Protein 3F2I (pdb70)

Radius of gyration: 34.99 Å; Cα contacts (8 Å, |Δi|>4): 2187; chains: 6; bounding box: 90×73×108 Å

Structure (mmCIF, N/CA/C/O backbone):
data_3F2I
#
_entry.id   3F2I
#
_cell.length_a   65.099
_cell.length_b   94.329
_cell.length_c   92.062
_cell.angle_alpha   90.00
_cell.angle_beta   93.64
_cell.angle_gamma   90.00
#
_symmetry.space_group_name_H-M   'P 1 21 1'
#
loop_
_entity.id
_entity.type
_entity.pdbx_description
1 polymer 'Alr0221 protein'
2 non-polymer 'PHOSPHATE ION'
3 non-polymer 'CHLORIDE ION'
4 water water
#
loop_
_atom_site.group_PDB
_atom_site.id
_atom_site.type_symbol
_atom_site.label_atom_id
_atom_site.label_alt_id
_atom_site.label_comp_id
_atom_site.label_asym_id
_atom_site.label_entity_id
_atom_site.label_seq_id
_atom_site.pdbx_PDB_ins_code
_atom_site.Cartn_x
_atom_site.Cartn_y
_atom_site.Cartn_z
_atom_site.occupancy
_atom_site.B_iso_or_equiv
_atom_site.auth_seq_id
_atom_site.auth_comp_id
_atom_site.auth_asym_id
_atom_site.auth_atom_id
_atom_site.pdbx_PDB_model_num
ATOM 9 N N . GLU A 1 2 ? 16.794 62.439 100.496 1.00 28.43 2 GLU A N 1
ATOM 10 C CA . GLU A 1 2 ? 15.576 63.216 100.307 1.00 29.78 2 GLU A CA 1
ATOM 11 C C . GLU A 1 2 ? 15.696 64.194 99.148 1.00 29.73 2 GLU A C 1
ATOM 12 O O . GLU A 1 2 ? 16.706 64.889 99.006 1.00 24.60 2 GLU A O 1
ATOM 18 N N . LEU A 1 3 ? 14.646 64.248 98.332 1.00 23.89 3 LEU A N 1
ATOM 19 C CA . LEU A 1 3 ? 14.596 65.136 97.177 1.00 24.51 3 LEU A CA 1
ATOM 20 C C . LEU A 1 3 ? 13.507 66.188 97.379 1.00 19.73 3 LEU A C 1
ATOM 21 O O . LEU A 1 3 ? 12.365 65.857 97.683 1.00 22.21 3 LEU A O 1
ATOM 26 N N . TYR A 1 4 ? 13.867 67.454 97.207 1.00 21.61 4 TYR A N 1
ATOM 27 C CA . TYR A 1 4 ? 12.922 68.552 97.365 1.00 25.14 4 TYR A CA 1
ATOM 28 C C . TYR A 1 4 ? 12.732 69.311 96.058 1.00 27.78 4 TYR A C 1
ATOM 29 O O . TYR A 1 4 ? 13.581 70.116 95.673 1.00 27.91 4 TYR A O 1
ATOM 38 N N . LEU A 1 5 ? 11.615 69.052 95.380 1.00 21.40 5 LEU A N 1
ATOM 39 C CA . LEU A 1 5 ? 11.320 69.704 94.110 1.00 17.71 5 LEU A CA 1
ATOM 40 C C . LEU A 1 5 ? 10.535 70.996 94.311 1.00 20.32 5 LEU A C 1
ATOM 41 O O . LEU A 1 5 ? 9.427 70.988 94.859 1.00 18.57 5 LEU A O 1
ATOM 46 N N . ILE A 1 6 ? 11.119 72.099 93.849 1.00 17.69 6 ILE A N 1
ATOM 47 C CA . ILE A 1 6 ? 10.530 73.427 93.981 1.00 15.74 6 ILE A CA 1
ATOM 48 C C . ILE A 1 6 ? 10.276 74.101 92.631 1.00 14.57 6 ILE A C 1
ATOM 49 O O . ILE A 1 6 ? 11.212 74.373 91.871 1.00 15.98 6 ILE A O 1
ATOM 54 N N . ARG A 1 7 ? 9.016 74.379 92.331 1.00 17.67 7 ARG A N 1
ATOM 55 C CA . ARG A 1 7 ? 8.691 75.048 91.078 1.00 17.25 7 ARG A CA 1
ATOM 56 C C . ARG A 1 7 ? 9.114 76.505 91.235 1.00 21.95 7 ARG A C 1
ATOM 57 O O . ARG A 1 7 ? 9.062 77.049 92.340 1.00 13.94 7 ARG A O 1
ATOM 65 N N . HIS A 1 8 ? 9.534 77.123 90.134 1.00 18.79 8 HIS A N 1
ATOM 66 C CA . HIS A 1 8 ? 9.975 78.519 90.136 1.00 25.56 8 HIS A CA 1
ATOM 67 C C . HIS A 1 8 ? 8.848 79.470 90.537 1.00 25.43 8 HIS A C 1
ATOM 68 O O . HIS A 1 8 ? 7.668 79.151 90.377 1.00 21.64 8 HIS A O 1
ATOM 75 N N . GLY A 1 9 ? 9.223 80.636 91.059 1.00 24.82 9 GLY A N 1
ATOM 76 C CA . GLY A 1 9 ? 8.244 81.625 91.480 1.00 20.72 9 GLY A CA 1
ATOM 77 C C . GLY A 1 9 ? 7.550 82.319 90.323 1.00 26.97 9 GLY A C 1
ATOM 78 O O . GLY A 1 9 ? 7.885 82.094 89.157 1.00 26.14 9 GLY A O 1
ATOM 79 N N . ILE A 1 10 ? 6.583 83.173 90.646 1.00 19.06 10 ILE A N 1
ATOM 80 C CA . ILE A 1 10 ? 5.823 83.899 89.638 1.00 25.72 10 ILE A CA 1
ATOM 81 C C . ILE A 1 10 ? 6.726 84.755 88.758 1.00 30.95 10 ILE A C 1
ATOM 82 O O . ILE A 1 10 ? 7.608 85.455 89.253 1.00 34.61 10 ILE A O 1
ATOM 87 N N . ALA A 1 11 ? 6.503 84.698 87.451 1.00 26.89 11 ALA A N 1
ATOM 88 C CA . ALA A 1 11 ? 7.310 85.469 86.522 1.00 24.94 11 ALA A CA 1
ATOM 89 C C . ALA A 1 11 ? 6.436 86.292 85.588 1.00 28.99 11 ALA A C 1
ATOM 90 O O . ALA A 1 11 ? 5.206 86.242 85.667 1.00 33.04 11 ALA A O 1
ATOM 92 N N . GLU A 1 12 ? 7.077 87.060 84.711 1.00 34.77 12 GLU A N 1
ATOM 93 C CA . GLU A 1 12 ? 6.358 87.907 83.760 1.00 34.38 12 GLU A CA 1
ATOM 94 C C . GLU A 1 12 ? 5.444 87.071 82.862 1.00 34.16 12 GLU A C 1
ATOM 95 O O . GLU A 1 12 ? 5.682 85.883 82.648 1.00 32.36 12 GLU A O 1
ATOM 101 N N . ALA A 1 13 ? 4.396 87.700 82.339 1.00 39.56 13 ALA A N 1
ATOM 102 C CA . ALA A 1 13 ? 3.449 87.015 81.460 1.00 42.46 13 ALA A CA 1
ATOM 103 C C . ALA A 1 13 ? 4.038 86.854 80.059 1.00 41.39 13 ALA A C 1
ATOM 104 O O . ALA A 1 13 ? 4.988 87.548 79.700 1.00 41.06 13 ALA A O 1
ATOM 106 N N . GLN A 1 14 ? 3.467 85.936 79.280 1.00 43.09 14 GLN A N 1
ATOM 107 C CA . GLN A 1 14 ? 3.910 85.665 77.909 1.00 43.69 14 GLN A CA 1
ATOM 108 C C . GLN A 1 14 ? 3.781 86.897 77.021 1.00 41.22 14 GLN A C 1
ATOM 109 O O . GLN A 1 14 ? 3.447 87.979 77.497 1.00 45.34 14 GLN A O 1
ATOM 115 N N . ILE A 1 18 ? 9.187 88.875 74.561 1.00 41.66 18 ILE A N 1
ATOM 116 C CA . ILE A 1 18 ? 10.343 88.208 73.961 1.00 45.71 18 ILE A CA 1
ATOM 117 C C . ILE A 1 18 ? 10.367 86.705 74.283 1.00 44.31 18 ILE A C 1
ATOM 118 O O . ILE A 1 18 ? 9.335 86.119 74.617 1.00 39.01 18 ILE A O 1
ATOM 123 N N . LYS A 1 19 ? 11.544 86.088 74.177 1.00 41.37 19 LYS A N 1
ATOM 124 C CA . LYS A 1 19 ? 11.686 84.659 74.447 1.00 37.87 19 LYS A CA 1
ATOM 125 C C . LYS A 1 19 ? 11.201 84.341 75.852 1.00 38.12 19 LYS A C 1
ATOM 126 O O . LYS A 1 19 ? 11.681 84.914 76.832 1.00 37.01 19 LYS A O 1
ATOM 132 N N . ASP A 1 20 ? 10.253 83.417 75.948 1.00 32.39 20 ASP A N 1
ATOM 133 C CA . ASP A 1 20 ? 9.703 83.042 77.238 1.00 43.71 20 ASP A CA 1
ATOM 134 C C . ASP A 1 20 ? 10.772 82.475 78.175 1.00 43.77 20 ASP A C 1
ATOM 135 O O . ASP A 1 20 ? 10.585 82.453 79.392 1.00 38.62 20 ASP A O 1
ATOM 140 N N . GLU A 1 21 ? 11.893 82.025 77.614 1.00 42.18 21 GLU A N 1
ATOM 141 C CA . GLU A 1 21 ? 12.971 81.476 78.435 1.00 42.68 21 GLU A CA 1
ATOM 142 C C . GLU A 1 21 ? 13.681 82.594 79.189 1.00 41.60 21 GLU A C 1
ATOM 143 O O . GLU A 1 21 ? 14.416 82.345 80.142 1.00 37.11 21 GLU A O 1
ATOM 149 N N . GLU A 1 22 ? 13.459 83.830 78.755 1.00 36.65 22 GLU A N 1
ATOM 150 C CA . GLU A 1 22 ? 14.089 84.976 79.392 1.00 37.48 22 GLU A CA 1
ATOM 151 C C . GLU A 1 22 ? 13.162 85.698 80.367 1.00 37.62 22 GLU A C 1
ATOM 152 O O . GLU A 1 22 ? 13.563 86.678 80.998 1.00 41.11 22 GLU A O 1
ATOM 158 N N . ARG A 1 23 ? 11.926 85.220 80.491 1.00 32.28 23 ARG A N 1
ATOM 159 C CA . ARG A 1 23 ? 10.972 85.840 81.403 1.00 28.25 23 ARG A CA 1
ATOM 160 C C . ARG A 1 23 ? 11.518 85.759 82.826 1.00 28.39 23 ARG A C 1
ATOM 161 O O . ARG A 1 23 ? 11.925 84.691 83.284 1.00 20.89 23 ARG A O 1
ATOM 169 N N . GLU A 1 24 ? 11.537 86.893 83.517 1.00 27.95 24 GLU A N 1
ATOM 170 C CA . GLU A 1 24 ? 12.053 86.935 84.880 1.00 36.02 24 GLU A CA 1
ATOM 171 C C . GLU A 1 24 ? 10.935 87.053 85.918 1.00 35.66 24 GLU A C 1
ATOM 172 O O . GLU A 1 24 ? 9.781 87.338 85.585 1.00 34.40 24 GLU A O 1
ATOM 178 N N . LEU A 1 25 ? 11.288 86.824 87.178 1.00 29.59 25 LEU A N 1
ATOM 179 C CA . LEU A 1 25 ? 10.325 86.910 88.268 1.00 31.35 25 LEU A CA 1
ATOM 180 C C . LEU A 1 25 ? 9.752 88.317 88.370 1.00 34.87 25 LEU A C 1
ATOM 181 O O . LEU A 1 25 ? 10.422 89.295 88.039 1.00 31.56 25 LEU A O 1
ATOM 186 N N . THR A 1 26 ? 8.507 88.410 88.822 1.00 33.38 26 THR A N 1
ATOM 187 C CA . THR A 1 26 ? 7.850 89.698 88.989 1.00 36.56 26 THR A CA 1
ATOM 188 C C . THR A 1 26 ? 8.170 90.209 90.390 1.00 39.02 26 THR A C 1
ATOM 189 O O . THR A 1 26 ? 8.737 89.477 91.205 1.00 33.96 26 THR A O 1
ATOM 193 N N . GLN A 1 27 ? 7.813 91.461 90.669 1.00 40.98 27 GLN A N 1
ATOM 194 C CA . GLN A 1 27 ? 8.072 92.039 91.984 1.00 44.38 27 GLN A CA 1
ATOM 195 C C . GLN A 1 27 ? 7.413 91.195 93.077 1.00 39.20 27 GLN A C 1
ATOM 196 O O . GLN A 1 27 ? 8.000 90.964 94.133 1.00 34.17 27 GLN A O 1
ATOM 202 N N . GLU A 1 28 ? 6.197 90.727 92.813 1.00 40.73 28 GLU A N 1
ATOM 203 C CA . GLU A 1 28 ? 5.480 89.905 93.777 1.00 41.11 28 GLU A CA 1
ATOM 204 C C . GLU A 1 28 ? 6.057 88.494 93.794 1.00 37.56 28 GLU A C 1
ATOM 205 O O . GLU A 1 28 ? 5.971 87.793 94.802 1.00 43.78 28 GLU A O 1
ATOM 211 N N . GLY A 1 29 ? 6.638 88.084 92.670 1.00 37.72 29 GLY A N 1
ATOM 212 C CA . GLY A 1 29 ? 7.220 86.759 92.569 1.00 25.30 29 GLY A CA 1
ATOM 213 C C . GLY A 1 29 ? 8.442 86.619 93.449 1.00 30.17 29 GLY A C 1
ATOM 214 O O . GLY A 1 29 ? 8.632 85.596 94.113 1.00 28.06 29 GLY A O 1
ATOM 215 N N . LYS A 1 30 ? 9.278 87.652 93.455 1.00 28.27 30 LYS A N 1
ATOM 216 C CA . LYS A 1 30 ? 10.486 87.646 94.272 1.00 31.56 30 LYS A CA 1
ATOM 217 C C . LYS A 1 30 ? 10.092 87.656 95.744 1.00 26.25 30 LYS A C 1
ATOM 218 O O . LYS A 1 30 ? 10.669 86.930 96.553 1.00 29.40 30 LYS A O 1
ATOM 224 N N . GLN A 1 31 ? 9.104 88.486 96.077 1.00 30.93 31 GLN A N 1
ATOM 225 C CA . GLN A 1 31 ? 8.618 88.608 97.448 1.00 32.22 31 GLN A CA 1
ATOM 226 C C . GLN A 1 31 ? 8.101 87.270 97.960 1.00 31.88 31 GLN A C 1
ATOM 227 O O . GLN A 1 31 ? 8.574 86.756 98.976 1.00 28.64 31 GLN A O 1
ATOM 233 N N . LYS A 1 32 ? 7.125 86.714 97.249 1.00 30.39 32 LYS A N 1
ATOM 234 C CA . LYS A 1 32 ? 6.539 85.437 97.625 1.00 27.72 32 LYS A CA 1
ATOM 235 C C . LYS A 1 32 ? 7.602 84.371 97.840 1.00 22.64 32 LYS A C 1
ATOM 236 O O . LYS A 1 32 ? 7.570 83.639 98.825 1.00 23.01 32 LYS A O 1
ATOM 242 N N . THR A 1 33 ? 8.554 84.290 96.921 1.00 21.99 33 THR A N 1
ATOM 243 C CA . THR A 1 33 ? 9.608 83.297 97.028 1.00 22.48 33 THR A CA 1
ATOM 244 C C . THR A 1 33 ? 10.444 83.505 98.288 1.00 28.79 33 THR A C 1
ATOM 245 O O . THR A 1 33 ? 10.868 82.539 98.931 1.00 25.27 33 THR A O 1
ATOM 249 N N . GLU A 1 34 ? 10.687 84.766 98.634 1.00 28.93 34 GLU A N 1
ATOM 250 C CA . GLU A 1 34 ? 11.459 85.081 99.831 1.00 32.39 34 GLU A CA 1
ATOM 251 C C . GLU A 1 34 ? 10.708 84.581 101.063 1.00 26.59 34 GLU A C 1
ATOM 252 O O . GLU A 1 34 ? 11.303 83.963 101.946 1.00 27.40 34 GLU A O 1
ATOM 258 N N . LYS A 1 35 ? 9.402 84.841 101.112 1.00 29.19 35 LYS A N 1
ATOM 259 C CA . LYS A 1 35 ? 8.573 84.394 102.231 1.00 28.66 35 LYS A CA 1
ATOM 260 C C . LYS A 1 35 ? 8.714 82.887 102.406 1.00 28.66 35 LYS A C 1
ATOM 261 O O . LYS A 1 35 ? 8.898 82.393 103.520 1.00 30.81 35 LYS A O 1
ATOM 267 N N . VAL A 1 36 ? 8.625 82.164 101.292 1.00 30.74 36 VAL A N 1
ATOM 268 C CA . VAL A 1 36 ? 8.747 80.711 101.297 1.00 24.77 36 VAL A CA 1
ATOM 269 C C . VAL A 1 36 ? 10.118 80.283 101.819 1.00 26.69 36 VAL A C 1
ATOM 270 O O . VAL A 1 36 ? 10.222 79.391 102.664 1.00 27.10 36 VAL A O 1
ATOM 274 N N . ALA A 1 37 ? 11.168 80.923 101.311 1.00 30.06 37 ALA A N 1
ATOM 275 C CA . ALA A 1 37 ? 12.534 80.609 101.724 1.00 30.52 37 ALA A CA 1
ATOM 276 C C . ALA A 1 37 ? 12.700 80.807 103.227 1.00 31.51 37 ALA A C 1
ATOM 277 O O . ALA A 1 37 ? 13.198 79.927 103.930 1.00 28.80 37 ALA A O 1
ATOM 279 N N . TYR A 1 38 ? 12.282 81.971 103.711 1.00 32.55 38 TYR A N 1
ATOM 280 C CA . TYR A 1 38 ? 12.373 82.283 105.131 1.00 38.55 38 TYR A CA 1
ATOM 281 C C . TYR A 1 38 ? 11.574 81.265 105.942 1.00 33.92 38 TYR A C 1
ATOM 282 O O . TYR A 1 38 ? 11.994 80.852 107.022 1.00 32.56 38 TYR A O 1
ATOM 291 N N . ARG A 1 39 ? 10.426 80.860 105.409 1.00 31.55 39 ARG A N 1
ATOM 292 C CA . ARG A 1 39 ? 9.567 79.886 106.070 1.00 27.07 39 ARG A CA 1
ATOM 293 C C . ARG A 1 39 ? 10.302 78.548 106.138 1.00 26.97 39 ARG A C 1
ATOM 294 O O . ARG A 1 39 ? 10.292 77.871 107.167 1.00 24.69 39 ARG A O 1
ATOM 302 N N . LEU A 1 40 ? 10.945 78.172 105.035 1.00 26.35 40 LEU A N 1
ATOM 303 C CA . LEU A 1 40 ? 11.677 76.912 104.978 1.00 27.52 40 LEU A CA 1
ATOM 304 C C . LEU A 1 40 ? 12.806 76.907 105.998 1.00 29.71 40 LEU A C 1
ATOM 305 O O . LEU A 1 40 ? 13.174 75.858 106.530 1.00 32.45 40 LEU A O 1
ATOM 310 N N . VAL A 1 41 ? 13.356 78.087 106.262 1.00 29.91 41 VAL A N 1
ATOM 311 C CA . VAL A 1 41 ? 14.431 78.229 107.232 1.00 29.72 41 VAL A CA 1
ATOM 312 C C . VAL A 1 41 ? 13.878 77.887 108.618 1.00 33.48 41 VAL A C 1
ATOM 313 O O . VAL A 1 41 ? 14.405 77.017 109.309 1.00 26.87 41 VAL A O 1
ATOM 317 N N . LYS A 1 42 ? 12.804 78.569 109.008 1.00 34.63 42 LYS A N 1
ATOM 318 C CA . LYS A 1 42 ? 12.170 78.335 110.302 1.00 35.94 42 LYS A CA 1
ATOM 319 C C . LYS A 1 42 ? 11.803 76.865 110.499 1.00 30.98 42 LYS A C 1
ATOM 320 O O . LYS A 1 42 ? 11.824 76.358 111.619 1.00 32.05 42 LYS A O 1
ATOM 326 N N . LEU A 1 43 ? 11.466 76.186 109.407 1.00 32.49 43 LEU A N 1
ATOM 327 C CA . LEU A 1 43 ? 11.096 74.778 109.462 1.00 35.80 43 LEU A CA 1
ATOM 328 C C . LEU A 1 43 ? 12.333 73.885 109.508 1.00 36.43 43 LEU A C 1
ATOM 329 O O . LEU A 1 43 ? 12.255 72.675 109.273 1.00 34.09 43 LEU A O 1
ATOM 334 N N . GLY A 1 44 ? 13.473 74.497 109.809 1.00 33.82 44 GLY A N 1
ATOM 335 C CA . GLY A 1 44 ? 14.719 73.763 109.904 1.00 32.87 44 GLY A CA 1
ATOM 336 C C . GLY A 1 44 ? 15.088 72.974 108.665 1.00 38.00 44 GLY A C 1
ATOM 337 O O . GLY A 1 44 ? 15.586 71.849 108.758 1.00 40.38 44 GLY A O 1
ATOM 338 N N . ARG A 1 45 ? 14.844 73.557 107.498 1.00 36.91 45 ARG A N 1
ATOM 339 C CA . ARG A 1 45 ? 15.173 72.884 106.250 1.00 39.73 45 ARG A CA 1
ATOM 340 C C . ARG A 1 45 ? 16.551 73.312 105.757 1.00 38.09 45 ARG A C 1
ATOM 341 O O . ARG A 1 45 ? 16.843 74.502 105.646 1.00 33.18 45 ARG A O 1
ATOM 349 N N . GLN A 1 46 ? 17.398 72.330 105.476 1.00 40.64 46 GLN A N 1
ATOM 350 C CA . GLN A 1 46 ? 18.742 72.593 104.985 1.00 45.03 46 GLN A CA 1
ATOM 351 C C . GLN A 1 46 ? 18.993 71.757 103.737 1.00 40.58 46 GLN A C 1
ATOM 352 O O . GLN A 1 46 ? 18.569 70.602 103.660 1.00 42.88 46 GLN A O 1
ATOM 358 N N . PHE A 1 47 ? 19.676 72.349 102.763 1.00 35.51 47 PHE A N 1
ATOM 359 C CA . PHE A 1 47 ? 19.984 71.664 101.517 1.00 29.87 47 PHE A CA 1
ATOM 360 C C . PHE A 1 47 ? 21.483 71.625 101.272 1.00 29.34 47 PHE A C 1
ATOM 361 O O . PHE A 1 47 ? 22.153 72.658 101.293 1.00 27.55 47 PHE A O 1
ATOM 369 N N . ASP A 1 48 ? 22.004 70.427 101.037 1.00 29.69 48 ASP A N 1
ATOM 370 C CA . ASP A 1 48 ? 23.421 70.256 100.761 1.00 30.92 48 ASP A CA 1
ATOM 371 C C . ASP A 1 48 ? 23.750 70.946 99.436 1.00 31.80 48 ASP A C 1
ATOM 372 O O . ASP A 1 48 ? 24.876 71.405 99.217 1.00 23.89 48 ASP A O 1
ATOM 377 N N . LEU A 1 49 ? 22.750 71.021 98.560 1.00 24.65 49 LEU A N 1
ATOM 378 C CA . LEU A 1 49 ? 22.912 71.641 97.250 1.00 24.73 49 LEU A CA 1
ATOM 379 C C . LEU A 1 49 ? 21.580 72.005 96.600 1.00 23.18 49 LEU A C 1
ATOM 380 O O . LEU A 1 49 ? 20.591 71.291 96.742 1.00 22.88 49 LEU A O 1
ATOM 385 N N . ILE A 1 50 ? 21.571 73.123 95.885 1.00 22.21 50 ILE A N 1
ATOM 386 C CA . ILE A 1 50 ? 20.385 73.584 95.177 1.00 27.19 50 ILE A CA 1
ATOM 387 C C . ILE A 1 50 ? 20.691 73.524 93.684 1.00 33.55 50 ILE A C 1
ATOM 388 O O . ILE A 1 50 ? 21.530 74.283 93.188 1.00 32.29 50 ILE A O 1
ATOM 393 N N . VAL A 1 51 ? 20.017 72.618 92.978 1.00 24.96 51 VAL A N 1
ATOM 394 C CA . VAL A 1 51 ? 20.205 72.443 91.535 1.00 23.45 51 VAL A CA 1
ATOM 395 C C . VAL A 1 51 ? 19.015 73.068 90.820 1.00 25.72 51 VAL A C 1
ATOM 396 O O . VAL A 1 51 ? 17.880 72.657 91.045 1.00 21.11 51 VAL A O 1
ATOM 400 N N . THR A 1 52 ? 19.276 74.043 89.954 1.00 19.44 52 THR A N 1
ATOM 401 C CA . THR A 1 52 ? 18.205 74.732 89.246 1.00 22.72 52 THR A CA 1
ATOM 402 C C . THR A 1 52 ? 18.290 74.667 87.720 1.00 31.58 52 THR A C 1
ATOM 403 O O . THR A 1 52 ? 19.341 74.378 87.141 1.00 27.24 52 THR A O 1
ATOM 407 N N . SER A 1 53 ? 17.157 74.933 87.081 1.00 28.65 53 SER A N 1
ATOM 408 C CA . SER A 1 53 ? 17.068 74.963 85.631 1.00 27.06 53 SER A CA 1
ATOM 409 C C . SER A 1 53 ? 17.793 76.230 85.189 1.00 26.69 53 SER A C 1
ATOM 410 O O . SER A 1 53 ? 17.811 77.222 85.919 1.00 26.61 53 SER A O 1
ATOM 413 N N . PRO A 1 54 ? 18.403 76.213 83.991 1.00 32.62 54 PRO A N 1
ATOM 414 C CA . PRO A 1 54 ? 19.134 77.365 83.452 1.00 29.77 54 PRO A CA 1
ATOM 415 C C . PRO A 1 54 ? 18.252 78.570 83.144 1.00 31.25 54 PRO A C 1
ATOM 416 O O . PRO A 1 54 ? 18.730 79.701 83.129 1.00 33.00 54 PRO A O 1
ATOM 420 N N . LEU A 1 55 ? 16.968 78.325 82.892 1.00 29.80 55 LEU A N 1
ATOM 421 C CA . LEU A 1 55 ? 16.043 79.410 82.592 1.00 28.66 55 LEU A CA 1
ATOM 422 C C . LEU A 1 55 ? 16.041 80.437 83.722 1.00 31.55 55 LEU A C 1
ATOM 423 O O . LEU A 1 55 ? 16.140 80.079 84.895 1.00 33.85 55 LEU A O 1
ATOM 428 N N . ILE A 1 56 ? 15.925 81.710 83.356 1.00 34.04 56 ILE A N 1
ATOM 429 C CA . ILE A 1 56 ? 15.935 82.812 84.315 1.00 39.82 56 ILE A CA 1
ATOM 430 C C . ILE A 1 56 ? 14.951 82.628 85.466 1.00 38.50 56 ILE A C 1
ATOM 431 O O . ILE A 1 56 ? 15.291 82.881 86.622 1.00 33.69 56 ILE A O 1
ATOM 436 N N . ARG A 1 57 ? 13.732 82.204 85.148 1.00 40.67 57 ARG A N 1
ATOM 437 C CA . ARG A 1 57 ? 12.711 81.989 86.172 1.00 32.60 57 ARG A CA 1
ATOM 438 C C . ARG A 1 57 ? 13.243 81.115 87.301 1.00 28.72 57 ARG A C 1
ATOM 439 O O . ARG A 1 57 ? 13.147 81.474 88.472 1.00 30.62 57 ARG A O 1
ATOM 447 N N . ALA A 1 58 ? 13.804 79.966 86.940 1.00 26.01 58 ALA A N 1
ATOM 448 C CA . ALA A 1 58 ? 14.323 79.024 87.925 1.00 26.32 58 ALA A CA 1
ATOM 449 C C . ALA A 1 58 ? 15.534 79.548 88.688 1.00 31.26 58 ALA A C 1
ATOM 450 O O . ALA A 1 58 ? 15.551 79.542 89.926 1.00 23.59 58 ALA A O 1
ATOM 452 N N . ARG A 1 59 ? 16.541 79.999 87.946 1.00 23.35 59 ARG A N 1
ATOM 453 C CA . ARG A 1 59 ? 17.765 80.519 88.542 1.00 29.49 59 ARG A CA 1
ATOM 454 C C . ARG A 1 59 ? 17.493 81.639 89.556 1.00 23.23 59 ARG A C 1
ATOM 455 O O . ARG A 1 59 ? 18.052 81.621 90.648 1.00 30.23 59 ARG A O 1
ATOM 463 N N . GLN A 1 60 ? 16.637 82.599 89.209 1.00 24.26 60 GLN A N 1
ATOM 464 C CA . GLN A 1 60 ? 16.329 83.698 90.131 1.00 26.79 60 GLN A CA 1
ATOM 465 C C . GLN A 1 60 ? 15.666 83.175 91.404 1.00 30.87 60 GLN A C 1
ATOM 466 O O . GLN A 1 60 ? 15.859 83.729 92.490 1.00 26.12 60 GLN A O 1
ATOM 472 N N . THR A 1 61 ? 14.874 82.114 91.258 1.00 28.96 61 THR A N 1
ATOM 473 C CA . THR A 1 61 ? 14.186 81.505 92.386 1.00 21.13 61 THR A CA 1
ATOM 474 C C . THR A 1 61 ? 15.190 80.738 93.231 1.00 23.79 61 THR A C 1
ATOM 475 O O . THR A 1 61 ? 15.106 80.729 94.459 1.00 28.73 61 THR A O 1
ATOM 479 N N . ALA A 1 62 ? 16.150 80.106 92.565 1.00 21.72 62 ALA A N 1
ATOM 480 C CA . ALA A 1 62 ? 17.177 79.333 93.250 1.00 24.80 62 ALA A CA 1
ATOM 481 C C . ALA A 1 62 ? 18.175 80.242 93.974 1.00 31.97 62 ALA A C 1
ATOM 482 O O . ALA A 1 62 ? 18.741 79.854 94.995 1.00 28.68 62 ALA A O 1
ATOM 484 N N . GLU A 1 63 ? 18.391 81.443 93.438 1.00 27.72 63 GLU A N 1
ATOM 485 C CA . GLU A 1 63 ? 19.315 82.399 94.047 1.00 32.07 63 GLU A CA 1
ATOM 486 C C . GLU A 1 63 ? 18.709 82.947 95.342 1.00 32.49 63 GLU A C 1
ATOM 487 O O . GLU A 1 63 ? 19.421 83.182 96.323 1.00 26.06 63 GLU A O 1
ATOM 493 N N . ILE A 1 64 ? 17.390 83.137 95.341 1.00 28.27 64 ILE A N 1
ATOM 494 C CA . ILE A 1 64 ? 16.675 83.633 96.515 1.00 26.36 64 ILE A CA 1
ATOM 495 C C . ILE A 1 64 ? 16.754 82.587 97.620 1.00 28.26 64 ILE A C 1
ATOM 496 O O . ILE A 1 64 ? 16.875 82.918 98.802 1.00 25.46 64 ILE A O 1
ATOM 501 N N . LEU A 1 65 ? 16.683 81.320 97.225 1.00 25.32 65 LEU A N 1
ATOM 502 C CA . LEU A 1 65 ? 16.763 80.226 98.181 1.00 24.71 65 LEU A CA 1
ATOM 503 C C . LEU A 1 65 ? 18.176 80.138 98.738 1.00 26.53 65 LEU A C 1
ATOM 504 O O . LEU A 1 65 ? 18.373 79.868 99.922 1.00 34.02 65 LEU A O 1
ATOM 509 N N . LEU A 1 66 ? 19.162 80.365 97.878 1.00 29.64 66 LEU A N 1
ATOM 510 C CA . LEU A 1 66 ? 20.554 80.308 98.302 1.00 29.32 66 LEU A CA 1
ATOM 511 C C . LEU A 1 66 ? 20.855 81.460 99.263 1.00 23.79 66 LEU A C 1
ATOM 512 O O . LEU A 1 66 ? 21.503 81.269 100.288 1.00 27.09 66 LEU A O 1
ATOM 517 N N . ALA A 1 67 ? 20.374 82.650 98.922 1.00 24.99 67 ALA A N 1
ATOM 518 C CA . ALA A 1 67 ? 20.593 83.833 99.740 1.00 28.12 67 ALA A CA 1
ATOM 519 C C . ALA A 1 67 ? 19.948 83.710 101.121 1.00 36.49 67 ALA A C 1
ATOM 520 O O . ALA A 1 67 ? 20.520 84.155 102.117 1.00 33.87 67 ALA A O 1
ATOM 522 N N . SER A 1 68 ? 18.762 83.107 101.179 1.00 32.35 68 SER A N 1
ATOM 523 C CA . SER A 1 68 ? 18.048 82.937 102.444 1.00 32.72 68 SER A CA 1
ATOM 524 C C . SER A 1 68 ? 18.865 82.112 103.433 1.00 31.54 68 SER A C 1
ATOM 525 O O . SER A 1 68 ? 18.514 82.015 104.606 1.00 31.49 68 SER A O 1
ATOM 528 N N . GLY A 1 69 ? 19.951 81.518 102.952 1.00 38.10 69 GLY A N 1
ATOM 529 C CA . GLY A 1 69 ? 20.792 80.707 103.811 1.00 35.93 69 GLY A CA 1
ATOM 530 C C . GLY A 1 69 ? 20.350 79.259 103.818 1.00 36.49 69 GLY A C 1
ATOM 531 O O . GLY A 1 69 ? 20.863 78.440 104.584 1.00 32.11 69 GLY A O 1
ATOM 532 N N . LEU A 1 70 ? 19.396 78.939 102.950 1.00 32.09 70 LEU A N 1
ATOM 533 C CA . LEU A 1 70 ? 18.873 77.580 102.854 1.00 32.62 70 LEU A CA 1
ATOM 534 C C . LEU A 1 70 ? 19.980 76.605 102.453 1.00 28.29 70 LEU A C 1
ATOM 535 O O . LEU A 1 70 ? 19.934 75.424 102.791 1.00 27.64 70 LEU A O 1
ATOM 540 N N . SER A 1 71 ? 20.979 77.114 101.738 1.00 22.90 71 SER A N 1
ATOM 541 C CA . SER A 1 71 ? 22.098 76.295 101.295 1.00 27.75 71 SER A CA 1
ATOM 542 C C . SER A 1 71 ? 23.306 77.178 100.999 1.00 33.61 71 SER A C 1
ATOM 543 O O . SER A 1 71 ? 23.202 78.410 100.987 1.00 35.17 71 SER A O 1
ATOM 546 N N . CYS A 1 72 ? 24.448 76.542 100.761 1.00 27.37 72 CYS A N 1
ATOM 547 C CA . CYS A 1 72 ? 25.684 77.254 100.458 1.00 38.71 72 CYS A CA 1
ATOM 548 C C . CYS A 1 72 ? 26.121 77.007 99.011 1.00 40.87 72 CYS A C 1
ATOM 549 O O . CYS A 1 72 ? 26.907 77.773 98.454 1.00 42.57 72 CYS A O 1
ATOM 552 N N . GLN A 1 73 ? 25.603 75.939 98.408 1.00 40.99 73 GLN A N 1
ATOM 553 C CA . GLN A 1 73 ? 25.946 75.593 97.031 1.00 34.51 73 GLN A CA 1
ATOM 554 C C . GLN A 1 73 ? 24.766 75.726 96.068 1.00 36.85 73 GLN A C 1
ATOM 555 O O . GLN A 1 73 ? 23.632 75.367 96.394 1.00 30.99 73 GLN A O 1
ATOM 561 N N . LEU A 1 74 ? 25.050 76.239 94.877 1.00 32.16 74 LEU A N 1
ATOM 562 C CA . LEU A 1 74 ? 24.035 76.423 93.851 1.00 34.13 74 LEU A CA 1
ATOM 563 C C . LEU A 1 74 ? 24.565 75.971 92.497 1.00 41.64 74 LEU A C 1
ATOM 564 O O . LEU A 1 74 ? 25.410 76.636 91.894 1.00 39.74 74 LEU A O 1
ATOM 569 N N . GLU A 1 75 ? 24.063 74.832 92.030 1.00 41.78 75 GLU A N 1
ATOM 570 C CA . GLU A 1 75 ? 24.465 74.267 90.748 1.00 38.44 75 GLU A CA 1
ATOM 571 C C . GLU A 1 75 ? 23.269 74.246 89.797 1.00 45.81 75 GLU A C 1
ATOM 572 O O . GLU A 1 75 ? 22.119 74.280 90.233 1.00 40.68 75 GLU A O 1
ATOM 578 N N . GLU A 1 76 ? 23.537 74.191 88.498 1.00 42.67 76 GLU A N 1
ATOM 579 C CA . GLU A 1 76 ? 22.457 74.161 87.521 1.00 44.33 76 GLU A CA 1
ATOM 580 C C . GLU A 1 76 ? 22.714 73.119 86.444 1.00 38.40 76 GLU A C 1
ATOM 581 O O . GLU A 1 76 ? 23.852 72.934 86.015 1.00 37.11 76 GLU A O 1
ATOM 587 N N . SER A 1 77 ? 21.652 72.432 86.026 1.00 35.38 77 SER A N 1
ATOM 588 C CA . SER A 1 77 ? 21.753 71.414 84.984 1.00 34.83 77 SER A CA 1
ATOM 589 C C . SER A 1 77 ? 20.668 71.610 83.927 1.00 37.65 77 SER A C 1
ATOM 590 O O . SER A 1 77 ? 19.529 71.979 84.237 1.00 32.04 77 SER A O 1
ATOM 593 N N . ASN A 1 78 ? 21.033 71.369 82.673 1.00 29.10 78 ASN A N 1
ATOM 594 C CA . ASN A 1 78 ? 20.101 71.505 81.563 1.00 28.22 78 ASN A CA 1
ATOM 595 C C . ASN A 1 78 ? 18.997 70.445 81.650 1.00 16.54 78 ASN A C 1
ATOM 596 O O . ASN A 1 78 ? 17.941 70.603 81.057 1.00 22.32 78 ASN A O 1
ATOM 601 N N . HIS A 1 79 ? 19.249 69.374 82.397 1.00 23.15 79 HIS A N 1
ATOM 602 C CA . HIS A 1 79 ? 18.273 68.302 82.570 1.00 24.08 79 HIS A CA 1
ATOM 603 C C . HIS A 1 79 ? 16.988 68.819 83.213 1.00 28.66 79 HIS A C 1
ATOM 604 O O . HIS A 1 79 ? 15.913 68.244 83.026 1.00 22.05 79 HIS A O 1
ATOM 611 N N . LEU A 1 80 ? 17.111 69.904 83.972 1.00 29.28 80 LEU A N 1
ATOM 612 C CA . LEU A 1 80 ? 15.978 70.529 84.659 1.00 28.58 80 LEU A CA 1
ATOM 613 C C . LEU A 1 80 ? 15.252 71.501 83.744 1.00 26.04 80 LEU A C 1
ATOM 614 O O . LEU A 1 80 ? 14.231 72.077 84.116 1.00 21.70 80 LEU A O 1
ATOM 619 N N . ALA A 1 81 ? 15.799 71.699 82.550 1.00 27.96 81 ALA A N 1
ATOM 620 C CA . ALA A 1 81 ? 15.178 72.593 81.580 1.00 28.01 81 ALA A CA 1
ATOM 621 C C . ALA A 1 81 ? 13.881 71.924 81.124 1.00 26.56 81 ALA A C 1
ATOM 622 O O . ALA A 1 81 ? 13.732 70.708 81.244 1.00 21.90 81 ALA A O 1
ATOM 624 N N . PRO A 1 82 ? 12.928 72.709 80.598 1.00 25.80 82 PRO A N 1
ATOM 625 C CA . PRO A 1 82 ? 11.638 72.194 80.126 1.00 31.23 82 PRO A CA 1
ATOM 626 C C . PRO A 1 82 ? 11.726 71.005 79.167 1.00 35.25 82 PRO A C 1
ATOM 627 O O . PRO A 1 82 ? 10.765 70.246 79.019 1.00 38.75 82 PRO A O 1
ATOM 631 N N . ASN A 1 83 ? 12.873 70.834 78.521 1.00 34.27 83 ASN A N 1
ATOM 632 C CA . ASN A 1 83 ? 13.038 69.735 77.578 1.00 34.46 83 ASN A CA 1
ATOM 633 C C . ASN A 1 83 ? 13.995 68.627 78.021 1.00 34.48 83 ASN A C 1
ATOM 634 O O . ASN A 1 83 ? 14.500 67.873 77.191 1.00 31.41 83 ASN A O 1
ATOM 639 N N . GLY A 1 84 ? 14.235 68.512 79.324 1.00 29.71 84 GLY A N 1
ATOM 640 C CA . GLY A 1 84 ? 15.129 67.469 79.804 1.00 25.08 84 GLY A CA 1
ATOM 641 C C . GLY A 1 84 ? 14.345 66.204 80.111 1.00 28.31 84 GLY A C 1
ATOM 642 O O . GLY A 1 84 ? 13.118 66.221 80.085 1.00 23.13 84 GLY A O 1
ATOM 643 N N . ASN A 1 85 ? 15.025 65.097 80.381 1.00 21.29 85 ASN A N 1
ATOM 644 C CA . ASN A 1 85 ? 14.299 63.886 80.706 1.00 26.13 85 ASN A CA 1
ATOM 645 C C . ASN A 1 85 ? 14.860 63.284 81.982 1.00 22.76 85 ASN A C 1
ATOM 646 O O . ASN A 1 85 ? 16.076 63.246 82.189 1.00 22.63 85 ASN A O 1
ATOM 651 N N . ILE A 1 86 ? 13.956 62.811 82.831 1.00 20.65 86 ILE A N 1
ATOM 652 C CA . ILE A 1 86 ? 14.309 62.233 84.120 1.00 24.80 86 ILE A CA 1
ATOM 653 C C . ILE A 1 86 ? 15.398 61.163 84.075 1.00 20.06 86 ILE A C 1
ATOM 654 O O . ILE A 1 86 ? 16.288 61.150 84.923 1.00 19.82 86 ILE A O 1
ATOM 659 N N . PHE A 1 87 ? 15.332 60.284 83.081 1.00 23.80 87 PHE A N 1
ATOM 660 C CA . PHE A 1 87 ? 16.294 59.193 82.956 1.00 23.43 87 PHE A CA 1
ATOM 661 C C . PHE A 1 87 ? 17.740 59.635 82.735 1.00 25.63 87 PHE A C 1
ATOM 662 O O . PHE A 1 87 ? 18.670 59.022 83.269 1.00 22.76 87 PHE A O 1
ATOM 670 N N . ASN A 1 88 ? 17.940 60.686 81.946 1.00 21.33 88 ASN A N 1
ATOM 671 C CA . ASN A 1 88 ? 19.292 61.185 81.708 1.00 27.64 88 ASN A CA 1
ATOM 672 C C . ASN A 1 88 ? 19.788 61.934 82.945 1.00 31.00 88 ASN A C 1
ATOM 673 O O . ASN A 1 88 ? 20.976 61.892 83.279 1.00 25.91 88 ASN A O 1
ATOM 678 N N . TRP A 1 89 ? 18.871 62.609 83.632 1.00 23.67 89 TRP A N 1
ATOM 679 C CA . TRP A 1 89 ? 19.226 63.337 84.846 1.00 22.67 89 TRP A CA 1
ATOM 680 C C . TRP A 1 89 ? 19.672 62.345 85.916 1.00 21.98 89 TRP A C 1
ATOM 681 O O . TRP A 1 89 ? 20.647 62.584 86.636 1.00 18.86 89 TRP A O 1
ATOM 692 N N . LEU A 1 90 ? 18.952 61.230 86.012 1.00 17.94 90 LEU A N 1
ATOM 693 C CA . LEU A 1 90 ? 19.256 60.198 87.001 1.00 20.50 90 LEU A CA 1
ATOM 694 C C . LEU A 1 90 ? 20.588 59.487 86.754 1.00 21.19 90 LEU A C 1
ATOM 695 O O . LEU A 1 90 ? 21.292 59.140 87.699 1.00 25.48 90 LEU A O 1
ATOM 700 N N . ASP A 1 91 ? 20.932 59.275 85.487 1.00 21.71 91 ASP A N 1
ATOM 701 C CA . ASP A 1 91 ? 22.171 58.579 85.147 1.00 18.02 91 ASP A CA 1
ATOM 702 C C . ASP A 1 91 ? 23.393 59.473 85.015 1.00 17.91 91 ASP A C 1
ATOM 703 O O . ASP A 1 91 ? 24.499 59.075 85.376 1.00 26.38 91 ASP A O 1
ATOM 708 N N . TYR A 1 92 ? 23.202 60.678 84.496 1.00 20.38 92 TYR A N 1
ATOM 709 C CA . TYR A 1 92 ? 24.324 61.583 84.282 1.00 24.13 92 TYR A CA 1
ATOM 710 C C . TYR A 1 92 ? 24.463 62.706 85.289 1.00 21.50 92 TYR A C 1
ATOM 711 O O . TYR A 1 92 ? 25.311 63.578 85.120 1.00 27.95 92 TYR A O 1
ATOM 720 N N . TRP A 1 93 ? 23.640 62.694 86.332 1.00 23.79 93 TRP A N 1
ATOM 721 C CA . TRP A 1 93 ? 23.719 63.739 87.345 1.00 25.32 93 TRP A CA 1
ATOM 722 C C . TRP A 1 93 ? 23.578 63.202 88.760 1.00 29.19 93 TRP A C 1
ATOM 723 O O . TRP A 1 93 ? 24.486 63.348 89.580 1.00 31.16 93 TRP A O 1
ATOM 734 N N . LEU A 1 94 ? 22.434 62.589 89.049 1.00 28.43 94 LEU A N 1
ATOM 735 C CA . LEU A 1 94 ? 22.178 62.046 90.376 1.00 27.18 94 LEU A CA 1
ATOM 736 C C . LEU A 1 94 ? 23.134 60.909 90.731 1.00 31.00 94 LEU A C 1
ATOM 737 O O . LEU A 1 94 ? 23.820 60.967 91.753 1.00 25.74 94 LEU A O 1
ATOM 742 N N . LYS A 1 95 ? 23.176 59.877 89.893 1.00 31.09 95 LYS A N 1
ATOM 743 C CA . LYS A 1 95 ? 24.057 58.736 90.134 1.00 36.08 95 LYS A CA 1
ATOM 744 C C . LYS A 1 95 ? 25.504 59.181 90.352 1.00 33.45 95 LYS A C 1
ATOM 745 O O . LYS A 1 95 ? 26.147 58.766 91.313 1.00 40.53 95 LYS A O 1
ATOM 751 N N . PRO A 1 96 ? 26.035 60.032 89.458 1.00 35.97 96 PRO A N 1
ATOM 752 C CA . PRO A 1 96 ? 27.413 60.513 89.589 1.00 40.87 96 PRO A CA 1
ATOM 753 C C . PRO A 1 96 ? 27.681 61.151 90.950 1.00 41.12 96 PRO A C 1
ATOM 754 O O . PRO A 1 96 ? 28.659 60.817 91.619 1.00 40.62 96 PRO A O 1
ATOM 758 N N . LYS A 1 97 ? 26.807 62.068 91.355 1.00 35.87 97 LYS A N 1
ATOM 759 C CA . LYS A 1 97 ? 26.954 62.750 92.638 1.00 35.22 97 LYS A CA 1
ATOM 760 C C . LYS A 1 97 ? 27.186 61.766 93.775 1.00 33.29 97 LYS A C 1
ATOM 761 O O . LYS A 1 97 ? 27.960 62.035 94.694 1.00 34.88 97 LYS A O 1
ATOM 767 N N . ASN A 1 98 ? 26.506 60.628 93.710 1.00 35.06 98 ASN A N 1
ATOM 768 C CA . ASN A 1 98 ? 26.636 59.601 94.731 1.00 36.06 98 ASN A CA 1
ATOM 769 C C . ASN A 1 98 ? 26.433 60.184 96.133 1.00 41.62 98 ASN A C 1
ATOM 770 O O . ASN A 1 98 ? 27.273 60.013 97.019 1.00 43.77 98 ASN A O 1
ATOM 775 N N . PHE A 1 99 ? 25.312 60.877 96.323 1.00 44.88 99 PHE A N 1
ATOM 776 C CA . PHE A 1 99 ? 24.975 61.495 97.604 1.00 36.95 99 PHE A CA 1
ATOM 777 C C . PHE A 1 99 ? 24.743 60.445 98.692 1.00 40.09 99 PHE A C 1
ATOM 778 O O . PHE A 1 99 ? 24.379 59.305 98.401 1.00 34.58 99 PHE A O 1
ATOM 786 N N . PRO A 1 100 ? 24.959 60.819 99.965 1.00 41.56 100 PRO A N 1
ATOM 787 C CA . PRO A 1 100 ? 24.758 59.893 101.086 1.00 42.67 100 PRO A CA 1
ATOM 788 C C . PRO A 1 100 ? 23.264 59.649 101.294 1.00 37.52 100 PRO A C 1
ATOM 789 O O . PRO A 1 100 ? 22.442 60.492 100.942 1.00 39.84 100 PRO A O 1
ATOM 793 N N . GLU A 1 101 ? 22.912 58.501 101.861 1.00 36.41 101 GLU A N 1
ATOM 794 C CA . GLU A 1 101 ? 21.510 58.177 102.072 1.00 42.72 101 GLU A CA 1
ATOM 795 C C . GLU A 1 101 ? 20.817 59.167 103.004 1.00 40.44 101 GLU A C 1
ATOM 796 O O . GLU A 1 101 ? 19.602 59.111 103.190 1.00 44.10 101 GLU A O 1
ATOM 802 N N . ASN A 1 102 ? 21.594 60.086 103.566 1.00 39.29 102 ASN A N 1
ATOM 803 C CA . ASN A 1 102 ? 21.074 61.099 104.476 1.00 32.97 102 ASN A CA 1
ATOM 804 C C . ASN A 1 102 ? 21.118 62.479 103.823 1.00 32.45 102 ASN A C 1
ATOM 805 O O . ASN A 1 102 ? 20.916 63.501 104.480 1.00 27.82 102 ASN A O 1
ATOM 810 N N . ALA A 1 103 ? 21.385 62.501 102.522 1.00 32.77 103 ALA A N 1
ATOM 811 C CA . ALA A 1 103 ? 21.466 63.753 101.776 1.00 26.06 103 ALA A CA 1
ATOM 812 C C . ALA A 1 103 ? 20.092 64.384 101.566 1.00 24.71 103 ALA A C 1
ATOM 813 O O . ALA A 1 103 ? 19.076 63.695 101.549 1.00 27.21 103 ALA A O 1
ATOM 815 N N . GLN A 1 104 ? 20.081 65.702 101.408 1.00 21.73 104 GLN A N 1
ATOM 816 C CA . GLN A 1 104 ? 18.864 66.458 101.174 1.00 27.39 104 GLN A CA 1
ATOM 817 C C . GLN A 1 104 ? 19.159 67.483 100.088 1.00 25.56 104 GLN A C 1
ATOM 818 O O . GLN A 1 104 ? 19.774 68.519 100.343 1.00 29.39 104 GLN A O 1
ATOM 824 N N . ILE A 1 105 ? 18.720 67.176 98.871 1.00 22.76 105 ILE A N 1
ATOM 825 C CA . ILE A 1 105 ? 18.967 68.036 97.720 1.00 26.09 105 ILE A CA 1
ATOM 826 C C . ILE A 1 105 ? 17.714 68.750 97.240 1.00 21.42 105 ILE A C 1
ATOM 827 O O . ILE A 1 105 ? 16.634 68.165 97.202 1.00 26.22 105 ILE A O 1
ATOM 832 N N . ALA A 1 106 ? 17.866 70.013 96.867 1.00 17.84 106 ALA A N 1
ATOM 833 C CA . ALA A 1 106 ? 16.746 70.797 96.374 1.00 19.12 106 ALA A CA 1
ATOM 834 C C . ALA A 1 106 ? 16.863 70.998 94.865 1.00 26.69 106 ALA A C 1
ATOM 835 O O . ALA A 1 106 ? 17.946 71.282 94.353 1.00 21.94 106 ALA A O 1
ATOM 837 N N . ILE A 1 107 ? 15.746 70.833 94.159 1.00 24.91 107 ILE A N 1
ATOM 838 C CA . ILE A 1 107 ? 15.706 71.021 92.710 1.00 22.88 107 ILE A CA 1
ATOM 839 C C . ILE A 1 107 ? 14.702 72.123 92.377 1.00 22.49 107 ILE A C 1
ATOM 840 O O . ILE A 1 107 ? 13.552 72.073 92.810 1.00 25.19 107 ILE A O 1
ATOM 845 N N . VAL A 1 108 ? 15.143 73.118 91.617 1.00 14.61 108 VAL A N 1
ATOM 846 C CA . VAL A 1 108 ? 14.278 74.221 91.217 1.00 15.96 108 VAL A CA 1
ATOM 847 C C . VAL A 1 108 ? 13.993 74.104 89.723 1.00 20.10 108 VAL A C 1
ATOM 848 O O . VAL A 1 108 ? 14.873 74.343 88.894 1.00 22.10 108 VAL A O 1
ATOM 852 N N . GLY A 1 109 ? 12.761 73.741 89.382 1.00 21.67 109 GLY A N 1
ATOM 853 C CA . GLY A 1 109 ? 12.419 73.564 87.984 1.00 21.98 109 GLY A CA 1
ATOM 854 C C . GLY A 1 109 ? 11.085 74.091 87.502 1.00 20.78 109 GLY A C 1
ATOM 855 O O . GLY A 1 109 ? 10.546 75.072 88.020 1.00 16.92 109 GLY A O 1
ATOM 856 N N . HIS A 1 110 ? 10.545 73.403 86.501 1.00 20.10 110 HIS A N 1
ATOM 857 C CA . HIS A 1 110 ? 9.291 73.785 85.861 1.00 15.93 110 HIS A CA 1
ATOM 858 C C . HIS A 1 110 ? 8.257 72.657 85.836 1.00 14.61 110 HIS A C 1
ATOM 859 O O . HIS A 1 110 ? 8.570 71.500 86.109 1.00 13.28 110 HIS A O 1
ATOM 866 N N . GLU A 1 111 ? 7.021 73.018 85.504 1.00 19.45 111 GLU A N 1
ATOM 867 C CA . GLU A 1 111 ? 5.928 72.061 85.367 1.00 19.94 111 GLU A CA 1
ATOM 868 C C . GLU A 1 111 ? 5.730 71.863 83.865 1.00 23.03 111 GLU A C 1
ATOM 869 O O . GLU A 1 111 ? 6.013 72.770 83.082 1.00 17.36 111 GLU A O 1
ATOM 875 N N . PRO A 1 112 ? 5.241 70.682 83.444 1.00 23.77 112 PRO A N 1
ATOM 876 C CA . PRO A 1 112 ? 4.863 69.554 84.300 1.00 19.10 112 PRO A CA 1
ATOM 877 C C . PRO A 1 112 ? 6.027 68.638 84.655 1.00 13.79 112 PRO A C 1
ATOM 878 O O . PRO A 1 112 ? 5.824 67.575 85.237 1.00 15.41 112 PRO A O 1
ATOM 882 N N . CYS A 1 113 ? 7.242 69.048 84.305 1.00 11.59 113 CYS A N 1
ATOM 883 C CA . CYS A 1 113 ? 8.424 68.237 84.583 1.00 16.69 113 CYS A CA 1
ATOM 884 C C . CYS A 1 113 ? 8.489 67.731 86.022 1.00 12.29 113 CYS A C 1
ATOM 885 O O . CYS A 1 113 ? 8.559 66.526 86.258 1.00 15.26 113 CYS A O 1
ATOM 888 N N . LEU A 1 114 ? 8.464 68.652 86.981 1.00 12.25 114 LEU A N 1
ATOM 889 C CA . LEU A 1 114 ? 8.557 68.283 88.392 1.00 15.34 114 LEU A CA 1
ATOM 890 C C . LEU A 1 114 ? 7.464 67.321 88.849 1.00 14.14 114 LEU A C 1
ATOM 891 O O . LEU A 1 114 ? 7.745 66.312 89.507 1.00 11.25 114 LEU A O 1
ATOM 896 N N . SER A 1 115 ? 6.220 67.628 88.497 1.00 11.61 115 SER A N 1
ATOM 897 C CA . SER A 1 115 ? 5.089 66.779 88.876 1.00 17.77 115 SER A CA 1
ATOM 898 C C . SER A 1 115 ? 5.155 65.408 88.217 1.00 12.33 115 SER A C 1
ATOM 899 O O . SER A 1 115 ? 4.933 64.390 88.870 1.00 16.61 115 SER A O 1
ATOM 902 N N . ASN A 1 116 ? 5.451 65.384 86.921 1.00 11.00 116 ASN A N 1
ATOM 903 C CA . ASN A 1 116 ? 5.527 64.116 86.200 1.00 12.17 116 ASN A CA 1
ATOM 904 C C . ASN A 1 116 ? 6.739 63.306 86.671 1.00 11.24 116 ASN A C 1
ATOM 905 O O . ASN A 1 116 ? 6.653 62.086 86.823 1.00 14.37 116 ASN A O 1
ATOM 910 N N . TRP A 1 117 ? 7.870 63.969 86.900 1.00 10.76 117 TRP A N 1
ATOM 911 C CA . TRP A 1 117 ? 9.051 63.255 87.377 1.00 17.42 117 TRP A CA 1
ATOM 912 C C . TRP A 1 117 ? 8.697 62.587 88.709 1.00 17.64 117 TRP A C 1
ATOM 913 O O . TRP A 1 117 ? 9.053 61.428 88.946 1.00 15.64 117 TRP A O 1
ATOM 924 N N . THR A 1 118 ? 7.980 63.312 89.566 1.00 12.88 118 THR A N 1
ATOM 925 C CA . THR A 1 118 ? 7.571 62.762 90.853 1.00 12.80 118 THR A CA 1
ATOM 926 C C . THR A 1 118 ? 6.708 61.517 90.644 1.00 10.68 118 THR A C 1
ATOM 927 O O . THR A 1 118 ? 6.908 60.488 91.293 1.00 10.68 118 THR A O 1
ATOM 931 N N . GLU A 1 119 ? 5.747 61.607 89.731 1.00 8.93 119 GLU A N 1
ATOM 932 C CA . GLU A 1 119 ? 4.868 60.472 89.459 1.00 10.94 119 GLU A CA 1
ATOM 933 C C . GLU A 1 119 ? 5.654 59.283 88.931 1.00 11.93 119 GLU A C 1
ATOM 934 O O . GLU A 1 119 ? 5.349 58.128 89.253 1.00 10.85 119 GLU A O 1
ATOM 940 N N . ILE A 1 120 ? 6.668 59.560 88.120 1.00 12.56 120 ILE A N 1
ATOM 941 C CA . ILE A 1 120 ? 7.502 58.485 87.587 1.00 16.09 120 ILE A CA 1
ATOM 942 C C . ILE A 1 120 ? 8.242 57.826 88.755 1.00 13.24 120 ILE A C 1
ATOM 943 O O . ILE A 1 120 ? 8.278 56.598 88.860 1.00 9.49 120 ILE A O 1
ATOM 948 N N . LEU A 1 121 ? 8.801 58.638 89.652 1.00 11.05 121 LEU A N 1
ATOM 949 C CA . LEU A 1 121 ? 9.531 58.097 90.803 1.00 12.32 121 LEU A CA 1
ATOM 950 C C . LEU A 1 121 ? 8.634 57.334 91.777 1.00 19.88 121 LEU A C 1
ATOM 951 O O . LEU A 1 121 ? 9.078 56.385 92.426 1.00 15.67 121 LEU A O 1
ATOM 956 N N . LEU A 1 122 ? 7.372 57.746 91.876 1.00 18.02 122 LEU A N 1
ATOM 957 C CA . LEU A 1 122 ? 6.428 57.093 92.777 1.00 16.33 122 LEU A CA 1
ATOM 958 C C . LEU A 1 122 ? 5.712 55.906 92.154 1.00 20.39 122 LEU A C 1
ATOM 959 O O . LEU A 1 122 ? 5.646 54.836 92.754 1.00 19.50 122 LEU A O 1
ATOM 964 N N . TRP A 1 123 ? 5.182 56.090 90.949 1.00 15.21 123 TRP A N 1
ATOM 965 C CA . TRP A 1 123 ? 4.421 55.027 90.301 1.00 20.50 123 TRP A CA 1
ATOM 966 C C . TRP A 1 123 ? 5.029 54.405 89.047 1.00 24.05 123 TRP A C 1
ATOM 967 O O . TRP A 1 123 ? 4.509 53.411 88.541 1.00 21.64 123 TRP A O 1
ATOM 978 N N . GLY A 1 124 ? 6.115 54.986 88.542 1.00 23.99 124 GLY A N 1
ATOM 979 C CA . GLY A 1 124 ? 6.753 54.439 87.357 1.00 18.70 124 GLY A CA 1
ATOM 980 C C . GLY A 1 124 ? 6.346 55.081 86.043 1.00 19.16 124 GLY A C 1
ATOM 981 O O . GLY A 1 124 ? 6.924 54.776 85.005 1.00 18.56 124 GLY A O 1
ATOM 982 N N . GLU A 1 125 ? 5.354 55.966 86.078 1.00 16.96 125 GLU A N 1
ATOM 983 C CA . GLU A 1 125 ? 4.888 56.642 84.868 1.00 17.57 125 GLU A CA 1
ATOM 984 C C . GLU A 1 125 ? 4.159 57.935 85.237 1.00 16.29 125 GLU A C 1
ATOM 985 O O . GLU A 1 125 ? 3.612 58.054 86.330 1.00 13.42 125 GLU A O 1
ATOM 991 N N . ALA A 1 126 ? 4.162 58.902 84.326 1.00 17.02 126 ALA A N 1
ATOM 992 C CA . ALA A 1 126 ? 3.495 60.181 84.560 1.00 16.66 126 ALA A CA 1
ATOM 993 C C . ALA A 1 126 ? 1.980 59.988 84.511 1.00 18.37 126 ALA A C 1
ATOM 994 O O . ALA A 1 126 ? 1.489 59.116 83.799 1.00 11.88 126 ALA A O 1
ATOM 996 N N . LYS A 1 127 ? 1.239 60.802 85.257 1.00 15.04 127 LYS A N 1
ATOM 997 C CA . LYS A 1 127 ? -0.216 60.664 85.287 1.00 18.54 127 LYS A CA 1
ATOM 998 C C . LYS A 1 127 ? -0.929 62.021 85.285 1.00 13.75 127 LYS A C 1
ATOM 999 O O . LYS A 1 127 ? -2.105 62.102 84.946 1.00 15.21 127 LYS A O 1
ATOM 1005 N N . ASP A 1 128 ? -0.210 63.080 85.649 1.00 9.65 128 ASP A N 1
ATOM 1006 C CA . ASP A 1 128 ? -0.778 64.424 85.697 1.00 11.53 128 ASP A CA 1
ATOM 1007 C C . ASP A 1 128 ? -1.840 64.519 86.809 1.00 13.30 128 ASP A C 1
ATOM 1008 O O . ASP A 1 128 ? -2.906 65.094 86.604 1.00 12.24 128 ASP A O 1
ATOM 1013 N N . SER A 1 129 ? -1.551 63.966 87.982 1.00 6.32 129 SER A N 1
ATOM 1014 C CA . SER A 1 129 ? -2.507 63.996 89.084 1.00 8.85 129 SER A CA 1
ATOM 1015 C C . SER A 1 129 ? -2.111 64.949 90.203 1.00 10.49 129 SER A C 1
ATOM 1016 O O . SER A 1 129 ? -2.842 65.101 91.186 1.00 13.32 129 SER A O 1
ATOM 1019 N N . LEU A 1 130 ? -0.951 65.580 90.076 1.00 10.57 130 LEU A N 1
ATOM 1020 C CA . LEU A 1 130 ? -0.502 66.480 91.130 1.00 11.60 130 LEU A CA 1
ATOM 1021 C C . LEU A 1 130 ? -0.523 67.934 90.721 1.00 11.74 130 LEU A C 1
ATOM 1022 O O . LEU A 1 130 ? -0.202 68.283 89.586 1.00 14.34 130 LEU A O 1
ATOM 1027 N N . VAL A 1 131 ? -0.916 68.779 91.666 1.00 13.29 131 VAL A N 1
ATOM 1028 C CA . VAL A 1 131 ? -0.971 70.211 91.446 1.00 10.16 131 VAL A CA 1
ATOM 1029 C C . VAL A 1 131 ? 0.214 70.859 92.162 1.00 14.71 131 VAL A C 1
ATOM 1030 O O . VAL A 1 131 ? 0.287 70.872 93.397 1.00 17.88 131 VAL A O 1
ATOM 1034 N N . LEU A 1 132 ? 1.156 71.376 91.380 1.00 10.42 132 LEU A N 1
ATOM 1035 C CA . LEU A 1 132 ? 2.329 72.036 91.939 1.00 15.94 132 LEU A CA 1
ATOM 1036 C C . LEU A 1 132 ? 2.313 73.499 91.532 1.00 15.10 132 LEU A C 1
ATOM 1037 O O . LEU A 1 132 ? 2.517 73.835 90.366 1.00 15.00 132 LEU A O 1
ATOM 1042 N N . LYS A 1 133 ? 2.059 74.364 92.504 1.00 8.51 133 LYS A N 1
ATOM 1043 C CA . LYS A 1 133 ? 2.004 75.801 92.261 1.00 18.79 133 LYS A CA 1
ATOM 1044 C C . LYS A 1 133 ? 3.407 76.401 92.187 1.00 13.80 133 LYS A C 1
ATOM 1045 O O . LYS A 1 133 ? 4.395 75.757 92.547 1.00 17.68 133 LYS A O 1
ATOM 1051 N N . LYS A 1 134 ? 3.489 77.634 91.712 1.00 18.05 134 LYS A N 1
ATOM 1052 C CA . LYS A 1 134 ? 4.768 78.320 91.602 1.00 17.09 134 LYS A CA 1
ATOM 1053 C C . LYS A 1 134 ? 5.271 78.600 93.020 1.00 18.16 134 LYS A C 1
ATOM 1054 O O . LYS A 1 134 ? 4.512 79.050 93.875 1.00 19.11 134 LYS A O 1
ATOM 1060 N N . ALA A 1 135 ? 6.545 78.308 93.265 1.00 14.75 135 ALA A N 1
ATOM 1061 C CA . ALA A 1 135 ? 7.144 78.489 94.586 1.00 17.13 135 ALA A CA 1
ATOM 1062 C C . ALA A 1 135 ? 6.605 77.396 95.498 1.00 19.93 135 ALA A C 1
ATOM 1063 O O . ALA A 1 135 ? 6.837 77.401 96.710 1.00 23.32 135 ALA A O 1
ATOM 1065 N N . GLY A 1 136 ? 5.870 76.463 94.899 1.00 18.11 136 GLY A N 1
ATOM 1066 C CA . GLY A 1 136 ? 5.320 75.350 95.648 1.00 19.11 136 GLY A CA 1
ATOM 1067 C C . GLY A 1 136 ? 6.406 74.305 95.767 1.00 17.27 136 GLY A C 1
ATOM 1068 O O . GLY A 1 136 ? 7.403 74.361 95.040 1.00 12.70 136 GLY A O 1
ATOM 1077 N N . ILE A 1 138 ? 7.539 69.947 96.694 1.00 12.55 138 ILE A N 1
ATOM 1078 C CA . ILE A 1 138 ? 7.257 68.532 96.843 1.00 12.09 138 ILE A CA 1
ATOM 1079 C C . ILE A 1 138 ? 8.448 67.860 97.533 1.00 16.56 138 ILE A C 1
ATOM 1080 O O . ILE A 1 138 ? 9.599 68.092 97.154 1.00 13.06 138 ILE A O 1
ATOM 1085 N N . GLY A 1 139 ? 8.167 67.025 98.533 1.00 14.07 139 GLY A N 1
ATOM 1086 C CA . GLY A 1 139 ? 9.223 66.331 99.254 1.00 14.97 139 GLY A CA 1
ATOM 1087 C C . GLY A 1 139 ? 9.210 64.835 99.014 1.00 14.77 139 GLY A C 1
ATOM 1088 O O . GLY A 1 139 ? 8.225 64.165 99.314 1.00 13.63 139 GLY A O 1
ATOM 1089 N N . LEU A 1 140 ? 10.304 64.302 98.477 1.00 15.73 140 LEU A N 1
ATOM 1090 C CA . LEU A 1 140 ? 10.386 62.873 98.194 1.00 18.30 140 LEU A CA 1
ATOM 1091 C C . LEU A 1 140 ? 11.505 62.157 98.938 1.00 19.35 140 LEU A C 1
ATOM 1092 O O . LEU A 1 140 ? 12.522 62.751 99.291 1.00 23.44 140 LEU A O 1
ATOM 1097 N N . LYS A 1 141 ? 11.309 60.865 99.158 1.00 19.47 141 LYS A N 1
ATOM 1098 C CA . LYS A 1 141 ? 12.301 60.046 99.825 1.00 22.96 141 LYS A CA 1
ATOM 1099 C C . LYS A 1 141 ? 12.699 58.947 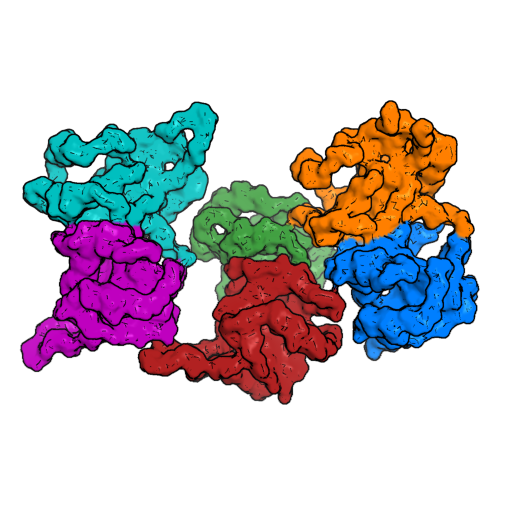98.842 1.00 21.52 141 LYS A C 1
ATOM 1100 O O . LYS A 1 141 ? 11.856 58.172 98.398 1.00 24.43 141 LYS A O 1
ATOM 1106 N N . LEU A 1 142 ? 13.977 58.897 98.487 1.00 21.65 142 LEU A N 1
ATOM 1107 C CA . LEU A 1 142 ? 14.471 57.890 97.555 1.00 24.24 142 LEU A CA 1
ATOM 1108 C C . LEU A 1 142 ? 15.216 56.787 98.300 1.00 27.47 142 LEU A C 1
ATOM 1109 O O . LEU A 1 142 ? 15.978 57.061 99.222 1.00 31.60 142 LEU A O 1
ATOM 1114 N N . PRO A 1 143 ? 14.999 55.520 97.914 1.00 33.07 143 PRO A N 1
ATOM 1115 C CA . PRO A 1 143 ? 15.667 54.381 98.557 1.00 35.81 143 PRO A CA 1
ATOM 1116 C C . PRO A 1 143 ? 17.172 54.432 98.286 1.00 35.44 143 PRO A C 1
ATOM 1117 O O . PRO A 1 143 ? 17.587 54.762 97.176 1.00 26.59 143 PRO A O 1
ATOM 1121 N N . GLU A 1 144 ? 17.992 54.104 99.281 1.00 37.77 144 GLU A N 1
ATOM 1122 C CA . GLU A 1 144 ? 19.438 54.140 99.065 1.00 41.73 144 GLU A CA 1
ATOM 1123 C C . GLU A 1 144 ? 19.916 52.953 98.238 1.00 31.16 144 GLU A C 1
ATOM 1124 O O . GLU A 1 144 ? 21.091 52.864 97.890 1.00 41.39 144 GLU A O 1
ATOM 1130 N N . ILE A 1 145 ? 18.999 52.052 97.910 1.00 34.62 145 ILE A N 1
ATOM 1131 C CA . ILE A 1 145 ? 19.347 50.870 97.133 1.00 38.66 145 ILE A CA 1
ATOM 1132 C C . ILE A 1 145 ? 18.452 50.688 95.907 1.00 37.24 145 ILE A C 1
ATOM 1133 O O . ILE A 1 145 ? 17.227 50.754 96.006 1.00 40.65 145 ILE A O 1
ATOM 1138 N N . GLY A 1 146 ? 19.073 50.458 94.752 1.00 30.09 146 GLY A N 1
ATOM 1139 C CA . GLY A 1 146 ? 18.318 50.261 93.525 1.00 35.45 146 GLY A CA 1
ATOM 1140 C C . GLY A 1 146 ? 17.867 51.546 92.852 1.00 31.06 146 GLY A C 1
ATOM 1141 O O . GLY A 1 146 ? 18.214 52.643 93.288 1.00 35.56 146 GLY A O 1
ATOM 1142 N N . SER A 1 147 ? 17.093 51.413 91.780 1.00 28.88 147 SER A N 1
ATOM 1143 C CA . SER A 1 147 ? 16.594 52.578 91.060 1.00 23.59 147 SER A CA 1
ATOM 1144 C C . SER A 1 147 ? 15.389 53.178 91.778 1.00 22.24 147 SER A C 1
ATOM 1145 O O . SER A 1 147 ? 14.529 52.454 92.281 1.00 24.40 147 SER A O 1
ATOM 1148 N N . PRO A 1 148 ? 15.318 54.515 91.839 1.00 17.82 148 PRO A N 1
ATOM 1149 C CA . PRO A 1 148 ? 14.213 55.215 92.497 1.00 15.53 148 PRO A CA 1
ATOM 1150 C C . PRO A 1 148 ? 12.954 55.266 91.632 1.00 22.04 148 PRO A C 1
ATOM 1151 O O . PRO A 1 148 ? 11.891 55.692 92.093 1.00 21.98 148 PRO A O 1
ATOM 1155 N N . VAL A 1 149 ? 13.075 54.829 90.379 1.00 17.13 149 VAL A N 1
ATOM 1156 C CA . VAL A 1 149 ? 11.931 54.823 89.473 1.00 17.98 149 VAL A CA 1
ATOM 1157 C C . VAL A 1 149 ? 10.872 53.868 90.003 1.00 21.02 149 VAL A C 1
ATOM 1158 O O . VAL A 1 149 ? 11.151 52.689 90.231 1.00 18.91 149 VAL A O 1
ATOM 1162 N N . GLY A 1 150 ? 9.665 54.390 90.203 1.00 19.19 150 GLY A N 1
ATOM 1163 C CA . GLY A 1 150 ? 8.565 53.587 90.705 1.00 17.19 150 GLY A CA 1
ATOM 1164 C C . GLY A 1 150 ? 8.820 52.958 92.062 1.00 19.58 150 GLY A C 1
ATOM 1165 O O . GLY A 1 150 ? 8.129 52.018 92.458 1.00 20.44 150 GLY A O 1
ATOM 1166 N N . ARG A 1 151 ? 9.795 53.484 92.792 1.00 15.74 151 ARG A N 1
ATOM 1167 C CA . ARG A 1 151 ? 10.147 52.934 94.099 1.00 21.13 151 ARG A CA 1
ATOM 1168 C C . ARG A 1 151 ? 10.356 53.978 95.192 1.00 18.18 151 ARG A C 1
ATOM 1169 O O . ARG A 1 151 ? 10.802 53.651 96.290 1.00 24.95 151 ARG A O 1
ATOM 1177 N N . SER A 1 152 ? 10.035 55.230 94.895 1.00 17.22 152 SER A N 1
ATOM 1178 C CA . SER A 1 152 ? 10.218 56.303 95.859 1.00 17.65 152 SER A CA 1
ATOM 1179 C C . SER A 1 152 ? 8.957 56.558 96.679 1.00 22.19 152 SER A C 1
ATOM 1180 O O . SER A 1 152 ? 7.921 55.926 96.459 1.00 17.15 152 SER A O 1
ATOM 1183 N N . GLN A 1 153 ? 9.058 57.478 97.634 1.00 20.00 153 GLN A N 1
ATOM 1184 C CA . GLN A 1 153 ? 7.927 57.836 98.481 1.00 21.30 153 GLN A CA 1
ATOM 1185 C C . GLN A 1 153 ? 7.822 59.339 98.631 1.00 16.51 153 GLN A C 1
ATOM 1186 O O . GLN A 1 153 ? 8.832 60.032 98.746 1.00 23.00 153 GLN A O 1
ATOM 1200 N N . PHE A 1 155 ? 6.390 62.498 100.870 1.00 12.97 155 PHE A N 1
ATOM 1201 C CA . PHE A 1 155 ? 5.974 62.768 102.237 1.00 16.50 155 PHE A CA 1
ATOM 1202 C C . PHE A 1 155 ? 5.538 64.216 102.425 1.00 19.25 155 PHE A C 1
ATOM 1203 O O . PHE A 1 155 ? 5.152 64.608 103.524 1.00 20.57 155 PHE A O 1
ATOM 1211 N N . TRP A 1 156 ? 5.589 65.005 101.352 1.00 17.31 156 TRP A N 1
ATOM 1212 C CA . TRP A 1 156 ? 5.206 66.411 101.430 1.00 14.96 156 TRP A CA 1
ATOM 1213 C C . TRP A 1 156 ? 4.877 67.027 100.067 1.00 17.83 156 TRP A C 1
ATOM 1214 O O . TRP A 1 156 ? 5.562 66.775 99.076 1.00 14.05 156 TRP A O 1
ATOM 1225 N N . LEU A 1 157 ? 3.822 67.835 100.030 1.00 11.51 157 LEU A N 1
ATOM 1226 C CA . LEU A 1 157 ? 3.411 68.522 98.815 1.00 12.00 157 LEU A CA 1
ATOM 1227 C C . LEU A 1 157 ? 2.589 69.706 99.288 1.00 13.36 157 LEU A C 1
ATOM 1228 O O . LEU A 1 157 ? 1.523 69.538 99.881 1.00 13.03 157 LEU A O 1
ATOM 1233 N N . THR A 1 158 ? 3.086 70.909 99.047 1.00 10.54 158 THR A N 1
ATOM 1234 C CA . THR A 1 158 ? 2.357 72.083 99.495 1.00 11.86 158 THR A CA 1
ATOM 1235 C C . THR A 1 158 ? 2.568 73.304 98.625 1.00 13.38 158 THR A C 1
ATOM 1236 O O . THR A 1 158 ? 3.606 73.453 97.984 1.00 18.88 158 THR A O 1
ATOM 1240 N N . PRO A 1 159 ? 1.551 74.166 98.545 1.00 13.95 159 PRO A N 1
ATOM 1241 C CA . PRO A 1 159 ? 1.649 75.392 97.756 1.00 11.47 159 PRO A CA 1
ATOM 1242 C C . PRO A 1 159 ? 2.120 76.458 98.751 1.00 15.22 159 PRO A C 1
ATOM 1243 O O . PRO A 1 159 ? 2.103 76.231 99.964 1.00 18.95 159 PRO A O 1
ATOM 1247 N N . PRO A 1 160 ? 2.543 77.628 98.259 1.00 15.60 160 PRO A N 1
ATOM 1248 C CA . PRO A 1 160 ? 3.010 78.690 99.153 1.00 16.95 160 PRO A CA 1
ATOM 1249 C C . PRO A 1 160 ? 2.004 79.097 100.227 1.00 15.25 160 PRO A C 1
ATOM 1250 O O . PRO A 1 160 ? 2.367 79.270 101.390 1.00 19.15 160 PRO A O 1
ATOM 1254 N N . ARG A 1 161 ? 0.742 79.245 99.835 1.00 19.41 161 ARG A N 1
ATOM 1255 C CA . ARG A 1 161 ? -0.299 79.679 100.764 1.00 25.64 161 ARG A CA 1
ATOM 1256 C C . ARG A 1 161 ? -0.425 78.870 102.052 1.00 32.18 161 ARG A C 1
ATOM 1257 O O . ARG A 1 161 ? -0.745 79.435 103.100 1.00 34.64 161 ARG A O 1
ATOM 1265 N N . TYR A 1 162 ? -0.173 77.564 101.993 1.00 26.04 162 TYR A N 1
ATOM 1266 C CA . TYR A 1 162 ? -0.286 76.744 103.196 1.00 27.21 162 TYR A CA 1
ATOM 1267 C C . TYR A 1 162 ? 1.005 76.713 104.008 1.00 28.75 162 TYR A C 1
ATOM 1268 O O . TYR A 1 162 ? 1.085 76.047 105.045 1.00 29.05 162 TYR A O 1
ATOM 1277 N N . LEU A 1 163 ? 2.014 77.440 103.540 1.00 33.54 163 LEU A N 1
ATOM 1278 C CA . LEU A 1 163 ? 3.288 77.506 104.246 1.00 32.01 163 LEU A CA 1
ATOM 1279 C C . LEU A 1 163 ? 3.301 78.678 105.214 1.00 33.05 163 LEU A C 1
ATOM 1280 O O . LEU A 1 163 ? 4.120 78.723 106.127 1.00 39.53 163 LEU A O 1
ATOM 1285 N N . LEU A 1 164 ? 2.388 79.622 105.010 1.00 35.61 164 LEU A N 1
ATOM 1286 C CA . LEU A 1 164 ? 2.293 80.799 105.869 1.00 39.07 164 LEU A CA 1
ATOM 1287 C C . LEU A 1 164 ? 1.741 80.456 107.242 1.00 39.89 164 LEU A C 1
ATOM 1288 O O . LEU A 1 164 ? 1.213 79.366 107.457 1.00 45.26 164 LEU A O 1
ATOM 1293 N N . LEU A 1 165 ? 1.858 81.394 108.174 1.00 41.73 165 LEU A N 1
ATOM 1294 C CA . LEU A 1 165 ? 1.366 81.170 109.528 1.00 43.46 165 LEU A CA 1
ATOM 1295 C C . LEU A 1 165 ? -0.109 81.538 109.642 1.00 41.84 165 LEU A C 1
ATOM 1296 O O . LEU A 1 165 ? -0.917 80.740 110.117 1.00 40.67 165 LEU A O 1
ATOM 1309 N N . GLU B 1 2 ? -13.646 69.226 97.251 1.00 11.01 2 GLU B N 1
ATOM 1310 C CA . GLU B 1 2 ? -12.401 68.975 97.945 1.00 10.49 2 GLU B CA 1
ATOM 1311 C C . GLU B 1 2 ? -12.555 67.904 99.010 1.00 14.82 2 GLU B C 1
ATOM 1312 O O . GLU B 1 2 ? -13.476 67.947 99.827 1.00 12.48 2 GLU B O 1
ATOM 1318 N N . LEU B 1 3 ? -11.654 66.929 98.984 1.00 14.99 3 LEU B N 1
ATOM 1319 C CA . LEU B 1 3 ? -11.676 65.850 99.960 1.00 8.43 3 LEU B CA 1
ATOM 1320 C C . LEU B 1 3 ? -10.397 65.933 100.769 1.00 10.47 3 LEU B C 1
ATOM 1321 O O . LEU B 1 3 ? -9.296 65.989 100.216 1.00 7.70 3 LEU B O 1
ATOM 1326 N N . TYR B 1 4 ? -10.550 65.960 102.082 1.00 7.64 4 TYR B N 1
ATOM 1327 C CA . TYR B 1 4 ? -9.412 66.023 102.974 1.00 13.33 4 TYR B CA 1
ATOM 1328 C C . TYR B 1 4 ? -9.312 64.709 103.744 1.00 10.74 4 TYR B C 1
ATOM 1329 O O . TYR B 1 4 ? -10.274 64.285 104.376 1.00 14.84 4 TYR B O 1
ATOM 1338 N N . LEU B 1 5 ? -8.160 64.054 103.662 1.00 10.63 5 LEU B N 1
ATOM 1339 C CA . LEU B 1 5 ? -7.965 62.795 104.370 1.00 11.57 5 LEU B CA 1
ATOM 1340 C C . LEU B 1 5 ? -6.990 63.016 105.523 1.00 13.05 5 LEU B C 1
ATOM 1341 O O . LEU B 1 5 ? -5.819 63.364 105.317 1.00 13.02 5 LEU B O 1
ATOM 1346 N N . ILE B 1 6 ? -7.498 62.808 106.737 1.00 9.29 6 ILE B N 1
ATOM 1347 C CA . ILE B 1 6 ? -6.741 63.004 107.972 1.00 10.67 6 ILE B CA 1
ATOM 1348 C C . ILE B 1 6 ? -6.564 61.709 108.758 1.00 10.21 6 ILE B C 1
ATOM 1349 O O . ILE B 1 6 ? -7.542 61.053 109.127 1.00 8.65 6 ILE B O 1
ATOM 1354 N N . ARG B 1 7 ? -5.316 61.339 109.021 1.00 10.97 7 ARG B N 1
ATOM 1355 C CA . ARG B 1 7 ? -5.044 60.131 109.795 1.00 13.05 7 ARG B CA 1
ATOM 1356 C C . ARG B 1 7 ? -5.223 60.487 111.271 1.00 10.20 7 ARG B C 1
ATOM 1357 O O . ARG B 1 7 ? -4.872 61.585 111.689 1.00 9.80 7 ARG B O 1
ATOM 1365 N N . HIS B 1 8 ? -5.781 59.565 112.047 1.00 11.82 8 HIS B N 1
ATOM 1366 C CA . HIS B 1 8 ? -6.000 59.778 113.474 1.00 9.68 8 HIS B CA 1
ATOM 1367 C C . HIS B 1 8 ? -4.680 60.100 114.180 1.00 10.57 8 HIS B C 1
ATOM 1368 O O . HIS B 1 8 ? -3.607 59.720 113.706 1.00 11.58 8 HIS B O 1
ATOM 1375 N N . GLY B 1 9 ? -4.759 60.802 115.311 1.00 14.84 9 GLY B N 1
ATOM 1376 C CA . GLY B 1 9 ? -3.557 61.159 116.060 1.00 12.68 9 GLY B CA 1
ATOM 1377 C C . GLY B 1 9 ? -2.941 59.989 116.817 1.00 12.41 9 GLY B C 1
ATOM 1378 O O . GLY B 1 9 ? -3.528 58.910 116.888 1.00 12.43 9 GLY B O 1
ATOM 1379 N N . ILE B 1 10 ? -1.760 60.203 117.391 1.00 15.29 10 ILE B N 1
ATOM 1380 C CA . ILE B 1 10 ? -1.051 59.164 118.136 1.00 13.18 10 ILE B CA 1
ATOM 1381 C C . ILE B 1 10 ? -1.865 58.572 119.282 1.00 14.13 10 ILE B C 1
ATOM 1382 O O . ILE B 1 10 ? -2.291 59.286 120.189 1.00 13.53 10 ILE B O 1
ATOM 1387 N N . ALA B 1 11 ? -2.073 57.257 119.237 1.00 16.95 11 ALA B N 1
ATOM 1388 C CA . ALA B 1 11 ? -2.841 56.565 120.267 1.00 14.70 11 ALA B CA 1
ATOM 1389 C C . ALA B 1 11 ? -1.945 55.660 121.109 1.00 19.82 11 ALA B C 1
ATOM 1390 O O . ALA B 1 11 ? -0.801 55.398 120.748 1.00 15.39 11 ALA B O 1
ATOM 1392 N N . GLU B 1 12 ? -2.472 55.187 122.233 1.00 22.95 12 GLU B N 1
ATOM 1393 C CA . GLU B 1 12 ? -1.718 54.308 123.125 1.00 30.96 12 GLU B CA 1
ATOM 1394 C C . GLU B 1 12 ? -1.343 53.010 122.414 1.00 34.57 12 GLU B C 1
ATOM 1395 O O . GLU B 1 12 ? -1.960 52.640 121.415 1.00 27.28 12 GLU B O 1
ATOM 1401 N N . ALA B 1 13 ? -0.335 52.319 122.941 1.00 39.57 13 ALA B N 1
ATOM 1402 C CA . ALA B 1 13 ? 0.116 51.055 122.364 1.00 39.91 13 ALA B CA 1
ATOM 1403 C C . ALA B 1 13 ? -0.745 49.902 122.879 1.00 39.38 13 ALA B C 1
ATOM 1404 O O . ALA B 1 13 ? -1.806 50.124 123.463 1.00 38.75 13 ALA B O 1
ATOM 1406 N N . GLN B 1 14 ? -0.291 48.673 122.661 1.00 47.85 14 GLN B N 1
ATOM 1407 C CA . GLN B 1 14 ? -1.029 47.497 123.112 1.00 48.99 14 GLN B CA 1
ATOM 1408 C C . GLN B 1 14 ? -0.552 47.020 124.479 1.00 47.48 14 GLN B C 1
ATOM 1409 O O . GLN B 1 14 ? 0.638 47.096 124.794 1.00 55.98 14 GLN B O 1
ATOM 1415 N N . LYS B 1 19 ? -9.009 45.032 122.571 1.00 57.85 19 LYS B N 1
ATOM 1416 C CA . LYS B 1 19 ? -8.744 45.147 121.142 1.00 57.35 19 LYS B CA 1
ATOM 1417 C C . LYS B 1 19 ? -8.187 46.524 120.800 1.00 53.27 19 LYS B C 1
ATOM 1418 O O . LYS B 1 19 ? -8.400 47.489 121.534 1.00 49.49 19 LYS B O 1
ATOM 1424 N N . ASP B 1 20 ? -7.473 46.612 119.682 1.00 49.13 20 ASP B N 1
ATOM 1425 C CA . ASP B 1 20 ? -6.885 47.876 119.258 1.00 45.58 20 ASP B CA 1
ATOM 1426 C C . ASP B 1 20 ? -7.959 48.902 118.909 1.00 41.75 20 ASP B C 1
ATOM 1427 O O . ASP B 1 20 ? -7.696 50.100 118.912 1.00 41.93 20 ASP B O 1
ATOM 1432 N N . GLU B 1 21 ? -9.168 48.437 118.612 1.00 36.65 21 GLU B N 1
ATOM 1433 C CA . GLU B 1 21 ? -10.246 49.352 118.265 1.00 41.47 21 GLU B CA 1
ATOM 1434 C C . GLU B 1 21 ? -10.556 50.314 119.406 1.00 38.24 21 GLU B C 1
ATOM 1435 O O . GLU B 1 21 ? -11.191 51.348 119.198 1.00 38.52 21 GLU B O 1
ATOM 1441 N N . GLU B 1 22 ? -10.104 49.986 120.611 1.00 32.21 22 GLU B N 1
ATOM 1442 C CA . GLU B 1 22 ? -10.386 50.847 121.750 1.00 31.18 22 GLU B CA 1
ATOM 1443 C C . GLU B 1 22 ? -9.205 51.694 122.226 1.00 25.54 22 GLU B C 1
ATOM 1444 O O . GLU B 1 22 ? -9.326 52.433 123.203 1.00 26.99 22 GLU B O 1
ATOM 1450 N N . ARG B 1 23 ? -8.075 51.606 121.531 1.00 19.28 23 ARG B N 1
ATOM 1451 C CA . ARG B 1 23 ? -6.907 52.394 121.909 1.00 22.88 23 ARG B CA 1
ATOM 1452 C C . ARG B 1 23 ? -7.223 53.882 121.762 1.00 24.52 23 ARG B C 1
ATOM 1453 O O . ARG B 1 23 ? -7.600 54.341 120.685 1.00 21.17 23 ARG B O 1
ATOM 1461 N N . GLU B 1 24 ? -7.065 54.636 122.849 1.00 25.62 24 GLU B N 1
ATOM 1462 C CA . GLU B 1 24 ? -7.363 56.064 122.831 1.00 23.85 24 GLU B CA 1
ATOM 1463 C C . GLU B 1 24 ? -6.138 56.935 122.591 1.00 24.39 24 GLU B C 1
ATOM 1464 O O . GLU B 1 24 ? -5.002 56.485 122.738 1.00 24.69 24 GLU B O 1
ATOM 1470 N N . LEU B 1 25 ? -6.375 58.188 122.216 1.00 19.80 25 LEU B N 1
ATOM 1471 C CA . LEU B 1 25 ? -5.280 59.111 121.963 1.00 15.37 25 LEU B CA 1
ATOM 1472 C C . LEU B 1 25 ? -4.508 59.363 123.256 1.00 19.19 25 LEU B C 1
ATOM 1473 O O . LEU B 1 25 ? -5.092 59.436 124.332 1.00 20.55 25 LEU B O 1
ATOM 1478 N N . THR B 1 26 ? -3.190 59.475 123.143 1.00 17.11 26 THR B N 1
ATOM 1479 C CA . THR B 1 26 ? -2.352 59.740 124.299 1.00 19.92 26 THR B CA 1
ATOM 1480 C C . THR B 1 26 ? -2.250 61.251 124.423 1.00 21.16 26 THR B C 1
ATOM 1481 O O . THR B 1 26 ? -2.738 61.989 123.562 1.00 15.21 26 THR B O 1
ATOM 1485 N N . GLN B 1 27 ? -1.599 61.701 125.490 1.00 24.08 27 GLN B N 1
ATOM 1486 C CA . GLN B 1 27 ? -1.398 63.122 125.748 1.00 25.34 27 GLN B CA 1
ATOM 1487 C C . GLN B 1 27 ? -0.746 63.843 124.571 1.00 20.20 27 GLN B C 1
ATOM 1488 O O . GLN B 1 27 ? -1.244 64.874 124.115 1.00 21.28 27 GLN B O 1
ATOM 1494 N N . GLU B 1 28 ? 0.373 63.312 124.086 1.00 23.23 28 GLU B N 1
ATOM 1495 C CA . GLU B 1 28 ? 1.056 63.952 122.966 1.00 29.45 28 GLU B CA 1
ATOM 1496 C C . GLU B 1 28 ? 0.207 63.859 121.707 1.00 25.71 28 GLU B C 1
ATOM 1497 O O . GLU B 1 28 ? 0.264 64.734 120.843 1.00 22.53 28 GLU B O 1
ATOM 1503 N N . GLY B 1 29 ? -0.585 62.796 121.612 1.00 21.19 29 GLY B N 1
ATOM 1504 C CA . GLY B 1 29 ? -1.444 62.621 120.455 1.00 26.94 29 GLY B CA 1
ATOM 1505 C C . GLY B 1 29 ? -2.502 63.708 120.403 1.00 16.61 29 GLY B C 1
ATOM 1506 O O . GLY B 1 29 ? -2.793 64.252 119.341 1.00 15.53 29 GLY B O 1
ATOM 1507 N N . LYS B 1 30 ? -3.079 64.026 121.557 1.00 18.30 30 LYS B N 1
ATOM 1508 C CA . LYS B 1 30 ? -4.098 65.061 121.623 1.00 20.30 30 LYS B CA 1
ATOM 1509 C C . LYS B 1 30 ? -3.447 66.420 121.378 1.00 16.65 30 LYS B C 1
ATOM 1510 O O . LYS B 1 30 ? -3.966 67.244 120.622 1.00 18.28 30 LYS B O 1
ATOM 1516 N N . GLN B 1 31 ? -2.301 66.648 122.010 1.00 19.00 31 GLN B N 1
ATOM 1517 C CA . GLN B 1 31 ? -1.593 67.913 121.844 1.00 20.24 31 GLN B CA 1
ATOM 1518 C C . GLN B 1 31 ? -1.227 68.171 120.385 1.00 16.54 31 GLN B C 1
ATOM 1519 O O . GLN B 1 31 ? -1.525 69.234 119.844 1.00 17.61 31 GLN B O 1
ATOM 1525 N N . LYS B 1 32 ? -0.578 67.202 119.747 1.00 14.36 32 LYS B N 1
ATOM 1526 C CA . LYS B 1 32 ? -0.184 67.372 118.359 1.00 15.98 32 LYS B CA 1
ATOM 1527 C C . LYS B 1 32 ? -1.394 67.622 117.470 1.00 16.08 32 LYS B C 1
ATOM 1528 O O . LYS B 1 32 ? -1.372 68.510 116.623 1.00 16.47 32 LYS B O 1
ATOM 1534 N N . THR B 1 33 ? -2.449 66.837 117.659 1.00 13.10 33 THR B N 1
ATOM 1535 C CA . THR B 1 33 ? -3.660 67.010 116.862 1.00 12.00 33 THR B CA 1
ATOM 1536 C C . THR B 1 33 ? -4.239 68.416 117.080 1.00 17.45 33 THR B C 1
ATOM 1537 O O . THR B 1 33 ? -4.656 69.077 116.127 1.00 17.00 33 THR B O 1
ATOM 1541 N N . GLU B 1 34 ? -4.255 68.879 118.330 1.00 13.12 34 GLU B N 1
ATOM 1542 C CA . GLU B 1 34 ? -4.772 70.214 118.638 1.00 14.13 34 GLU B CA 1
ATOM 1543 C C . GLU B 1 34 ? -3.985 71.292 117.896 1.00 19.42 34 GLU B C 1
ATOM 1544 O O . GLU B 1 34 ? -4.557 72.272 117.416 1.00 16.48 34 GLU B O 1
ATOM 1550 N N . LYS B 1 35 ? -2.672 71.106 117.809 1.00 16.07 35 LYS B N 1
ATOM 1551 C CA . LYS B 1 35 ? -1.808 72.053 117.114 1.00 22.46 35 LYS B CA 1
ATOM 1552 C C . LYS B 1 35 ? -2.146 72.088 115.633 1.00 24.10 35 LYS B C 1
ATOM 1553 O O . LYS B 1 35 ? -2.139 73.149 115.011 1.00 22.30 35 LYS B O 1
ATOM 1559 N N . VAL B 1 36 ? -2.427 70.919 115.067 1.00 18.48 36 VAL B N 1
ATOM 1560 C CA . VAL B 1 36 ? -2.777 70.826 113.655 1.00 19.04 36 VAL B CA 1
ATOM 1561 C C . VAL B 1 36 ? -4.079 71.576 113.401 1.00 20.59 36 VAL B C 1
ATOM 1562 O O . VAL B 1 36 ? -4.167 72.410 112.495 1.00 17.26 36 VAL B O 1
ATOM 1566 N N . ALA B 1 37 ? -5.092 71.273 114.208 1.00 18.32 37 ALA B N 1
ATOM 1567 C CA . ALA B 1 37 ? -6.398 71.913 114.073 1.00 16.53 37 ALA B CA 1
ATOM 1568 C C . ALA B 1 37 ? -6.280 73.426 114.198 1.00 12.98 37 ALA B C 1
ATOM 1569 O O . ALA B 1 37 ? -6.901 74.175 113.438 1.00 19.84 37 ALA B O 1
ATOM 1571 N N . TYR B 1 38 ? -5.479 73.870 115.159 1.00 15.91 38 TYR B N 1
ATOM 1572 C CA . TYR B 1 38 ? -5.272 75.294 115.389 1.00 14.50 38 TYR B CA 1
ATOM 1573 C C . TYR B 1 38 ? -4.654 75.964 114.168 1.00 19.28 38 TYR B C 1
ATOM 1574 O O . TYR B 1 38 ? -5.076 77.051 113.771 1.00 19.24 38 TYR B O 1
ATOM 1583 N N . ARG B 1 39 ? -3.655 75.317 113.574 1.00 16.30 39 ARG B N 1
ATOM 1584 C CA . ARG B 1 39 ? -3.001 75.873 112.392 1.00 25.01 39 ARG B CA 1
ATOM 1585 C C . ARG B 1 39 ? -3.961 75.919 111.212 1.00 21.20 39 ARG B C 1
ATOM 1586 O O . ARG B 1 39 ? -3.948 76.869 110.425 1.00 16.75 39 ARG B O 1
ATOM 1594 N N . LEU B 1 40 ? -4.790 74.888 111.084 1.00 14.10 40 LEU B N 1
ATOM 1595 C CA . LEU B 1 40 ? -5.751 74.842 109.992 1.00 10.99 40 LEU B CA 1
ATOM 1596 C C . LEU B 1 40 ? -6.750 75.985 110.121 1.00 16.08 40 LEU B C 1
ATOM 1597 O O . LEU B 1 40 ? -7.044 76.678 109.147 1.00 17.17 40 LEU B O 1
ATOM 1602 N N . VAL B 1 41 ? -7.270 76.181 111.327 1.00 20.34 41 VAL B N 1
ATOM 1603 C CA . VAL B 1 41 ? -8.220 77.257 111.569 1.00 19.64 41 VAL B CA 1
ATOM 1604 C C . VAL B 1 41 ? -7.531 78.593 111.296 1.00 24.77 41 VAL B C 1
ATOM 1605 O O . VAL B 1 41 ? -8.122 79.499 110.709 1.00 22.38 41 VAL B O 1
ATOM 1609 N N . LYS B 1 42 ? -6.274 78.696 111.716 1.00 19.84 42 LYS B N 1
ATOM 1610 C CA . LYS B 1 42 ? -5.489 79.907 111.528 1.00 27.36 42 LYS B CA 1
ATOM 1611 C C . LYS B 1 42 ? -5.351 80.209 110.035 1.00 29.28 42 LYS B C 1
ATOM 1612 O O . LYS B 1 42 ? -5.317 81.369 109.626 1.00 26.25 42 LYS B O 1
ATOM 1618 N N . LEU B 1 43 ? -5.270 79.156 109.225 1.00 25.80 43 LEU B N 1
ATOM 1619 C CA . LEU B 1 43 ? -5.148 79.314 107.782 1.00 24.83 43 LEU B CA 1
ATOM 1620 C C . LEU B 1 43 ? -6.500 79.658 107.158 1.00 29.55 43 LEU B C 1
ATOM 1621 O O . LEU B 1 43 ? -6.577 80.030 105.986 1.00 29.58 43 LEU B O 1
ATOM 1626 N N . GLY B 1 44 ? -7.563 79.533 107.945 1.00 22.32 44 GLY B N 1
ATOM 1627 C CA . GLY B 1 44 ? -8.890 79.837 107.440 1.00 24.07 44 GLY B CA 1
ATOM 1628 C C . GLY B 1 44 ? -9.594 78.651 106.805 1.00 18.72 44 GLY B C 1
ATOM 1629 O O . GLY B 1 44 ? -10.551 78.828 106.056 1.00 24.35 44 GLY B O 1
ATOM 1630 N N . ARG B 1 45 ? -9.124 77.443 107.100 1.00 17.79 45 ARG B N 1
ATOM 1631 C CA . ARG B 1 45 ? -9.722 76.222 106.555 1.00 19.91 45 ARG B CA 1
ATOM 1632 C C . ARG B 1 45 ? -11.009 75.872 107.311 1.00 15.89 45 ARG B C 1
ATOM 1633 O O . ARG B 1 45 ? -11.166 76.222 108.478 1.00 17.74 45 ARG B O 1
ATOM 1641 N N . GLN B 1 46 ? -11.928 75.182 106.644 1.00 17.10 46 GLN B N 1
ATOM 1642 C CA . GLN B 1 46 ? -13.168 74.757 107.278 1.00 10.86 46 GLN B CA 1
ATOM 1643 C C . GLN B 1 46 ? -13.741 73.610 106.474 1.00 15.38 46 GLN B C 1
ATOM 1644 O O . GLN B 1 46 ? -13.513 73.514 105.273 1.00 15.04 46 GLN B O 1
ATOM 1650 N N . PHE B 1 47 ? -14.489 72.739 107.139 1.00 11.02 47 PHE B N 1
ATOM 1651 C CA . PHE B 1 47 ? -15.084 71.603 106.462 1.00 13.36 47 PHE B CA 1
ATOM 1652 C C . PHE B 1 47 ? -16.585 71.644 106.665 1.00 15.56 47 PHE B C 1
ATOM 1653 O O . PHE B 1 47 ? -17.067 71.944 107.766 1.00 10.63 47 PHE B O 1
ATOM 1661 N N . ASP B 1 48 ? -17.330 71.336 105.610 1.00 10.28 48 ASP B N 1
ATOM 1662 C CA . ASP B 1 48 ? -18.785 71.323 105.720 1.00 15.99 48 ASP B CA 1
ATOM 1663 C C . ASP B 1 48 ? -19.175 70.179 106.641 1.00 13.69 48 ASP B C 1
ATOM 1664 O O . ASP B 1 48 ? -20.131 70.274 107.412 1.00 11.22 48 ASP B O 1
ATOM 1669 N N . LEU B 1 49 ? -18.403 69.103 106.561 1.00 7.75 49 LEU B N 1
ATOM 1670 C CA . LEU B 1 49 ? -18.673 67.912 107.333 1.00 8.42 49 LEU B CA 1
ATOM 1671 C C . LEU B 1 49 ? -17.404 67.124 107.616 1.00 10.96 49 LEU B C 1
ATOM 1672 O O . LEU B 1 49 ? -16.487 67.083 106.793 1.00 10.24 49 LEU B O 1
ATOM 1677 N N . ILE B 1 50 ? -17.349 66.513 108.792 1.00 10.19 50 ILE B N 1
ATOM 1678 C CA . ILE B 1 50 ? -16.219 65.673 109.143 1.00 8.80 50 ILE B CA 1
ATOM 1679 C C . ILE B 1 50 ? -16.805 64.275 109.327 1.00 12.62 50 ILE B C 1
ATOM 1680 O O . ILE B 1 50 ? -17.775 64.086 110.069 1.00 15.10 50 ILE B O 1
ATOM 1685 N N . VAL B 1 51 ? -16.246 63.307 108.606 1.00 11.61 51 VAL B N 1
ATOM 1686 C CA . VAL B 1 51 ? -16.693 61.913 108.685 1.00 12.97 51 VAL B CA 1
ATOM 1687 C C . VAL B 1 51 ? -15.545 61.128 109.316 1.00 13.23 51 VAL B C 1
ATOM 1688 O O . VAL B 1 51 ? -14.392 61.296 108.923 1.00 10.87 51 VAL B O 1
ATOM 1692 N N . THR B 1 52 ? -15.855 60.260 110.273 1.00 10.38 52 THR B N 1
ATOM 1693 C CA . THR B 1 52 ? -14.812 59.500 110.942 1.00 12.53 52 THR B CA 1
ATOM 1694 C C . THR B 1 52 ? -15.051 58.009 111.089 1.00 13.45 52 THR B C 1
ATOM 1695 O O . THR B 1 52 ? -16.192 57.538 111.115 1.00 13.85 52 THR B O 1
ATOM 1699 N N . SER B 1 53 ? -13.943 57.280 111.177 1.00 12.86 53 SER B N 1
ATOM 1700 C CA . SER B 1 53 ? -13.962 55.847 111.395 1.00 13.65 53 SER B CA 1
ATOM 1701 C C . SER B 1 53 ? -14.578 55.743 112.784 1.00 10.67 53 SER B C 1
ATOM 1702 O O . SER B 1 53 ? -14.445 56.661 113.585 1.00 12.20 53 SER B O 1
ATOM 1705 N N . PRO B 1 54 ? -15.270 54.637 113.078 1.00 17.89 54 PRO B N 1
ATOM 1706 C CA . PRO B 1 54 ? -15.905 54.424 114.385 1.00 18.03 54 PRO B CA 1
ATOM 1707 C C . PRO B 1 54 ? -14.900 54.123 115.500 1.00 18.60 54 PRO B C 1
ATOM 1708 O O . PRO B 1 54 ? -15.227 54.234 116.681 1.00 18.10 54 PRO B O 1
ATOM 1712 N N . LEU B 1 55 ? -13.678 53.744 115.134 1.00 18.92 55 LEU B N 1
ATOM 1713 C CA . LEU B 1 55 ? -12.671 53.445 116.148 1.00 20.03 55 LEU B CA 1
ATOM 1714 C C . LEU B 1 55 ? -12.374 54.683 117.000 1.00 23.57 55 LEU B C 1
ATOM 1715 O O . LEU B 1 55 ? -12.256 55.797 116.484 1.00 13.18 55 LEU B O 1
ATOM 1720 N N . ILE B 1 56 ? -12.258 54.472 118.309 1.00 21.75 56 ILE B N 1
ATOM 1721 C CA . ILE B 1 56 ? -12.003 55.552 119.261 1.00 21.63 56 ILE B CA 1
ATOM 1722 C C . ILE B 1 56 ? -10.909 56.521 118.816 1.00 21.05 56 ILE B C 1
ATOM 1723 O O . ILE B 1 56 ? -11.086 57.741 118.889 1.00 12.79 56 ILE B O 1
ATOM 1728 N N . ARG B 1 57 ? -9.780 55.966 118.376 1.00 21.61 57 ARG B N 1
ATOM 1729 C CA . ARG B 1 57 ? -8.637 56.751 117.899 1.00 23.64 57 ARG B CA 1
ATOM 1730 C C . ARG B 1 57 ? -9.079 57.865 116.959 1.00 14.66 57 ARG B C 1
ATOM 1731 O O . ARG B 1 57 ? -8.720 59.026 117.138 1.00 13.71 57 ARG B O 1
ATOM 1739 N N . ALA B 1 58 ? -9.845 57.486 115.943 1.00 11.92 58 ALA B N 1
ATOM 1740 C CA . ALA B 1 58 ? -10.321 58.428 114.938 1.00 12.14 58 ALA B CA 1
ATOM 1741 C C . ALA B 1 58 ? -11.352 59.390 115.489 1.00 10.88 58 ALA B C 1
ATOM 1742 O O . ALA B 1 58 ? -11.249 60.602 115.284 1.00 14.13 58 ALA B O 1
ATOM 1744 N N . ARG B 1 59 ? -12.344 58.851 116.190 1.00 13.85 59 ARG B N 1
ATOM 1745 C CA . ARG B 1 59 ? -13.385 59.683 116.764 1.00 15.67 59 ARG B CA 1
ATOM 1746 C C . ARG B 1 59 ? -12.782 60.798 117.616 1.00 16.79 59 ARG B C 1
ATOM 1747 O O . ARG B 1 59 ? -13.169 61.954 117.481 1.00 15.83 59 ARG B O 1
ATOM 1755 N N . GLN B 1 60 ? -11.834 60.459 118.486 1.00 12.31 60 GLN B N 1
ATOM 1756 C CA . GLN B 1 60 ? -11.211 61.473 119.332 1.00 10.67 60 GLN B CA 1
ATOM 1757 C C . GLN B 1 60 ? -10.471 62.515 118.497 1.00 10.52 60 GLN B C 1
ATOM 1758 O O . GLN B 1 60 ? -10.376 63.676 118.900 1.00 9.40 60 GLN B O 1
ATOM 1764 N N . THR B 1 61 ? -9.931 62.109 117.350 1.00 8.01 61 THR B N 1
ATOM 1765 C CA . THR B 1 61 ? -9.223 63.055 116.493 1.00 8.64 61 THR B CA 1
ATOM 1766 C C . THR B 1 61 ? -10.261 64.012 115.918 1.00 13.31 61 THR B C 1
ATOM 1767 O O . THR B 1 61 ? -10.064 65.230 115.929 1.00 12.21 61 THR B O 1
ATOM 1771 N N . ALA B 1 62 ? -11.367 63.445 115.438 1.00 3.89 62 ALA B N 1
ATOM 1772 C CA . ALA B 1 62 ? -12.467 64.212 114.865 1.00 8.28 62 ALA B CA 1
ATOM 1773 C C . ALA B 1 62 ? -13.050 65.224 115.856 1.00 11.99 62 ALA B C 1
ATOM 1774 O O . ALA B 1 62 ? -13.417 66.340 115.476 1.00 12.82 62 ALA B O 1
ATOM 1776 N N . GLU B 1 63 ? -13.146 64.826 117.121 1.00 13.51 63 GLU B N 1
ATOM 1777 C CA . GLU B 1 63 ? -13.675 65.703 118.162 1.00 10.63 63 GLU B CA 1
ATOM 1778 C C . GLU B 1 63 ? -12.781 66.932 118.340 1.00 13.18 63 GLU B C 1
ATOM 1779 O O . GLU B 1 63 ? -13.273 68.053 118.488 1.00 13.38 63 GLU B O 1
ATOM 1785 N N . ILE B 1 64 ? -11.469 66.715 118.317 1.00 13.75 64 ILE B N 1
ATOM 1786 C CA . ILE B 1 64 ? -10.504 67.804 118.456 1.00 14.22 64 ILE B CA 1
ATOM 1787 C C . ILE B 1 64 ? -10.667 68.787 117.289 1.00 12.20 64 ILE B C 1
ATOM 1788 O O . ILE B 1 64 ? -10.637 70.007 117.487 1.00 10.38 64 ILE B O 1
ATOM 1793 N N . LEU B 1 65 ? -10.855 68.257 116.080 1.00 8.48 65 LEU B N 1
ATOM 1794 C CA . LEU B 1 65 ? -11.032 69.102 114.901 1.00 5.86 65 LEU B CA 1
ATOM 1795 C C . LEU B 1 65 ? -12.301 69.951 115.065 1.00 14.40 65 LEU B C 1
ATOM 1796 O O . LEU B 1 65 ? -12.301 71.148 114.765 1.00 10.88 65 LEU B O 1
ATOM 1801 N N . LEU B 1 66 ? -13.376 69.333 115.551 1.00 11.73 66 LEU B N 1
ATOM 1802 C CA . LEU B 1 66 ? -14.641 70.041 115.763 1.00 14.29 66 LEU B CA 1
ATOM 1803 C C . LEU B 1 66 ? -14.483 71.131 116.834 1.00 15.59 66 LEU B C 1
ATOM 1804 O O . LEU B 1 66 ? -14.927 72.266 116.648 1.00 15.81 66 LEU B O 1
ATOM 1809 N N . ALA B 1 67 ? -13.844 70.777 117.948 1.00 15.64 67 ALA B N 1
ATOM 1810 C CA . ALA B 1 67 ? -13.629 71.714 119.051 1.00 13.90 67 ALA B CA 1
ATOM 1811 C C . ALA B 1 67 ? -12.842 72.959 118.630 1.00 15.08 67 ALA B C 1
ATOM 1812 O O . ALA B 1 67 ? -12.942 74.009 119.267 1.00 19.15 67 ALA B O 1
ATOM 1814 N N . SER B 1 68 ? -12.055 72.843 117.568 1.00 9.73 68 SER B N 1
ATOM 1815 C CA . SER B 1 68 ? -11.269 73.974 117.079 1.00 17.76 68 SER B CA 1
ATOM 1816 C C . SER B 1 68 ? -12.119 74.884 116.200 1.00 12.40 68 SER B C 1
ATOM 1817 O O . SER B 1 68 ? -11.701 75.981 115.850 1.00 17.57 68 SER B O 1
ATOM 1820 N N . GLY B 1 69 ? -13.301 74.408 115.819 1.00 20.02 69 GLY B N 1
ATOM 1821 C CA . GLY B 1 69 ? -14.181 75.207 114.983 1.00 24.40 69 GLY B CA 1
ATOM 1822 C C . GLY B 1 69 ? -14.056 74.923 113.495 1.00 22.78 69 GLY B C 1
ATOM 1823 O O . GLY B 1 69 ? -14.663 75.617 112.675 1.00 12.99 69 GLY B O 1
ATOM 1824 N N . LEU B 1 70 ? -13.283 73.899 113.139 1.00 10.90 70 LEU B N 1
ATOM 1825 C CA . LEU B 1 70 ? -13.091 73.548 111.732 1.00 14.63 70 LEU B CA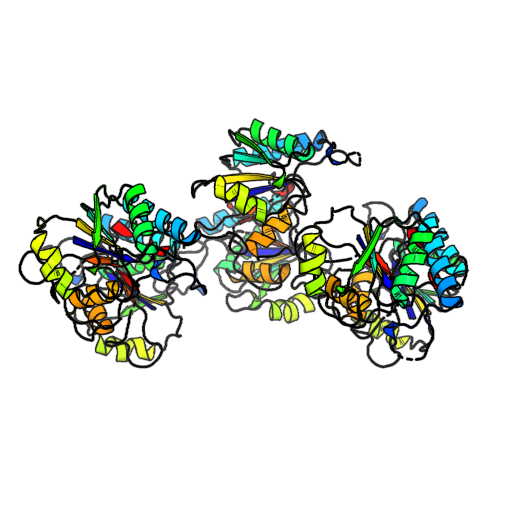 1
ATOM 1826 C C . LEU B 1 70 ? -14.393 73.126 111.047 1.00 8.00 70 LEU B C 1
ATOM 1827 O O . LEU B 1 70 ? -14.532 73.293 109.846 1.00 11.74 70 LEU B O 1
ATOM 1832 N N . SER B 1 71 ? -15.335 72.591 111.819 1.00 6.28 71 SER B N 1
ATOM 1833 C CA . SER B 1 71 ? -16.624 72.158 111.295 1.00 8.78 71 SER B CA 1
ATOM 1834 C C . SER B 1 71 ? -17.652 72.094 112.428 1.00 9.32 71 SER B C 1
ATOM 1835 O O . SER B 1 71 ? -17.290 72.151 113.602 1.00 11.77 71 SER B O 1
ATOM 1838 N N . CYS B 1 72 ? -18.927 71.965 112.069 1.00 11.47 72 CYS B N 1
ATOM 1839 C CA . CYS B 1 72 ? -20.003 71.884 113.051 1.00 12.12 72 CYS B CA 1
ATOM 1840 C C . CYS B 1 72 ? -20.857 70.637 112.857 1.00 18.07 72 CYS B C 1
ATOM 1841 O O . CYS B 1 72 ? -21.860 70.440 113.550 1.00 18.95 72 CYS B O 1
ATOM 1844 N N . GLN B 1 73 ? -20.470 69.806 111.897 1.00 13.26 73 GLN B N 1
ATOM 1845 C CA . GLN B 1 73 ? -21.208 68.575 111.626 1.00 16.21 73 GLN B CA 1
ATOM 1846 C C . GLN B 1 73 ? -20.240 67.394 111.684 1.00 16.66 73 GLN B C 1
ATOM 1847 O O . GLN B 1 73 ? -19.080 67.504 111.278 1.00 7.51 73 GLN B O 1
ATOM 1853 N N . LEU B 1 74 ? -20.734 66.270 112.196 1.00 10.91 74 LEU B N 1
ATOM 1854 C CA . LEU B 1 74 ? -19.937 65.064 112.352 1.00 12.63 74 LEU B CA 1
ATOM 1855 C C . LEU B 1 74 ? -20.726 63.811 111.999 1.00 19.45 74 LEU B C 1
ATOM 1856 O O . LEU B 1 74 ? -21.900 63.680 112.342 1.00 22.73 74 LEU B O 1
ATOM 1861 N N . GLU B 1 75 ? -20.075 62.874 111.328 1.00 15.64 75 GLU B N 1
ATOM 1862 C CA . GLU B 1 75 ? -20.742 61.637 110.971 1.00 20.01 75 GLU B CA 1
ATOM 1863 C C . GLU B 1 75 ? -19.731 60.510 111.057 1.00 16.42 75 GLU B C 1
ATOM 1864 O O . GLU B 1 75 ? -18.560 60.698 110.732 1.00 17.24 75 GLU B O 1
ATOM 1870 N N . GLU B 1 76 ? -20.162 59.351 111.537 1.00 15.83 76 GLU B N 1
ATOM 1871 C CA . GLU B 1 76 ? -19.253 58.223 111.595 1.00 17.82 76 GLU B CA 1
ATOM 1872 C C . GLU B 1 76 ? -19.687 57.234 110.526 1.00 16.62 76 GLU B C 1
ATOM 1873 O O . GLU B 1 76 ? -20.882 57.021 110.306 1.00 22.11 76 GLU B O 1
ATOM 1879 N N . SER B 1 77 ? -18.704 56.665 109.841 1.00 18.48 77 SER B N 1
ATOM 1880 C CA . SER B 1 77 ? -18.952 55.717 108.764 1.00 18.54 77 SER B CA 1
ATOM 1881 C C . SER B 1 77 ? -18.019 54.517 108.858 1.00 17.38 77 SER B C 1
ATOM 1882 O O . SER B 1 77 ? -16.800 54.668 108.968 1.00 16.03 77 SER B O 1
ATOM 1885 N N . ASN B 1 78 ? -18.604 53.326 108.802 1.00 18.63 78 ASN B N 1
ATOM 1886 C CA . ASN B 1 78 ? -17.846 52.083 108.872 1.00 16.51 78 ASN B CA 1
ATOM 1887 C C . ASN B 1 78 ? -16.925 51.948 107.665 1.00 15.72 78 ASN B C 1
ATOM 1888 O O . ASN B 1 78 ? -15.967 51.179 107.689 1.00 17.09 78 ASN B O 1
ATOM 1893 N N . HIS B 1 79 ? -17.222 52.697 106.607 1.00 16.61 79 HIS B N 1
ATOM 1894 C CA . HIS B 1 79 ? -16.404 52.662 105.399 1.00 15.51 79 HIS B CA 1
ATOM 1895 C C . HIS B 1 79 ? -14.971 53.106 105.704 1.00 14.97 79 HIS B C 1
ATOM 1896 O O . HIS B 1 79 ? -14.022 52.652 105.063 1.00 15.33 79 HIS B O 1
ATOM 1903 N N . LEU B 1 80 ? -14.821 53.987 106.690 1.00 11.20 80 LEU B N 1
ATOM 1904 C CA . LEU B 1 80 ? -13.507 54.513 107.071 1.00 9.21 80 LEU B CA 1
ATOM 1905 C C . LEU B 1 80 ? -12.745 53.596 108.034 1.00 15.67 80 LEU B C 1
ATOM 1906 O O . LEU B 1 80 ? -11.595 53.878 108.385 1.00 14.59 80 LEU B O 1
ATOM 1911 N N . ALA B 1 81 ? -13.383 52.512 108.468 1.00 11.63 81 ALA B N 1
ATOM 1912 C CA . ALA B 1 81 ? -12.727 51.582 109.370 1.00 15.86 81 ALA B CA 1
ATOM 1913 C C . ALA B 1 81 ? -11.603 50.883 108.611 1.00 21.37 81 ALA B C 1
ATOM 1914 O O . ALA B 1 81 ? -11.555 50.908 107.390 1.00 17.04 81 ALA B O 1
ATOM 1916 N N . PRO B 1 82 ? -10.666 50.264 109.335 1.00 24.34 82 PRO B N 1
ATOM 1917 C CA . PRO B 1 82 ? -9.551 49.569 108.684 1.00 26.09 82 PRO B CA 1
ATOM 1918 C C . PRO B 1 82 ? -9.991 48.463 107.723 1.00 21.20 82 PRO B C 1
ATOM 1919 O O . PRO B 1 82 ? -9.235 48.072 106.839 1.00 22.27 82 PRO B O 1
ATOM 1923 N N . ASN B 1 83 ? -11.211 47.967 107.886 1.00 18.16 83 ASN B N 1
ATOM 1924 C CA . ASN B 1 83 ? -11.697 46.904 107.006 1.00 30.00 83 ASN B CA 1
ATOM 1925 C C . ASN B 1 83 ? -12.710 47.379 105.959 1.00 25.68 83 ASN B C 1
ATOM 1926 O O . ASN B 1 83 ? -13.446 46.572 105.398 1.00 26.58 83 ASN B O 1
ATOM 1931 N N . GLY B 1 84 ? -12.749 48.684 105.695 1.00 24.24 84 GLY B N 1
ATOM 1932 C CA . GLY B 1 84 ? -13.681 49.203 104.705 1.00 23.39 84 GLY B CA 1
ATOM 1933 C C . GLY B 1 84 ? -13.073 49.176 103.314 1.00 21.06 84 GLY B C 1
ATOM 1934 O O . GLY B 1 84 ? -11.917 48.790 103.156 1.00 21.50 84 GLY B O 1
ATOM 1935 N N . ASN B 1 85 ? -13.839 49.574 102.301 1.00 17.56 85 ASN B N 1
ATOM 1936 C CA . ASN B 1 85 ? -13.320 49.593 100.933 1.00 21.03 85 ASN B CA 1
ATOM 1937 C C . ASN B 1 85 ? -13.843 50.810 100.176 1.00 19.96 85 ASN B C 1
ATOM 1938 O O . ASN B 1 85 ? -15.033 51.125 100.217 1.00 19.56 85 ASN B O 1
ATOM 1943 N N . ILE B 1 86 ? -12.939 51.490 99.482 1.00 20.55 86 ILE B N 1
ATOM 1944 C CA . ILE B 1 86 ? -13.277 52.706 98.750 1.00 19.59 86 ILE B CA 1
ATOM 1945 C C . ILE B 1 86 ? -14.429 52.598 97.739 1.00 19.94 86 ILE B C 1
ATOM 1946 O O . ILE B 1 86 ? -15.236 53.513 97.618 1.00 18.80 86 ILE B O 1
ATOM 1951 N N . PHE B 1 87 ? -14.515 51.475 97.037 1.00 20.07 87 PHE B N 1
ATOM 1952 C CA . PHE B 1 87 ? -15.555 51.282 96.036 1.00 19.85 87 PHE B CA 1
ATOM 1953 C C . PHE B 1 87 ? -16.975 51.343 96.597 1.00 16.14 87 PHE B C 1
ATOM 1954 O O . PHE B 1 87 ? -17.870 51.903 95.963 1.00 14.55 87 PHE B O 1
ATOM 1962 N N . ASN B 1 88 ? -17.179 50.787 97.786 1.00 16.62 88 ASN B N 1
ATOM 1963 C CA . ASN B 1 88 ? -18.487 50.833 98.423 1.00 14.32 88 ASN B CA 1
ATOM 1964 C C . ASN B 1 88 ? -18.715 52.253 98.944 1.00 14.02 88 ASN B C 1
ATOM 1965 O O . ASN B 1 88 ? -19.829 52.779 98.872 1.00 14.31 88 ASN B O 1
ATOM 1970 N N . TRP B 1 89 ? -17.658 52.875 99.467 1.00 14.57 89 TRP B N 1
ATOM 1971 C CA . TRP B 1 89 ? -17.763 54.245 99.975 1.00 16.49 89 TRP B CA 1
ATOM 1972 C C . TRP B 1 89 ? -18.152 55.186 98.837 1.00 9.00 89 TRP B C 1
ATOM 1973 O O . TRP B 1 89 ? -18.992 56.056 99.004 1.00 16.16 89 TRP B O 1
ATOM 1984 N N . LEU B 1 90 ? -17.524 55.007 97.682 1.00 19.39 90 LEU B N 1
ATOM 1985 C CA . LEU B 1 90 ? -17.814 55.843 96.530 1.00 21.33 90 LEU B CA 1
ATOM 1986 C C . LEU B 1 90 ? -19.243 55.656 96.012 1.00 25.93 90 LEU B C 1
ATOM 1987 O O . LEU B 1 90 ? -19.960 56.630 95.768 1.00 18.17 90 LEU B O 1
ATOM 1992 N N . ASP B 1 91 ? -19.667 54.406 95.862 1.00 22.59 91 ASP B N 1
ATOM 1993 C CA . ASP B 1 91 ? -21.001 54.121 95.337 1.00 21.32 91 ASP B CA 1
ATOM 1994 C C . ASP B 1 91 ? -22.158 54.213 96.321 1.00 21.59 91 ASP B C 1
ATOM 1995 O O . ASP B 1 91 ? -23.261 54.603 95.941 1.00 26.61 91 ASP B O 1
ATOM 2000 N N . TYR B 1 92 ? -21.920 53.858 97.580 1.00 20.88 92 TYR B N 1
ATOM 2001 C CA . TYR B 1 92 ? -22.992 53.875 98.567 1.00 24.97 92 TYR B CA 1
ATOM 2002 C C . TYR B 1 92 ? -22.955 55.010 99.577 1.00 26.00 92 TYR B C 1
ATOM 2003 O O . TYR B 1 92 ? -23.827 55.100 100.445 1.00 21.23 92 TYR B O 1
ATOM 2012 N N . TRP B 1 93 ? -21.955 55.879 99.476 1.00 23.79 93 TRP B N 1
ATOM 2013 C CA . TRP B 1 93 ? -21.865 56.999 100.407 1.00 26.05 93 TRP B CA 1
ATOM 2014 C C . TRP B 1 93 ? -21.643 58.323 99.680 1.00 19.90 93 TRP B C 1
ATOM 2015 O O . TRP B 1 93 ? -22.503 59.197 99.707 1.00 14.35 93 TRP B O 1
ATOM 2026 N N . LEU B 1 94 ? -20.492 58.456 99.025 1.00 14.62 94 LEU B N 1
ATOM 2027 C CA . LEU B 1 94 ? -20.153 59.685 98.315 1.00 18.87 94 LEU B CA 1
ATOM 2028 C C . LEU B 1 94 ? -21.113 60.048 97.187 1.00 18.95 94 LEU B C 1
ATOM 2029 O O . LEU B 1 94 ? -21.615 61.171 97.129 1.00 19.22 94 LEU B O 1
ATOM 2034 N N . LYS B 1 95 ? -21.368 59.110 96.284 1.00 20.11 95 LYS B N 1
ATOM 2035 C CA . LYS B 1 95 ? -22.260 59.393 95.167 1.00 20.96 95 LYS B CA 1
ATOM 2036 C C . LYS B 1 95 ? -23.649 59.812 95.637 1.00 20.58 95 LYS B C 1
ATOM 2037 O O . LYS B 1 95 ? -24.160 60.850 95.215 1.00 27.97 95 LYS B O 1
ATOM 2043 N N . PRO B 1 96 ? -24.275 59.026 96.528 1.00 20.17 96 PRO B N 1
ATOM 2044 C CA . PRO B 1 96 ? -25.610 59.386 97.010 1.00 23.99 96 PRO B CA 1
ATOM 2045 C C . PRO B 1 96 ? -25.654 60.774 97.654 1.00 27.20 96 PRO B C 1
ATOM 2046 O O . PRO B 1 96 ? -26.646 61.491 97.525 1.00 26.05 96 PRO B O 1
ATOM 2050 N N . LYS B 1 97 ? -24.579 61.145 98.348 1.00 23.41 97 LYS B N 1
ATOM 2051 C CA . LYS B 1 97 ? -24.496 62.451 99.008 1.00 24.49 97 LYS B CA 1
ATOM 2052 C C . LYS B 1 97 ? -24.709 63.597 98.021 1.00 22.52 97 LYS B C 1
ATOM 2053 O O . LYS B 1 97 ? -25.243 64.645 98.382 1.00 18.07 97 LYS B O 1
ATOM 2059 N N . ASN B 1 98 ? -24.274 63.392 96.781 1.00 21.28 98 ASN B N 1
ATOM 2060 C CA . ASN B 1 98 ? -24.420 64.392 95.733 1.00 24.97 98 ASN B CA 1
ATOM 2061 C C . ASN B 1 98 ? -23.937 65.767 96.201 1.00 28.99 98 ASN B C 1
ATOM 2062 O O . ASN B 1 98 ? -24.670 66.755 96.141 1.00 23.99 98 ASN B O 1
ATOM 2067 N N . PHE B 1 99 ? -22.697 65.817 96.675 1.00 23.41 99 PHE B N 1
ATOM 2068 C CA . PHE B 1 99 ? -22.105 67.060 97.155 1.00 23.14 99 PHE B CA 1
ATOM 2069 C C . PHE B 1 99 ? -21.876 68.069 96.031 1.00 23.56 99 PHE B C 1
ATOM 2070 O O . PHE B 1 99 ? -21.577 67.696 94.903 1.00 14.03 99 PHE B O 1
ATOM 2078 N N . PRO B 1 100 ? -22.007 69.371 96.333 1.00 30.10 100 PRO B N 1
ATOM 2079 C CA . PRO B 1 100 ? -21.796 70.404 95.315 1.00 27.72 100 PRO B CA 1
ATOM 2080 C C . PRO B 1 100 ? -20.304 70.557 95.004 1.00 26.75 100 PRO B C 1
ATOM 2081 O O . PRO B 1 100 ? -19.452 70.078 95.756 1.00 25.07 100 PRO B O 1
ATOM 2085 N N . GLU B 1 101 ? -19.996 71.229 93.901 1.00 17.51 101 GLU B N 1
ATOM 2086 C CA . GLU B 1 101 ? -18.616 71.433 93.486 1.00 14.32 101 GLU B CA 1
ATOM 2087 C C . GLU B 1 101 ? -17.785 72.182 94.525 1.00 18.88 101 GLU B C 1
ATOM 2088 O O . GLU B 1 101 ? -16.587 71.946 94.646 1.00 14.57 101 GLU B O 1
ATOM 2094 N N . ASN B 1 102 ? -18.419 73.071 95.284 1.00 15.85 102 ASN B N 1
ATOM 2095 C CA . ASN B 1 102 ? -17.699 73.838 96.290 1.00 23.40 102 ASN B CA 1
ATOM 2096 C C . ASN B 1 102 ? -17.651 73.135 97.641 1.00 15.47 102 ASN B C 1
ATOM 2097 O O . ASN B 1 102 ? -17.269 73.730 98.642 1.00 14.37 102 ASN B O 1
ATOM 2102 N N . ALA B 1 103 ? -18.031 71.866 97.679 1.00 13.53 103 ALA B N 1
ATOM 2103 C CA . ALA B 1 103 ? -18.015 71.139 98.942 1.00 17.55 103 ALA B CA 1
ATOM 2104 C C . ALA B 1 103 ? -16.594 70.887 99.451 1.00 9.66 103 ALA B C 1
ATOM 2105 O O . ALA B 1 103 ? -15.654 70.699 98.673 1.00 12.00 103 ALA B O 1
ATOM 2107 N N . GLN B 1 104 ? -16.456 70.896 100.769 1.00 9.95 104 GLN B N 1
ATOM 2108 C CA . GLN B 1 104 ? -15.192 70.635 101.435 1.00 14.80 104 GLN B CA 1
ATOM 2109 C C . GLN B 1 104 ? -15.508 69.611 102.522 1.00 9.99 104 GLN B C 1
ATOM 2110 O O . GLN B 1 104 ? -16.133 69.931 103.524 1.00 12.81 104 GLN B O 1
ATOM 2116 N N . ILE B 1 105 ? -15.084 68.369 102.299 1.00 10.54 105 ILE B N 1
ATOM 2117 C CA . ILE B 1 105 ? -15.362 67.274 103.225 1.00 5.67 105 ILE B CA 1
ATOM 2118 C C . ILE B 1 105 ? -14.088 66.624 103.766 1.00 11.45 105 ILE B C 1
ATOM 2119 O O . ILE B 1 105 ? -13.161 66.328 103.010 1.00 9.28 105 ILE B O 1
ATOM 2124 N N . ALA B 1 106 ? -14.043 66.390 105.071 1.00 9.37 106 ALA B N 1
ATOM 2125 C CA . ALA B 1 106 ? -12.878 65.749 105.661 1.00 12.11 106 ALA B CA 1
ATOM 2126 C C . ALA B 1 106 ? -13.248 64.379 106.205 1.00 12.44 106 ALA B C 1
ATOM 2127 O O . ALA B 1 106 ? -14.326 64.188 106.773 1.00 8.35 106 ALA B O 1
ATOM 2129 N N . ILE B 1 107 ? -12.351 63.421 106.006 1.00 9.37 107 ILE B N 1
ATOM 2130 C CA . ILE B 1 107 ? -12.560 62.077 106.512 1.00 11.90 107 ILE B CA 1
ATOM 2131 C C . ILE B 1 107 ? -11.363 61.749 107.413 1.00 12.15 107 ILE B C 1
ATOM 2132 O O . ILE B 1 107 ? -10.212 62.029 107.064 1.00 10.90 107 ILE B O 1
ATOM 2137 N N . VAL B 1 108 ? -11.653 61.186 108.585 1.00 10.90 108 VAL B N 1
ATOM 2138 C CA . VAL B 1 108 ? -10.632 60.829 109.568 1.00 11.07 108 VAL B CA 1
ATOM 2139 C C . VAL B 1 108 ? -10.508 59.306 109.615 1.00 14.70 108 VAL B C 1
ATOM 2140 O O . VAL B 1 108 ? -11.452 58.609 109.994 1.00 11.69 108 VAL B O 1
ATOM 2144 N N . GLY B 1 109 ? -9.343 58.785 109.240 1.00 12.34 109 GLY B N 1
ATOM 2145 C CA . GLY B 1 109 ? -9.186 57.343 109.226 1.00 16.91 109 GLY B CA 1
ATOM 2146 C C . GLY B 1 109 ? -7.844 56.750 109.601 1.00 15.18 109 GLY B C 1
ATOM 2147 O O . GLY B 1 109 ? -7.112 57.279 110.440 1.00 12.99 109 GLY B O 1
ATOM 2148 N N . HIS B 1 110 ? -7.516 55.650 108.933 1.00 11.24 110 HIS B N 1
ATOM 2149 C CA . HIS B 1 110 ? -6.303 54.902 109.226 1.00 13.77 110 HIS B CA 1
ATOM 2150 C C . HIS B 1 110 ? -5.438 54.598 108.013 1.00 15.57 110 HIS B C 1
ATOM 2151 O O . HIS B 1 110 ? -5.856 54.764 106.870 1.00 13.56 110 HIS B O 1
ATOM 2158 N N . GLU B 1 111 ? -4.220 54.150 108.288 1.00 17.82 111 GLU B N 1
ATOM 2159 C CA . GLU B 1 111 ? -3.294 53.753 107.245 1.00 15.58 111 GLU B CA 1
ATOM 2160 C C . GLU B 1 111 ? -3.348 52.234 107.219 1.00 19.37 111 GLU B C 1
ATOM 2161 O O . GLU B 1 111 ? -3.651 51.608 108.232 1.00 15.91 111 GLU B O 1
ATOM 2167 N N . PRO B 1 112 ? -3.064 51.623 106.060 1.00 19.09 112 PRO B N 1
ATOM 2168 C CA . PRO B 1 112 ? -2.723 52.327 104.819 1.00 13.47 112 PRO B CA 1
ATOM 2169 C C . PRO B 1 112 ? -3.961 52.720 104.018 1.00 13.49 112 PRO B C 1
ATOM 2170 O O . PRO B 1 112 ? -3.852 53.156 102.876 1.00 15.14 112 PRO B O 1
ATOM 2174 N N . CYS B 1 113 ? -5.132 52.562 104.630 1.00 13.33 113 CYS B N 1
ATOM 2175 C CA . CYS B 1 113 ? -6.403 52.881 103.983 1.00 12.91 113 CYS B CA 1
ATOM 2176 C C . CYS B 1 113 ? -6.427 54.240 103.279 1.00 13.16 113 CYS B C 1
ATOM 2177 O O . CYS B 1 113 ? -6.684 54.318 102.085 1.00 10.91 113 CYS B O 1
ATOM 2180 N N . LEU B 1 114 ? -6.161 55.304 104.023 1.00 12.25 114 LEU B N 1
ATOM 2181 C CA . LEU B 1 114 ? -6.187 56.644 103.459 1.00 10.31 114 LEU B CA 1
ATOM 2182 C C . LEU B 1 114 ? -5.230 56.855 102.287 1.00 11.29 114 LEU B C 1
ATOM 2183 O O . LEU B 1 114 ? -5.634 57.378 101.250 1.00 10.66 114 LEU B O 1
ATOM 2188 N N . SER B 1 115 ? -3.973 56.449 102.436 1.00 8.12 115 SER B N 1
ATOM 2189 C CA . SER B 1 115 ? -2.982 56.611 101.362 1.00 12.10 115 SER B CA 1
ATOM 2190 C C . SER B 1 115 ? -3.348 55.817 100.116 1.00 13.03 115 SER B C 1
ATOM 2191 O O . SER B 1 115 ? -3.150 56.284 98.992 1.00 15.56 115 SER B O 1
ATOM 2194 N N . ASN B 1 116 ? -3.860 54.606 100.324 1.00 13.73 116 ASN B N 1
ATOM 2195 C CA . ASN B 1 116 ? -4.264 53.746 99.223 1.00 10.58 116 ASN B CA 1
ATOM 2196 C C . ASN B 1 116 ? -5.485 54.328 98.515 1.00 13.03 116 ASN B C 1
ATOM 2197 O O . ASN B 1 116 ? -5.546 54.324 97.289 1.00 11.56 116 ASN B O 1
ATOM 2202 N N . TRP B 1 117 ? -6.461 54.816 99.279 1.00 8.62 117 TRP B N 1
ATOM 2203 C CA . TRP B 1 117 ? -7.649 55.404 98.671 1.00 10.16 117 TRP B CA 1
ATOM 2204 C C . TRP B 1 117 ? -7.197 56.583 97.821 1.00 7.83 117 TRP B C 1
ATOM 2205 O O . TRP B 1 117 ? -7.740 56.826 96.745 1.00 7.19 117 TRP B O 1
ATOM 2216 N N . THR B 1 118 ? -6.194 57.308 98.310 1.00 9.66 118 THR B N 1
ATOM 2217 C CA . THR B 1 118 ? -5.670 58.464 97.592 1.00 9.05 118 THR B CA 1
ATOM 2218 C C . THR B 1 118 ? -5.008 58.017 96.288 1.00 6.95 118 THR B C 1
ATOM 2219 O O . THR B 1 118 ? -5.250 58.599 95.240 1.00 7.61 118 THR B O 1
ATOM 2223 N N . GLU B 1 119 ? -4.183 56.978 96.355 1.00 5.80 119 GLU B N 1
ATOM 2224 C CA . GLU B 1 119 ? -3.501 56.488 95.159 1.00 10.43 119 GLU B CA 1
ATOM 2225 C C . GLU B 1 119 ? -4.504 55.981 94.123 1.00 11.19 119 GLU B C 1
ATOM 2226 O O . GLU B 1 119 ? -4.308 56.147 92.909 1.00 10.73 119 GLU B O 1
ATOM 2232 N N . ILE B 1 120 ? -5.587 55.377 94.603 1.00 9.09 120 ILE B N 1
ATOM 2233 C CA . ILE B 1 120 ? -6.633 54.882 93.718 1.00 13.66 120 ILE B CA 1
ATOM 2234 C C . ILE B 1 120 ? -7.319 56.060 93.018 1.00 12.99 120 ILE B C 1
ATOM 2235 O O . ILE B 1 120 ? -7.625 55.995 91.828 1.00 10.84 120 ILE B O 1
ATOM 2240 N N . LEU B 1 121 ? -7.533 57.147 93.757 1.00 7.58 121 LEU B N 1
ATOM 2241 C CA . LEU B 1 121 ? -8.182 58.329 93.200 1.00 9.64 121 LEU B CA 1
ATOM 2242 C C . LEU B 1 121 ? -7.277 59.091 92.239 1.00 11.85 121 LEU B C 1
ATOM 2243 O O . LEU B 1 121 ? -7.757 59.703 91.285 1.00 11.40 121 LEU B O 1
ATOM 2248 N N . LEU B 1 122 ? -5.970 59.045 92.490 1.00 11.30 122 LEU B N 1
ATOM 2249 C CA . LEU B 1 122 ? -4.997 59.735 91.647 1.00 10.32 122 LEU B CA 1
ATOM 2250 C C . LEU B 1 122 ? -4.449 58.880 90.504 1.00 16.68 122 LEU B C 1
ATOM 2251 O O . LEU B 1 122 ? -4.470 59.290 89.338 1.00 12.25 122 LEU B O 1
ATOM 2256 N N . TRP B 1 123 ? -3.948 57.699 90.857 1.00 19.47 123 TRP B N 1
ATOM 2257 C CA . TRP B 1 123 ? -3.336 56.772 89.908 1.00 18.43 123 TRP B CA 1
ATOM 2258 C C . TRP B 1 123 ? -4.273 55.685 89.379 1.00 20.42 123 TRP B C 1
ATOM 2259 O O . TRP B 1 123 ? -4.164 55.281 88.224 1.00 20.23 123 TRP B O 1
ATOM 2270 N N . GLY B 1 124 ? -5.184 55.204 90.218 1.00 16.91 124 GLY B N 1
ATOM 2271 C CA . GLY B 1 124 ? -6.099 54.172 89.772 1.00 11.77 124 GLY B CA 1
ATOM 2272 C C . GLY B 1 124 ? -5.983 52.878 90.558 1.00 15.79 124 GLY B C 1
ATOM 2273 O O . GLY B 1 124 ? -6.828 51.996 90.426 1.00 17.39 124 GLY B O 1
ATOM 2274 N N . GLU B 1 125 ? -4.939 52.755 91.368 1.00 15.70 125 GLU B N 1
ATOM 2275 C CA . GLU B 1 125 ? -4.739 51.559 92.182 1.00 20.66 125 GLU B CA 1
ATOM 2276 C C . GLU B 1 125 ? -3.730 51.850 93.285 1.00 17.43 125 GLU B C 1
ATOM 2277 O O . GLU B 1 125 ? -2.871 52.718 93.130 1.00 20.13 125 GLU B O 1
ATOM 2283 N N . ALA B 1 126 ? -3.837 51.126 94.398 1.00 21.11 126 ALA B N 1
ATOM 2284 C CA . ALA B 1 126 ? -2.926 51.312 95.531 1.00 23.67 126 ALA B CA 1
ATOM 2285 C C . ALA B 1 126 ? -1.469 51.118 95.109 1.00 25.59 126 ALA B C 1
ATOM 2286 O O . ALA B 1 126 ? -1.174 50.308 94.234 1.00 25.66 126 ALA B O 1
ATOM 2288 N N . LYS B 1 127 ? -0.560 51.859 95.736 1.00 27.16 127 LYS B N 1
ATOM 2289 C CA . LYS B 1 127 ? 0.860 51.763 95.399 1.00 27.42 127 LYS B CA 1
ATOM 2290 C C . LYS B 1 127 ? 1.782 51.867 96.617 1.00 31.96 127 LYS B C 1
ATOM 2291 O O . LYS B 1 127 ? 2.967 51.544 96.529 1.00 30.54 127 LYS B O 1
ATOM 2297 N N . ASP B 1 128 ? 1.239 52.325 97.744 1.00 30.08 128 ASP B N 1
ATOM 2298 C CA . ASP B 1 128 ? 2.012 52.481 98.978 1.00 27.25 128 ASP B CA 1
ATOM 2299 C C . ASP B 1 128 ? 3.255 53.336 98.753 1.00 22.25 128 ASP B C 1
ATOM 2300 O O . ASP B 1 128 ? 4.363 52.968 99.150 1.00 23.23 128 ASP B O 1
ATOM 2305 N N . SER B 1 129 ? 3.056 54.489 98.126 1.00 17.21 129 SER B N 1
ATOM 2306 C CA . SER B 1 129 ? 4.146 55.411 97.811 1.00 18.29 129 SER B CA 1
ATOM 2307 C C . SER B 1 129 ? 4.031 56.742 98.555 1.00 18.12 129 SER B C 1
ATOM 2308 O O . SER B 1 129 ? 4.837 57.648 98.339 1.00 18.82 129 SER B O 1
ATOM 2311 N N . LEU B 1 130 ? 3.026 56.858 99.417 1.00 11.57 130 LEU B N 1
ATOM 2312 C CA . LEU B 1 130 ? 2.809 58.082 100.172 1.00 16.54 130 LEU B CA 1
ATOM 2313 C C . LEU B 1 130 ? 3.058 57.879 101.661 1.00 12.81 130 LEU B C 1
ATOM 2314 O O . LEU B 1 130 ? 2.742 56.830 102.217 1.00 20.19 130 LEU B O 1
ATOM 2319 N N . VAL B 1 131 ? 3.617 58.888 102.308 1.00 9.68 131 VAL B N 1
ATOM 2320 C CA . VAL B 1 131 ? 3.866 58.803 103.738 1.00 14.30 131 VAL B CA 1
ATOM 2321 C C . VAL B 1 131 ? 2.869 59.715 104.448 1.00 12.47 131 VAL B C 1
ATOM 2322 O O . VAL B 1 131 ? 2.973 60.940 104.368 1.00 16.83 131 VAL B O 1
ATOM 2326 N N . LEU B 1 132 ? 1.897 59.115 105.127 1.00 8.87 132 LEU B N 1
ATOM 2327 C CA . LEU B 1 132 ? 0.884 59.880 105.850 1.00 10.08 132 LEU B CA 1
ATOM 2328 C C . LEU B 1 132 ? 1.046 59.652 107.343 1.00 14.48 132 LEU B C 1
ATOM 2329 O O . LEU B 1 132 ? 0.693 58.590 107.862 1.00 13.66 132 LEU B O 1
ATOM 2334 N N . LYS B 1 133 ? 1.590 60.653 108.028 1.00 11.77 133 LYS B N 1
ATOM 2335 C CA . LYS B 1 133 ? 1.807 60.566 109.467 1.00 14.15 133 LYS B CA 1
ATOM 2336 C C . LYS B 1 133 ? 0.509 60.754 110.257 1.00 15.71 133 LYS B C 1
ATOM 2337 O O . LYS B 1 133 ? -0.496 61.236 109.730 1.00 9.22 133 LYS B O 1
ATOM 2343 N N . LYS B 1 134 ? 0.535 60.349 111.521 1.00 10.97 134 LYS B N 1
ATOM 2344 C CA . LYS B 1 134 ? -0.619 60.497 112.387 1.00 10.80 134 LYS B CA 1
ATOM 2345 C C . LYS B 1 134 ? -0.879 61.992 112.557 1.00 9.42 134 LYS B C 1
ATOM 2346 O O . LYS B 1 134 ? 0.049 62.770 112.788 1.00 11.40 134 LYS B O 1
ATOM 2352 N N . ALA B 1 135 ? -2.145 62.380 112.420 1.00 10.41 135 ALA B N 1
ATOM 2353 C CA . ALA B 1 135 ? -2.583 63.778 112.496 1.00 16.42 135 ALA B CA 1
ATOM 2354 C C . ALA B 1 135 ? -2.143 64.509 111.225 1.00 13.57 135 ALA B C 1
ATOM 2355 O O . ALA B 1 135 ? -2.240 65.732 111.130 1.00 12.97 135 ALA B O 1
ATOM 2357 N N . GLY B 1 136 ? -1.656 63.737 110.256 1.00 11.67 136 GLY B N 1
ATOM 2358 C CA . GLY B 1 136 ? -1.225 64.290 108.986 1.00 11.99 136 GLY B CA 1
ATOM 2359 C C . GLY B 1 136 ? -2.430 64.389 108.072 1.00 17.52 136 GLY B C 1
ATOM 2360 O O . GLY B 1 136 ? -3.440 63.715 108.304 1.00 9.28 136 GLY B O 1
ATOM 2369 N N . ILE B 1 138 ? -4.090 65.085 103.827 1.00 11.21 138 ILE B N 1
ATOM 2370 C CA . ILE B 1 138 ? -3.972 65.097 102.378 1.00 10.70 138 ILE B CA 1
ATOM 2371 C C . ILE B 1 138 ? -5.180 65.845 101.844 1.00 10.56 138 ILE B C 1
ATOM 2372 O O . ILE B 1 138 ? -6.295 65.661 102.328 1.00 7.18 138 ILE B O 1
ATOM 2377 N N . GLY B 1 139 ? -4.947 66.692 100.849 1.00 6.17 139 GLY B N 1
ATOM 2378 C CA . GLY B 1 139 ? -6.030 67.449 100.260 1.00 8.33 139 GLY B CA 1
ATOM 2379 C C . GLY B 1 139 ? -6.158 67.073 98.798 1.00 14.22 139 GLY B C 1
ATOM 2380 O O . GLY B 1 139 ? -5.192 67.192 98.045 1.00 11.06 139 GLY B O 1
ATOM 2381 N N . LEU B 1 140 ? -7.346 66.617 98.409 1.00 9.07 140 LEU B N 1
ATOM 2382 C CA . LEU B 1 140 ? -7.623 66.210 97.041 1.00 7.52 140 LEU B CA 1
ATOM 2383 C C . LEU B 1 140 ? -8.804 66.954 96.439 1.00 13.26 140 LEU B C 1
ATOM 2384 O O . LEU B 1 140 ? -9.723 67.390 97.144 1.00 10.38 140 LEU B O 1
ATOM 2389 N N . LYS B 1 141 ? -8.763 67.088 95.120 1.00 10.67 141 LYS B N 1
ATOM 2390 C CA . LYS B 1 141 ? -9.830 67.726 94.370 1.00 13.94 141 LYS B CA 1
ATOM 2391 C C . LYS B 1 141 ? -10.423 66.609 93.517 1.00 14.01 141 LYS B C 1
ATOM 2392 O O . LYS B 1 141 ? -9.723 66.000 92.699 1.00 10.05 141 LYS B O 1
ATOM 2398 N N . LEU B 1 142 ? -11.704 66.326 93.733 1.00 7.28 142 LEU B N 1
ATOM 2399 C CA . LEU B 1 142 ? -12.400 65.281 92.992 1.00 10.61 142 LEU B CA 1
ATOM 2400 C C . LEU B 1 142 ? -13.325 65.879 91.947 1.00 14.56 142 LEU B C 1
ATOM 2401 O O . LEU B 1 142 ? -13.960 66.900 92.190 1.00 17.52 142 LEU B O 1
ATOM 2406 N N . PRO B 1 143 ? -13.422 65.235 90.773 1.00 17.22 143 PRO B N 1
ATOM 2407 C CA . PRO B 1 143 ? -14.271 65.674 89.656 1.00 15.09 143 PRO B CA 1
ATOM 2408 C C . PRO B 1 143 ? -15.744 65.686 90.051 1.00 15.46 143 PRO B C 1
ATOM 2409 O O . PRO B 1 143 ? -16.176 64.881 90.869 1.00 18.59 143 PRO B O 1
ATOM 2413 N N . GLU B 1 144 ? -16.509 66.591 89.452 1.00 25.40 144 GLU B N 1
ATOM 2414 C CA . GLU B 1 144 ? -17.934 66.689 89.731 1.00 29.32 144 GLU B CA 1
ATOM 2415 C C . GLU B 1 144 ? -18.688 65.576 89.017 1.00 25.84 144 GLU B C 1
ATOM 2416 O O . GLU B 1 144 ? -19.545 64.909 89.601 1.00 29.86 144 GLU B O 1
ATOM 2422 N N . ILE B 1 145 ? -18.342 65.369 87.752 1.00 20.20 145 ILE B N 1
ATOM 2423 C CA . ILE B 1 145 ? -18.995 64.364 86.928 1.00 17.39 145 ILE B CA 1
ATOM 2424 C C . ILE B 1 145 ? -18.172 63.098 86.757 1.00 18.46 145 ILE B C 1
ATOM 2425 O O . ILE B 1 145 ? -16.958 63.156 86.559 1.00 17.94 145 ILE B O 1
ATOM 2430 N N . GLY B 1 146 ? -18.851 61.958 86.829 1.00 14.59 146 GLY B N 1
ATOM 2431 C CA . GLY B 1 146 ? -18.188 60.683 86.655 1.00 18.19 146 GLY B CA 1
ATOM 2432 C C . GLY B 1 146 ? -17.417 60.213 87.867 1.00 16.87 146 GLY B C 1
ATOM 2433 O O . GLY B 1 146 ? -17.327 60.912 88.874 1.00 16.85 146 GLY B O 1
ATOM 2434 N N . SER B 1 147 ? -16.854 59.015 87.763 1.00 15.63 147 SER B N 1
ATOM 2435 C CA . SER B 1 147 ? -16.084 58.448 88.853 1.00 17.29 147 SER B CA 1
ATOM 2436 C C . SER B 1 147 ? -14.775 59.211 89.020 1.00 11.47 147 SER B C 1
ATOM 2437 O O . SER B 1 147 ? -14.146 59.616 88.046 1.00 14.34 147 SER B O 1
ATOM 2440 N N . PRO B 1 148 ? -14.363 59.436 90.272 1.00 13.74 148 PRO B N 1
ATOM 2441 C CA . PRO B 1 148 ? -13.119 60.157 90.551 1.00 10.48 148 PRO B CA 1
ATOM 2442 C C . PRO B 1 148 ? -11.906 59.223 90.477 1.00 9.40 148 PRO B C 1
ATOM 2443 O O . PRO B 1 148 ? -10.767 59.668 90.585 1.00 7.73 148 PRO B O 1
ATOM 2447 N N . VAL B 1 149 ? -12.159 57.930 90.277 1.00 9.41 149 VAL B N 1
ATOM 2448 C CA . VAL B 1 149 ? -11.074 56.961 90.200 1.00 13.68 149 VAL B CA 1
ATOM 2449 C C . VAL B 1 149 ? -10.104 57.268 89.062 1.00 12.64 149 VAL B C 1
ATOM 2450 O O . VAL B 1 149 ? -10.492 57.318 87.891 1.00 10.40 149 VAL B O 1
ATOM 2454 N N . GLY B 1 150 ? -8.841 57.476 89.427 1.00 14.54 150 GLY B N 1
ATOM 2455 C CA . GLY B 1 150 ? -7.804 57.779 88.453 1.00 15.43 150 GLY B CA 1
ATOM 2456 C C . GLY B 1 150 ? -7.945 59.135 87.782 1.00 13.98 150 GLY B C 1
ATOM 2457 O O . GLY B 1 150 ? -7.216 59.449 86.838 1.00 10.35 150 GLY B O 1
ATOM 2458 N N . ARG B 1 151 ? -8.868 59.951 88.283 1.00 15.36 151 ARG B N 1
ATOM 2459 C CA . ARG B 1 151 ? -9.132 61.270 87.706 1.00 14.53 151 ARG B CA 1
ATOM 2460 C C . ARG B 1 151 ? -9.043 62.399 88.716 1.00 12.54 151 ARG B C 1
ATOM 2461 O O . ARG B 1 151 ? -9.361 63.536 88.390 1.00 18.85 151 ARG B O 1
ATOM 2469 N N . SER B 1 152 ? -8.627 62.099 89.939 1.00 14.46 152 SER B N 1
ATOM 2470 C CA . SER B 1 152 ? -8.531 63.134 90.958 1.00 8.86 152 SER B CA 1
ATOM 2471 C C . SER B 1 152 ? -7.154 63.790 90.956 1.00 9.62 152 SER B C 1
ATOM 2472 O O . SER B 1 152 ? -6.236 63.330 90.281 1.00 10.10 152 SER B O 1
ATOM 2475 N N . GLN B 1 153 ? -7.020 64.876 91.707 1.00 11.59 153 GLN B N 1
ATOM 2476 C CA . GLN B 1 153 ? -5.751 65.578 91.810 1.00 11.56 153 GLN B CA 1
ATOM 2477 C C . GLN B 1 153 ? -5.431 65.915 93.255 1.00 13.61 153 GLN B C 1
ATOM 2478 O O . GLN B 1 153 ? -6.325 66.185 94.062 1.00 15.79 153 GLN B O 1
ATOM 2492 N N . PHE B 1 155 ? -3.512 68.449 95.866 1.00 10.77 155 PHE B N 1
ATOM 2493 C CA . PHE B 1 155 ? -2.921 69.773 95.994 1.00 9.40 155 PHE B CA 1
ATOM 2494 C C . PHE B 1 155 ? -2.248 69.939 97.356 1.00 10.05 155 PHE B C 1
ATOM 2495 O O . PHE B 1 155 ? -1.528 70.907 97.574 1.00 9.32 155 PHE B O 1
ATOM 2503 N N . TRP B 1 156 ? -2.451 68.982 98.262 1.00 10.30 156 TRP B N 1
ATOM 2504 C CA . TRP B 1 156 ? -1.851 69.081 99.595 1.00 11.59 156 TRP B CA 1
ATOM 2505 C C . TRP B 1 156 ? -1.519 67.738 100.241 1.00 16.09 156 TRP B C 1
ATOM 2506 O O . TRP B 1 156 ? -2.287 66.778 100.167 1.00 9.10 156 TRP B O 1
ATOM 2517 N N . LEU B 1 157 ? -0.351 67.684 100.864 1.00 12.99 157 LEU B N 1
ATOM 2518 C CA . LEU B 1 157 ? 0.098 66.501 101.583 1.00 11.49 157 LEU B CA 1
ATOM 2519 C C . LEU B 1 157 ? 1.085 67.031 102.602 1.00 11.41 157 LEU B C 1
ATOM 2520 O O . LEU B 1 157 ? 2.110 67.597 102.230 1.00 9.91 157 LEU B O 1
ATOM 2525 N N . THR B 1 158 ? 0.767 66.885 103.883 1.00 10.27 158 THR B N 1
ATOM 2526 C CA . THR B 1 158 ? 1.672 67.373 104.904 1.00 15.55 158 THR B CA 1
ATOM 2527 C C . THR B 1 158 ? 1.605 66.651 106.233 1.00 13.75 158 THR B C 1
ATOM 2528 O O . THR B 1 158 ? 0.558 66.141 106.636 1.00 11.95 158 THR B O 1
ATOM 2532 N N . PRO B 1 159 ? 2.756 66.552 106.913 1.00 15.89 159 PRO B N 1
ATOM 2533 C CA . PRO B 1 159 ? 2.823 65.903 108.220 1.00 11.37 159 PRO B CA 1
ATOM 2534 C C . PRO B 1 159 ? 2.628 67.031 109.237 1.00 13.30 159 PRO B C 1
ATOM 2535 O O . PRO B 1 159 ? 2.757 68.208 108.900 1.00 11.08 159 PRO B O 1
ATOM 2539 N N . PRO B 1 160 ? 2.309 66.689 110.490 1.00 15.45 160 PRO B N 1
ATOM 2540 C CA . PRO B 1 160 ? 2.111 67.715 111.517 1.00 20.39 160 PRO B CA 1
ATOM 2541 C C . PRO B 1 160 ? 3.308 68.659 111.689 1.00 19.30 160 PRO B C 1
ATOM 2542 O O . PRO B 1 160 ? 3.141 69.874 111.779 1.00 15.34 160 PRO B O 1
ATOM 2546 N N . ARG B 1 161 ? 4.515 68.102 111.719 1.00 23.83 161 ARG B N 1
ATOM 2547 C CA . ARG B 1 161 ? 5.708 68.916 111.927 1.00 27.61 161 ARG B CA 1
ATOM 2548 C C . ARG B 1 161 ? 5.856 70.141 111.029 1.00 26.90 161 ARG B C 1
ATOM 2549 O O . ARG B 1 161 ? 6.367 71.170 111.476 1.00 28.15 161 ARG B O 1
ATOM 2557 N N . TYR B 1 162 ? 5.414 70.048 109.777 1.00 20.84 162 TYR B N 1
ATOM 2558 C CA . TYR B 1 162 ? 5.535 71.184 108.868 1.00 18.71 162 TYR B CA 1
ATOM 2559 C C . TYR B 1 162 ? 4.388 72.183 108.988 1.00 18.30 162 TYR B C 1
ATOM 2560 O O . TYR B 1 162 ? 4.254 73.086 108.162 1.00 22.08 162 TYR B O 1
ATOM 2569 N N . LEU B 1 163 ? 3.565 72.019 110.019 1.00 22.05 163 LEU B N 1
ATOM 2570 C CA . LEU B 1 163 ? 2.457 72.936 110.264 1.00 22.09 163 LEU B CA 1
ATOM 2571 C C . LEU B 1 163 ? 2.749 73.793 111.494 1.00 26.58 163 LEU B C 1
ATOM 2572 O O . LEU B 1 163 ? 2.008 74.728 111.806 1.00 31.23 163 LEU B O 1
ATOM 2577 N N . LEU B 1 164 ? 3.833 73.466 112.189 1.00 31.51 164 LEU B N 1
ATOM 2578 C CA . LEU B 1 164 ? 4.238 74.199 113.387 1.00 29.28 164 LEU B CA 1
ATOM 2579 C C . LEU B 1 164 ? 4.958 75.492 113.025 1.00 29.94 164 LEU B C 1
ATOM 2580 O O . LEU B 1 164 ? 5.403 75.668 111.892 1.00 30.89 164 LEU B O 1
ATOM 2585 N N . LEU B 1 165 ? 5.085 76.392 113.996 1.00 40.09 165 LEU B N 1
ATOM 2586 C CA . LEU B 1 165 ? 5.757 77.666 113.759 1.00 41.38 165 LEU B CA 1
ATOM 2587 C C . LEU B 1 165 ? 7.258 77.486 113.514 1.00 36.52 165 LEU B C 1
ATOM 2588 O O . LEU B 1 165 ? 7.872 78.275 112.798 1.00 34.63 165 LEU B O 1
ATOM 2593 N N . GLU B 1 166 ? 7.845 76.446 114.098 1.00 36.49 166 GLU B N 1
ATOM 2594 C CA . GLU B 1 166 ? 9.268 76.173 113.905 1.00 41.42 166 GLU B CA 1
ATOM 2595 C C . GLU B 1 166 ? 9.578 74.697 114.140 1.00 38.76 166 GLU B C 1
ATOM 2596 O O . GLU B 1 166 ? 8.945 74.047 114.971 1.00 40.85 166 GLU B O 1
ATOM 2602 N N . HIS B 1 167 ? 10.553 74.175 113.401 1.00 42.43 167 HIS B N 1
ATOM 2603 C CA . HIS B 1 167 ? 10.952 72.774 113.517 1.00 42.74 167 HIS B CA 1
ATOM 2604 C C . HIS B 1 167 ? 12.365 72.562 112.982 1.00 44.75 167 HIS B C 1
ATOM 2605 O O . HIS B 1 167 ? 13.269 72.173 113.727 1.00 48.87 167 HIS B O 1
ATOM 2620 N N . GLU C 1 2 ? -28.814 64.302 65.840 1.00 13.63 2 GLU C N 1
ATOM 2621 C CA . GLU C 1 2 ? -27.545 64.943 66.118 1.00 14.94 2 GLU C CA 1
ATOM 2622 C C . GLU C 1 2 ? -27.635 65.881 67.299 1.00 16.55 2 GLU C C 1
ATOM 2623 O O . GLU C 1 2 ? -28.631 66.586 67.486 1.00 15.74 2 GLU C O 1
ATOM 2629 N N . LEU C 1 3 ? -26.574 65.881 68.095 1.00 12.81 3 LEU C N 1
ATOM 2630 C CA . LEU C 1 3 ? -26.491 66.724 69.271 1.00 16.12 3 LEU C CA 1
ATOM 2631 C C . LEU C 1 3 ? -25.301 67.656 69.080 1.00 13.47 3 LEU C C 1
ATOM 2632 O O . LEU C 1 3 ? -24.202 67.207 68.775 1.00 11.61 3 LEU C O 1
ATOM 2637 N N . TYR C 1 4 ? -25.531 68.950 69.247 1.00 9.42 4 TYR C N 1
ATOM 2638 C CA . TYR C 1 4 ? -24.475 69.944 69.119 1.00 10.71 4 TYR C CA 1
ATOM 2639 C C . TYR C 1 4 ? -24.287 70.612 70.479 1.00 20.13 4 TYR C C 1
ATOM 2640 O O . TYR C 1 4 ? -25.188 71.302 70.969 1.00 21.28 4 TYR C O 1
ATOM 2649 N N . LEU C 1 5 ? -23.127 70.386 71.095 1.00 11.99 5 LEU C N 1
ATOM 2650 C CA . LEU C 1 5 ? -22.830 70.960 72.405 1.00 12.61 5 LEU C CA 1
ATOM 2651 C C . LEU C 1 5 ? -21.989 72.226 72.228 1.00 13.61 5 LEU C C 1
ATOM 2652 O O . LEU C 1 5 ? -20.887 72.182 71.686 1.00 9.86 5 LEU C O 1
ATOM 2657 N N . ILE C 1 6 ? -22.520 73.355 72.684 1.00 12.59 6 ILE C N 1
ATOM 2658 C CA . ILE C 1 6 ? -21.840 74.635 72.539 1.00 7.19 6 ILE C CA 1
ATOM 2659 C C . ILE C 1 6 ? -21.561 75.287 73.889 1.00 11.36 6 ILE C C 1
ATOM 2660 O O . ILE C 1 6 ? -22.469 75.494 74.704 1.00 8.31 6 ILE C O 1
ATOM 2665 N N . ARG C 1 7 ? -20.300 75.602 74.137 1.00 9.54 7 ARG C N 1
ATOM 2666 C CA . ARG C 1 7 ? -19.957 76.232 75.395 1.00 11.96 7 ARG C CA 1
ATOM 2667 C C . ARG C 1 7 ? -20.267 77.720 75.286 1.00 13.09 7 ARG C C 1
ATOM 2668 O O . ARG C 1 7 ? -20.036 78.331 74.243 1.00 16.85 7 ARG C O 1
ATOM 2676 N N . HIS C 1 8 ? -20.798 78.293 76.360 1.00 15.01 8 HIS C N 1
ATOM 2677 C CA . HIS C 1 8 ? -21.147 79.715 76.387 1.00 19.02 8 HIS C CA 1
ATOM 2678 C C . HIS C 1 8 ? -19.949 80.578 76.011 1.00 17.73 8 HIS C C 1
ATOM 2679 O O . HIS C 1 8 ? -18.799 80.165 76.170 1.00 11.81 8 HIS C O 1
ATOM 2686 N N . GLY C 1 9 ? -20.226 81.774 75.504 1.00 14.43 9 GLY C N 1
ATOM 2687 C CA . GLY C 1 9 ? -19.153 82.675 75.125 1.00 13.89 9 GLY C CA 1
ATOM 2688 C C . GLY C 1 9 ? -18.444 83.288 76.318 1.00 12.17 9 GLY C C 1
ATOM 2689 O O . GLY C 1 9 ? -18.847 83.091 77.461 1.00 15.28 9 GLY C O 1
ATOM 2690 N N . ILE C 1 10 ? -17.379 84.038 76.045 1.00 23.17 10 ILE C N 1
ATOM 2691 C CA . ILE C 1 10 ? -16.582 84.685 77.090 1.00 22.20 10 ILE C CA 1
ATOM 2692 C C . ILE C 1 10 ? -17.417 85.640 77.942 1.00 20.55 10 ILE C C 1
ATOM 2693 O O . ILE C 1 10 ? -18.056 86.555 77.422 1.00 16.96 10 ILE C O 1
ATOM 2698 N N . ALA C 1 11 ? -17.389 85.429 79.253 1.00 23.12 11 ALA C N 1
ATOM 2699 C CA . ALA C 1 11 ? -18.128 86.264 80.181 1.00 22.00 11 ALA C CA 1
ATOM 2700 C C . ALA C 1 11 ? -17.203 87.039 81.121 1.00 27.03 11 ALA C C 1
ATOM 2701 O O . ALA C 1 11 ? -15.989 86.812 81.152 1.00 21.66 11 ALA C O 1
ATOM 2703 N N . GLU C 1 12 ? -17.800 87.951 81.887 1.00 27.53 12 GLU C N 1
ATOM 2704 C CA . GLU C 1 12 ? -17.075 88.777 82.850 1.00 37.20 12 GLU C CA 1
ATOM 2705 C C . GLU C 1 12 ? -16.271 87.912 83.823 1.00 30.91 12 GLU C C 1
ATOM 2706 O O . GLU C 1 12 ? -16.634 86.770 84.097 1.00 35.09 12 GLU C O 1
ATOM 2712 N N . ALA C 1 13 ? -15.181 88.466 84.342 1.00 34.43 13 ALA C N 1
ATOM 2713 C CA . ALA C 1 13 ? -14.338 87.758 85.300 1.00 36.14 13 ALA C CA 1
ATOM 2714 C C . ALA C 1 13 ? -15.007 87.761 86.671 1.00 37.80 13 ALA C C 1
ATOM 2715 O O . ALA C 1 13 ? -15.990 88.471 86.890 1.00 34.71 13 ALA C O 1
ATOM 2717 N N . GLN C 1 14 ? -14.470 86.967 87.593 1.00 37.68 14 GLN C N 1
ATOM 2718 C CA . GLN C 1 14 ? -15.017 86.886 88.945 1.00 40.99 14 GLN C CA 1
ATOM 2719 C C . GLN C 1 14 ? -14.690 88.174 89.700 1.00 41.40 14 GLN C C 1
ATOM 2720 O O . GLN C 1 14 ? -15.578 88.821 90.254 1.00 43.51 14 GLN C O 1
ATOM 2726 N N . LYS C 1 19 ? -22.336 86.749 92.758 1.00 49.46 19 LYS C N 1
ATOM 2727 C CA . LYS C 1 19 ? -22.487 85.346 92.393 1.00 54.11 19 LYS C CA 1
ATOM 2728 C C . LYS C 1 19 ? -22.031 85.117 90.957 1.00 54.01 19 LYS C C 1
ATOM 2729 O O . LYS C 1 19 ? -22.471 85.808 90.038 1.00 54.90 19 LYS C O 1
ATOM 2735 N N . ASP C 1 20 ? -21.146 84.143 90.770 1.00 48.91 20 ASP C N 1
ATOM 2736 C CA . ASP C 1 20 ? -20.615 83.846 89.446 1.00 48.91 20 ASP C CA 1
ATOM 2737 C C . ASP C 1 20 ? -21.692 83.409 88.461 1.00 42.34 20 ASP C C 1
ATOM 2738 O O . ASP C 1 20 ? -21.472 83.422 87.250 1.00 38.10 20 ASP C O 1
ATOM 2743 N N . GLU C 1 21 ? -22.854 83.022 88.976 1.00 36.17 21 GLU C N 1
ATOM 2744 C CA . GLU C 1 21 ? -23.944 82.591 88.112 1.00 39.05 21 GLU C CA 1
ATOM 2745 C C . GLU C 1 21 ? -24.561 83.801 87.430 1.00 36.69 21 GLU C C 1
ATOM 2746 O O . GLU C 1 21 ? -25.352 83.665 86.500 1.00 43.80 21 GLU C O 1
ATOM 2752 N N . GLU C 1 22 ? -24.184 84.987 87.892 1.00 37.47 22 GLU C N 1
ATOM 2753 C CA . GLU C 1 22 ? -24.724 86.219 87.341 1.00 32.11 22 GLU C CA 1
ATOM 2754 C C . GLU C 1 22 ? -23.796 86.869 86.320 1.00 29.22 22 GLU C C 1
ATOM 2755 O O . GLU C 1 22 ? -24.152 87.871 85.699 1.00 26.12 22 GLU C O 1
ATOM 2761 N N . ARG C 1 23 ? -22.611 86.298 86.142 1.00 25.41 23 ARG C N 1
ATOM 2762 C CA . ARG C 1 23 ? -21.658 86.843 85.188 1.00 22.53 23 ARG C CA 1
ATOM 2763 C C . ARG C 1 23 ? -22.270 86.873 83.791 1.00 30.66 23 ARG C C 1
ATOM 2764 O O . ARG C 1 23 ? -22.862 85.890 83.333 1.00 26.41 23 ARG C O 1
ATOM 2772 N N . GLU C 1 24 ? -22.130 88.010 83.118 1.00 26.49 24 GLU C N 1
ATOM 2773 C CA . GLU C 1 24 ? -22.669 88.165 81.777 1.00 24.25 24 GLU C CA 1
ATOM 2774 C C . GLU C 1 24 ? -21.561 88.181 80.734 1.00 22.80 24 GLU C C 1
ATOM 2775 O O . GLU C 1 24 ? -20.392 88.368 81.064 1.00 21.12 24 GLU C O 1
ATOM 2781 N N . LEU C 1 25 ? -21.937 87.977 79.477 1.00 16.94 25 LEU C N 1
ATOM 2782 C CA . LEU C 1 25 ? -20.974 87.972 78.384 1.00 24.69 25 LEU C CA 1
ATOM 2783 C C . LEU C 1 25 ? -20.381 89.361 78.170 1.00 26.30 25 LEU C C 1
ATOM 2784 O O . LEU C 1 25 ? -21.078 90.365 78.299 1.00 25.05 25 LEU C O 1
ATOM 2789 N N . THR C 1 26 ? -19.093 89.414 77.847 1.00 24.34 26 THR C N 1
ATOM 2790 C CA . THR C 1 26 ? -18.423 90.684 77.594 1.00 23.94 26 THR C CA 1
ATOM 2791 C C . THR C 1 26 ? -18.727 91.087 76.158 1.00 29.28 26 THR C C 1
ATOM 2792 O O . THR C 1 26 ? -19.206 90.268 75.370 1.00 29.42 26 THR C O 1
ATOM 2796 N N . GLN C 1 27 ? -18.448 92.337 75.805 1.00 29.41 27 GLN C N 1
ATOM 2797 C CA . GLN C 1 27 ? -18.708 92.778 74.441 1.00 32.38 27 GLN C CA 1
ATOM 2798 C C . GLN C 1 27 ? -17.985 91.897 73.426 1.00 27.65 27 GLN C C 1
ATOM 2799 O O . GLN C 1 27 ? -18.559 91.530 72.404 1.00 29.68 27 GLN C O 1
ATOM 2805 N N . GLU C 1 28 ? -16.733 91.555 73.710 1.00 24.26 28 GLU C N 1
ATOM 2806 C CA . GLU C 1 28 ? -15.975 90.694 72.813 1.00 28.20 28 GLU C CA 1
ATOM 2807 C C . GLU C 1 28 ? -16.638 89.320 72.816 1.00 31.83 28 GLU C C 1
ATOM 2808 O O . GLU C 1 28 ? -16.718 88.652 71.785 1.00 33.71 28 GLU C O 1
ATOM 2814 N N . GLY C 1 29 ? -17.116 88.904 73.983 1.00 28.36 29 GLY C N 1
ATOM 2815 C CA . GLY C 1 29 ? -17.777 87.619 74.089 1.00 31.55 29 GLY C CA 1
ATOM 2816 C C . GLY C 1 29 ? -19.036 87.566 73.245 1.00 34.80 29 GLY C C 1
ATOM 2817 O O . GLY C 1 29 ? -19.343 86.535 72.645 1.00 35.37 29 GLY C O 1
ATOM 2818 N N . LYS C 1 30 ? -19.769 88.677 73.197 1.00 28.54 30 LYS C N 1
ATOM 2819 C CA . LYS C 1 30 ? -21.002 88.747 72.415 1.00 28.81 30 LYS C CA 1
ATOM 2820 C C . LYS C 1 30 ? -20.681 88.786 70.924 1.00 26.08 30 LYS C C 1
ATOM 2821 O O . LYS C 1 30 ? -21.275 88.062 70.128 1.00 24.53 30 LYS C O 1
ATOM 2827 N N . GLN C 1 31 ? -19.740 89.649 70.559 1.00 25.60 31 GLN C N 1
ATOM 2828 C CA . GLN C 1 31 ? -19.335 89.793 69.171 1.00 28.53 31 GLN C CA 1
ATOM 2829 C C . GLN C 1 31 ? -18.819 88.467 68.610 1.00 28.00 31 GLN C C 1
ATOM 2830 O O . GLN C 1 31 ? -19.228 88.045 67.531 1.00 22.11 31 GLN C O 1
ATOM 2836 N N . LYS C 1 32 ? -17.926 87.811 69.346 1.00 27.18 32 LYS C N 1
ATOM 2837 C CA . LYS C 1 32 ? -17.366 86.537 68.901 1.00 31.49 32 LYS C CA 1
ATOM 2838 C C . LYS C 1 32 ? -18.443 85.471 68.720 1.00 26.41 32 LYS C C 1
ATOM 2839 O O . LYS C 1 32 ? -18.401 84.692 67.766 1.00 30.17 32 LYS C O 1
ATOM 2845 N N . THR C 1 33 ? -19.409 85.444 69.633 1.00 23.29 33 THR C N 1
ATOM 2846 C CA . THR C 1 33 ? -20.496 84.478 69.560 1.00 18.47 33 THR C CA 1
ATOM 2847 C C . THR C 1 33 ? -21.339 84.742 68.322 1.00 23.59 33 THR C C 1
ATOM 2848 O O . THR C 1 33 ? -21.782 83.811 67.642 1.00 23.46 33 THR C O 1
ATOM 2852 N N . GLU C 1 34 ? -21.555 86.018 68.020 1.00 19.97 34 GLU C N 1
ATOM 2853 C CA . GLU C 1 34 ? -22.339 86.392 66.850 1.00 21.88 34 GLU C CA 1
ATOM 2854 C C . GLU C 1 34 ? -21.646 85.899 65.582 1.00 22.24 34 GLU C C 1
ATOM 2855 O O . GLU C 1 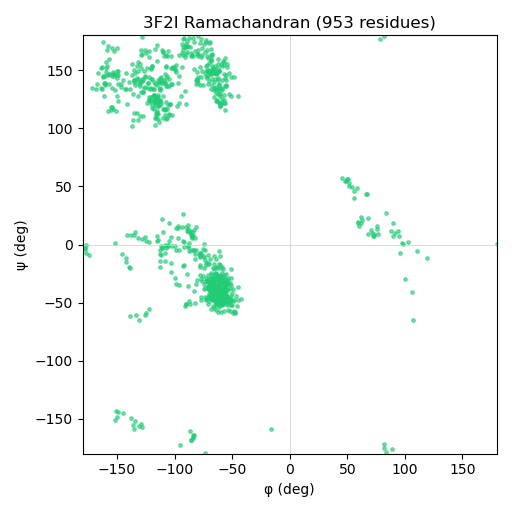34 ? -22.308 85.422 64.657 1.00 21.41 34 GLU C O 1
ATOM 2861 N N . LYS C 1 35 ? -20.317 86.004 65.544 1.00 19.07 35 LYS C N 1
ATOM 2862 C CA . LYS C 1 35 ? -19.556 85.532 64.384 1.00 24.20 35 LYS C CA 1
ATOM 2863 C C . LYS C 1 35 ? -19.749 84.025 64.234 1.00 20.15 35 LYS C C 1
ATOM 2864 O O . LYS C 1 35 ? -19.988 83.527 63.130 1.00 23.43 35 LYS C O 1
ATOM 2870 N N . VAL C 1 36 ? -19.646 83.302 65.348 1.00 20.02 36 VAL C N 1
ATOM 2871 C CA . VAL C 1 36 ? -19.820 81.850 65.340 1.00 19.22 36 VAL C CA 1
ATOM 2872 C C . VAL C 1 36 ? -21.208 81.507 64.797 1.00 19.23 36 VAL C C 1
ATOM 2873 O O . VAL C 1 36 ? -21.356 80.605 63.973 1.00 17.58 36 VAL C O 1
ATOM 2877 N N . ALA C 1 37 ? -22.218 82.243 65.257 1.00 19.63 37 ALA C N 1
ATOM 2878 C CA . ALA C 1 37 ? -23.598 82.027 64.823 1.00 25.09 37 ALA C CA 1
ATOM 2879 C C . ALA C 1 37 ? -23.738 82.245 63.320 1.00 25.92 37 ALA C C 1
ATOM 2880 O O . ALA C 1 37 ? -24.361 81.443 62.617 1.00 18.40 37 ALA C O 1
ATOM 2882 N N . TYR C 1 38 ? -23.162 83.343 62.837 1.00 23.98 38 TYR C N 1
ATOM 2883 C CA . TYR C 1 38 ? -23.215 83.680 61.420 1.00 28.86 38 TYR C CA 1
ATOM 2884 C C . TYR C 1 38 ? -22.500 82.610 60.601 1.00 25.76 38 TYR C C 1
ATOM 2885 O O . TYR C 1 38 ? -22.978 82.203 59.542 1.00 32.40 38 TYR C O 1
ATOM 2894 N N . ARG C 1 39 ? -21.356 82.150 61.097 1.00 24.30 39 ARG C N 1
ATOM 2895 C CA . ARG C 1 39 ? -20.600 81.119 60.396 1.00 26.03 39 ARG C CA 1
ATOM 2896 C C . ARG C 1 39 ? -21.461 79.858 60.271 1.00 22.78 39 ARG C C 1
ATOM 2897 O O . ARG C 1 39 ? -21.515 79.234 59.211 1.00 28.61 39 ARG C O 1
ATOM 2905 N N . LEU C 1 40 ? -22.139 79.494 61.357 1.00 21.87 40 LEU C N 1
ATOM 2906 C CA . LEU C 1 40 ? -22.995 78.313 61.367 1.00 22.84 40 LEU C CA 1
ATOM 2907 C C . LEU C 1 40 ? -24.122 78.455 60.351 1.00 26.60 40 LEU C C 1
ATOM 2908 O O . LEU C 1 40 ? -24.509 77.483 59.698 1.00 19.75 40 LEU C O 1
ATOM 2913 N N . VAL C 1 41 ? -24.650 79.668 60.219 1.00 28.62 41 VAL C N 1
ATOM 2914 C CA . VAL C 1 41 ? -25.721 79.921 59.262 1.00 28.11 41 VAL C CA 1
ATOM 2915 C C . VAL C 1 41 ? -25.175 79.718 57.851 1.00 23.80 41 VAL C C 1
ATOM 2916 O O . VAL C 1 41 ? -25.823 79.102 57.007 1.00 29.66 41 VAL C O 1
ATOM 2920 N N . LYS C 1 42 ? -23.971 80.230 57.610 1.00 29.65 42 LYS C N 1
ATOM 2921 C CA . LYS C 1 42 ? -23.325 80.111 56.303 1.00 30.40 42 LYS C CA 1
ATOM 2922 C C . LYS C 1 42 ? -23.040 78.641 55.975 1.00 32.59 42 LYS C C 1
ATOM 2923 O O . LYS C 1 42 ? -22.926 78.262 54.807 1.00 34.56 42 LYS C O 1
ATOM 2929 N N . LEU C 1 43 ? -22.924 77.817 57.011 1.00 30.53 43 LEU C N 1
ATOM 2930 C CA . LEU C 1 43 ? -22.661 76.394 56.829 1.00 31.52 43 LEU C CA 1
ATOM 2931 C C . LEU C 1 43 ? -23.952 75.594 56.712 1.00 33.64 43 LEU C C 1
ATOM 2932 O O . LEU C 1 43 ? -23.948 74.371 56.844 1.00 39.19 43 LEU C O 1
ATOM 2937 N N . GLY C 1 44 ? -25.057 76.290 56.473 1.00 32.91 44 GLY C N 1
ATOM 2938 C CA . GLY C 1 44 ? -26.336 75.619 56.343 1.00 29.21 44 GLY C CA 1
ATOM 2939 C C . GLY C 1 44 ? -26.798 74.896 57.596 1.00 31.05 44 GLY C C 1
ATOM 2940 O O . GLY C 1 44 ? -27.635 73.996 57.520 1.00 24.10 44 GLY C O 1
ATOM 2941 N N . ARG C 1 45 ? -26.261 75.284 58.751 1.00 32.94 45 ARG C N 1
ATOM 2942 C CA . ARG C 1 45 ? -26.640 74.657 60.018 1.00 28.73 45 ARG C CA 1
ATOM 2943 C C . ARG C 1 45 ? -27.987 75.165 60.527 1.00 26.47 45 ARG C C 1
ATOM 2944 O O . ARG C 1 45 ? -28.265 76.363 60.491 1.00 22.89 45 ARG C O 1
ATOM 2952 N N . GLN C 1 46 ? -28.810 74.241 61.009 1.00 23.84 46 GLN C N 1
ATOM 2953 C CA . GLN C 1 46 ? -30.124 74.561 61.554 1.00 28.04 46 GLN C CA 1
ATOM 2954 C C . GLN C 1 46 ? -30.403 73.666 62.759 1.00 23.32 46 GLN C C 1
ATOM 2955 O O . GLN C 1 46 ? -29.940 72.531 62.802 1.00 27.36 46 GLN C O 1
ATOM 2961 N N . PHE C 1 47 ? -31.144 74.180 63.739 1.00 18.75 47 PHE C N 1
ATOM 2962 C CA . PHE C 1 47 ? -31.485 73.397 64.922 1.00 21.15 47 PHE C CA 1
ATOM 2963 C C . PHE C 1 47 ? -32.989 73.398 65.159 1.00 22.43 47 PHE C C 1
ATOM 2964 O O . PHE C 1 47 ? -33.640 74.443 65.086 1.00 22.58 47 PHE C O 1
ATOM 2972 N N . ASP C 1 48 ? -33.532 72.222 65.449 1.00 13.24 48 ASP C N 1
ATOM 2973 C CA . ASP C 1 48 ? -34.951 72.083 65.719 1.00 20.22 48 ASP C CA 1
ATOM 2974 C C . ASP C 1 48 ? -35.269 72.765 67.042 1.00 19.69 48 ASP C C 1
ATOM 2975 O O . ASP C 1 48 ? -36.399 73.183 67.288 1.00 15.14 48 ASP C O 1
ATOM 2980 N N . LEU C 1 49 ? -34.254 72.875 67.889 1.00 18.61 49 LEU C N 1
ATOM 2981 C CA . LEU C 1 49 ? -34.414 73.500 69.190 1.00 18.96 49 LEU C CA 1
ATOM 2982 C C . LEU C 1 49 ? -33.056 73.782 69.812 1.00 20.58 49 LEU C C 1
ATOM 2983 O O . LEU C 1 49 ? -32.093 73.051 69.580 1.00 18.39 49 LEU C O 1
ATOM 2988 N N . ILE C 1 50 ? -32.993 74.858 70.588 1.00 18.39 50 ILE C N 1
ATOM 2989 C CA . ILE C 1 50 ? -31.784 75.238 71.293 1.00 16.27 50 ILE C CA 1
ATOM 2990 C C . ILE C 1 50 ? -32.136 75.176 72.774 1.00 20.26 50 ILE C C 1
ATOM 2991 O O . ILE C 1 50 ? -33.012 75.908 73.237 1.00 21.88 50 ILE C O 1
ATOM 2996 N N . VAL C 1 51 ? -31.472 74.283 73.505 1.00 19.41 51 VAL C N 1
ATOM 2997 C CA . VAL C 1 51 ? -31.706 74.117 74.942 1.00 19.54 51 VAL C CA 1
ATOM 2998 C C . VAL C 1 51 ? -30.512 74.756 75.640 1.00 15.81 51 VAL C C 1
ATOM 2999 O O . VAL C 1 51 ? -29.373 74.555 75.218 1.00 12.67 51 VAL C O 1
ATOM 3003 N N . THR C 1 52 ? -30.753 75.523 76.698 1.00 7.09 52 THR C N 1
ATOM 3004 C CA . THR C 1 52 ? -29.644 76.191 77.379 1.00 11.49 52 THR C CA 1
ATOM 3005 C C . THR C 1 52 ? -29.684 76.160 78.905 1.00 12.72 52 THR C C 1
ATOM 3006 O O . THR C 1 52 ? -30.749 76.022 79.518 1.00 14.41 52 THR C O 1
ATOM 3010 N N . SER C 1 53 ? -28.506 76.280 79.511 1.00 14.42 53 SER C N 1
ATOM 3011 C CA . SER C 1 53 ? -28.390 76.329 80.962 1.00 15.08 53 SER C CA 1
ATOM 3012 C C . SER C 1 53 ? -29.035 77.659 81.339 1.00 16.04 53 SER C C 1
ATOM 3013 O O . SER C 1 53 ? -28.990 78.614 80.559 1.00 11.38 53 SER C O 1
ATOM 3016 N N . PRO C 1 54 ? -29.651 77.734 82.529 1.00 15.85 54 PRO C N 1
ATOM 3017 C CA . PRO C 1 54 ? -30.310 78.947 83.014 1.00 19.22 54 PRO C CA 1
ATOM 3018 C C . PRO C 1 54 ? -29.329 80.059 83.381 1.00 21.50 54 PRO C C 1
ATOM 3019 O O . PRO C 1 54 ? -29.721 81.217 83.513 1.00 29.20 54 PRO C O 1
ATOM 3023 N N . LEU C 1 55 ? -28.055 79.713 83.551 1.00 22.10 55 LEU C N 1
ATOM 3024 C CA . LEU C 1 55 ? -27.051 80.717 83.901 1.00 21.38 55 LEU C CA 1
ATOM 3025 C C . LEU C 1 55 ? -26.918 81.768 82.805 1.00 24.59 55 LEU C C 1
ATOM 3026 O O . LEU C 1 55 ? -26.826 81.439 81.623 1.00 21.78 55 LEU C O 1
ATOM 3031 N N . ILE C 1 56 ? -26.898 83.032 83.217 1.00 20.95 56 ILE C N 1
ATOM 3032 C CA . ILE C 1 56 ? -26.808 84.165 82.303 1.00 25.07 56 ILE C CA 1
ATOM 3033 C C . ILE C 1 56 ? -25.825 84.012 81.146 1.00 24.00 56 ILE C C 1
ATOM 3034 O O . ILE C 1 56 ? -26.151 84.333 79.997 1.00 21.29 56 ILE C O 1
ATOM 3039 N N . ARG C 1 57 ? -24.616 83.555 81.458 1.00 22.08 57 ARG C N 1
ATOM 3040 C CA . ARG C 1 57 ? -23.571 83.345 80.449 1.00 16.95 57 ARG C CA 1
ATOM 3041 C C . ARG C 1 57 ? -24.106 82.494 79.310 1.00 18.67 57 ARG C C 1
ATOM 3042 O O . ARG C 1 57 ? -23.892 82.788 78.136 1.00 12.88 57 ARG C O 1
ATOM 3050 N N . ALA C 1 58 ? -24.767 81.406 79.684 1.00 14.91 58 ALA C N 1
ATOM 3051 C CA . ALA C 1 58 ? -25.301 80.462 78.718 1.00 13.56 58 ALA C CA 1
ATOM 3052 C C . ALA C 1 58 ? -26.497 81.006 77.955 1.00 13.52 58 ALA C C 1
ATOM 3053 O O . ALA C 1 58 ? -26.531 80.961 76.718 1.00 10.40 58 ALA C O 1
ATOM 3055 N N . ARG C 1 59 ? -27.476 81.511 78.700 1.00 13.19 59 ARG C N 1
ATOM 3056 C CA . ARG C 1 59 ? -28.697 82.060 78.111 1.00 16.15 59 ARG C CA 1
ATOM 3057 C C . ARG C 1 59 ? -28.392 83.140 77.068 1.00 12.16 59 ARG C C 1
ATOM 3058 O O . ARG C 1 59 ? -28.982 83.149 75.987 1.00 17.62 59 ARG C O 1
ATOM 3066 N N . GLN C 1 60 ? -27.468 84.043 77.379 1.00 11.56 60 GLN C N 1
ATOM 3067 C CA . GLN C 1 60 ? -27.124 85.100 76.433 1.00 13.61 60 GLN C CA 1
ATOM 3068 C C . GLN C 1 60 ? -26.500 84.521 75.173 1.00 19.46 60 GLN C C 1
ATOM 3069 O O . GLN C 1 60 ? -26.701 85.037 74.070 1.00 16.79 60 GLN C O 1
ATOM 3075 N N . THR C 1 61 ? -25.725 83.453 75.332 1.00 19.39 61 THR C N 1
ATOM 3076 C CA . THR C 1 61 ? -25.100 82.811 74.183 1.00 13.61 61 THR C CA 1
ATOM 3077 C C . THR C 1 61 ? -26.195 82.198 73.316 1.00 12.94 61 THR C C 1
ATOM 3078 O O . THR C 1 61 ? -26.209 82.387 72.103 1.00 16.21 61 THR C O 1
ATOM 3082 N N . ALA C 1 62 ? -27.115 81.473 73.949 1.00 16.80 62 ALA C N 1
ATOM 3083 C CA . ALA C 1 62 ? -28.211 80.841 73.228 1.00 17.59 62 ALA C CA 1
ATOM 3084 C C . ALA C 1 62 ? -29.095 81.872 72.514 1.00 16.95 62 ALA C C 1
ATOM 3085 O O . ALA C 1 62 ? -29.515 81.654 71.378 1.00 18.59 62 ALA C O 1
ATOM 3087 N N . GLU C 1 63 ? -29.374 82.993 73.172 1.00 19.08 63 GLU C N 1
ATOM 3088 C CA . GLU C 1 63 ? -30.210 84.031 72.569 1.00 21.15 63 GLU C CA 1
ATOM 3089 C C . GLU C 1 63 ? -29.573 84.587 71.293 1.00 17.41 63 GLU C C 1
ATOM 3090 O O . GLU C 1 63 ? -30.269 84.912 70.336 1.00 18.20 63 GLU C O 1
ATOM 3096 N N . ILE C 1 64 ? -28.250 84.697 71.281 1.00 18.28 64 ILE C N 1
ATOM 3097 C CA . ILE C 1 64 ? -27.548 85.194 70.104 1.00 19.47 64 ILE C CA 1
ATOM 3098 C C . ILE C 1 64 ? -27.718 84.167 68.983 1.00 20.67 64 ILE C C 1
ATOM 3099 O O . ILE C 1 64 ? -27.952 84.525 67.828 1.00 23.70 64 ILE C O 1
ATOM 3104 N N . LEU C 1 65 ? -27.614 82.889 69.332 1.00 20.19 65 LEU C N 1
ATOM 3105 C CA . LEU C 1 65 ? -27.776 81.814 68.354 1.00 24.12 65 LEU C CA 1
ATOM 3106 C C . LEU C 1 65 ? -29.194 81.865 67.786 1.00 20.15 65 LEU C C 1
ATOM 3107 O O . LEU C 1 65 ? -29.396 81.755 66.577 1.00 21.52 65 LEU C O 1
ATOM 3112 N N . LEU C 1 66 ? -30.170 82.033 68.673 1.00 24.86 66 LEU C N 1
ATOM 3113 C CA . LEU C 1 66 ? -31.570 82.114 68.274 1.00 23.74 66 LEU C CA 1
ATOM 3114 C C . LEU C 1 66 ? -31.783 83.302 67.338 1.00 21.05 66 LEU C C 1
ATOM 3115 O O . LEU C 1 66 ? -32.384 83.170 66.275 1.00 19.45 66 LEU C O 1
ATOM 3120 N N . ALA C 1 67 ? -31.277 84.461 67.742 1.00 24.26 67 ALA C N 1
ATOM 3121 C CA . ALA C 1 67 ? -31.425 85.677 66.954 1.00 27.86 67 ALA C CA 1
ATOM 3122 C C . ALA C 1 67 ? -30.842 85.557 65.545 1.00 32.52 67 ALA C C 1
ATOM 3123 O O . ALA C 1 67 ? -31.345 86.183 64.612 1.00 33.58 67 ALA C O 1
ATOM 3125 N N . SER C 1 68 ? -29.787 84.759 65.387 1.00 24.60 68 SER C N 1
ATOM 3126 C CA . SER C 1 68 ? -29.161 84.584 64.079 1.00 25.92 68 SER C CA 1
ATOM 3127 C C . SER C 1 68 ? -30.061 83.772 63.155 1.00 24.23 68 SER C C 1
ATOM 3128 O O . SER C 1 68 ? -29.785 83.648 61.962 1.00 22.49 68 SER C O 1
ATOM 3131 N N . GLY C 1 69 ? -31.130 83.211 63.712 1.00 23.58 69 GLY C N 1
ATOM 3132 C CA . GLY C 1 69 ? -32.054 82.427 62.910 1.00 26.79 69 GLY C CA 1
ATOM 3133 C C . GLY C 1 69 ? -31.676 80.964 62.803 1.00 24.22 69 GLY C C 1
ATOM 3134 O O . GLY C 1 69 ? -32.236 80.220 61.995 1.00 21.92 69 GLY C O 1
ATOM 3135 N N . LEU C 1 70 ? -30.721 80.557 63.632 1.00 27.57 70 LEU C N 1
ATOM 3136 C CA . LEU C 1 70 ? -30.235 79.184 63.662 1.00 24.20 70 LEU C CA 1
ATOM 3137 C C . LEU C 1 70 ? -31.337 78.211 64.093 1.00 29.05 70 LEU C C 1
ATOM 3138 O O . LEU C 1 70 ? -31.306 77.026 63.740 1.00 26.97 70 LEU C O 1
ATOM 3143 N N . SER C 1 71 ? -32.314 78.713 64.848 1.00 19.90 71 SER C N 1
ATOM 3144 C CA . SER C 1 71 ? -33.435 77.888 65.314 1.00 22.41 71 SER C CA 1
ATOM 3145 C C . SER C 1 71 ? -34.692 78.731 65.550 1.00 21.39 71 SER C C 1
ATOM 3146 O O . SER C 1 71 ? -34.619 79.955 65.592 1.00 27.17 71 SER C O 1
ATOM 3149 N N . CYS C 1 72 ? -35.839 78.071 65.702 1.00 20.23 72 CYS C N 1
ATOM 3150 C CA . CYS C 1 72 ? -37.104 78.766 65.947 1.00 22.65 72 CYS C CA 1
ATOM 3151 C C . CYS C 1 72 ? -37.517 78.670 67.404 1.00 26.83 72 CYS C C 1
ATOM 3152 O O . CYS C 1 72 ? -38.383 79.417 67.862 1.00 24.87 72 CYS C O 1
ATOM 3155 N N . GLN C 1 73 ? -36.902 77.742 68.130 1.00 24.61 73 GLN C N 1
ATOM 3156 C CA . GLN C 1 73 ? -37.248 77.537 69.526 1.00 22.40 73 GLN C CA 1
ATOM 3157 C C . GLN C 1 73 ? -36.061 77.564 70.484 1.00 22.76 73 GLN C C 1
ATOM 3158 O O . GLN C 1 73 ? -34.975 77.069 70.172 1.00 21.12 73 GLN C O 1
ATOM 3164 N N . LEU C 1 74 ? -36.289 78.155 71.653 1.00 19.29 74 LEU C N 1
ATOM 3165 C CA . LEU C 1 74 ? -35.275 78.266 72.693 1.00 16.21 74 LEU C CA 1
ATOM 3166 C C . LEU C 1 74 ? -35.878 77.832 74.023 1.00 25.61 74 LEU C C 1
ATOM 3167 O O . LEU C 1 74 ? -36.934 78.315 74.420 1.00 21.07 74 LEU C O 1
ATOM 3172 N N . GLU C 1 75 ? -35.205 76.916 74.707 1.00 15.39 75 GLU C N 1
ATOM 3173 C CA . GLU C 1 75 ? -35.690 76.426 75.985 1.00 21.31 75 GLU C CA 1
ATOM 3174 C C . GLU C 1 75 ? -34.542 76.323 76.981 1.00 23.61 75 GLU C C 1
ATOM 3175 O O . GLU C 1 75 ? -33.408 76.045 76.599 1.00 26.39 75 GLU C O 1
ATOM 3181 N N . GLU C 1 76 ? -34.821 76.570 78.256 1.00 20.94 76 GLU C N 1
ATOM 3182 C CA . GLU C 1 76 ? -33.772 76.436 79.249 1.00 20.96 76 GLU C CA 1
ATOM 3183 C C . GLU C 1 76 ? -34.055 75.191 80.071 1.00 20.44 76 GLU C C 1
ATOM 3184 O O . GLU C 1 76 ? -35.202 74.751 80.173 1.00 16.00 76 GLU C O 1
ATOM 3190 N N . SER C 1 77 ? -32.997 74.612 80.630 1.00 18.20 77 SER C N 1
ATOM 3191 C CA . SER C 1 77 ? -33.113 73.406 81.437 1.00 20.99 77 SER C CA 1
ATOM 3192 C C . SER C 1 77 ? -32.047 73.363 82.522 1.00 20.88 77 SER C C 1
ATOM 3193 O O . SER C 1 77 ? -30.852 73.432 82.227 1.00 18.20 77 SER C O 1
ATOM 3196 N N . ASN C 1 78 ? -32.483 73.246 83.776 1.00 15.94 78 ASN C N 1
ATOM 3197 C CA . ASN C 1 78 ? -31.565 73.182 84.913 1.00 18.28 78 ASN C CA 1
ATOM 3198 C C . ASN C 1 78 ? -30.616 71.995 84.756 1.00 15.44 78 ASN C C 1
ATOM 3199 O O . ASN C 1 78 ? -29.560 71.946 85.388 1.00 12.66 78 ASN C O 1
ATOM 3204 N N . HIS C 1 79 ? -31.003 71.034 83.920 1.00 12.82 79 HIS C N 1
ATOM 3205 C CA . HIS C 1 79 ? -30.170 69.858 83.664 1.00 16.47 79 HIS C CA 1
ATOM 3206 C C . HIS C 1 79 ? -28.829 70.297 83.085 1.00 15.49 79 HIS C C 1
ATOM 3207 O O . HIS C 1 79 ? -27.818 69.611 83.246 1.00 16.24 79 HIS C O 1
ATOM 3214 N N . LEU C 1 80 ? -28.837 71.445 82.412 1.00 9.11 80 LEU C N 1
ATOM 3215 C CA . LEU C 1 80 ? -27.639 71.994 81.784 1.00 10.14 80 LEU C CA 1
ATOM 3216 C C . LEU C 1 80 ? -26.835 72.885 82.718 1.00 11.64 80 LEU C C 1
ATOM 3217 O O . LEU C 1 80 ? -25.792 73.412 82.339 1.00 14.73 80 LEU C O 1
ATOM 3222 N N . ALA C 1 81 ? -27.327 73.066 83.938 1.00 16.20 81 ALA C N 1
ATOM 3223 C CA . ALA C 1 81 ? -26.612 73.879 84.910 1.00 21.23 81 ALA C CA 1
ATOM 3224 C C . ALA C 1 81 ? -25.400 73.057 85.331 1.00 18.19 81 ALA C C 1
ATOM 3225 O O . ALA C 1 81 ? -25.364 71.842 85.126 1.00 19.19 81 ALA C O 1
ATOM 3227 N N . PRO C 1 82 ? -24.395 73.708 85.929 1.00 21.06 82 PRO C N 1
ATOM 3228 C CA . PRO C 1 82 ? -23.173 73.040 86.384 1.00 20.55 82 PRO C CA 1
ATOM 3229 C C . PRO C 1 82 ? -23.441 71.877 87.344 1.00 30.32 82 PRO C C 1
ATOM 3230 O O . PRO C 1 82 ? -22.637 70.946 87.446 1.00 26.96 82 PRO C O 1
ATOM 3234 N N . ASN C 1 83 ? -24.574 71.918 88.039 1.00 26.58 83 ASN C N 1
ATOM 3235 C CA . ASN C 1 83 ? -24.897 70.858 88.988 1.00 27.90 83 ASN C CA 1
ATOM 3236 C C . ASN C 1 83 ? -25.816 69.776 88.434 1.00 30.29 83 ASN C C 1
ATOM 3237 O O . ASN C 1 83 ? -26.244 68.891 89.174 1.00 35.94 83 ASN C O 1
ATOM 3242 N N . GLY C 1 84 ? -26.125 69.840 87.142 1.00 27.06 84 GLY C N 1
ATOM 3243 C CA . GLY C 1 84 ? -26.997 68.836 86.554 1.00 23.21 84 GLY C CA 1
ATOM 3244 C C . GLY C 1 84 ? -26.274 67.526 86.285 1.00 29.81 84 GLY C C 1
ATOM 3245 O O . GLY C 1 84 ? -25.060 67.437 86.459 1.00 30.00 84 GLY C O 1
ATOM 3246 N N . ASN C 1 85 ? -27.013 66.501 85.876 1.00 21.37 85 ASN C N 1
ATOM 3247 C CA . ASN C 1 85 ? -26.399 65.221 85.572 1.00 23.27 85 ASN C CA 1
ATOM 3248 C C . ASN C 1 85 ? -26.980 64.679 84.273 1.00 19.54 85 ASN C C 1
ATOM 3249 O O . ASN C 1 85 ? -28.173 64.811 84.011 1.00 21.23 85 ASN C O 1
ATOM 3254 N N . ILE C 1 86 ? -26.118 64.067 83.469 1.00 16.46 86 ILE C N 1
ATOM 3255 C CA . ILE C 1 86 ? -26.483 63.519 82.169 1.00 13.04 86 ILE C CA 1
ATOM 3256 C C . ILE C 1 86 ? -27.546 62.429 82.180 1.00 14.13 86 ILE C C 1
ATOM 3257 O O . ILE C 1 86 ? -28.422 62.407 81.316 1.00 18.83 86 ILE C O 1
ATOM 3262 N N . PHE C 1 87 ? -27.466 61.520 83.143 1.00 14.95 87 PHE C N 1
ATOM 3263 C CA . PHE C 1 87 ? -28.418 60.421 83.214 1.00 13.54 87 PHE C CA 1
ATOM 3264 C C . PHE C 1 87 ? -29.855 60.886 83.407 1.00 16.93 87 PHE C C 1
ATOM 3265 O O . PHE C 1 87 ? -30.763 60.365 82.759 1.00 17.58 87 PHE C O 1
ATOM 3273 N N . ASN C 1 88 ? -30.073 61.870 84.273 1.00 10.13 88 ASN C N 1
ATOM 3274 C CA . ASN C 1 88 ? -31.436 62.358 84.479 1.00 22.48 88 ASN C CA 1
ATOM 3275 C C . ASN C 1 88 ? -31.899 63.158 83.264 1.00 20.63 88 ASN C C 1
ATOM 3276 O O . ASN C 1 88 ? -33.085 63.159 82.925 1.00 16.58 88 ASN C O 1
ATOM 3281 N N . TRP C 1 89 ? -30.955 63.822 82.602 1.00 17.25 89 TRP C N 1
ATOM 3282 C CA . TRP C 1 89 ? -31.270 64.595 81.410 1.00 14.14 89 TRP C CA 1
ATOM 3283 C C . TRP C 1 89 ? -31.721 63.642 80.302 1.00 17.22 89 TRP C C 1
ATOM 3284 O O . TRP C 1 89 ? -32.683 63.916 79.580 1.00 15.85 89 TRP C O 1
ATOM 3295 N N . LEU C 1 90 ? -31.026 62.516 80.166 1.00 16.09 90 LEU C N 1
ATOM 3296 C CA . LEU C 1 90 ? -31.372 61.543 79.129 1.00 17.71 90 LEU C CA 1
ATOM 3297 C C . LEU C 1 90 ? -32.707 60.863 79.400 1.00 16.74 90 LEU C C 1
ATOM 3298 O O . LEU C 1 90 ? -33.551 60.753 78.510 1.00 15.91 90 LEU C O 1
ATOM 3303 N N . ASP C 1 91 ? -32.891 60.409 80.634 1.00 17.34 91 ASP C N 1
ATOM 3304 C CA . ASP C 1 91 ? -34.111 59.712 81.010 1.00 23.52 91 ASP C CA 1
ATOM 3305 C C . ASP C 1 91 ? -35.338 60.597 81.221 1.00 18.33 91 ASP C C 1
ATOM 3306 O O . ASP C 1 91 ? -36.455 60.166 80.942 1.00 23.86 91 ASP C O 1
ATOM 3311 N N . TYR C 1 92 ? -35.143 61.829 81.685 1.00 18.84 92 TYR C N 1
ATOM 3312 C CA . TYR C 1 92 ? -36.281 62.704 81.968 1.00 20.38 92 TYR C CA 1
ATOM 3313 C C . TYR C 1 92 ? -36.420 63.967 81.128 1.00 24.73 92 TYR C C 1
ATOM 3314 O O . TYR C 1 92 ? -37.280 64.805 81.408 1.00 23.17 92 TYR C O 1
ATOM 3323 N N . TRP C 1 93 ? -35.584 64.108 80.104 1.00 16.19 93 TRP C N 1
ATOM 3324 C CA . TRP C 1 93 ? -35.677 65.263 79.225 1.00 16.02 93 TRP C CA 1
ATOM 3325 C C . TRP C 1 93 ? -35.609 64.834 77.767 1.00 22.41 93 TRP C C 1
ATOM 3326 O O . TRP C 1 93 ? -36.547 65.058 76.996 1.00 21.02 93 TRP C O 1
ATOM 3337 N N . LEU C 1 94 ? -34.497 64.214 77.382 1.00 25.54 94 LEU C N 1
ATOM 3338 C CA . LEU C 1 94 ? -34.326 63.778 75.996 1.00 21.39 94 LEU C CA 1
ATOM 3339 C C . LEU C 1 94 ? -35.375 62.749 75.583 1.00 19.05 94 LEU C C 1
ATOM 3340 O O . LEU C 1 94 ? -36.121 62.960 74.626 1.00 23.84 94 LEU C O 1
ATOM 3345 N N . LYS C 1 95 ? -35.436 61.639 76.311 1.00 21.52 95 LYS C N 1
ATOM 3346 C CA . LYS C 1 95 ? -36.394 60.580 76.001 1.00 27.14 95 LYS C CA 1
ATOM 3347 C C . LYS C 1 95 ? -37.827 61.099 75.880 1.00 27.39 95 LYS C C 1
ATOM 3348 O O . LYS C 1 95 ? -38.526 60.786 74.915 1.00 24.85 95 LYS C O 1
ATOM 3354 N N . PRO C 1 96 ? -38.287 61.893 76.864 1.00 27.80 96 PRO C N 1
ATOM 3355 C CA . PRO C 1 96 ? -39.649 62.436 76.819 1.00 29.96 96 PRO C CA 1
ATOM 3356 C C . PRO C 1 96 ? -39.907 63.301 75.586 1.00 30.16 96 PRO C C 1
ATOM 3357 O O . PRO C 1 96 ? -41.023 63.343 75.078 1.00 28.65 96 PRO C O 1
ATOM 3361 N N . LYS C 1 97 ? -38.880 64.000 75.114 1.00 27.66 97 LYS C N 1
ATOM 3362 C CA . LYS C 1 97 ? -39.033 64.849 73.935 1.00 21.98 97 LYS C CA 1
ATOM 3363 C C . LYS C 1 97 ? -39.419 64.029 72.711 1.00 27.44 97 LYS C C 1
ATOM 3364 O O . LYS C 1 97 ? -40.126 64.515 71.826 1.00 26.97 97 LYS C O 1
ATOM 3370 N N . ASN C 1 98 ? -38.937 62.792 72.666 1.00 23.11 98 ASN C N 1
ATOM 3371 C CA . ASN C 1 98 ? -39.216 61.882 71.566 1.00 27.57 98 ASN C CA 1
ATOM 3372 C C . ASN C 1 98 ? -38.990 62.547 70.201 1.00 32.25 98 ASN C C 1
ATOM 3373 O O . ASN C 1 98 ? -39.877 62.558 69.345 1.00 27.99 98 ASN C O 1
ATOM 3378 N N . PHE C 1 99 ? -37.794 63.095 70.006 1.00 29.00 99 PHE C N 1
ATOM 3379 C CA . PHE C 1 99 ? -37.441 63.760 68.758 1.00 29.76 99 PHE C CA 1
ATOM 3380 C C . PHE C 1 99 ? -37.351 62.771 67.594 1.00 28.56 99 PHE C C 1
ATOM 3381 O O . PHE C 1 99 ? -37.087 61.581 67.790 1.00 23.24 99 PHE C O 1
ATOM 3389 N N . PRO C 1 100 ? -37.585 63.254 66.363 1.00 24.20 100 PRO C N 1
ATOM 3390 C CA . PRO C 1 100 ? -37.502 62.380 65.189 1.00 28.69 100 PRO C CA 1
ATOM 3391 C C . PRO C 1 100 ? -36.034 61.981 65.001 1.00 29.00 100 PRO C C 1
ATOM 3392 O O . PRO C 1 100 ? -35.144 62.555 65.634 1.00 19.38 100 PRO C O 1
ATOM 3396 N N . GLU C 1 101 ? -35.785 61.007 64.135 1.00 28.06 101 GLU C N 1
ATOM 3397 C CA . GLU C 1 101 ? -34.430 60.529 63.888 1.00 28.11 101 GLU C CA 1
ATOM 3398 C C . GLU C 1 101 ? -33.551 61.582 63.208 1.00 27.50 101 GLU C C 1
ATOM 3399 O O . GLU C 1 101 ? -32.349 61.663 63.465 1.00 23.50 101 GLU C O 1
ATOM 3405 N N . ASN C 1 102 ? -34.150 62.394 62.344 1.00 23.41 102 ASN C N 1
ATOM 3406 C CA . ASN C 1 102 ? -33.390 63.420 61.639 1.00 20.29 102 ASN C CA 1
ATOM 3407 C C . ASN C 1 102 ? -33.229 64.691 62.464 1.00 15.00 102 ASN C C 1
ATOM 3408 O O . ASN C 1 102 ? -32.732 65.699 61.971 1.00 18.23 102 ASN C O 1
ATOM 3413 N N . ALA C 1 103 ? -33.640 64.639 63.727 1.00 17.04 103 ALA C N 1
ATOM 3414 C CA . ALA C 1 103 ? -33.545 65.805 64.594 1.00 15.91 103 ALA C CA 1
ATOM 3415 C C . ALA C 1 103 ? -32.115 66.301 64.804 1.00 20.71 103 ALA C C 1
ATOM 3416 O O . ALA C 1 103 ? -31.158 65.530 64.790 1.00 15.15 103 ALA C O 1
ATOM 3418 N N . GLN C 1 104 ? -31.996 67.607 65.010 1.00 22.16 104 GLN C N 1
ATOM 3419 C CA . GLN C 1 104 ? -30.722 68.251 65.263 1.00 18.88 104 GLN C CA 1
ATOM 3420 C C . GLN C 1 104 ? -30.970 69.208 66.420 1.00 21.72 104 GLN C C 1
ATOM 3421 O O . GLN C 1 104 ? -31.712 70.184 66.288 1.00 17.72 104 GLN C O 1
ATOM 3427 N N . ILE C 1 105 ? -30.357 68.905 67.560 1.00 14.13 105 ILE C N 1
ATOM 3428 C CA . ILE C 1 105 ? -30.533 69.698 68.766 1.00 17.62 105 ILE C CA 1
ATOM 3429 C C . ILE C 1 105 ? -29.247 70.352 69.245 1.00 16.34 105 ILE C C 1
ATOM 3430 O O . ILE C 1 105 ? -28.184 69.732 69.235 1.00 12.10 105 ILE C O 1
ATOM 3435 N N . ALA C 1 106 ? -29.352 71.606 69.666 1.00 13.73 106 ALA C N 1
ATOM 3436 C CA . ALA C 1 106 ? -28.199 72.327 70.180 1.00 13.21 106 ALA C CA 1
ATOM 3437 C C . ALA C 1 106 ? -28.331 72.479 71.690 1.00 14.19 106 ALA C C 1
ATOM 3438 O O . ALA C 1 106 ? -29.409 72.782 72.201 1.00 11.22 106 ALA C O 1
ATOM 3440 N N . ILE C 1 107 ? -27.234 72.257 72.405 1.00 16.00 107 ILE C N 1
ATOM 3441 C CA . ILE C 1 107 ? -27.225 72.402 73.855 1.00 13.85 107 ILE C CA 1
ATOM 3442 C C . ILE C 1 107 ? -26.157 73.426 74.213 1.00 11.09 107 ILE C C 1
ATOM 3443 O O . ILE C 1 107 ? -24.996 73.284 73.829 1.00 12.03 107 ILE C O 1
ATOM 3448 N N . VAL C 1 108 ? -26.559 74.466 74.937 1.00 8.75 108 VAL C N 1
ATOM 3449 C CA . VAL C 1 108 ? -25.639 75.528 75.345 1.00 6.84 108 VAL C CA 1
ATOM 3450 C C . VAL C 1 108 ? -25.364 75.367 76.828 1.00 9.68 108 VAL C C 1
ATOM 3451 O O . VAL C 1 108 ? -26.272 75.480 77.650 1.00 11.26 108 VAL C O 1
ATOM 3455 N N . GLY C 1 109 ? -24.107 75.099 77.169 1.00 14.73 109 GLY C N 1
ATOM 3456 C CA . GLY C 1 109 ? -23.769 74.904 78.562 1.00 9.35 109 GLY C CA 1
ATOM 3457 C C . GLY C 1 109 ? -22.355 75.249 78.992 1.00 10.61 109 GLY C C 1
ATOM 3458 O O . GLY C 1 109 ? -21.689 76.095 78.399 1.00 10.24 109 GLY C O 1
ATOM 3459 N N . HIS C 1 110 ? -21.896 74.546 80.021 1.00 9.61 110 HIS C N 1
ATOM 3460 C CA . HIS C 1 110 ? -20.597 74.790 80.625 1.00 8.99 110 HIS C CA 1
ATOM 3461 C C . HIS C 1 110 ? -19.644 73.599 80.647 1.00 12.64 110 HIS C C 1
ATOM 3462 O O . HIS C 1 110 ? -20.044 72.461 80.406 1.00 10.76 110 HIS C O 1
ATOM 3469 N N . GLU C 1 111 ? -18.379 73.889 80.945 1.00 14.00 111 GLU C N 1
ATOM 3470 C CA . GLU C 1 111 ? -17.354 72.863 81.082 1.00 11.11 111 GLU C CA 1
ATOM 3471 C C . GLU C 1 111 ? -17.211 72.661 82.586 1.00 16.21 111 GLU C C 1
ATOM 3472 O O . GLU C 1 111 ? -17.480 73.580 83.359 1.00 9.93 111 GLU C O 1
ATOM 3478 N N . PRO C 1 112 ? -16.791 71.460 83.022 1.00 10.08 112 PRO C N 1
ATOM 3479 C CA . PRO C 1 112 ? -16.457 70.324 82.163 1.00 11.88 112 PRO C CA 1
ATOM 3480 C C . PRO C 1 112 ? -17.683 69.483 81.829 1.00 9.80 112 PRO C C 1
ATOM 3481 O O . PRO C 1 112 ? -17.558 68.369 81.315 1.00 13.23 112 PRO C O 1
ATOM 3485 N N . CYS C 1 113 ? -18.864 70.010 82.138 1.00 14.15 113 CYS C N 1
ATOM 3486 C CA . CYS C 1 113 ? -20.115 69.288 81.879 1.00 17.00 113 CYS C CA 1
ATOM 3487 C C . CYS C 1 113 ? -20.219 68.794 80.435 1.00 11.62 113 CYS C C 1
ATOM 3488 O O . CYS C 1 113 ? -20.384 67.597 80.193 1.00 8.88 113 CYS C O 1
ATOM 3491 N N . LEU C 1 114 ? -20.119 69.715 79.479 1.00 5.55 114 LEU C N 1
ATOM 3492 C CA . LEU C 1 114 ? -20.253 69.347 78.073 1.00 8.59 114 LEU C CA 1
ATOM 3493 C C . LEU C 1 114 ? -19.268 68.303 77.554 1.00 11.66 114 LEU C C 1
ATOM 3494 O O . LEU C 1 114 ? -19.673 67.341 76.886 1.00 7.89 114 LEU C O 1
ATOM 3499 N N . SER C 1 115 ? -17.979 68.484 77.838 1.00 5.99 115 SER C N 1
ATOM 3500 C CA . SER C 1 115 ? -16.978 67.528 77.352 1.00 9.45 115 SER C CA 1
ATOM 3501 C C . SER C 1 115 ? -17.071 66.191 78.087 1.00 5.49 115 SER C C 1
ATOM 3502 O O . SER C 1 115 ? -16.854 65.143 77.486 1.00 6.15 115 SER C O 1
ATOM 3505 N N . ASN C 1 116 ? -17.389 66.225 79.379 1.00 3.90 116 ASN C N 1
ATOM 3506 C CA . ASN C 1 116 ? -17.523 64.992 80.139 1.00 10.75 116 ASN C CA 1
ATOM 3507 C C . ASN C 1 116 ? -18.765 64.236 79.691 1.00 9.05 116 ASN C C 1
ATOM 3508 O O . ASN C 1 116 ? -18.766 63.008 79.644 1.00 8.80 116 ASN C O 1
ATOM 3513 N N . TRP C 1 117 ? -19.831 64.972 79.376 1.00 8.89 117 TRP C N 1
ATOM 3514 C CA . TRP C 1 117 ? -21.065 64.352 78.910 1.00 12.48 117 TRP C CA 1
ATOM 3515 C C . TRP C 1 117 ? -20.742 63.651 77.599 1.00 9.42 117 TRP C C 1
ATOM 3516 O O . TRP C 1 117 ? -21.140 62.506 77.383 1.00 12.25 117 TRP C O 1
ATOM 3527 N N . THR C 1 118 ? -19.999 64.343 76.737 1.00 8.58 118 THR C N 1
ATOM 3528 C CA . THR C 1 118 ? -19.604 63.789 75.455 1.00 10.92 118 THR C CA 1
ATOM 3529 C C . THR C 1 118 ? -18.833 62.485 75.661 1.00 10.18 118 THR C C 1
ATOM 3530 O O . THR C 1 118 ? -19.102 61.497 74.993 1.00 7.83 118 THR C O 1
ATOM 3534 N N . GLU C 1 119 ? -17.885 62.478 76.592 1.00 8.22 119 GLU C N 1
ATOM 3535 C CA . GLU C 1 119 ? -17.097 61.271 76.841 1.00 6.36 119 GLU C CA 1
ATOM 3536 C C . GLU C 1 119 ? -17.965 60.129 77.346 1.00 7.69 119 GLU C C 1
ATOM 3537 O O . GLU C 1 119 ? -17.740 58.972 76.994 1.00 6.24 119 GLU C O 1
ATOM 3543 N N . ILE C 1 120 ? -18.961 60.453 78.163 1.00 8.34 120 ILE C N 1
ATOM 3544 C CA . ILE C 1 120 ? -19.867 59.433 78.671 1.00 12.75 120 ILE C CA 1
ATOM 3545 C C . ILE C 1 120 ? -20.656 58.843 77.495 1.00 10.09 120 ILE C C 1
ATOM 3546 O O . ILE C 1 120 ? -20.863 57.630 77.421 1.00 10.76 120 ILE C O 1
ATOM 3551 N N . LEU C 1 121 ? -21.075 59.700 76.567 1.00 4.58 121 LEU C N 1
ATOM 3552 C CA . LEU C 1 121 ? -21.835 59.247 75.400 1.00 9.13 121 LEU C CA 1
ATOM 3553 C C . LEU C 1 121 ? -20.974 58.451 74.406 1.00 9.56 121 LEU C C 1
ATOM 3554 O O . LEU C 1 121 ? -21.467 57.543 73.730 1.00 7.43 121 LEU C O 1
ATOM 3559 N N . LEU C 1 122 ? -19.693 58.798 74.312 1.00 8.39 122 LEU C N 1
ATOM 3560 C CA . LEU C 1 122 ? -18.781 58.111 73.395 1.00 14.05 122 LEU C CA 1
ATOM 3561 C C . LEU C 1 122 ? -18.151 56.861 73.994 1.00 12.51 122 LEU C C 1
ATOM 3562 O O . LEU C 1 122 ? -18.189 55.790 73.389 1.00 17.29 122 LEU C O 1
ATOM 3567 N N . TRP C 1 123 ? -17.579 56.999 75.187 1.00 13.41 123 TRP C N 1
ATOM 3568 C CA . TRP C 1 123 ? -16.894 55.880 75.827 1.00 12.66 123 TRP C CA 1
ATOM 3569 C C . TRP C 1 123 ? -17.588 55.263 77.023 1.00 18.67 123 TRP C C 1
ATOM 3570 O O . TRP C 1 123 ? -17.207 54.179 77.456 1.00 20.92 123 TRP C O 1
ATOM 3581 N N . GLY C 1 124 ? -18.588 55.952 77.564 1.00 19.20 124 GLY C N 1
ATOM 3582 C CA . GLY C 1 124 ? -19.318 55.424 78.703 1.00 16.98 124 GLY C CA 1
ATOM 3583 C C . GLY C 1 124 ? -18.902 55.948 80.067 1.00 20.28 124 GLY C C 1
ATOM 3584 O O . GLY C 1 124 ? -19.472 55.547 81.084 1.00 20.50 124 GLY C O 1
ATOM 3585 N N . GLU C 1 125 ? -17.917 56.840 80.096 1.00 19.01 125 GLU C N 1
ATOM 3586 C CA . GLU C 1 125 ? -17.421 57.409 81.345 1.00 13.29 125 GLU C CA 1
ATOM 3587 C C . GLU C 1 125 ? -16.597 58.660 81.048 1.00 16.75 125 GLU C C 1
ATOM 3588 O O . GLU C 1 125 ? -16.004 58.781 79.971 1.00 8.16 125 GLU C O 1
ATOM 3594 N N . ALA C 1 126 ? -16.569 59.589 82.000 1.00 15.10 126 ALA C N 1
ATOM 3595 C CA . ALA C 1 126 ? -15.809 60.827 81.841 1.00 13.63 126 ALA C CA 1
ATOM 3596 C C . ALA C 1 126 ? -14.318 60.510 81.846 1.00 11.47 126 ALA C C 1
ATOM 3597 O O . ALA C 1 126 ? -13.879 59.571 82.508 1.00 9.77 126 ALA C O 1
ATOM 3599 N N . LYS C 1 127 ? -13.543 61.296 81.108 1.00 12.95 127 LYS C N 1
ATOM 3600 C CA . LYS C 1 127 ? -12.099 61.087 81.017 1.00 11.83 127 LYS C CA 1
ATOM 3601 C C . LYS C 1 127 ? -11.283 62.397 81.059 1.00 10.84 127 LYS C C 1
ATOM 3602 O O . LYS C 1 127 ? -10.090 62.370 81.356 1.00 16.91 127 LYS C O 1
ATOM 3608 N N . ASP C 1 128 ? -11.922 63.528 80.757 1.00 8.94 128 ASP C N 1
ATOM 3609 C CA . ASP C 1 128 ? -11.258 64.838 80.766 1.00 12.13 128 ASP C CA 1
ATOM 3610 C C . ASP C 1 128 ? -10.196 64.906 79.676 1.00 14.98 128 ASP C C 1
ATOM 3611 O O . ASP C 1 128 ? -9.095 65.419 79.900 1.00 15.29 128 ASP C O 1
ATOM 3616 N N . SER C 1 129 ? -10.530 64.413 78.493 1.00 7.61 129 SER C N 1
ATOM 3617 C CA . SER C 1 129 ? -9.580 64.387 77.396 1.00 6.62 129 SER C CA 1
ATOM 3618 C C . SER C 1 129 ? -9.906 65.336 76.256 1.00 12.39 129 SER C C 1
ATOM 3619 O O . SER C 1 129 ? -9.143 65.429 75.292 1.00 14.34 129 SER C O 1
ATOM 3622 N N . LEU C 1 130 ? -11.035 66.031 76.349 1.00 11.45 130 LEU C N 1
ATOM 3623 C CA . LEU C 1 130 ? -11.424 66.945 75.283 1.00 11.50 130 LEU C CA 1
ATOM 3624 C C . LEU C 1 130 ? -11.268 68.401 75.698 1.00 10.25 130 LEU C C 1
ATOM 3625 O O . LEU C 1 130 ? -11.499 68.766 76.847 1.00 12.12 130 LEU C O 1
ATOM 3630 N N . VAL C 1 131 ? -10.856 69.228 74.749 1.00 11.46 131 VAL C N 1
ATOM 3631 C CA . VAL C 1 131 ? -10.665 70.644 75.009 1.00 10.81 131 VAL C CA 1
ATOM 3632 C C . VAL C 1 131 ? -11.777 71.400 74.302 1.00 14.72 131 VAL C C 1
ATOM 3633 O O . VAL C 1 131 ? -11.837 71.429 73.073 1.00 13.08 131 VAL C O 1
ATOM 3637 N N . LEU C 1 132 ? -12.673 71.985 75.090 1.00 14.48 132 LEU C N 1
ATOM 3638 C CA . LEU C 1 132 ? -13.782 72.746 74.537 1.00 13.48 132 LEU C CA 1
ATOM 3639 C C . LEU C 1 132 ? -13.662 74.204 74.988 1.00 14.14 132 LEU C C 1
ATOM 3640 O O . LEU C 1 132 ? -13.867 74.525 76.156 1.00 10.27 132 LEU C O 1
ATOM 3645 N N . LYS C 1 133 ? -13.316 75.074 74.046 1.00 11.50 133 LYS C N 1
ATOM 3646 C CA . LYS C 1 133 ? -13.150 76.496 74.311 1.00 12.61 133 LYS C CA 1
ATOM 3647 C C . LYS C 1 133 ? -14.502 77.206 74.351 1.00 12.98 133 LYS C C 1
ATOM 3648 O O . LYS C 1 133 ? -15.502 76.684 73.858 1.00 11.98 133 LYS C O 1
ATOM 3654 N N . LYS C 1 134 ? -14.528 78.397 74.941 1.00 15.74 134 LYS C N 1
ATOM 3655 C CA . LYS C 1 134 ? -15.761 79.173 75.033 1.00 17.34 134 LYS C CA 1
ATOM 3656 C C . LYS C 1 134 ? -16.230 79.507 73.619 1.00 14.96 134 LYS C C 1
ATOM 3657 O O . LYS C 1 134 ? -15.455 79.993 72.796 1.00 16.20 134 LYS C O 1
ATOM 3663 N N . ALA C 1 135 ? -17.502 79.223 73.352 1.00 16.76 135 ALA C N 1
ATOM 3664 C CA . ALA C 1 135 ? -18.119 79.433 72.041 1.00 15.41 135 ALA C CA 1
ATOM 3665 C C . ALA C 1 135 ? -17.649 78.326 71.094 1.00 15.71 135 ALA C C 1
ATOM 3666 O O . ALA C 1 135 ? -17.817 78.419 69.874 1.00 12.18 135 ALA C O 1
ATOM 3668 N N . GLY C 1 136 ? -17.043 77.290 71.674 1.00 16.87 136 GLY C N 1
ATOM 3669 C CA . GLY C 1 136 ? -16.567 76.154 70.899 1.00 11.23 136 GLY C CA 1
ATOM 3670 C C . GLY C 1 136 ? -17.712 75.172 70.734 1.00 15.94 136 GLY C C 1
ATOM 3671 O O . GLY C 1 136 ? -18.726 75.292 71.425 1.00 9.31 136 GLY C O 1
ATOM 3680 N N . ILE C 1 138 ? -19.165 70.899 69.786 1.00 10.33 138 ILE C N 1
ATOM 3681 C CA . ILE C 1 138 ? -18.983 69.465 69.594 1.00 8.58 138 ILE C CA 1
ATOM 3682 C C . ILE C 1 138 ? -20.206 68.931 68.865 1.00 10.40 138 ILE C C 1
ATOM 3683 O O . ILE C 1 138 ? -21.340 69.256 69.217 1.00 5.69 138 ILE C O 1
ATOM 3688 N N . GLY C 1 139 ? -19.963 68.108 67.849 1.00 11.03 139 GLY C N 1
ATOM 3689 C CA . GLY C 1 139 ? -21.046 67.527 67.082 1.00 14.09 139 GLY C CA 1
ATOM 3690 C C . GLY C 1 139 ? -21.083 66.022 67.280 1.00 13.70 139 GLY C C 1
ATOM 3691 O O . GLY C 1 139 ? -20.113 65.317 66.966 1.00 10.75 139 GLY C O 1
ATOM 3692 N N . LEU C 1 140 ? -22.201 65.534 67.813 1.00 8.13 140 LEU C N 1
ATOM 3693 C CA . LEU C 1 140 ? -22.382 64.110 68.082 1.00 9.87 140 LEU C CA 1
ATOM 3694 C C . LEU C 1 140 ? -23.571 63.517 67.342 1.00 17.73 140 LEU C C 1
ATOM 3695 O O . LEU C 1 140 ? -24.549 64.205 67.061 1.00 11.14 140 LEU C O 1
ATOM 3700 N N . LYS C 1 141 ? -23.474 62.223 67.046 1.00 13.48 141 LYS C N 1
ATOM 3701 C CA . LYS C 1 141 ? -24.534 61.481 66.389 1.00 11.84 141 LYS C CA 1
ATOM 3702 C C . LYS C 1 141 ? -24.947 60.395 67.388 1.00 14.81 141 LYS C C 1
ATOM 3703 O O . LYS C 1 141 ? -24.114 59.616 67.852 1.00 10.70 141 LYS C O 1
ATOM 3709 N N . LEU C 1 142 ? -26.225 60.363 67.741 1.00 14.84 142 LEU C N 1
ATOM 3710 C CA . LEU C 1 142 ? -26.730 59.381 68.694 1.00 10.90 142 LEU C CA 1
ATOM 3711 C C . LEU C 1 142 ? -27.402 58.213 67.983 1.00 12.35 142 LEU C C 1
ATOM 3712 O O . LEU C 1 142 ? -27.951 58.374 66.895 1.00 12.60 142 LEU C O 1
ATOM 3717 N N . PRO C 1 143 ? -27.357 57.014 68.588 1.00 15.49 143 PRO C N 1
ATOM 3718 C CA . PRO C 1 143 ? -27.971 55.814 68.001 1.00 20.09 143 PRO C CA 1
ATOM 3719 C C . PRO C 1 143 ? -29.481 56.012 67.867 1.00 17.37 143 PRO C C 1
ATOM 3720 O O . PRO C 1 143 ? -30.088 56.712 68.680 1.00 16.50 143 PRO C O 1
ATOM 3724 N N . GLU C 1 144 ? -30.085 55.391 66.858 1.00 16.91 144 GLU C N 1
ATOM 3725 C CA . GLU C 1 144 ? -31.525 55.519 66.643 1.00 19.65 144 GLU C CA 1
ATOM 3726 C C . GLU C 1 144 ? -32.325 54.787 67.720 1.00 17.65 144 GLU C C 1
ATOM 3727 O O . GLU C 1 144 ? -33.415 55.214 68.093 1.00 19.52 144 GLU C O 1
ATOM 3733 N N . ILE C 1 145 ? -31.774 53.691 68.227 1.00 16.14 145 ILE C N 1
ATOM 3734 C CA . ILE C 1 145 ? -32.448 52.929 69.261 1.00 21.50 145 ILE C CA 1
ATOM 3735 C C . ILE C 1 145 ? -31.501 52.618 70.402 1.00 24.58 145 ILE C C 1
ATOM 3736 O O . ILE C 1 145 ? -30.291 52.474 70.206 1.00 22.76 145 ILE C O 1
ATOM 3741 N N . GLY C 1 146 ? -32.064 52.521 71.601 1.00 22.05 146 GLY C N 1
ATOM 3742 C CA . GLY C 1 146 ? -31.262 52.216 72.767 1.00 23.74 146 GLY C CA 1
ATOM 3743 C C . GLY C 1 146 ? -30.698 53.452 73.427 1.00 20.78 146 GLY C C 1
ATOM 3744 O O . GLY C 1 146 ? -30.982 54.584 73.033 1.00 19.61 146 GLY C O 1
ATOM 3745 N N . SER C 1 147 ? -29.893 53.224 74.451 1.00 20.65 147 SER C N 1
ATOM 3746 C CA . SER C 1 147 ? -29.275 54.314 75.179 1.00 21.74 147 SER C CA 1
ATOM 3747 C C . SER C 1 147 ? -28.043 54.804 74.433 1.00 18.02 147 SER C C 1
ATOM 3748 O O . SER C 1 147 ? -27.262 54.008 73.907 1.00 14.58 147 SER C O 1
ATOM 3751 N N . PRO C 1 148 ? -27.861 56.129 74.366 1.00 18.27 148 PRO C N 1
ATOM 3752 C CA . PRO C 1 148 ? -26.697 56.679 73.673 1.00 11.52 148 PRO C CA 1
ATOM 3753 C C . PRO C 1 148 ? -25.426 56.585 74.523 1.00 15.66 148 PRO C C 1
ATOM 3754 O O . PRO C 1 148 ? -24.332 56.873 74.042 1.00 18.54 148 PRO C O 1
ATOM 3758 N N . VAL C 1 149 ? -25.574 56.178 75.782 1.00 14.31 149 VAL C N 1
ATOM 3759 C CA . VAL C 1 149 ? -24.431 56.054 76.688 1.00 12.43 149 VAL C CA 1
ATOM 3760 C C . VAL C 1 149 ? -23.407 55.046 76.167 1.00 17.60 149 VAL C C 1
ATOM 3761 O O . VAL C 1 149 ? -23.717 53.867 75.984 1.00 16.18 149 VAL C O 1
ATOM 3765 N N . GLY C 1 150 ? -22.188 55.524 75.924 1.00 15.24 150 GLY C N 1
ATOM 3766 C CA . GLY C 1 150 ? -21.128 54.666 75.423 1.00 12.42 150 GLY C CA 1
ATOM 3767 C C . GLY C 1 150 ? -21.421 54.055 74.063 1.00 12.26 150 GLY C C 1
ATOM 3768 O O . GLY C 1 150 ? -20.847 53.032 73.705 1.00 14.23 150 GLY C O 1
ATOM 3769 N N . ARG C 1 151 ? -22.296 54.680 73.283 1.00 12.62 151 ARG C N 1
ATOM 3770 C CA . ARG C 1 151 ? -22.631 54.124 71.974 1.00 13.64 151 ARG C CA 1
ATOM 3771 C C . ARG C 1 151 ? -22.804 55.202 70.906 1.00 17.37 151 ARG C C 1
ATOM 3772 O O . ARG C 1 151 ? -23.237 54.918 69.786 1.00 12.84 151 ARG C O 1
ATOM 3780 N N . SER C 1 152 ? -22.470 56.442 71.249 1.00 9.66 152 SER C N 1
ATOM 3781 C CA . SER C 1 152 ? -22.613 57.535 70.297 1.00 13.77 152 SER C CA 1
ATOM 3782 C C . SER C 1 152 ? -21.323 57.753 69.505 1.00 12.75 152 SER C C 1
ATOM 3783 O O . SER C 1 152 ? -20.329 57.061 69.722 1.00 12.00 152 SER C O 1
ATOM 3786 N N . GLN C 1 153 ? -21.352 58.700 68.574 1.00 6.93 153 GLN C N 1
ATOM 3787 C CA . GLN C 1 153 ? -20.179 59.010 67.776 1.00 9.62 153 GLN C CA 1
ATOM 3788 C C . GLN C 1 153 ? -20.014 60.505 67.671 1.00 11.23 153 GLN C C 1
ATOM 3789 O O . GLN C 1 153 ? -20.997 61.246 67.667 1.00 12.65 153 GLN C O 1
ATOM 3803 N N . PHE C 1 155 ? -18.440 63.604 65.389 1.00 7.41 155 PHE C N 1
ATOM 3804 C CA . PHE C 1 155 ? -18.003 63.879 64.029 1.00 11.31 155 PHE C CA 1
ATOM 3805 C C . PHE C 1 155 ? -17.449 65.286 63.894 1.00 7.91 155 PHE C C 1
ATOM 3806 O O . PHE C 1 155 ? -17.020 65.678 62.818 1.00 5.33 155 PHE C O 1
ATOM 3814 N N . TRP C 1 156 ? -17.450 66.040 64.985 1.00 6.61 156 TRP C N 1
ATOM 3815 C CA . TRP C 1 156 ? -16.950 67.402 64.923 1.00 13.37 156 TRP C CA 1
ATOM 3816 C C . TRP C 1 156 ? -16.587 67.944 66.299 1.00 8.26 156 TRP C C 1
ATOM 3817 O O . TRP C 1 156 ? -17.291 67.702 67.276 1.00 11.87 156 TRP C O 1
ATOM 3828 N N . LEU C 1 157 ? -15.468 68.653 66.371 1.00 8.73 157 LEU C N 1
ATOM 3829 C CA . LEU C 1 157 ? -15.018 69.281 67.609 1.00 9.35 157 LEU C CA 1
ATOM 3830 C C . LEU C 1 157 ? -14.166 70.452 67.164 1.00 14.65 157 LEU C C 1
ATOM 3831 O O . LEU C 1 157 ? -13.142 70.273 66.494 1.00 12.21 157 LEU C O 1
ATOM 3836 N N . THR C 1 158 ? -14.581 71.658 67.524 1.00 9.16 158 THR C N 1
ATOM 3837 C CA . THR C 1 158 ? -13.815 72.814 67.100 1.00 12.71 158 THR C CA 1
ATOM 3838 C C . THR C 1 158 ? -13.927 74.025 67.996 1.00 11.96 158 THR C C 1
ATOM 3839 O O . THR C 1 158 ? -14.960 74.256 68.634 1.00 12.93 158 THR C O 1
ATOM 3843 N N . PRO C 1 159 ? -12.835 74.794 68.086 1.00 12.51 159 PRO C N 1
ATOM 3844 C CA . PRO C 1 159 ? -12.808 76.009 68.896 1.00 15.86 159 PRO C CA 1
ATOM 3845 C C . PRO C 1 159 ? -13.252 77.089 67.906 1.00 18.47 159 PRO C C 1
ATOM 3846 O O . PRO C 1 159 ? -13.253 76.857 66.690 1.00 18.74 159 PRO C O 1
ATOM 3850 N N . PRO C 1 160 ? -13.639 78.267 68.403 1.00 20.18 160 PRO C N 1
ATOM 3851 C CA . PRO C 1 160 ? -14.085 79.366 67.541 1.00 19.84 160 PRO C CA 1
ATOM 3852 C C . PRO C 1 160 ? -13.072 79.798 66.478 1.00 16.24 160 PRO C C 1
ATOM 3853 O O . PRO C 1 160 ? -13.446 80.096 65.341 1.00 24.41 160 PRO C O 1
ATOM 3857 N N . ARG C 1 161 ? -11.794 79.825 66.837 1.00 13.39 161 ARG C N 1
ATOM 3858 C CA . ARG C 1 161 ? -10.774 80.263 65.891 1.00 24.06 161 ARG C CA 1
ATOM 3859 C C . ARG C 1 161 ? -10.705 79.446 64.604 1.00 25.95 161 ARG C C 1
ATOM 3860 O O . ARG C 1 161 ? -10.371 79.987 63.555 1.00 26.05 161 ARG C O 1
ATOM 3868 N N . TYR C 1 162 ? -11.013 78.154 64.663 1.00 22.31 162 TYR C N 1
ATOM 3869 C CA . TYR C 1 162 ? -10.973 77.354 63.440 1.00 29.50 162 TYR C CA 1
ATOM 3870 C C . TYR C 1 162 ? -12.317 77.390 62.728 1.00 26.54 162 TYR C C 1
ATOM 3871 O O . TYR C 1 162 ? -12.389 77.210 61.512 1.00 31.47 162 TYR C O 1
ATOM 3880 N N . LEU C 1 163 ? -13.382 77.633 63.485 1.00 36.73 163 LEU C N 1
ATOM 3881 C CA . LEU C 1 163 ? -14.724 77.687 62.910 1.00 36.39 163 LEU C CA 1
ATOM 3882 C C . LEU C 1 163 ? -14.848 78.925 62.030 1.00 38.42 163 LEU C C 1
ATOM 3883 O O . LEU C 1 163 ? -15.388 78.866 60.925 1.00 36.35 163 LEU C O 1
ATOM 3888 N N . LEU C 1 164 ? -14.336 80.044 62.533 1.00 37.86 164 LEU C N 1
ATOM 3889 C CA . LEU C 1 164 ? -14.377 81.311 61.810 1.00 40.52 164 LEU C CA 1
ATOM 3890 C C . LEU C 1 164 ? -13.192 81.402 60.850 1.00 41.20 164 LEU C C 1
ATOM 3891 O O . LEU C 1 164 ? -12.953 82.445 60.242 1.00 48.05 164 LEU C O 1
ATOM 3896 N N . LEU C 1 165 ? -12.457 80.300 60.723 1.00 43.26 165 LEU C N 1
ATOM 3897 C CA . LEU C 1 165 ? -11.293 80.234 59.844 1.00 39.65 165 LEU C CA 1
ATOM 3898 C C . LEU C 1 165 ? -10.313 81.367 60.160 1.00 38.91 165 LEU C C 1
ATOM 3899 O O . LEU C 1 165 ? -10.064 82.242 59.330 1.00 36.48 165 LEU C O 1
ATOM 3912 N N . GLU D 1 2 ? 2.085 68.715 69.347 1.00 6.97 2 GLU D N 1
ATOM 3913 C CA . GLU D 1 2 ? 0.806 68.567 68.666 1.00 10.16 2 GLU D CA 1
ATOM 3914 C C . GLU D 1 2 ? 0.901 67.504 67.591 1.00 8.25 2 GLU D C 1
ATOM 3915 O O . GLU D 1 2 ? 1.851 67.480 66.806 1.00 8.83 2 GLU D O 1
ATOM 3921 N N . LEU D 1 3 ? -0.081 66.612 67.573 1.00 6.37 3 LEU D N 1
ATOM 3922 C CA . LEU D 1 3 ? -0.122 65.553 66.580 1.00 11.42 3 LEU D CA 1
ATOM 3923 C C . LEU D 1 3 ? -1.377 65.735 65.754 1.00 8.38 3 LEU D C 1
ATOM 3924 O O . LEU D 1 3 ? -2.481 65.876 66.291 1.00 8.29 3 LEU D O 1
ATOM 3929 N N . TYR D 1 4 ? -1.200 65.742 64.441 1.00 5.47 4 TYR D N 1
ATOM 3930 C CA . TYR D 1 4 ? -2.314 65.905 63.525 1.00 7.02 4 TYR D CA 1
ATOM 3931 C C . TYR D 1 4 ? -2.474 64.619 62.727 1.00 8.04 4 TYR D C 1
ATOM 3932 O O . TYR D 1 4 ? -1.534 64.150 62.089 1.00 9.83 4 TYR D O 1
ATOM 3941 N N . LEU D 1 5 ? -3.671 64.050 62.783 1.00 5.02 5 LEU D N 1
ATOM 3942 C CA . LEU D 1 5 ? -3.968 62.812 62.085 1.00 1.24 5 LEU D CA 1
ATOM 3943 C C . LEU D 1 5 ? -4.897 63.146 60.914 1.00 8.70 5 LEU D C 1
ATOM 3944 O O . LEU D 1 5 ? -6.023 63.615 61.106 1.00 11.35 5 LEU D O 1
ATOM 3949 N N . ILE D 1 6 ? -4.401 62.914 59.702 1.00 3.85 6 ILE D N 1
ATOM 3950 C CA . ILE D 1 6 ? -5.125 63.226 58.476 1.00 3.76 6 ILE D CA 1
ATOM 3951 C C . ILE D 1 6 ? -5.428 61.981 57.674 1.00 5.43 6 ILE D C 1
ATOM 3952 O O . ILE D 1 6 ? -4.515 61.234 57.303 1.00 7.24 6 ILE D O 1
ATOM 3957 N N . ARG D 1 7 ? -6.707 61.745 57.403 1.00 8.62 7 ARG D N 1
ATOM 3958 C CA . ARG D 1 7 ? -7.070 60.581 56.602 1.00 9.39 7 ARG D CA 1
ATOM 3959 C C . ARG D 1 7 ? -6.842 60.992 55.156 1.00 6.43 7 ARG D C 1
ATOM 3960 O O . ARG D 1 7 ? -7.114 62.128 54.776 1.00 7.47 7 ARG D O 1
ATOM 3968 N N . HIS D 1 8 ? -6.337 60.066 54.357 1.00 5.45 8 HIS D N 1
ATOM 3969 C CA . HIS D 1 8 ? -6.060 60.330 52.955 1.00 8.48 8 HIS D CA 1
ATOM 3970 C C . HIS D 1 8 ? -7.318 60.818 52.219 1.00 13.83 8 HIS D C 1
ATOM 3971 O O . HIS D 1 8 ? -8.447 60.622 52.678 1.00 6.66 8 HIS D O 1
ATOM 3978 N N . GLY D 1 9 ? -7.112 61.463 51.076 1.00 11.86 9 GLY D N 1
ATOM 3979 C CA . GLY D 1 9 ? -8.234 61.976 50.309 1.00 15.30 9 GLY D CA 1
ATOM 3980 C C . GLY D 1 9 ? -8.984 60.911 49.526 1.00 8.37 9 GLY D C 1
ATOM 3981 O O . GLY D 1 9 ? -8.600 59.743 49.515 1.00 6.89 9 GLY D O 1
ATOM 3982 N N . ILE D 1 10 ? -10.058 61.325 48.861 1.00 14.59 10 ILE D N 1
ATOM 3983 C CA . ILE D 1 10 ? -10.891 60.418 48.081 1.00 17.28 10 ILE D CA 1
ATOM 3984 C C . ILE D 1 10 ? -10.111 59.762 46.949 1.00 14.68 10 ILE D C 1
ATOM 3985 O O . ILE D 1 10 ? -9.553 60.450 46.098 1.00 12.60 10 ILE D O 1
ATOM 3990 N N . ALA D 1 11 ? -10.071 58.432 46.948 1.00 9.48 11 ALA D N 1
ATOM 3991 C CA . ALA D 1 11 ? -9.360 57.689 45.910 1.00 12.30 11 ALA D CA 1
ATOM 3992 C C . ALA D 1 11 ? -10.334 56.955 44.981 1.00 14.30 11 ALA D C 1
ATOM 3993 O O . ALA D 1 11 ? -11.519 56.828 45.288 1.00 9.76 11 ALA D O 1
ATOM 3995 N N . GLU D 1 12 ? -9.819 56.490 43.843 1.00 16.97 12 GLU D N 1
ATOM 3996 C CA . GLU D 1 12 ? -10.604 55.761 42.842 1.00 18.15 12 GLU D CA 1
ATOM 3997 C C . GLU D 1 12 ? -11.431 54.645 43.474 1.00 19.46 12 GLU D C 1
ATOM 3998 O O . GLU D 1 12 ? -10.982 53.987 44.414 1.00 20.82 12 GLU D O 1
ATOM 4004 N N . ALA D 1 13 ? -12.631 54.423 42.949 1.00 19.26 13 ALA D N 1
ATOM 4005 C CA . ALA D 1 13 ? -13.501 53.376 43.470 1.00 22.41 13 ALA D CA 1
ATOM 4006 C C . ALA D 1 13 ? -12.900 51.998 43.211 1.00 21.82 13 ALA D C 1
ATOM 4007 O O . ALA D 1 13 ? -12.160 51.807 42.240 1.00 19.15 13 ALA D O 1
ATOM 4009 N N . GLN D 1 14 ? -13.213 51.040 44.082 1.00 20.00 14 GLN D N 1
ATOM 4010 C CA . GLN D 1 14 ? -12.706 49.677 43.923 1.00 22.42 14 GLN D CA 1
ATOM 4011 C C . GLN D 1 14 ? -13.037 49.202 42.513 1.00 20.87 14 GLN D C 1
ATOM 4012 O O . GLN D 1 14 ? -14.185 49.300 42.075 1.00 21.43 14 GLN D O 1
ATOM 4018 N N . LYS D 1 15 ? -12.033 48.689 41.806 1.00 24.88 15 LYS D N 1
ATOM 4019 C CA . LYS D 1 15 ? -12.236 48.200 40.443 1.00 26.71 15 LYS D CA 1
ATOM 4020 C C . LYS D 1 15 ? -11.594 46.830 40.243 1.00 20.45 15 LYS D C 1
ATOM 4021 O O . LYS D 1 15 ? -10.520 46.552 40.771 1.00 13.88 15 LYS D O 1
ATOM 4027 N N . THR D 1 16 ? -12.254 45.980 39.464 1.00 25.39 16 THR D N 1
ATOM 4028 C CA . THR D 1 16 ? -11.740 44.642 39.204 1.00 28.48 16 THR D CA 1
ATOM 4029 C C . THR D 1 16 ? -10.338 44.711 38.600 1.00 30.15 16 THR D C 1
ATOM 4030 O O . THR D 1 16 ? -10.106 45.421 37.618 1.00 31.62 16 THR D O 1
ATOM 4034 N N . GLY D 1 17 ? -9.408 43.973 39.195 1.00 32.37 17 GLY D N 1
ATOM 4035 C CA . GLY D 1 17 ? -8.046 43.956 38.693 1.00 41.21 17 GLY D CA 1
ATOM 4036 C C . GLY D 1 17 ? -7.037 44.700 39.547 1.00 42.68 17 GLY D C 1
ATOM 4037 O O . GLY D 1 17 ? -6.119 44.092 40.103 1.00 42.90 17 GLY D O 1
ATOM 4038 N N . ILE D 1 18 ? -7.201 46.016 39.648 1.00 41.65 18 ILE D N 1
ATOM 4039 C CA . ILE D 1 18 ? -6.289 46.845 40.427 1.00 38.21 18 ILE D CA 1
ATOM 4040 C C . ILE D 1 18 ? -6.383 46.573 41.925 1.00 30.42 18 ILE D C 1
ATOM 4041 O O . ILE D 1 18 ? -7.474 46.423 42.477 1.00 26.08 18 ILE D O 1
ATOM 4046 N N . LYS D 1 19 ? -5.223 46.503 42.571 1.00 30.68 19 LYS D N 1
ATOM 4047 C CA . LYS D 1 19 ? -5.143 46.251 44.004 1.00 30.65 19 LYS D CA 1
ATOM 4048 C C . LYS D 1 19 ? -5.620 47.462 44.796 1.00 26.71 19 LYS D C 1
ATOM 4049 O O . LYS D 1 19 ? -5.406 48.603 44.390 1.00 22.00 19 LYS D O 1
ATOM 4055 N N . ASP D 1 20 ? -6.261 47.207 45.932 1.00 22.15 20 ASP D N 1
ATOM 4056 C CA . ASP D 1 20 ? -6.748 48.281 46.781 1.00 24.53 20 ASP D CA 1
ATOM 4057 C C . ASP D 1 20 ? -5.602 49.175 47.244 1.00 23.60 20 ASP D C 1
ATOM 4058 O O . ASP D 1 20 ? -5.780 50.378 47.416 1.00 21.70 20 ASP D O 1
ATOM 4063 N N . GLU D 1 21 ? -4.431 48.580 47.443 1.00 18.88 21 GLU D N 1
ATOM 4064 C CA . GLU D 1 21 ? -3.260 49.321 47.897 1.00 24.36 21 GLU D CA 1
ATOM 4065 C C . GLU D 1 21 ? -2.738 50.295 46.837 1.00 24.81 21 GLU D C 1
ATOM 4066 O O . GLU D 1 21 ? -2.113 51.302 47.168 1.00 24.44 21 GLU D O 1
ATOM 4072 N N . GLU D 1 22 ? -2.996 49.991 45.568 1.00 16.55 22 GLU D N 1
ATOM 4073 C CA . GLU D 1 22 ? -2.536 50.829 44.466 1.00 18.73 22 GLU D CA 1
ATOM 4074 C C . GLU D 1 22 ? -3.544 51.890 44.037 1.00 16.95 22 GLU D C 1
ATOM 4075 O O . GLU D 1 22 ? -3.297 52.652 43.099 1.00 18.66 22 GLU D O 1
ATOM 4081 N N . ARG D 1 23 ? -4.671 51.950 44.733 1.00 11.31 23 ARG D N 1
ATOM 4082 C CA . ARG D 1 23 ? -5.708 52.921 44.418 1.00 14.82 23 ARG D CA 1
ATOM 4083 C C . ARG D 1 23 ? -5.166 54.344 44.560 1.00 17.30 23 ARG D C 1
ATOM 4084 O O . ARG D 1 23 ? -4.604 54.697 45.589 1.00 15.17 23 ARG D O 1
ATOM 4092 N N . GLU D 1 24 ? -5.335 55.164 43.527 1.00 14.83 24 GLU D N 1
ATOM 4093 C CA . GLU D 1 24 ? -4.834 56.531 43.582 1.00 15.69 24 GLU D CA 1
ATOM 4094 C C . GLU D 1 24 ? -5.952 57.548 43.751 1.00 14.19 24 GLU D C 1
ATOM 4095 O O . GLU D 1 24 ? -7.122 57.247 43.512 1.00 17.15 24 GLU D O 1
ATOM 4101 N N . LEU D 1 25 ? -5.588 58.755 44.169 1.00 13.84 25 LEU D N 1
ATOM 4102 C CA . LEU D 1 25 ? -6.575 59.810 44.365 1.00 11.21 25 LEU D CA 1
ATOM 4103 C C . LEU D 1 25 ? -7.267 60.159 43.052 1.00 10.52 25 LEU D C 1
ATOM 4104 O O . LEU D 1 25 ? -6.648 60.136 41.992 1.00 16.27 25 LEU D O 1
ATOM 4109 N N . THR D 1 26 ? -8.556 60.465 43.127 1.00 11.07 26 THR D N 1
ATOM 4110 C CA . THR D 1 26 ? -9.322 60.852 41.946 1.00 16.70 26 THR D CA 1
ATOM 4111 C C . THR D 1 26 ? -9.137 62.359 41.772 1.00 18.99 26 THR D C 1
ATOM 4112 O O . THR D 1 26 ? -8.611 63.027 42.663 1.00 11.17 26 THR D O 1
ATOM 4116 N N . GLN D 1 27 ? -9.583 62.894 40.639 1.00 19.93 27 GLN D N 1
ATOM 4117 C CA . GLN D 1 27 ? -9.474 64.328 40.387 1.00 25.59 27 GLN D CA 1
ATOM 4118 C C . GLN D 1 27 ? -10.183 65.085 41.511 1.00 19.55 27 GLN D C 1
ATOM 4119 O O . GLN D 1 27 ? -9.667 66.073 42.038 1.00 18.85 27 GLN D O 1
ATOM 4125 N N . GLU D 1 28 ? -11.362 64.602 41.884 1.00 20.56 28 GLU D N 1
ATOM 4126 C CA . GLU D 1 28 ? -12.148 65.209 42.949 1.00 16.76 28 GLU D CA 1
ATOM 4127 C C . GLU D 1 28 ? -11.408 65.106 44.285 1.00 20.14 28 GLU D C 1
ATOM 4128 O O . GLU D 1 28 ? -11.403 66.048 45.073 1.00 18.75 28 GLU D O 1
ATOM 4134 N N . GLY D 1 29 ? -10.795 63.952 44.537 1.00 16.60 29 GLY D N 1
ATOM 4135 C CA . GLY D 1 29 ? -10.054 63.762 45.772 1.00 16.08 29 GLY D CA 1
ATOM 4136 C C . GLY D 1 29 ? -8.865 64.707 45.849 1.00 18.57 29 GLY D C 1
ATOM 4137 O O . GLY D 1 29 ? -8.599 65.296 46.896 1.00 16.72 29 GLY D O 1
ATOM 4138 N N . LYS D 1 30 ? -8.144 64.852 44.739 1.00 11.68 30 LYS D N 1
ATOM 4139 C CA . LYS D 1 30 ? -6.998 65.746 44.703 1.00 14.85 30 LYS D CA 1
ATOM 4140 C C . LYS D 1 30 ? -7.442 67.192 44.953 1.00 16.03 30 LYS D C 1
ATOM 4141 O O . LYS D 1 30 ? -6.830 67.904 45.748 1.00 15.39 30 LYS D O 1
ATOM 4147 N N . GLN D 1 31 ? -8.510 67.616 44.277 1.00 18.06 31 GLN D N 1
ATOM 4148 C CA . GLN D 1 31 ? -9.023 68.975 44.425 1.00 19.45 31 GLN D CA 1
ATOM 4149 C C . GLN D 1 31 ? -9.456 69.271 45.854 1.00 16.12 31 GLN D C 1
ATOM 4150 O O . GLN D 1 31 ? -9.100 70.300 46.424 1.00 21.76 31 GLN D O 1
ATOM 4156 N N . LYS D 1 32 ? -10.228 68.364 46.429 1.00 19.98 32 LYS D N 1
ATOM 4157 C CA . LYS D 1 32 ? -10.711 68.544 47.785 1.00 21.23 32 LYS D CA 1
ATOM 4158 C C . LYS D 1 32 ? -9.536 68.629 48.763 1.00 24.14 32 LYS D C 1
ATOM 4159 O O . LYS D 1 32 ? -9.499 69.504 49.634 1.00 18.44 32 LYS D O 1
ATOM 4165 N N . THR D 1 33 ? -8.571 67.726 48.615 1.00 15.66 33 THR D N 1
ATOM 4166 C CA . THR D 1 33 ? -7.400 67.724 49.488 1.00 12.16 33 THR D CA 1
ATOM 4167 C C . THR D 1 33 ? -6.621 69.033 49.325 1.00 13.03 33 THR D C 1
ATOM 4168 O O . THR D 1 33 ? -6.122 69.588 50.302 1.00 12.73 33 THR D O 1
ATOM 4172 N N . GLU D 1 34 ? -6.515 69.524 48.092 1.00 15.82 34 GLU D N 1
ATOM 4173 C CA . GLU D 1 34 ? -5.809 70.782 47.847 1.00 19.87 34 GLU D CA 1
ATOM 4174 C C . GLU D 1 34 ? -6.528 71.916 48.576 1.00 18.61 34 GLU D C 1
ATOM 4175 O O . GLU D 1 34 ? -5.888 72.780 49.171 1.00 17.78 34 GLU D O 1
ATOM 4181 N N . LYS D 1 35 ? -7.859 71.898 48.534 1.00 15.72 35 LYS D N 1
ATOM 4182 C CA . LYS D 1 35 ? -8.655 72.919 49.194 1.00 16.35 35 LYS D CA 1
ATOM 4183 C C . LYS D 1 35 ? -8.413 72.880 50.693 1.00 19.84 35 LYS D C 1
ATOM 4184 O O . LYS D 1 35 ? -8.241 73.922 51.338 1.00 20.73 35 LYS D O 1
ATOM 4190 N N . VAL D 1 36 ? -8.400 71.677 51.253 1.00 12.67 36 VAL D N 1
ATOM 4191 C CA . VAL D 1 36 ? -8.155 71.517 52.676 1.00 11.95 36 VAL D CA 1
ATOM 4192 C C . VAL D 1 36 ? -6.770 72.060 53.043 1.00 9.47 36 VAL D C 1
ATOM 4193 O O . VAL D 1 36 ? -6.626 72.801 54.012 1.00 12.48 36 VAL D O 1
ATOM 4197 N N . ALA D 1 37 ? -5.759 71.699 52.255 1.00 13.54 37 ALA D N 1
ATOM 4198 C CA . ALA D 1 37 ? -4.392 72.148 52.506 1.00 15.07 37 ALA D CA 1
ATOM 4199 C C . ALA D 1 37 ? -4.295 73.671 52.477 1.00 18.96 37 ALA D C 1
ATOM 4200 O O . ALA D 1 37 ? -3.665 74.281 53.347 1.00 14.75 37 ALA D O 1
ATOM 4202 N N . TYR D 1 38 ? -4.910 74.279 51.468 1.00 16.56 38 TYR D N 1
ATOM 4203 C CA . TYR D 1 38 ? -4.886 75.728 51.331 1.00 22.96 38 TYR D CA 1
ATOM 4204 C C . TYR D 1 38 ? -5.466 76.414 52.567 1.00 21.35 38 TYR D C 1
ATOM 4205 O O . TYR D 1 38 ? -4.880 77.364 53.089 1.00 17.43 38 TYR D O 1
ATOM 4214 N N . ARG D 1 39 ? -6.611 75.926 53.033 1.00 20.32 39 ARG D N 1
ATOM 4215 C CA . ARG D 1 39 ? -7.264 76.497 54.208 1.00 26.59 39 ARG D CA 1
ATOM 4216 C C . ARG D 1 39 ? -6.368 76.383 55.438 1.00 27.34 39 ARG D C 1
ATOM 4217 O O . ARG D 1 39 ? -6.214 77.342 56.200 1.00 22.39 39 ARG D O 1
ATOM 4225 N N . LEU D 1 40 ? -5.778 75.207 55.630 1.00 19.49 40 LEU D N 1
ATOM 4226 C CA . LEU D 1 40 ? -4.889 74.988 56.765 1.00 16.12 40 LEU D CA 1
ATOM 4227 C C . LEU D 1 40 ? -3.770 76.026 56.779 1.00 16.49 40 LEU D C 1
ATOM 4228 O O . LEU D 1 40 ? -3.429 76.563 57.831 1.00 14.59 40 LEU D O 1
ATOM 4233 N N . VAL D 1 41 ? -3.204 76.304 55.607 1.00 19.85 41 VAL D N 1
ATOM 4234 C CA . VAL D 1 41 ? -2.135 77.293 55.489 1.00 26.72 41 VAL D CA 1
ATOM 4235 C C . VAL D 1 41 ? -2.663 78.663 55.922 1.00 28.08 41 VAL D C 1
ATOM 4236 O O . VAL D 1 41 ? -2.021 79.361 56.710 1.00 26.28 41 VAL D O 1
ATOM 4240 N N . LYS D 1 42 ? -3.841 79.033 55.419 1.00 26.85 42 LYS D N 1
ATOM 4241 C CA . LYS D 1 42 ? -4.455 80.317 55.762 1.00 27.84 42 LYS D CA 1
ATOM 4242 C C . LYS D 1 42 ? -4.656 80.434 57.273 1.00 32.15 42 LYS D C 1
ATOM 4243 O O . LYS D 1 42 ? -4.543 81.521 57.845 1.00 34.98 42 LYS D O 1
ATOM 4249 N N . LEU D 1 43 ? -4.958 79.307 57.912 1.00 34.15 43 LEU D N 1
ATOM 4250 C CA . LEU D 1 43 ? -5.156 79.263 59.356 1.00 32.60 43 LEU D CA 1
ATOM 4251 C C . LEU D 1 43 ? -3.810 79.354 60.067 1.00 35.78 43 LEU D C 1
ATOM 4252 O O . LEU D 1 43 ? -3.740 79.313 61.299 1.00 39.77 43 LEU D O 1
ATOM 4257 N N . GLY D 1 44 ? -2.743 79.468 59.281 1.00 30.71 44 GLY D N 1
ATOM 4258 C CA . GLY D 1 44 ? -1.408 79.571 59.844 1.00 28.41 44 GLY D CA 1
ATOM 4259 C C . GLY D 1 44 ? -0.860 78.252 60.352 1.00 31.11 44 GLY D C 1
ATOM 4260 O O . GLY D 1 44 ? 0.110 78.227 61.109 1.00 30.87 44 GLY D O 1
ATOM 4261 N N . ARG D 1 45 ? -1.476 77.151 59.940 1.00 23.60 45 ARG D N 1
ATOM 4262 C CA . ARG D 1 45 ? -1.025 75.839 60.381 1.00 27.42 45 ARG D CA 1
ATOM 4263 C C . ARG D 1 45 ? 0.237 75.442 59.627 1.00 26.57 45 ARG D C 1
ATOM 4264 O O . ARG D 1 45 ? 0.438 75.837 58.482 1.00 24.65 45 ARG D O 1
ATOM 4272 N N . GLN D 1 46 ? 1.094 74.671 60.282 1.00 22.38 46 GLN D N 1
ATOM 4273 C CA . GLN D 1 46 ? 2.317 74.198 59.653 1.00 26.87 46 GLN D CA 1
ATOM 4274 C C . GLN D 1 46 ? 2.748 72.953 60.406 1.00 20.37 46 GLN D C 1
ATOM 4275 O O . GLN D 1 46 ? 2.315 72.732 61.536 1.00 17.04 46 GLN D O 1
ATOM 4281 N N . PHE D 1 47 ? 3.582 72.136 59.773 1.00 13.49 47 PHE D N 1
ATOM 4282 C CA . PHE D 1 47 ? 4.069 70.908 60.393 1.00 12.03 47 PHE D CA 1
ATOM 4283 C C . PHE D 1 47 ? 5.575 70.800 60.165 1.00 14.52 47 PHE D C 1
ATOM 4284 O O . PHE D 1 47 ? 6.064 71.051 59.059 1.00 14.47 47 PHE D O 1
ATOM 4292 N N . ASP D 1 48 ? 6.306 70.409 61.202 1.00 12.86 48 ASP D N 1
ATOM 4293 C CA . ASP D 1 48 ? 7.753 70.250 61.095 1.00 13.22 48 ASP D CA 1
ATOM 4294 C C . ASP D 1 48 ? 8.052 69.068 60.172 1.00 14.60 48 ASP D C 1
ATOM 4295 O O . ASP D 1 48 ? 9.075 69.029 59.480 1.00 11.99 48 ASP D O 1
ATOM 4300 N N . LEU D 1 49 ? 7.138 68.107 60.165 1.00 11.03 49 LEU D N 1
ATOM 4301 C CA . LEU D 1 49 ? 7.292 66.909 59.357 1.00 9.80 49 LEU D CA 1
ATOM 4302 C C . LEU D 1 49 ? 5.950 66.243 59.090 1.00 14.64 49 LEU D C 1
ATOM 4303 O O . LEU D 1 49 ? 5.042 66.279 59.924 1.00 8.22 49 LEU D O 1
ATOM 4308 N N . ILE D 1 50 ? 5.828 65.634 57.919 1.00 10.92 50 ILE D N 1
ATOM 4309 C CA . ILE D 1 50 ? 4.614 64.915 57.581 1.00 9.25 50 ILE D CA 1
ATOM 4310 C C . ILE D 1 50 ? 5.030 63.465 57.407 1.00 10.26 50 ILE D C 1
ATOM 4311 O O . ILE D 1 50 ? 5.982 63.172 56.682 1.00 10.70 50 ILE D O 1
ATOM 4316 N N . VAL D 1 51 ? 4.351 62.561 58.104 1.00 7.32 51 VAL D N 1
ATOM 4317 C CA . VAL D 1 51 ? 4.657 61.136 57.989 1.00 10.14 51 VAL D CA 1
ATOM 4318 C C . VAL D 1 51 ? 3.475 60.495 57.266 1.00 13.40 51 VAL D C 1
ATOM 4319 O O . VAL D 1 51 ? 2.323 60.825 57.547 1.00 7.65 51 VAL D O 1
ATOM 4323 N N . THR D 1 52 ? 3.756 59.576 56.347 1.00 9.22 52 THR D N 1
ATOM 4324 C CA . THR D 1 52 ? 2.694 58.934 55.594 1.00 8.81 52 THR D CA 1
ATOM 4325 C C . THR D 1 52 ? 2.775 57.426 55.421 1.00 10.52 52 THR D C 1
ATOM 4326 O O . THR D 1 52 ? 3.857 56.824 55.385 1.00 11.66 52 THR D O 1
ATOM 4330 N N . SER D 1 53 ? 1.594 56.833 55.314 1.00 8.12 53 SER D N 1
ATOM 4331 C CA . SER D 1 53 ? 1.449 55.410 55.061 1.00 16.54 53 SER D CA 1
ATOM 4332 C C . SER D 1 53 ? 2.102 55.222 53.693 1.00 11.97 53 SER D C 1
ATOM 4333 O O . SER D 1 53 ? 2.138 56.156 52.892 1.00 10.33 53 SER D O 1
ATOM 4336 N N . PRO D 1 54 ? 2.647 54.029 53.417 1.00 12.21 54 PRO D N 1
ATOM 4337 C CA . PRO D 1 54 ? 3.278 53.780 52.118 1.00 8.53 54 PRO D CA 1
ATOM 4338 C C . PRO D 1 54 ? 2.236 53.576 51.016 1.00 8.70 54 PRO D C 1
ATOM 4339 O O . PRO D 1 54 ? 2.579 53.531 49.842 1.00 9.14 54 PRO D O 1
ATOM 4343 N N . LEU D 1 55 ? 0.965 53.441 51.383 1.00 7.71 55 LEU D N 1
ATOM 4344 C CA . LEU D 1 55 ? -0.059 53.254 50.359 1.00 10.71 55 LEU D CA 1
ATOM 4345 C C . LEU D 1 55 ? -0.172 54.508 49.490 1.00 12.81 55 LEU D C 1
ATOM 4346 O O . LEU D 1 55 ? -0.225 55.632 50.000 1.00 8.00 55 LEU D O 1
ATOM 4351 N N . ILE D 1 56 ? -0.203 54.313 48.173 1.00 8.95 56 ILE D N 1
ATOM 4352 C CA . ILE D 1 56 ? -0.259 55.431 47.237 1.00 12.26 56 ILE D CA 1
ATOM 4353 C C . ILE D 1 56 ? -1.301 56.499 47.591 1.00 11.71 56 ILE D C 1
ATOM 4354 O O . ILE D 1 56 ? -0.999 57.692 47.511 1.00 9.02 56 ILE D O 1
ATOM 4359 N N . ARG D 1 57 ? -2.511 56.077 47.977 1.00 11.02 57 ARG D N 1
ATOM 4360 C CA . ARG D 1 57 ? -3.598 57.004 48.365 1.00 17.06 57 ARG D CA 1
ATOM 4361 C C . ARG D 1 57 ? -3.118 58.067 49.357 1.00 9.63 57 ARG D C 1
ATOM 4362 O O . ARG D 1 57 ? -3.422 59.257 49.235 1.00 8.48 57 ARG D O 1
ATOM 4370 N N . ALA D 1 58 ? -2.411 57.591 50.377 1.00 7.21 58 ALA D N 1
ATOM 4371 C CA . ALA D 1 58 ? -1.901 58.433 51.460 1.00 9.60 58 ALA D CA 1
ATOM 4372 C C . ALA D 1 58 ? -0.728 59.300 51.031 1.00 10.99 58 ALA D C 1
ATOM 4373 O O . ALA D 1 58 ? -0.665 60.497 51.352 1.00 6.24 58 ALA D O 1
ATOM 4375 N N . ARG D 1 59 ? 0.211 58.683 50.323 1.00 8.90 59 ARG D N 1
ATOM 4376 C CA . ARG D 1 59 ? 1.380 59.397 49.841 1.00 6.60 59 ARG D CA 1
ATOM 4377 C C . ARG D 1 59 ? 0.965 60.598 48.990 1.00 10.21 59 ARG D C 1
ATOM 4378 O O . ARG D 1 59 ? 1.488 61.696 49.162 1.00 12.02 59 ARG D O 1
ATOM 4386 N N . GLN D 1 60 ? 0.022 60.387 48.076 1.00 8.72 60 GLN D N 1
ATOM 4387 C CA . GLN D 1 60 ? -0.440 61.468 47.212 1.00 10.34 60 GLN D CA 1
ATOM 4388 C C . GLN D 1 60 ? -1.088 62.556 48.048 1.00 9.13 60 GLN D C 1
ATOM 4389 O O . GLN D 1 60 ? -0.968 63.741 47.746 1.00 12.61 60 GLN D O 1
ATOM 4395 N N . THR D 1 61 ? -1.785 62.153 49.102 1.00 9.19 61 THR D N 1
ATOM 4396 C CA . THR D 1 61 ? -2.411 63.128 49.966 1.00 7.90 61 THR D CA 1
ATOM 4397 C C . THR D 1 61 ? -1.306 63.925 50.647 1.00 9.86 61 THR D C 1
ATOM 4398 O O . THR D 1 61 ? -1.362 65.151 50.704 1.00 8.42 61 THR D O 1
ATOM 4402 N N . ALA D 1 62 ? -0.296 63.226 51.160 1.00 7.15 62 ALA D N 1
ATOM 4403 C CA . ALA D 1 62 ? 0.810 63.899 51.839 1.00 11.57 62 ALA D CA 1
ATOM 4404 C C . ALA D 1 62 ? 1.542 64.867 50.907 1.00 9.78 62 ALA D C 1
ATOM 4405 O O . ALA D 1 62 ? 1.930 65.961 51.320 1.00 18.20 62 ALA D O 1
ATOM 4407 N N . GLU D 1 63 ? 1.734 64.463 49.654 1.00 13.13 63 GLU D N 1
ATOM 4408 C CA . GLU D 1 63 ? 2.425 65.312 48.682 1.00 17.54 63 GLU D CA 1
ATOM 4409 C C . GLU D 1 63 ? 1.639 66.592 48.421 1.00 15.52 63 GLU D C 1
ATOM 4410 O O . GLU D 1 63 ? 2.226 67.655 48.209 1.00 15.35 63 GLU D O 1
ATOM 4416 N N . ILE D 1 64 ? 0.313 66.492 48.425 1.00 13.23 64 ILE D N 1
ATOM 4417 C CA . ILE D 1 64 ? -0.503 67.672 48.214 1.00 7.63 64 ILE D CA 1
ATOM 4418 C C . ILE D 1 64 ? -0.302 68.620 49.393 1.00 9.51 64 ILE D C 1
ATOM 4419 O O . ILE D 1 64 ? -0.209 69.825 49.202 1.00 8.98 64 ILE D O 1
ATOM 4424 N N . LEU D 1 65 ? -0.212 68.080 50.608 1.00 11.43 65 LEU D N 1
ATOM 4425 C CA . LEU D 1 65 ? -0.003 68.926 51.787 1.00 9.76 65 LEU D CA 1
ATOM 4426 C C . LEU D 1 65 ? 1.347 69.630 51.693 1.00 11.02 65 LEU D C 1
ATOM 4427 O O . LEU D 1 65 ? 1.468 70.819 52.018 1.00 13.79 65 LEU D O 1
ATOM 4432 N N . LEU D 1 66 ? 2.362 68.895 51.250 1.00 7.00 66 LEU D N 1
ATOM 4433 C CA . LEU D 1 66 ? 3.706 69.463 51.100 1.00 12.42 66 LEU D CA 1
ATOM 4434 C C . LEU D 1 66 ? 3.728 70.562 50.038 1.00 10.67 66 LEU D C 1
ATOM 4435 O O . LEU D 1 66 ? 4.352 71.603 50.231 1.00 17.37 66 LEU D O 1
ATOM 4440 N N . ALA D 1 67 ? 3.043 70.332 48.922 1.00 11.86 67 ALA D N 1
ATOM 4441 C CA . ALA D 1 67 ? 3.017 71.320 47.847 1.00 12.76 67 ALA D CA 1
ATOM 4442 C C . ALA D 1 67 ? 2.338 72.610 48.283 1.00 16.97 67 ALA D C 1
ATOM 4443 O O . ALA D 1 67 ? 2.663 73.694 47.792 1.00 16.28 67 ALA D O 1
ATOM 4445 N N . SER D 1 68 ? 1.398 72.502 49.213 1.00 14.54 68 SER D N 1
ATOM 4446 C CA . SER D 1 68 ? 0.694 73.687 49.695 1.00 13.80 68 SER D CA 1
ATOM 4447 C C . SER D 1 68 ? 1.596 74.522 50.592 1.00 15.07 68 SER D C 1
ATOM 4448 O O . SER D 1 68 ? 1.267 75.659 50.915 1.00 19.26 68 SER D O 1
ATOM 4451 N N . GLY D 1 69 ? 2.725 73.951 51.007 1.00 16.50 69 GLY D N 1
ATOM 4452 C CA . GLY D 1 69 ? 3.639 74.675 51.872 1.00 18.06 69 GLY D CA 1
ATOM 4453 C C . GLY D 1 69 ? 3.424 74.409 53.356 1.00 19.97 69 GLY D C 1
ATOM 4454 O O . GLY D 1 69 ? 3.974 75.109 54.209 1.00 12.36 69 GLY D O 1
ATOM 4455 N N . LEU D 1 70 ? 2.624 73.393 53.671 1.00 15.10 70 LEU D N 1
ATOM 4456 C CA . LEU D 1 70 ? 2.341 73.041 55.062 1.00 14.05 70 LEU D CA 1
ATOM 4457 C C . LEU D 1 70 ? 3.600 72.566 55.799 1.00 12.44 70 LEU D C 1
ATOM 4458 O O . LEU D 1 70 ? 3.790 72.862 56.982 1.00 14.35 70 LEU D O 1
ATOM 4463 N N . SER D 1 71 ? 4.447 71.822 55.095 1.00 10.61 71 SER D N 1
ATOM 4464 C CA . SER D 1 71 ? 5.698 71.312 55.645 1.00 8.60 71 SER D CA 1
ATOM 4465 C C . SER D 1 71 ? 6.690 71.200 54.488 1.00 12.90 71 SER D C 1
ATOM 4466 O O . SER D 1 71 ? 6.300 71.330 53.333 1.00 15.54 71 SER D O 1
ATOM 4469 N N . CYS D 1 72 ? 7.961 70.958 54.798 1.00 10.73 72 CYS D N 1
ATOM 4470 C CA . CYS D 1 72 ? 8.983 70.824 53.769 1.00 12.13 72 CYS D CA 1
ATOM 4471 C C . CYS D 1 72 ? 9.671 69.474 53.871 1.00 16.94 72 CYS D C 1
ATOM 4472 O O . CYS D 1 72 ? 10.599 69.190 53.114 1.00 16.73 72 CYS D O 1
ATOM 4475 N N . GLN D 1 73 ? 9.213 68.651 54.812 1.00 14.98 73 GLN D N 1
ATOM 4476 C CA . GLN D 1 73 ? 9.786 67.326 55.046 1.00 20.10 73 GLN D CA 1
ATOM 4477 C C . GLN D 1 73 ? 8.747 66.198 55.004 1.00 18.52 73 GLN D C 1
ATOM 4478 O O . GLN D 1 73 ? 7.665 66.307 55.583 1.00 11.85 73 GLN D O 1
ATOM 4484 N N . LEU D 1 74 ? 9.095 65.113 54.322 1.00 11.71 74 LEU D N 1
ATOM 4485 C CA . LEU D 1 74 ? 8.217 63.959 54.207 1.00 13.59 74 LEU D CA 1
ATOM 4486 C C . LEU D 1 74 ? 8.948 62.676 54.588 1.00 17.07 74 LEU D C 1
ATOM 4487 O O . LEU D 1 74 ? 10.133 62.504 54.287 1.00 12.34 74 LEU D O 1
ATOM 4492 N N . GLU D 1 75 ? 8.234 61.774 55.251 1.00 14.56 75 GLU D N 1
ATOM 4493 C C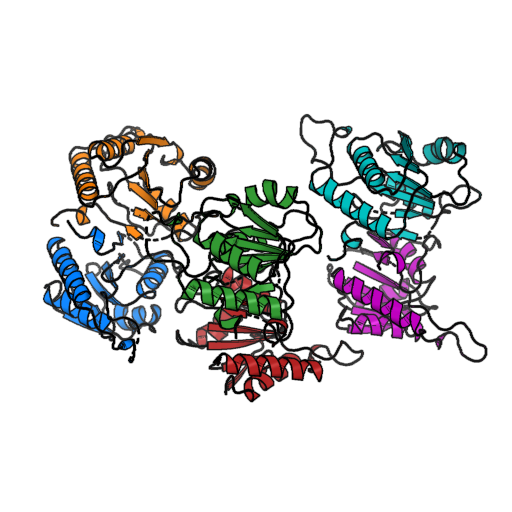A . GLU D 1 75 ? 8.799 60.491 55.646 1.00 12.65 75 GLU D CA 1
ATOM 4494 C C . GLU D 1 75 ? 7.684 59.445 55.598 1.00 12.37 75 GLU D C 1
ATOM 4495 O O . GLU D 1 75 ? 6.558 59.729 55.982 1.00 13.48 75 GLU D O 1
ATOM 4501 N N . GLU D 1 76 ? 7.973 58.253 55.090 1.00 12.17 76 GLU D N 1
ATOM 4502 C CA . GLU D 1 76 ? 6.948 57.222 55.081 1.00 13.20 76 GLU D CA 1
ATOM 4503 C C . GLU D 1 76 ? 7.314 56.172 56.121 1.00 11.94 76 GLU D C 1
ATOM 4504 O O . GLU D 1 76 ? 8.494 55.920 56.383 1.00 15.43 76 GLU D O 1
ATOM 4510 N N . SER D 1 77 ? 6.289 55.586 56.731 1.00 13.35 77 SER D N 1
ATOM 4511 C CA . SER D 1 77 ? 6.466 54.574 57.767 1.00 7.49 77 SER D CA 1
ATOM 4512 C C . SER D 1 77 ? 5.397 53.487 57.667 1.00 10.47 77 SER D C 1
ATOM 4513 O O . SER D 1 77 ? 4.210 53.781 57.534 1.00 10.14 77 SER D O 1
ATOM 4516 N N . ASN D 1 78 ? 5.824 52.232 57.749 1.00 10.48 78 ASN D N 1
ATOM 4517 C CA . ASN D 1 78 ? 4.907 51.114 57.683 1.00 12.46 78 ASN D CA 1
ATOM 4518 C C . ASN D 1 78 ? 3.990 51.115 58.898 1.00 11.35 78 ASN D C 1
ATOM 4519 O O . ASN D 1 78 ? 2.940 50.473 58.894 1.00 10.48 78 ASN D O 1
ATOM 4524 N N . HIS D 1 79 ? 4.384 51.856 59.933 1.00 13.55 79 HIS D N 1
ATOM 4525 C CA . HIS D 1 79 ? 3.565 51.980 61.139 1.00 9.57 79 HIS D CA 1
ATOM 4526 C C . HIS D 1 79 ? 2.199 52.558 60.789 1.00 10.53 79 HIS D C 1
ATOM 4527 O O . HIS D 1 79 ? 1.205 52.264 61.453 1.00 9.57 79 HIS D O 1
ATOM 4534 N N . LEU D 1 80 ? 2.156 53.383 59.744 1.00 8.73 80 LEU D N 1
ATOM 4535 C CA . LEU D 1 80 ? 0.908 54.013 59.307 1.00 9.38 80 LEU D CA 1
ATOM 4536 C C . LEU D 1 80 ? 0.101 53.175 58.325 1.00 11.23 80 LEU D C 1
ATOM 4537 O O . LEU D 1 80 ? -1.003 53.556 57.961 1.00 9.65 80 LEU D O 1
ATOM 4542 N N . ALA D 1 81 ? 0.640 52.044 57.880 1.00 11.75 81 ALA D N 1
ATOM 4543 C CA . ALA D 1 81 ? -0.113 51.207 56.958 1.00 9.21 81 ALA D CA 1
ATOM 4544 C C . ALA D 1 81 ? -1.317 50.637 57.717 1.00 14.28 81 ALA D C 1
ATOM 4545 O O . ALA D 1 81 ? -1.354 50.660 58.944 1.00 15.87 81 ALA D O 1
ATOM 4547 N N . PRO D 1 82 ? -2.322 50.124 56.995 1.00 12.17 82 PRO D N 1
ATOM 4548 C CA . PRO D 1 82 ? -3.522 49.554 57.619 1.00 18.90 82 PRO D CA 1
ATOM 4549 C C . PRO D 1 82 ? -3.274 48.513 58.718 1.00 20.63 82 PRO D C 1
ATOM 4550 O O . PRO D 1 82 ? -4.082 48.389 59.636 1.00 16.86 82 PRO D O 1
ATOM 4554 N N . ASN D 1 83 ? -2.158 47.789 58.637 1.00 19.29 83 ASN D N 1
ATOM 4555 C CA . ASN D 1 83 ? -1.837 46.753 59.622 1.00 22.51 83 ASN D CA 1
ATOM 4556 C C . ASN D 1 83 ? -0.856 47.170 60.722 1.00 28.01 83 ASN D C 1
ATOM 4557 O O . ASN D 1 83 ? -0.318 46.317 61.424 1.00 20.52 83 ASN D O 1
ATOM 4562 N N . GLY D 1 84 ? -0.611 48.466 60.878 1.00 27.31 84 GLY D N 1
ATOM 4563 C CA . GLY D 1 84 ? 0.316 48.893 61.913 1.00 27.24 84 GLY D CA 1
ATOM 4564 C C . GLY D 1 84 ? -0.327 48.908 63.288 1.00 20.14 84 GLY D C 1
ATOM 4565 O O . GLY D 1 84 ? -1.501 48.574 63.438 1.00 24.13 84 GLY D O 1
ATOM 4566 N N . ASN D 1 85 ? 0.440 49.276 64.304 1.00 22.02 85 ASN D N 1
ATOM 4567 C CA . ASN D 1 85 ? -0.114 49.351 65.643 1.00 24.99 85 ASN D CA 1
ATOM 4568 C C . ASN D 1 85 ? 0.555 50.483 66.407 1.00 16.86 85 ASN D C 1
ATOM 4569 O O . ASN D 1 85 ? 1.778 50.650 66.379 1.00 11.86 85 ASN D O 1
ATOM 4574 N N . ILE D 1 86 ? -0.277 51.251 67.094 1.00 12.88 86 ILE D N 1
ATOM 4575 C CA . ILE D 1 86 ? 0.159 52.422 67.832 1.00 17.00 86 ILE D CA 1
ATOM 4576 C C . ILE D 1 86 ? 1.243 52.193 68.883 1.00 11.82 86 ILE D C 1
ATOM 4577 O O . ILE D 1 86 ? 2.115 53.035 69.065 1.00 13.58 86 ILE D O 1
ATOM 4582 N N . PHE D 1 87 ? 1.209 51.050 69.557 1.00 17.13 87 PHE D N 1
ATOM 4583 C CA . PHE D 1 87 ? 2.214 50.763 70.576 1.00 15.25 87 PHE D CA 1
ATOM 4584 C C . PHE D 1 87 ? 3.626 50.668 69.967 1.00 12.85 87 PHE D C 1
ATOM 4585 O O . PHE D 1 87 ? 4.583 51.217 70.527 1.00 9.50 87 PHE D O 1
ATOM 4593 N N . ASN D 1 88 ? 3.769 50.010 68.819 1.00 11.86 88 ASN D N 1
ATOM 4594 C CA . ASN D 1 88 ? 5.084 49.939 68.182 1.00 11.14 88 ASN D CA 1
ATOM 4595 C C . ASN D 1 88 ? 5.467 51.328 67.651 1.00 8.24 88 ASN D C 1
ATOM 4596 O O . ASN D 1 88 ? 6.617 51.738 67.742 1.00 10.69 88 ASN D O 1
ATOM 4601 N N . TRP D 1 89 ? 4.502 52.050 67.095 1.00 9.46 89 TRP D N 1
ATOM 4602 C CA . TRP D 1 89 ? 4.778 53.388 66.575 1.00 9.44 89 TRP D CA 1
ATOM 4603 C C . TRP D 1 89 ? 5.281 54.294 67.704 1.00 6.76 89 TRP D C 1
ATOM 4604 O O . TRP D 1 89 ? 6.281 54.995 67.552 1.00 10.81 89 TRP D O 1
ATOM 4615 N N . LEU D 1 90 ? 4.577 54.280 68.830 1.00 7.68 90 LEU D N 1
ATOM 4616 C CA . LEU D 1 90 ? 4.975 55.075 69.985 1.00 12.78 90 LEU D CA 1
ATOM 4617 C C . LEU D 1 90 ? 6.355 54.658 70.493 1.00 14.65 90 LEU D C 1
ATOM 4618 O O . LEU D 1 90 ? 7.257 55.489 70.637 1.00 10.85 90 LEU D O 1
ATOM 4623 N N . ASP D 1 91 ? 6.532 53.369 70.760 1.00 10.18 91 ASP D N 1
ATOM 4624 C CA . ASP D 1 91 ? 7.817 52.908 71.281 1.00 16.91 91 ASP D CA 1
ATOM 4625 C C . ASP D 1 91 ? 8.998 52.970 70.322 1.00 13.40 91 ASP D C 1
ATOM 4626 O O . ASP D 1 91 ? 10.090 53.350 70.727 1.00 13.50 91 ASP D O 1
ATOM 4631 N N . TYR D 1 92 ? 8.789 52.620 69.057 1.00 13.07 92 TYR D N 1
ATOM 4632 C CA . TYR D 1 92 ? 9.901 52.588 68.117 1.00 12.78 92 TYR D CA 1
ATOM 4633 C C . TYR D 1 92 ? 10.022 53.695 67.079 1.00 17.93 92 TYR D C 1
ATOM 4634 O O . TYR D 1 92 ? 10.965 53.700 66.292 1.00 19.56 92 TYR D O 1
ATOM 4643 N N . TRP D 1 93 ? 9.076 54.627 67.064 1.00 15.00 93 TRP D N 1
ATOM 4644 C CA . TRP D 1 93 ? 9.151 55.737 66.123 1.00 13.35 93 TRP D CA 1
ATOM 4645 C C . TRP D 1 93 ? 9.060 57.072 66.854 1.00 11.85 93 TRP D C 1
ATOM 4646 O O . TRP D 1 93 ? 9.979 57.889 66.794 1.00 14.47 93 TRP D O 1
ATOM 4657 N N . LEU D 1 94 ? 7.948 57.294 67.546 1.00 13.97 94 LEU D N 1
ATOM 4658 C CA . LEU D 1 94 ? 7.756 58.547 68.268 1.00 17.35 94 LEU D CA 1
ATOM 4659 C C . LEU D 1 94 ? 8.790 58.730 69.380 1.00 18.58 94 LEU D C 1
ATOM 4660 O O . LEU D 1 94 ? 9.441 59.772 69.457 1.00 19.96 94 LEU D O 1
ATOM 4665 N N . LYS D 1 95 ? 8.940 57.722 70.234 1.00 13.11 95 LYS D N 1
ATOM 4666 C CA . LYS D 1 95 ? 9.903 57.795 71.329 1.00 22.36 95 LYS D CA 1
ATOM 4667 C C . LYS D 1 95 ? 11.306 58.135 70.831 1.00 17.37 95 LYS D C 1
ATOM 4668 O O . LYS D 1 95 ? 11.901 59.113 71.271 1.00 20.98 95 LYS D O 1
ATOM 4674 N N . PRO D 1 96 ? 11.852 57.331 69.904 1.00 20.31 96 PRO D N 1
ATOM 4675 C CA . PRO D 1 96 ? 13.194 57.584 69.372 1.00 21.07 96 PRO D CA 1
ATOM 4676 C C . PRO D 1 96 ? 13.365 59.003 68.817 1.00 28.27 96 PRO D C 1
ATOM 4677 O O . PRO D 1 96 ? 14.418 59.616 68.990 1.00 24.14 96 PRO D O 1
ATOM 4681 N N . LYS D 1 97 ? 12.335 59.519 68.147 1.00 27.44 97 LYS D N 1
ATOM 4682 C CA . LYS D 1 97 ? 12.390 60.870 67.576 1.00 26.32 97 LYS D CA 1
ATOM 4683 C C . LYS D 1 97 ? 12.674 61.925 68.638 1.00 22.74 97 LYS D C 1
ATOM 4684 O O . LYS D 1 97 ? 13.378 62.901 68.381 1.00 25.94 97 LYS D O 1
ATOM 4690 N N . ASN D 1 98 ? 12.105 61.737 69.824 1.00 22.70 98 ASN D N 1
ATOM 4691 C CA . ASN D 1 98 ? 12.301 62.681 70.918 1.00 29.28 98 ASN D CA 1
ATOM 4692 C C . ASN D 1 98 ? 12.021 64.129 70.493 1.00 31.52 98 ASN D C 1
ATOM 4693 O O . ASN D 1 98 ? 12.881 65.001 70.622 1.00 30.49 98 ASN D O 1
ATOM 4698 N N . PHE D 1 99 ? 10.817 64.374 69.983 1.00 30.27 99 PHE D N 1
ATOM 4699 C CA . PHE D 1 99 ? 10.414 65.708 69.536 1.00 27.00 99 PHE D CA 1
ATOM 4700 C C . PHE D 1 99 ? 10.235 66.666 70.709 1.00 30.15 99 PHE D C 1
ATOM 4701 O O . PHE D 1 99 ? 9.838 66.256 71.804 1.00 22.45 99 PHE D O 1
ATOM 4709 N N . PRO D 1 100 ? 10.518 67.961 70.491 1.00 25.91 100 PRO D N 1
ATOM 4710 C CA . PRO D 1 100 ? 10.374 68.974 71.541 1.00 29.81 100 PRO D CA 1
ATOM 4711 C C . PRO D 1 100 ? 8.896 69.226 71.856 1.00 30.81 100 PRO D C 1
ATOM 4712 O O . PRO D 1 100 ? 8.009 68.709 71.176 1.00 19.79 100 PRO D O 1
ATOM 4716 N N . GLU D 1 101 ? 8.643 70.032 72.882 1.00 23.65 101 GLU D N 1
ATOM 4717 C CA . GLU D 1 101 ? 7.282 70.348 73.303 1.00 24.46 101 GLU D CA 1
ATOM 4718 C C . GLU D 1 101 ? 6.492 71.123 72.252 1.00 23.30 101 GLU D C 1
ATOM 4719 O O . GLU D 1 101 ? 5.299 70.890 72.068 1.00 24.90 101 GLU D O 1
ATOM 4725 N N . ASN D 1 102 ? 7.155 72.040 71.559 1.00 20.88 102 ASN D N 1
ATOM 4726 C CA . ASN D 1 102 ? 6.482 72.851 70.556 1.00 18.61 102 ASN D CA 1
ATOM 4727 C C . ASN D 1 102 ? 6.387 72.196 69.179 1.00 15.09 102 ASN D C 1
ATOM 4728 O O . ASN D 1 102 ? 5.925 72.820 68.221 1.00 19.00 102 ASN D O 1
ATOM 4733 N N . ALA D 1 103 ? 6.815 70.943 69.072 1.00 15.49 103 ALA D N 1
ATOM 4734 C CA . ALA D 1 103 ? 6.771 70.237 67.785 1.00 14.69 103 ALA D CA 1
ATOM 4735 C C . ALA D 1 103 ? 5.345 70.040 67.266 1.00 13.42 103 ALA D C 1
ATOM 4736 O O . ALA D 1 103 ? 4.405 69.882 68.036 1.00 14.64 103 ALA D O 1
ATOM 4738 N N . GLN D 1 104 ? 5.196 70.063 65.951 1.00 13.10 104 GLN D N 1
ATOM 4739 C CA . GLN D 1 104 ? 3.905 69.855 65.329 1.00 12.82 104 GLN D CA 1
ATOM 4740 C C . GLN D 1 104 ? 4.149 68.845 64.218 1.00 16.42 104 GLN D C 1
ATOM 4741 O O . GLN D 1 104 ? 4.866 69.126 63.253 1.00 16.48 104 GLN D O 1
ATOM 4747 N N . ILE D 1 105 ? 3.576 67.657 64.373 1.00 10.52 105 ILE D N 1
ATOM 4748 C CA . ILE D 1 105 ? 3.772 66.583 63.404 1.00 10.53 105 ILE D CA 1
ATOM 4749 C C . ILE D 1 105 ? 2.439 66.111 62.842 1.00 6.34 105 ILE D C 1
ATOM 4750 O O . ILE D 1 105 ? 1.443 66.086 63.554 1.00 10.22 105 ILE D O 1
ATOM 4755 N N . ALA D 1 106 ? 2.415 65.745 61.567 1.00 8.90 106 ALA D N 1
ATOM 4756 C CA . ALA D 1 106 ? 1.187 65.246 60.955 1.00 3.50 106 ALA D CA 1
ATOM 4757 C C . ALA D 1 106 ? 1.432 63.861 60.381 1.00 11.61 106 ALA D C 1
ATOM 4758 O O . ALA D 1 106 ? 2.488 63.588 59.805 1.00 7.70 106 ALA D O 1
ATOM 4760 N N . ILE D 1 107 ? 0.465 62.974 60.566 1.00 7.81 107 ILE D N 1
ATOM 4761 C CA . ILE D 1 107 ? 0.582 61.637 60.011 1.00 11.48 107 ILE D CA 1
ATOM 4762 C C . ILE D 1 107 ? -0.632 61.484 59.099 1.00 4.27 107 ILE D C 1
ATOM 4763 O O . ILE D 1 107 ? -1.743 61.879 59.459 1.00 7.21 107 ILE D O 1
ATOM 4768 N N . VAL D 1 108 ? -0.397 60.970 57.898 1.00 7.84 108 VAL D N 1
ATOM 4769 C CA . VAL D 1 108 ? -1.454 60.773 56.917 1.00 7.16 108 VAL D CA 1
ATOM 4770 C C . VAL D 1 108 ? -1.687 59.281 56.853 1.00 11.39 108 VAL D C 1
ATOM 4771 O O . VAL D 1 108 ? -0.756 58.518 56.584 1.00 6.12 108 VAL D O 1
ATOM 4775 N N . GLY D 1 109 ? -2.921 58.861 57.110 1.00 9.91 109 GLY D N 1
ATOM 4776 C CA . GLY D 1 109 ? -3.199 57.440 57.103 1.00 12.06 109 GLY D CA 1
ATOM 4777 C C . GLY D 1 109 ? -4.581 56.979 56.702 1.00 8.38 109 GLY D C 1
ATOM 4778 O O . GLY D 1 109 ? -5.277 57.611 55.899 1.00 10.91 109 GLY D O 1
ATOM 4779 N N . HIS D 1 110 ? -4.970 55.865 57.309 1.00 9.51 110 HIS D N 1
ATOM 4780 C CA . HIS D 1 110 ? -6.230 55.198 57.025 1.00 12.03 110 HIS D CA 1
ATOM 4781 C C . HIS D 1 110 ? -7.108 54.967 58.242 1.00 14.90 110 HIS D C 1
ATOM 4782 O O . HIS D 1 110 ? -6.656 55.054 59.383 1.00 14.24 110 HIS D O 1
ATOM 4789 N N . GLU D 1 111 ? -8.372 54.659 57.965 1.00 12.65 111 GLU D N 1
ATOM 4790 C CA . GLU D 1 111 ? -9.358 54.334 58.988 1.00 14.92 111 GLU D CA 1
ATOM 4791 C C . GLU D 1 111 ? -9.469 52.818 58.945 1.00 15.32 111 GLU D C 1
ATOM 4792 O O . GLU D 1 111 ? -9.270 52.224 57.888 1.00 12.97 111 GLU D O 1
ATOM 4798 N N . PRO D 1 112 ? -9.823 52.177 60.072 1.00 14.51 112 PRO D N 1
ATOM 4799 C CA . PRO D 1 112 ? -10.120 52.801 61.365 1.00 9.68 112 PRO D CA 1
ATOM 4800 C C . PRO D 1 112 ? -8.878 53.127 62.197 1.00 12.12 112 PRO D C 1
ATOM 4801 O O . PRO D 1 112 ? -8.990 53.574 63.342 1.00 11.22 112 PRO D O 1
ATOM 4805 N N . CYS D 1 113 ? -7.701 52.911 61.613 1.00 10.32 113 CYS D N 1
ATOM 4806 C CA . CYS D 1 113 ? -6.426 53.161 62.292 1.00 11.68 113 CYS D CA 1
ATOM 4807 C C . CYS D 1 113 ? -6.307 54.505 62.996 1.00 7.95 113 CYS D C 1
ATOM 4808 O O . CYS D 1 113 ? -6.054 54.560 64.195 1.00 8.97 113 CYS D O 1
ATOM 4811 N N . LEU D 1 114 ? -6.458 55.589 62.242 1.00 9.19 114 LEU D N 1
ATOM 4812 C CA . LEU D 1 114 ? -6.315 56.915 62.819 1.00 8.79 114 LEU D CA 1
ATOM 4813 C C . LEU D 1 114 ? -7.266 57.216 63.971 1.00 8.91 114 LEU D C 1
ATOM 4814 O O . LEU D 1 114 ? -6.832 57.688 65.026 1.00 7.72 114 LEU D O 1
ATOM 4819 N N . SER D 1 115 ? -8.556 56.961 63.798 1.00 6.67 115 SER D N 1
ATOM 4820 C CA . SER D 1 115 ? -9.483 57.241 64.893 1.00 6.79 115 SER D CA 1
ATOM 4821 C C . SER D 1 115 ? -9.243 56.284 66.059 1.00 9.88 115 SER D C 1
ATOM 4822 O O . SER D 1 115 ? -9.409 56.664 67.221 1.00 9.02 115 SER D O 1
ATOM 4825 N N . ASN D 1 116 ? -8.846 55.044 65.766 1.00 9.90 116 ASN D N 1
ATOM 4826 C CA . ASN D 1 116 ? -8.593 54.095 66.848 1.00 9.07 116 ASN D CA 1
ATOM 4827 C C . ASN D 1 116 ? -7.334 54.512 67.616 1.00 9.01 116 ASN D C 1
ATOM 4828 O O . ASN D 1 116 ? -7.292 54.394 68.842 1.00 7.58 116 ASN D O 1
ATOM 4833 N N . TRP D 1 117 ? -6.316 55.002 66.911 1.00 4.22 117 TRP D N 1
ATOM 4834 C CA . TRP D 1 117 ? -5.110 55.461 67.589 1.00 2.44 117 TRP D CA 1
ATOM 4835 C C . TRP D 1 117 ? -5.489 56.651 68.460 1.00 8.29 117 TRP D C 1
ATOM 4836 O O . TRP D 1 117 ? -5.003 56.796 69.579 1.00 5.69 117 TRP D O 1
ATOM 4847 N N . THR D 1 118 ? -6.364 57.504 67.936 1.00 6.72 118 THR D N 1
ATOM 4848 C CA . THR D 1 118 ? -6.811 58.680 68.674 1.00 8.08 118 THR D CA 1
ATOM 4849 C C . THR D 1 118 ? -7.489 58.287 70.002 1.00 10.70 118 THR D C 1
ATOM 4850 O O . THR D 1 118 ? -7.193 58.861 71.056 1.00 6.90 118 THR D O 1
ATOM 4854 N N . GLU D 1 119 ? -8.370 57.290 69.953 1.00 5.91 119 GLU D N 1
ATOM 4855 C CA . GLU D 1 119 ? -9.070 56.834 71.150 1.00 7.21 119 GLU D CA 1
ATOM 4856 C C . GLU D 1 119 ? -8.088 56.232 72.156 1.00 7.45 119 GLU D C 1
ATOM 4857 O O . GLU D 1 119 ? -8.222 56.427 73.373 1.00 10.18 119 GLU D O 1
ATOM 4863 N N . ILE D 1 120 ? -7.092 55.502 71.664 1.00 10.62 120 ILE D N 1
ATOM 4864 C CA . ILE D 1 120 ? -6.109 54.926 72.570 1.00 9.80 120 ILE D CA 1
ATOM 4865 C C . ILE D 1 120 ? -5.373 56.044 73.313 1.00 7.29 120 ILE D C 1
ATOM 4866 O O . ILE D 1 120 ? -5.182 55.975 74.528 1.00 8.04 120 ILE D O 1
ATOM 4871 N N . LEU D 1 121 ? -4.981 57.079 72.576 1.00 8.27 121 LEU D N 1
ATOM 4872 C CA . LEU D 1 121 ? -4.287 58.226 73.158 1.00 11.69 121 LEU D CA 1
ATOM 4873 C C . LEU D 1 121 ? -5.152 59.026 74.139 1.00 9.41 121 LEU D C 1
ATOM 4874 O O . LEU D 1 121 ? -4.638 59.602 75.106 1.00 8.20 121 LEU D O 1
ATOM 4879 N N . LEU D 1 122 ? -6.458 59.076 73.897 1.00 7.21 122 LEU D N 1
ATOM 4880 C CA . LEU D 1 122 ? -7.357 59.824 74.787 1.00 6.86 122 LEU D CA 1
ATOM 4881 C C . LEU D 1 122 ? -7.936 58.993 75.936 1.00 11.62 122 LEU D C 1
ATOM 4882 O O . LEU D 1 122 ? -7.868 59.396 77.098 1.00 6.47 122 LEU D O 1
ATOM 4887 N N . TRP D 1 123 ? -8.500 57.838 75.589 1.00 14.50 123 TRP D N 1
ATOM 4888 C CA . TRP D 1 123 ? -9.157 56.944 76.538 1.00 13.94 123 TRP D CA 1
ATOM 4889 C C . TRP D 1 123 ? -8.280 55.782 77.003 1.00 19.97 123 TRP D C 1
ATOM 4890 O O . TRP D 1 123 ? -8.388 55.334 78.146 1.00 17.48 123 TRP D O 1
ATOM 4901 N N . GLY D 1 124 ? -7.422 55.293 76.114 1.00 13.62 124 GLY D N 1
ATOM 4902 C CA . GLY D 1 124 ? -6.546 54.191 76.455 1.00 18.13 124 GLY D CA 1
ATOM 4903 C C . GLY D 1 124 ? -6.915 52.906 75.735 1.00 21.02 124 GLY D C 1
ATOM 4904 O O . GLY D 1 124 ? -6.209 51.901 75.833 1.00 15.52 124 GLY D O 1
ATOM 4905 N N . GLU D 1 125 ? -8.024 52.934 75.007 1.00 12.48 125 GLU D N 1
ATOM 4906 C CA . GLU D 1 125 ? -8.479 51.764 74.275 1.00 18.04 125 GLU D CA 1
ATOM 4907 C C . GLU D 1 125 ? -9.400 52.204 73.138 1.00 17.56 125 GLU D C 1
ATOM 4908 O O . GLU D 1 125 ? -10.129 53.181 73.275 1.00 19.38 125 GLU D O 1
ATOM 4914 N N . ALA D 1 126 ? -9.357 51.488 72.016 1.00 20.45 126 ALA D N 1
ATOM 4915 C CA . ALA D 1 126 ? -10.186 51.817 70.859 1.00 18.88 126 ALA D CA 1
ATOM 4916 C C . ALA D 1 126 ? -11.653 51.506 71.119 1.00 19.13 126 ALA D C 1
ATOM 4917 O O . ALA D 1 126 ? -11.978 50.586 71.869 1.00 16.48 126 ALA D O 1
ATOM 4919 N N . LYS D 1 127 ? -12.532 52.277 70.486 1.00 17.38 127 LYS D N 1
ATOM 4920 C CA . LYS D 1 127 ? -13.962 52.094 70.644 1.00 22.92 127 LYS D CA 1
ATOM 4921 C C . LYS D 1 127 ? -14.772 52.399 69.388 1.00 17.75 127 LYS D C 1
ATOM 4922 O O . LYS D 1 127 ? -15.969 52.130 69.345 1.00 23.29 127 LYS D O 1
ATOM 4928 N N . ASP D 1 128 ? -14.131 52.951 68.366 1.00 15.30 128 ASP D N 1
ATOM 4929 C CA . ASP D 1 128 ? -14.837 53.279 67.131 1.00 17.86 128 ASP D CA 1
ATOM 4930 C C . ASP D 1 128 ? -15.988 54.249 67.413 1.00 17.81 128 ASP D C 1
ATOM 4931 O O . ASP D 1 128 ? -17.116 54.042 66.963 1.00 19.99 128 ASP D O 1
ATOM 4936 N N . SER D 1 129 ? -15.692 55.307 68.158 1.00 15.83 129 SER D N 1
ATOM 4937 C CA . SER D 1 129 ? -16.688 56.308 68.510 1.00 14.27 129 SER D CA 1
ATOM 4938 C C . SER D 1 129 ? -16.493 57.604 67.730 1.00 15.54 129 SER D C 1
ATOM 4939 O O . SER D 1 129 ? -17.265 58.544 67.899 1.00 14.52 129 SER D O 1
ATOM 4942 N N . LEU D 1 130 ? -15.466 57.660 66.885 1.00 8.78 130 LEU D N 1
ATOM 4943 C CA . LEU D 1 130 ? -15.202 58.872 66.116 1.00 13.85 130 LEU D CA 1
ATOM 4944 C C . LEU D 1 130 ? -15.390 58.698 64.615 1.00 11.07 130 LEU D C 1
ATOM 4945 O O . LEU D 1 130 ? -15.050 57.664 64.045 1.00 10.91 130 LEU D O 1
ATOM 4950 N N . VAL D 1 131 ? -15.931 59.726 63.978 1.00 8.85 131 VAL D N 1
ATOM 4951 C CA . VAL D 1 131 ? -16.126 59.693 62.544 1.00 10.48 131 VAL D CA 1
ATOM 4952 C C . VAL D 1 131 ? -15.074 60.575 61.878 1.00 10.27 131 VAL D C 1
ATOM 4953 O O . VAL D 1 131 ? -15.093 61.799 62.030 1.00 13.74 131 VAL D O 1
ATOM 4957 N N . LEU D 1 132 ? -14.158 59.948 61.147 1.00 7.23 132 LEU D N 1
ATOM 4958 C CA . LEU D 1 132 ? -13.107 60.670 60.437 1.00 9.33 132 LEU D CA 1
ATOM 4959 C C . LEU D 1 132 ? -13.296 60.466 58.936 1.00 13.47 132 LEU D C 1
ATOM 4960 O O . LEU D 1 132 ? -13.187 59.343 58.428 1.00 13.69 132 LEU D O 1
ATOM 4965 N N . LYS D 1 133 ? -13.588 61.554 58.233 1.00 9.59 133 LYS D N 1
ATOM 4966 C CA . LYS D 1 133 ? -13.806 61.506 56.788 1.00 11.10 133 LYS D CA 1
ATOM 4967 C C . LYS D 1 133 ? -12.485 61.617 56.023 1.00 10.97 133 LYS D C 1
ATOM 4968 O O . LYS D 1 133 ? -11.454 61.998 56.589 1.00 13.64 133 LYS D O 1
ATOM 4974 N N . LYS D 1 134 ? -12.518 61.274 54.739 1.00 6.66 134 LYS D N 1
ATOM 4975 C CA . LYS D 1 134 ? -11.324 61.354 53.907 1.00 9.33 134 LYS D CA 1
ATOM 4976 C C . LYS D 1 134 ? -10.958 62.828 53.794 1.00 10.20 134 LYS D C 1
ATOM 4977 O O . LYS D 1 134 ? -11.828 63.675 53.598 1.00 9.98 134 LYS D O 1
ATOM 4983 N N . ALA D 1 135 ? -9.671 63.128 53.954 1.00 11.32 135 ALA D N 1
ATOM 4984 C CA . ALA D 1 135 ? -9.183 64.502 53.929 1.00 9.36 135 ALA D CA 1
ATOM 4985 C C . ALA D 1 135 ? -9.652 65.196 55.217 1.00 10.62 135 ALA D C 1
ATOM 4986 O O . ALA D 1 135 ? -9.533 66.412 55.364 1.00 9.90 135 ALA D O 1
ATOM 4988 N N . GLY D 1 136 ? -10.190 64.405 56.143 1.00 9.84 136 GLY D N 1
ATOM 4989 C CA . GLY D 1 136 ? -10.637 64.934 57.423 1.00 9.99 136 GLY D CA 1
ATOM 4990 C C . GLY D 1 136 ? -9.431 64.998 58.345 1.00 12.26 136 GLY D C 1
ATOM 4991 O O . GLY D 1 136 ? -8.403 64.402 58.034 1.00 13.46 136 GLY D O 1
ATOM 5000 N N . ILE D 1 138 ? -7.728 65.406 62.633 1.00 9.62 138 ILE D N 1
ATOM 5001 C CA . ILE D 1 138 ? -7.810 65.401 64.082 1.00 8.06 138 ILE D CA 1
ATOM 5002 C C . ILE D 1 138 ? -6.563 66.104 64.634 1.00 7.11 138 ILE D C 1
ATOM 5003 O O . ILE D 1 138 ? -5.444 65.834 64.194 1.00 6.65 138 ILE D O 1
ATOM 5008 N N . GLY D 1 139 ? -6.774 66.994 65.600 1.00 2.75 139 GLY D N 1
ATOM 5009 C CA . GLY D 1 139 ? -5.683 67.715 66.226 1.00 4.05 139 GLY D CA 1
ATOM 5010 C C . GLY D 1 139 ? -5.588 67.284 67.674 1.00 10.84 139 GLY D C 1
ATOM 5011 O O . GLY D 1 139 ? -6.564 67.404 68.411 1.00 10.61 139 GLY D O 1
ATOM 5012 N N . LEU D 1 140 ? -4.423 66.770 68.074 1.00 7.34 140 LEU D N 1
ATOM 5013 C CA . LEU D 1 140 ? -4.206 66.299 69.438 1.00 8.76 140 LEU D CA 1
ATOM 5014 C C . LEU D 1 140 ? -2.979 66.923 70.094 1.00 11.48 140 LEU D C 1
ATOM 5015 O O . LEU D 1 140 ? -2.002 67.258 69.426 1.00 8.71 140 LEU D O 1
ATOM 5020 N N . LYS D 1 141 ? -3.046 67.070 71.411 1.00 7.77 141 LYS D N 1
ATOM 5021 C CA . LYS D 1 141 ? -1.937 67.594 72.180 1.00 6.67 141 LYS D CA 1
ATOM 5022 C C . LYS D 1 141 ? -1.441 66.412 73.012 1.00 9.00 141 LYS D C 1
ATOM 5023 O O . LYS D 1 141 ? -2.205 65.812 73.773 1.00 11.08 141 LYS D O 1
ATOM 5029 N N . LEU D 1 142 ? -0.173 66.061 72.839 1.00 3.60 142 LEU D N 1
ATOM 5030 C CA . LEU D 1 142 ? 0.421 64.950 73.574 1.00 11.83 142 LEU D CA 1
ATOM 5031 C C . LEU D 1 142 ? 1.365 65.482 74.647 1.00 14.57 142 LEU D C 1
ATOM 5032 O O . LEU D 1 142 ? 2.021 66.509 74.452 1.00 15.78 142 LEU D O 1
ATOM 5037 N N . PRO D 1 143 ? 1.434 64.793 75.799 1.00 10.82 143 PRO D N 1
ATOM 5038 C CA . PRO D 1 143 ? 2.310 65.209 76.898 1.00 17.54 143 PRO D CA 1
ATOM 5039 C C . PRO D 1 143 ? 3.777 65.111 76.512 1.00 17.21 143 PRO D C 1
ATOM 5040 O O . PRO D 1 143 ? 4.164 64.240 75.739 1.00 18.02 143 PRO D O 1
ATOM 5044 N N . GLU D 1 144 ? 4.595 65.999 77.059 1.00 27.13 144 GLU D N 1
ATOM 5045 C CA . GLU D 1 144 ? 6.016 65.989 76.750 1.00 29.15 144 GLU D CA 1
ATOM 5046 C C . GLU D 1 144 ? 6.751 64.899 77.515 1.00 31.66 144 GLU D C 1
ATOM 5047 O O . GLU D 1 144 ? 7.779 64.403 77.061 1.00 34.24 144 GLU D O 1
ATOM 5053 N N . ILE D 1 145 ? 6.205 64.508 78.663 1.00 27.25 145 ILE D N 1
ATOM 5054 C CA . ILE D 1 145 ? 6.832 63.485 79.495 1.00 17.97 145 ILE D CA 1
ATOM 5055 C C . ILE D 1 145 ? 5.957 62.246 79.690 1.00 18.79 145 ILE D C 1
ATOM 5056 O O . ILE D 1 145 ? 4.764 62.353 79.994 1.00 19.48 145 ILE D O 1
ATOM 5061 N N . GLY D 1 146 ? 6.560 61.073 79.522 1.00 14.59 146 GLY D N 1
ATOM 5062 C CA . GLY D 1 146 ? 5.835 59.829 79.710 1.00 19.27 146 GLY D CA 1
ATOM 5063 C C . GLY D 1 146 ? 5.013 59.395 78.517 1.00 16.23 146 GLY D C 1
ATOM 5064 O O . GLY D 1 146 ? 4.976 60.068 77.486 1.00 14.24 146 GLY D O 1
ATOM 5065 N N . SER D 1 147 ? 4.346 58.257 78.654 1.00 16.01 147 SER D N 1
ATOM 5066 C CA . SER D 1 147 ? 3.516 57.746 77.569 1.00 16.93 147 SER D CA 1
ATOM 5067 C C . SER D 1 147 ? 2.262 58.591 77.395 1.00 12.54 147 SER D C 1
ATOM 5068 O O . SER D 1 147 ? 1.631 58.994 78.371 1.00 13.41 147 SER D O 1
ATOM 5071 N N . PRO D 1 148 ? 1.892 58.873 76.142 1.00 15.19 148 PRO D N 1
ATOM 5072 C CA . PRO D 1 148 ? 0.705 59.674 75.837 1.00 10.41 148 PRO D CA 1
ATOM 5073 C C . PRO D 1 148 ? -0.571 58.841 75.898 1.00 12.07 148 PRO D C 1
ATOM 5074 O O . PRO D 1 148 ? -1.672 59.375 75.761 1.00 10.56 148 PRO D O 1
ATOM 5078 N N . VAL D 1 149 ? -0.423 57.536 76.114 1.00 9.15 149 VAL D N 1
ATOM 5079 C CA . VAL D 1 149 ? -1.578 56.645 76.180 1.00 12.26 149 VAL D CA 1
ATOM 5080 C C . VAL D 1 149 ? -2.546 57.028 77.302 1.00 12.73 149 VAL D C 1
ATOM 5081 O O . VAL D 1 149 ? -2.166 57.080 78.472 1.00 10.55 149 VAL D O 1
ATOM 5085 N N . GLY D 1 150 ? -3.797 57.296 76.926 1.00 8.14 150 GLY D N 1
ATOM 5086 C CA . GLY D 1 150 ? -4.815 57.679 77.889 1.00 8.18 150 GLY D CA 1
ATOM 5087 C C . GLY D 1 150 ? -4.501 58.966 78.625 1.00 2.74 150 GLY D C 1
ATOM 5088 O O . GLY D 1 150 ? -5.077 59.254 79.674 1.00 6.17 150 GLY D O 1
ATOM 5089 N N . ARG D 1 151 ? -3.589 59.752 78.068 1.00 10.64 151 ARG D N 1
ATOM 5090 C CA . ARG D 1 151 ? -3.178 61.020 78.679 1.00 12.14 151 ARG D CA 1
ATOM 5091 C C . ARG D 1 151 ? -3.176 62.153 77.678 1.00 13.15 151 ARG D C 1
ATOM 5092 O O . ARG D 1 151 ? -2.734 63.247 77.999 1.00 14.72 151 ARG D O 1
ATOM 5100 N N . SER D 1 152 ? -3.638 61.902 76.461 1.00 10.79 152 SER D N 1
ATOM 5101 C CA . SER D 1 152 ? -3.621 62.959 75.470 1.00 8.59 152 SER D CA 1
ATOM 5102 C C . SER D 1 152 ? -4.917 63.767 75.471 1.00 8.87 152 SER D C 1
ATOM 5103 O O . SER D 1 152 ? -5.895 63.398 76.129 1.00 10.23 152 SER D O 1
ATOM 5106 N N . GLN D 1 153 ? -4.913 64.882 74.748 1.00 7.86 153 GLN D N 1
ATOM 5107 C CA . GLN D 1 153 ? -6.081 65.751 74.664 1.00 11.36 153 GLN D CA 1
ATOM 5108 C C . GLN D 1 153 ? -6.420 66.118 73.229 1.00 8.01 153 GLN D C 1
ATOM 5109 O O . GLN D 1 153 ? -5.535 66.393 72.414 1.00 11.10 153 GLN D O 1
ATOM 5123 N N . PHE D 1 155 ? -8.201 68.732 70.629 1.00 13.91 155 PHE D N 1
ATOM 5124 C CA . PHE D 1 155 ? -8.671 70.104 70.531 1.00 8.97 155 PHE D CA 1
ATOM 5125 C C . PHE D 1 155 ? -9.335 70.364 69.190 1.00 7.23 155 PHE D C 1
ATOM 5126 O O . PHE D 1 155 ? -9.947 71.410 69.004 1.00 12.65 155 PHE D O 1
ATOM 5134 N N . TRP D 1 156 ? -9.258 69.399 68.271 1.00 8.57 156 TRP D N 1
ATOM 5135 C CA . TRP D 1 156 ? -9.856 69.580 66.947 1.00 8.95 156 TRP D CA 1
ATOM 5136 C C . TRP D 1 156 ? -10.181 68.269 66.224 1.00 10.25 156 TRP D C 1
ATOM 5137 O O . TRP D 1 156 ? -9.407 67.315 66.254 1.00 8.26 156 TRP D O 1
ATOM 5148 N N . LEU D 1 157 ? -11.342 68.235 65.584 1.00 10.23 157 LEU D N 1
ATOM 5149 C CA . LEU D 1 157 ? -11.787 67.081 64.813 1.00 6.91 157 LEU D CA 1
ATOM 5150 C C . LEU D 1 157 ? -12.726 67.672 63.788 1.00 6.14 157 LEU D C 1
ATOM 5151 O O . LEU D 1 157 ? -13.756 68.242 64.149 1.00 10.89 157 LEU D O 1
ATOM 5156 N N . THR D 1 158 ? -12.378 67.558 62.510 1.00 6.44 158 THR D N 1
ATOM 5157 C CA . THR D 1 158 ? -13.232 68.136 61.486 1.00 10.72 158 THR D CA 1
ATOM 5158 C C . THR D 1 158 ? -13.239 67.426 60.156 1.00 9.60 158 THR D C 1
ATOM 5159 O O . THR D 1 158 ? -12.261 66.785 59.767 1.00 12.25 158 THR D O 1
ATOM 5163 N N . PRO D 1 159 ? -14.378 67.487 59.457 1.00 13.01 159 PRO D N 1
ATOM 5164 C CA . PRO D 1 159 ? -14.451 66.848 58.144 1.00 7.99 159 PRO D CA 1
ATOM 5165 C C . PRO D 1 159 ? -14.104 67.968 57.160 1.00 12.25 159 PRO D C 1
ATOM 5166 O O . PRO D 1 159 ? -14.108 69.150 57.524 1.00 14.06 159 PRO D O 1
ATOM 5170 N N . PRO D 1 160 ? -13.795 67.623 55.910 1.00 14.74 160 PRO D N 1
ATOM 5171 C CA . PRO D 1 160 ? -13.453 68.670 54.945 1.00 21.76 160 PRO D CA 1
ATOM 5172 C C . PRO D 1 160 ? -14.525 69.752 54.805 1.00 22.61 160 PRO D C 1
ATOM 5173 O O . PRO D 1 160 ? -14.224 70.944 54.861 1.00 19.92 160 PRO D O 1
ATOM 5177 N N . ARG D 1 161 ? -15.773 69.326 54.638 1.00 18.14 161 ARG D N 1
ATOM 5178 C CA . ARG D 1 161 ? -16.881 70.252 54.443 1.00 30.60 161 ARG D CA 1
ATOM 5179 C C . ARG D 1 161 ? -16.912 71.462 55.374 1.00 35.20 161 ARG D C 1
ATOM 5180 O O . ARG D 1 161 ? -17.282 72.554 54.947 1.00 36.76 161 ARG D O 1
ATOM 5188 N N . TYR D 1 162 ? -16.522 71.293 56.633 1.00 36.45 162 TYR D N 1
ATOM 5189 C CA . TYR D 1 162 ? -16.550 72.423 57.550 1.00 35.51 162 TYR D CA 1
ATOM 5190 C C . TYR D 1 162 ? -15.326 73.319 57.450 1.00 30.60 162 TYR D C 1
ATOM 5191 O O . TYR D 1 162 ? -15.110 74.178 58.301 1.00 37.67 162 TYR D O 1
ATOM 5200 N N . LEU D 1 163 ? -14.530 73.121 56.404 1.00 37.90 163 LEU D N 1
ATOM 5201 C CA . LEU D 1 163 ? -13.337 73.933 56.183 1.00 30.68 163 LEU D CA 1
ATOM 5202 C C . LEU D 1 163 ? -13.475 74.779 54.925 1.00 36.11 163 LEU D C 1
ATOM 5203 O O . LEU D 1 163 ? -12.539 75.475 54.530 1.00 40.80 163 LEU D O 1
ATOM 5208 N N . LEU D 1 164 ? -14.642 74.709 54.291 1.00 39.89 164 LEU D N 1
ATOM 5209 C CA . LEU D 1 164 ? -14.911 75.483 53.078 1.00 43.39 164 LEU D CA 1
ATOM 5210 C C . LEU D 1 164 ? -15.629 76.782 53.428 1.00 44.65 164 LEU D C 1
ATOM 5211 O O . LEU D 1 164 ? -15.775 77.119 54.603 1.00 48.55 164 LEU D O 1
ATOM 5216 N N . LEU D 1 165 ? -16.075 77.511 52.409 1.00 45.82 165 LEU D N 1
ATOM 5217 C CA . LEU D 1 165 ? -16.772 78.773 52.637 1.00 46.83 165 LEU D CA 1
ATOM 5218 C C . LEU D 1 165 ? -18.248 78.556 52.944 1.00 45.83 165 LEU D C 1
ATOM 5219 O O . LEU D 1 165 ? -18.820 79.226 53.810 1.00 45.28 165 LEU D O 1
ATOM 5224 N N . GLU D 1 166 ? -18.855 77.610 52.235 1.00 44.26 166 GLU D N 1
ATOM 5225 C CA . GLU D 1 166 ? -20.264 77.286 52.416 1.00 42.33 166 GLU D CA 1
ATOM 5226 C C . GLU D 1 166 ? -20.495 75.791 52.243 1.00 40.99 166 GLU D C 1
ATOM 5227 O O . GLU D 1 166 ? -21.348 75.205 52.917 1.00 46.05 166 GLU D O 1
ATOM 5241 N N . GLU E 1 2 ? -20.316 34.143 57.353 1.00 12.64 2 GLU E N 1
ATOM 5242 C CA . GLU E 1 2 ? -21.595 34.469 56.739 1.00 12.69 2 GLU E CA 1
ATOM 5243 C C . GLU E 1 2 ? -21.529 34.467 55.218 1.00 17.25 2 GLU E C 1
ATOM 5244 O O . GLU E 1 2 ? -20.540 34.897 54.618 1.00 17.34 2 GLU E O 1
ATOM 5250 N N . LEU E 1 3 ? -22.596 33.980 54.601 1.00 15.82 3 LEU E N 1
ATOM 5251 C CA . LEU E 1 3 ? -22.676 33.918 53.156 1.00 18.08 3 LEU E CA 1
ATOM 5252 C C . LEU E 1 3 ? -23.850 34.784 52.694 1.00 16.70 3 LEU E C 1
ATOM 5253 O O . LEU E 1 3 ? -24.959 34.651 53.199 1.00 17.29 3 LEU E O 1
ATOM 5258 N N . TYR E 1 4 ? -23.593 35.675 51.743 1.00 12.40 4 TYR E N 1
ATOM 5259 C CA . TYR E 1 4 ? -24.628 36.552 51.203 1.00 19.43 4 TYR E CA 1
ATOM 5260 C C . TYR E 1 4 ? -24.848 36.253 49.725 1.00 12.12 4 TYR E C 1
ATOM 5261 O O . TYR E 1 4 ? -23.977 36.511 48.898 1.00 19.07 4 TYR E O 1
ATOM 5270 N N . LEU E 1 5 ? -26.015 35.702 49.405 1.00 13.90 5 LEU E N 1
ATOM 5271 C CA . LEU E 1 5 ? -26.354 35.351 48.033 1.00 9.33 5 LEU E CA 1
ATOM 5272 C C . LEU E 1 5 ? -27.173 36.476 47.412 1.00 10.15 5 LEU E C 1
ATOM 5273 O O . LEU E 1 5 ? -28.231 36.843 47.920 1.00 12.09 5 LEU E O 1
ATOM 5278 N N . ILE E 1 6 ? -26.676 37.029 46.313 1.00 9.54 6 ILE E N 1
ATOM 5279 C CA . ILE E 1 6 ? -27.348 38.146 45.658 1.00 12.93 6 ILE E CA 1
ATOM 5280 C C . ILE E 1 6 ? -27.649 37.854 44.198 1.00 12.41 6 ILE E C 1
ATOM 5281 O O . ILE E 1 6 ? -26.735 37.580 43.407 1.00 7.47 6 ILE E O 1
ATOM 5286 N N . ARG E 1 7 ? -28.923 37.918 43.822 1.00 8.35 7 ARG E N 1
ATOM 5287 C CA . ARG E 1 7 ? -29.266 37.656 42.427 1.00 6.50 7 ARG E CA 1
ATOM 5288 C C . ARG E 1 7 ? -28.909 38.886 41.602 1.00 9.49 7 ARG E C 1
ATOM 5289 O O . ARG E 1 7 ? -29.031 40.018 42.074 1.00 8.02 7 ARG E O 1
ATOM 5297 N N . HIS E 1 8 ? -28.449 38.660 40.375 1.00 9.37 8 HIS E N 1
ATOM 5298 C CA . HIS E 1 8 ? -28.073 39.761 39.493 1.00 12.75 8 HIS E CA 1
ATOM 5299 C C . HIS E 1 8 ? -29.263 40.712 39.287 1.00 9.09 8 HIS E C 1
ATOM 5300 O O . HIS E 1 8 ? -30.416 40.326 39.474 1.00 10.29 8 HIS E O 1
ATOM 5307 N N . GLY E 1 9 ? -28.969 41.950 38.907 1.00 8.20 9 GLY E N 1
ATOM 5308 C CA . GLY E 1 9 ? -30.015 42.930 38.688 1.00 11.78 9 GLY E CA 1
ATOM 5309 C C . GLY E 1 9 ? -30.801 42.699 37.414 1.00 15.01 9 GLY E C 1
ATOM 5310 O O . GLY E 1 9 ? -30.531 41.756 36.669 1.00 13.59 9 GLY E O 1
ATOM 5311 N N . ILE E 1 10 ? -31.772 43.570 37.154 1.00 13.41 10 ILE E N 1
ATOM 5312 C CA . ILE E 1 10 ? -32.615 43.459 35.968 1.00 14.09 10 ILE E CA 1
ATOM 5313 C C . ILE E 1 10 ? -31.834 43.669 34.677 1.00 13.87 10 ILE E C 1
ATOM 5314 O O . ILE E 1 10 ? -31.138 44.679 34.508 1.00 11.46 10 ILE E O 1
ATOM 5319 N N . ALA E 1 11 ? -31.954 42.712 33.763 1.00 9.22 11 ALA E N 1
ATOM 5320 C CA . ALA E 1 11 ? -31.251 42.786 32.486 1.00 11.06 11 ALA E CA 1
ATOM 5321 C C . ALA E 1 11 ? -32.224 42.858 31.308 1.00 13.10 11 ALA E C 1
ATOM 5322 O O . ALA E 1 11 ? -33.420 42.642 31.473 1.00 17.09 11 ALA E O 1
ATOM 5324 N N . GLU E 1 12 ? -31.699 43.172 30.127 1.00 14.93 12 GLU E N 1
ATOM 5325 C CA . GLU E 1 12 ? -32.505 43.276 28.910 1.00 25.11 12 GLU E CA 1
ATOM 5326 C C . GLU E 1 12 ? -33.290 41.986 28.659 1.00 17.11 12 GLU E C 1
ATOM 5327 O O . GLU E 1 12 ? -32.812 40.894 28.962 1.00 15.70 12 GLU E O 1
ATOM 5333 N N . ALA E 1 13 ? -34.490 42.107 28.099 1.00 21.66 13 ALA E N 1
ATOM 5334 C CA . ALA E 1 13 ? -35.311 40.928 27.810 1.00 22.59 13 ALA E CA 1
ATOM 5335 C C . ALA E 1 13 ? -34.683 40.122 26.667 1.00 22.13 13 ALA E C 1
ATOM 5336 O O . ALA E 1 13 ? -33.927 40.665 25.864 1.00 15.01 13 ALA E O 1
ATOM 5338 N N . GLN E 1 14 ? -34.998 38.830 26.605 1.00 20.29 14 GLN E N 1
ATOM 5339 C CA . GLN E 1 14 ? -34.459 37.961 25.564 1.00 25.25 14 GLN E CA 1
ATOM 5340 C C . GLN E 1 14 ? -34.777 38.544 24.196 1.00 29.20 14 GLN E C 1
ATOM 5341 O O . GLN E 1 14 ? -35.886 39.024 23.953 1.00 32.98 14 GLN E O 1
ATOM 5347 N N . LYS E 1 15 ? -33.800 38.502 23.300 1.00 29.10 15 LYS E N 1
ATOM 5348 C CA . LYS E 1 15 ? -33.997 39.029 21.960 1.00 29.45 15 LYS E CA 1
ATOM 5349 C C . LYS E 1 15 ? -33.344 38.070 20.981 1.00 28.59 15 LYS E C 1
ATOM 5350 O O . LYS E 1 15 ? -32.216 37.623 21.187 1.00 30.54 15 LYS E O 1
ATOM 5356 N N . THR E 1 16 ? -34.067 37.746 19.920 1.00 28.65 16 THR E N 1
ATOM 5357 C CA . THR E 1 16 ? -33.562 36.824 18.925 1.00 33.37 16 THR E CA 1
ATOM 5358 C C . THR E 1 16 ? -32.218 37.281 18.363 1.00 41.65 16 THR E C 1
ATOM 5359 O O . THR E 1 16 ? -32.012 38.470 18.089 1.00 43.14 16 THR E O 1
ATOM 5363 N N . GLY E 1 17 ? -31.298 36.330 18.222 1.00 41.07 17 GLY E N 1
ATOM 5364 C CA . GLY E 1 17 ? -29.984 36.638 17.686 1.00 47.06 17 GLY E CA 1
ATOM 5365 C C . GLY E 1 17 ? -28.874 36.793 18.712 1.00 50.11 17 GLY E C 1
ATOM 5366 O O . GLY E 1 17 ? -27.710 36.513 18.415 1.00 50.44 17 GLY E O 1
ATOM 5367 N N . ILE E 1 18 ? -29.222 37.237 19.917 1.00 49.34 18 ILE E N 1
ATOM 5368 C CA . ILE E 1 18 ? -28.228 37.437 20.970 1.00 46.95 18 ILE E CA 1
ATOM 5369 C C . ILE E 1 18 ? -28.383 36.464 22.127 1.00 37.94 18 ILE E C 1
ATOM 5370 O O . ILE E 1 18 ? -29.442 36.387 22.748 1.00 42.47 18 ILE E O 1
ATOM 5375 N N . LYS E 1 19 ? -27.314 35.725 22.407 1.00 32.46 19 LYS E N 1
ATOM 5376 C CA . LYS E 1 19 ? -27.313 34.738 23.477 1.00 33.89 19 LYS E CA 1
ATOM 5377 C C . LYS E 1 19 ? -27.780 35.333 24.799 1.00 28.61 19 LYS E C 1
ATOM 5378 O O . LYS E 1 19 ? -27.541 36.508 25.084 1.00 13.25 19 LYS E O 1
ATOM 5384 N N . ASP E 1 20 ? -28.443 34.516 25.609 1.00 25.22 20 ASP E N 1
ATOM 5385 C CA . ASP E 1 20 ? -28.937 35.000 26.885 1.00 24.39 20 ASP E CA 1
ATOM 5386 C C . ASP E 1 20 ? -27.760 35.326 27.793 1.00 18.95 20 ASP E C 1
ATOM 5387 O O . ASP E 1 20 ? -27.836 36.231 28.621 1.00 22.99 20 ASP E O 1
ATOM 5392 N N . GLU E 1 21 ? -26.659 34.605 27.612 1.00 21.44 21 GLU E N 1
ATOM 5393 C CA . GLU E 1 21 ? -25.462 34.827 28.418 1.00 22.90 21 GLU E CA 1
ATOM 5394 C C . GLU E 1 21 ? -24.868 36.217 28.223 1.00 21.75 21 GLU E C 1
ATOM 5395 O O . GLU E 1 21 ? -24.120 36.704 29.069 1.00 20.72 21 GLU E O 1
ATOM 5401 N N . GLU E 1 22 ? -25.214 36.860 27.114 1.00 17.50 22 GLU E N 1
ATOM 5402 C CA . GLU E 1 22 ? -24.689 38.180 26.813 1.00 15.69 22 GLU E CA 1
ATOM 5403 C C . GLU E 1 22 ? -25.607 39.316 27.229 1.00 14.78 22 GLU E C 1
ATOM 5404 O O . GLU E 1 22 ? -25.238 40.480 27.104 1.00 14.84 22 GLU E O 1
ATOM 5410 N N . ARG E 1 23 ? -26.799 38.997 27.727 1.00 15.14 23 ARG E N 1
ATOM 5411 C CA . ARG E 1 23 ? -27.719 40.057 28.127 1.00 10.56 23 ARG E CA 1
ATOM 5412 C C . ARG E 1 23 ? -27.088 40.899 29.225 1.00 12.63 23 ARG E C 1
ATOM 5413 O O . ARG E 1 23 ? -26.508 40.371 30.174 1.00 11.44 23 ARG E O 1
ATOM 5421 N N . GLU E 1 24 ? -27.200 42.213 29.081 1.00 12.06 24 GLU E N 1
ATOM 5422 C CA . GLU E 1 24 ? -26.622 43.126 30.047 1.00 19.94 24 GLU E CA 1
ATOM 5423 C C . GLU E 1 24 ? -27.691 43.810 30.874 1.00 24.44 24 GLU E C 1
ATOM 5424 O O . GLU E 1 24 ? -28.868 43.826 30.503 1.00 15.56 24 GLU E O 1
ATOM 5430 N N . LEU E 1 25 ? -27.278 44.370 32.006 1.00 18.94 25 LEU E N 1
ATOM 5431 C CA . LEU E 1 25 ? -28.213 45.074 32.865 1.00 19.85 25 LEU E CA 1
ATOM 5432 C C . LEU E 1 25 ? -28.742 46.266 32.091 1.00 16.64 25 LEU E C 1
ATOM 5433 O O . LEU E 1 25 ? -28.036 46.845 31.267 1.00 18.88 25 LEU E O 1
ATOM 5438 N N . THR E 1 26 ? -29.987 46.625 32.359 1.00 19.47 26 THR E N 1
ATOM 5439 C CA . THR E 1 26 ? -30.602 47.769 31.712 1.00 25.02 26 THR E CA 1
ATOM 5440 C C . THR E 1 26 ? -30.305 48.973 32.593 1.00 23.78 26 THR E C 1
ATOM 5441 O O . THR E 1 26 ? -29.764 48.829 33.696 1.00 21.28 26 THR E O 1
ATOM 5445 N N . GLN E 1 27 ? -30.656 50.156 32.109 1.00 24.20 27 GLN E N 1
ATOM 5446 C CA . GLN E 1 27 ? -30.427 51.374 32.871 1.00 26.63 27 GLN E CA 1
ATOM 5447 C C . GLN E 1 27 ? -31.090 51.300 34.240 1.00 18.80 27 GLN E C 1
ATOM 5448 O O . GLN E 1 27 ? -30.461 51.595 35.248 1.00 22.88 27 GLN E O 1
ATOM 5454 N N . GLU E 1 28 ? -32.357 50.907 34.289 1.00 22.01 28 GLU E N 1
ATOM 5455 C CA . GLU E 1 28 ? -33.018 50.825 35.579 1.00 26.77 28 GLU E CA 1
ATOM 5456 C C . GLU E 1 28 ? -32.382 49.712 36.403 1.00 21.83 28 GLU E C 1
ATOM 5457 O O . GLU E 1 28 ? -32.263 49.833 37.618 1.00 29.11 28 GLU E O 1
ATOM 5463 N N . GLY E 1 29 ? -31.966 48.636 35.736 1.00 19.68 29 GLY E N 1
ATOM 5464 C CA . GLY E 1 29 ? -31.328 47.530 36.432 1.00 15.45 29 GLY E CA 1
ATOM 5465 C C . GLY E 1 29 ? -30.076 48.005 37.153 1.00 20.19 29 GLY E C 1
ATOM 5466 O O . GLY E 1 29 ? -29.807 47.602 38.285 1.00 18.08 29 GLY E O 1
ATOM 5467 N N . LYS E 1 30 ? -29.308 48.866 36.490 1.00 15.39 30 LYS E N 1
ATOM 5468 C CA . LYS E 1 30 ? -28.090 49.410 37.072 1.00 17.84 30 LYS E CA 1
ATOM 5469 C C . LYS E 1 30 ? -28.451 50.373 38.200 1.00 22.02 30 LYS E C 1
ATOM 5470 O O . LYS E 1 30 ? -27.835 50.354 39.269 1.00 17.47 30 LYS E O 1
ATOM 5476 N N . GLN E 1 31 ? -29.464 51.201 37.962 1.00 17.75 31 GLN E N 1
ATOM 5477 C CA . GLN E 1 31 ? -29.913 52.173 38.954 1.00 25.74 31 GLN E CA 1
ATOM 5478 C C . GLN E 1 31 ? -30.411 51.493 40.225 1.00 21.91 31 GLN E C 1
ATOM 5479 O O . GLN E 1 31 ? -30.038 51.888 41.328 1.00 23.23 31 GLN E O 1
ATOM 5485 N N . LYS E 1 32 ? -31.268 50.486 40.070 1.00 15.81 32 LYS E N 1
ATOM 5486 C CA . LYS E 1 32 ? -31.801 49.772 41.224 1.00 17.28 32 LYS E CA 1
ATOM 5487 C C . LYS E 1 32 ? -30.698 49.033 41.966 1.00 17.82 32 LYS E C 1
ATOM 5488 O O . LYS E 1 32 ? -30.699 48.962 43.196 1.00 20.81 32 LYS E O 1
ATOM 5494 N N . THR E 1 33 ? -29.753 48.479 41.218 1.00 15.31 33 THR E N 1
ATOM 5495 C CA . THR E 1 33 ? -28.649 47.767 41.839 1.00 15.19 33 THR E CA 1
ATOM 5496 C C . THR E 1 33 ? -27.799 48.738 42.659 1.00 19.52 33 THR E C 1
ATOM 5497 O O . THR E 1 33 ? -27.298 48.384 43.727 1.00 15.42 33 THR E O 1
ATOM 5501 N N . GLU E 1 34 ? -27.643 49.962 42.158 1.00 21.93 34 GLU E N 1
ATOM 5502 C CA . GLU E 1 34 ? -26.866 50.977 42.864 1.00 21.68 34 GLU E CA 1
ATOM 5503 C C . GLU E 1 34 ? -27.540 51.328 44.182 1.00 20.21 34 GLU E C 1
ATOM 5504 O O . GLU E 1 34 ? -26.885 51.389 45.223 1.00 17.96 34 GLU E O 1
ATOM 5510 N N . LYS E 1 35 ? -28.849 51.558 44.132 1.00 19.57 35 LYS E N 1
ATOM 5511 C CA . LYS E 1 35 ? -29.612 51.885 45.333 1.00 21.13 35 LYS E CA 1
ATOM 5512 C C . 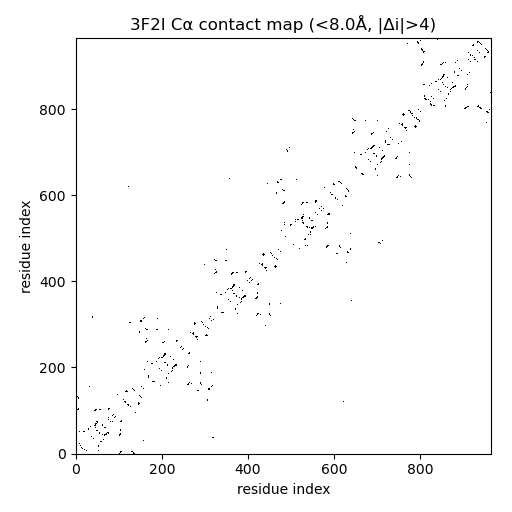LYS E 1 35 ? -29.431 50.802 46.389 1.00 24.22 35 LYS E C 1
ATOM 5513 O O . LYS E 1 35 ? -29.283 51.101 47.574 1.00 25.39 35 LYS E O 1
ATOM 5519 N N . VAL E 1 36 ? -29.449 49.543 45.959 1.00 18.94 36 VAL E N 1
ATOM 5520 C CA . VAL E 1 36 ? -29.281 48.432 46.885 1.00 16.71 36 VAL E CA 1
ATOM 5521 C C . VAL E 1 36 ? -27.876 48.463 47.490 1.00 20.00 36 VAL E C 1
ATOM 5522 O O . VAL E 1 36 ? -27.717 48.345 48.705 1.00 19.71 36 VAL E O 1
ATOM 5526 N N . ALA E 1 37 ? -26.861 48.629 46.644 1.00 19.52 37 ALA E N 1
ATOM 5527 C CA . ALA E 1 37 ? -25.474 48.684 47.114 1.00 17.36 37 ALA E CA 1
ATOM 5528 C C . ALA E 1 37 ? -25.326 49.758 48.197 1.00 22.19 37 ALA E C 1
ATOM 5529 O O . ALA E 1 37 ? -24.704 49.523 49.238 1.00 21.30 37 ALA E O 1
ATOM 5531 N N . TYR E 1 38 ? -25.907 50.929 47.943 1.00 20.72 38 TYR E N 1
ATOM 5532 C CA . TYR E 1 38 ? -25.865 52.044 48.883 1.00 25.67 38 TYR E CA 1
ATOM 5533 C C . TYR E 1 38 ? -26.502 51.675 50.220 1.00 25.40 38 TYR E C 1
ATOM 5534 O O . TYR E 1 38 ? -25.953 51.981 51.282 1.00 21.89 38 TYR E O 1
ATOM 5543 N N . ARG E 1 39 ? -27.665 51.029 50.175 1.00 23.13 39 ARG E N 1
ATOM 5544 C CA . ARG E 1 39 ? -28.340 50.626 51.404 1.00 15.69 39 ARG E CA 1
ATOM 5545 C C . ARG E 1 39 ? -27.476 49.645 52.188 1.00 16.52 39 ARG E C 1
ATOM 5546 O O . ARG E 1 39 ? -27.427 49.702 53.418 1.00 19.29 39 ARG E O 1
ATOM 5554 N N . LEU E 1 40 ? -26.792 48.747 51.482 1.00 11.87 40 LEU E N 1
ATOM 5555 C CA . LEU E 1 40 ? -25.942 47.764 52.151 1.00 17.73 40 LEU E CA 1
ATOM 5556 C C . LEU E 1 40 ? -24.797 48.461 52.878 1.00 21.26 40 LEU E C 1
ATOM 5557 O O . LEU E 1 40 ? -24.458 48.107 54.009 1.00 16.13 40 LEU E O 1
ATOM 5562 N N . VAL E 1 41 ? -24.202 49.455 52.229 1.00 21.82 41 VAL E N 1
ATOM 5563 C CA . VAL E 1 41 ? -23.113 50.192 52.850 1.00 21.39 41 VAL E CA 1
ATOM 5564 C C . VAL E 1 41 ? -23.688 50.873 54.094 1.00 21.99 41 VAL E C 1
ATOM 5565 O O . VAL E 1 41 ? -23.100 50.827 55.177 1.00 27.63 41 VAL E O 1
ATOM 5569 N N . LYS E 1 42 ? -24.861 51.474 53.932 1.00 21.14 42 LYS E N 1
ATOM 5570 C CA . LYS E 1 42 ? -25.539 52.174 55.020 1.00 25.82 42 LYS E CA 1
ATOM 5571 C C . LYS E 1 42 ? -25.878 51.208 56.165 1.00 28.42 42 LYS E C 1
ATOM 5572 O O . LYS E 1 42 ? -25.928 51.600 57.332 1.00 24.94 42 LYS E O 1
ATOM 5578 N N . LEU E 1 43 ? -26.111 49.944 55.818 1.00 30.73 43 LEU E N 1
ATOM 5579 C CA . LEU E 1 43 ? -26.447 48.920 56.800 1.00 24.45 43 LEU E CA 1
ATOM 5580 C C . LEU E 1 43 ? -25.207 48.251 57.381 1.00 28.66 43 LEU E C 1
ATOM 5581 O O . LEU E 1 43 ? -25.299 47.196 58.011 1.00 23.89 43 LEU E O 1
ATOM 5586 N N . GLY E 1 44 ? -24.048 48.859 57.146 1.00 26.77 44 GLY E N 1
ATOM 5587 C CA . GLY E 1 44 ? -22.806 48.323 57.673 1.00 26.87 44 GLY E CA 1
ATOM 5588 C C . GLY E 1 44 ? -22.278 47.062 57.020 1.00 29.15 44 GLY E C 1
ATOM 5589 O O . GLY E 1 44 ? -21.314 46.471 57.504 1.00 24.87 44 GLY E O 1
ATOM 5590 N N . ARG E 1 45 ? -22.899 46.630 55.929 1.00 26.63 45 ARG E N 1
ATOM 5591 C CA . ARG E 1 45 ? -22.429 45.427 55.258 1.00 27.44 45 ARG E CA 1
ATOM 5592 C C . ARG E 1 45 ? -21.015 45.649 54.712 1.00 28.53 45 ARG E C 1
ATOM 5593 O O . ARG E 1 45 ? -20.650 46.760 54.323 1.00 18.77 45 ARG E O 1
ATOM 5601 N N . GLN E 1 46 ? -20.228 44.579 54.698 1.00 21.74 46 GLN E N 1
ATOM 5602 C CA . GLN E 1 46 ? -18.852 44.617 54.222 1.00 25.87 46 GLN E CA 1
ATOM 5603 C C . GLN E 1 46 ? -18.445 43.178 53.926 1.00 24.68 46 GLN E C 1
ATOM 5604 O O . GLN E 1 46 ? -18.593 42.299 54.778 1.00 34.42 46 GLN E O 1
ATOM 5610 N N . PHE E 1 47 ? -17.935 42.939 52.723 1.00 16.42 47 PHE E N 1
ATOM 5611 C CA . PHE E 1 47 ? -17.531 41.594 52.314 1.00 14.68 47 PHE E CA 1
ATOM 5612 C C . PHE E 1 47 ? -16.015 41.478 52.145 1.00 17.18 47 PHE E C 1
ATOM 5613 O O . PHE E 1 47 ? -15.368 42.380 51.615 1.00 18.14 47 PHE E O 1
ATOM 5621 N N . ASP E 1 48 ? -15.446 40.368 52.600 1.00 18.93 48 ASP E N 1
ATOM 5622 C CA . ASP E 1 48 ? -14.013 40.158 52.461 1.00 17.02 48 ASP E CA 1
ATOM 5623 C C . ASP E 1 48 ? -13.735 39.905 50.981 1.00 19.84 48 ASP E C 1
ATOM 5624 O O . ASP E 1 48 ? -12.647 40.184 50.468 1.00 14.69 48 ASP E O 1
ATOM 5629 N N . LEU E 1 49 ? -14.751 39.397 50.292 1.00 19.02 49 LEU E N 1
ATOM 5630 C CA . LEU E 1 49 ? -14.638 39.095 48.875 1.00 13.86 49 LEU E CA 1
ATOM 5631 C C . LEU E 1 49 ? -16.000 38.951 48.209 1.00 15.20 49 LEU E C 1
ATOM 5632 O O . LEU E 1 49 ? -16.957 38.457 48.809 1.00 11.01 49 LEU E O 1
ATOM 5637 N N . ILE E 1 50 ? -16.076 39.390 46.961 1.00 13.20 50 ILE E N 1
ATOM 5638 C CA . ILE E 1 50 ? -17.295 39.264 46.184 1.00 13.48 5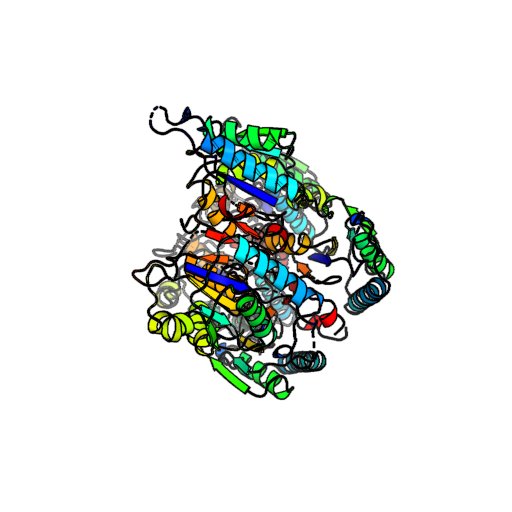0 ILE E CA 1
ATOM 5639 C C . ILE E 1 50 ? -16.971 38.277 45.059 1.00 17.21 50 ILE E C 1
ATOM 5640 O O . ILE E 1 50 ? -16.022 38.484 44.300 1.00 14.89 50 ILE E O 1
ATOM 5645 N N . VAL E 1 51 ? -17.747 37.200 44.979 1.00 9.82 51 VAL E N 1
ATOM 5646 C CA . VAL E 1 51 ? -17.562 36.181 43.954 1.00 16.02 51 VAL E CA 1
ATOM 5647 C C . VAL E 1 51 ? -18.769 36.238 43.022 1.00 18.08 51 VAL E C 1
ATOM 5648 O O . VAL E 1 51 ? -19.906 36.262 43.488 1.00 12.20 51 VAL E O 1
ATOM 5652 N N . THR E 1 52 ? -18.533 36.244 41.713 1.00 13.54 52 THR E N 1
ATOM 5653 C CA . THR E 1 52 ? -19.641 36.327 40.765 1.00 12.67 52 THR E CA 1
ATOM 5654 C C . THR E 1 52 ? -19.622 35.334 39.614 1.00 12.44 52 THR E C 1
ATOM 5655 O O . THR E 1 52 ? -18.574 34.797 39.236 1.00 10.88 52 THR E O 1
ATOM 5659 N N . SER E 1 53 ? -20.811 35.098 39.074 1.00 10.61 53 SER E N 1
ATOM 5660 C CA . SER E 1 53 ? -20.987 34.237 37.923 1.00 10.87 53 SER E CA 1
ATOM 5661 C C . SER E 1 53 ? -20.290 35.020 36.816 1.00 15.51 53 SER E C 1
ATOM 5662 O O . SER E 1 53 ? -20.194 36.250 36.885 1.00 10.81 53 SER E O 1
ATOM 5665 N N . PRO E 1 54 ? -19.769 34.322 35.801 1.00 13.28 54 PRO E N 1
ATOM 5666 C CA . PRO E 1 54 ? -19.081 34.975 34.685 1.00 15.45 54 PRO E CA 1
ATOM 5667 C C . PRO E 1 54 ? -20.042 35.673 33.722 1.00 15.39 54 PRO E C 1
ATOM 5668 O O . PRO E 1 54 ? -19.636 36.564 32.975 1.00 19.78 54 PRO E O 1
ATOM 5672 N N . LEU E 1 55 ? -21.314 35.278 33.739 1.00 14.71 55 LEU E N 1
ATOM 5673 C CA . LEU E 1 55 ? -22.298 35.897 32.848 1.00 14.82 55 LEU E CA 1
ATOM 5674 C C . LEU E 1 55 ? -22.309 37.411 33.082 1.00 18.76 55 LEU E C 1
ATOM 5675 O O . LEU E 1 55 ? -22.282 37.869 34.224 1.00 16.04 55 LEU E O 1
ATOM 5680 N N . ILE E 1 56 ? -22.352 38.187 32.003 1.00 13.69 56 ILE E N 1
ATOM 5681 C CA . ILE E 1 56 ? -22.297 39.634 32.127 1.00 14.23 56 ILE E CA 1
ATOM 5682 C C . ILE E 1 56 ? -23.351 40.259 33.037 1.00 14.67 56 ILE E C 1
ATOM 5683 O O . ILE E 1 56 ? -23.073 41.250 33.710 1.00 17.85 56 ILE E O 1
ATOM 5688 N N . ARG E 1 57 ? -24.550 39.682 33.069 1.00 10.53 57 ARG E N 1
ATOM 5689 C CA . ARG E 1 57 ? -25.624 40.181 33.937 1.00 19.72 57 ARG E CA 1
ATOM 5690 C C . ARG E 1 57 ? -25.142 40.240 35.383 1.00 18.01 57 ARG E C 1
ATOM 5691 O O . ARG E 1 57 ? -25.355 41.224 36.099 1.00 14.43 57 ARG E O 1
ATOM 5699 N N . ALA E 1 58 ? -24.538 39.137 35.806 1.00 10.99 58 ALA E N 1
ATOM 5700 C CA . ALA E 1 58 ? -24.038 38.979 37.163 1.00 9.16 58 ALA E CA 1
ATOM 5701 C C . ALA E 1 58 ? -22.795 39.809 37.410 1.00 14.39 58 ALA E C 1
ATOM 5702 O O . ALA E 1 58 ? -22.684 40.491 38.433 1.00 8.52 58 ALA E O 1
ATOM 5704 N N . ARG E 1 59 ? -21.855 39.734 36.471 1.00 14.41 59 ARG E N 1
ATOM 5705 C CA . ARG E 1 59 ? -20.599 40.461 36.580 1.00 12.04 59 ARG E CA 1
ATOM 5706 C C . ARG E 1 59 ? -20.827 41.963 36.747 1.00 13.17 59 ARG E C 1
ATOM 5707 O O . ARG E 1 59 ? -20.168 42.604 37.567 1.00 13.62 59 ARG E O 1
ATOM 5715 N N . GLN E 1 60 ? -21.765 42.522 35.983 1.00 8.10 60 GLN E N 1
ATOM 5716 C CA . GLN E 1 60 ? -22.060 43.953 36.075 1.00 14.53 60 GLN E CA 1
ATOM 5717 C C . GLN E 1 60 ? -22.673 44.283 37.440 1.00 12.87 60 GLN E C 1
ATOM 5718 O O . GLN E 1 60 ? -22.463 45.369 37.984 1.00 10.29 60 GLN E O 1
ATOM 5724 N N . THR E 1 61 ? -23.450 43.352 37.985 1.00 12.52 61 THR E N 1
ATOM 5725 C CA . THR E 1 61 ? -24.061 43.567 39.291 1.00 7.19 61 THR E CA 1
ATOM 5726 C C . THR E 1 61 ? -22.953 43.575 40.355 1.00 11.92 61 THR E C 1
ATOM 5727 O O . THR E 1 61 ? -22.917 44.446 41.230 1.00 8.21 61 THR E O 1
ATOM 5731 N N . ALA E 1 62 ? -22.040 42.615 40.258 1.00 7.27 62 ALA E N 1
ATOM 5732 C CA . ALA E 1 62 ? -20.933 42.507 41.201 1.00 12.64 62 ALA E CA 1
ATOM 5733 C C . ALA E 1 62 ? -20.006 43.719 41.126 1.00 13.01 62 ALA E C 1
ATOM 5734 O O . ALA E 1 62 ? -19.495 44.193 42.149 1.00 13.46 62 ALA E O 1
ATOM 5736 N N . GLU E 1 63 ? -19.787 44.221 39.917 1.00 9.24 63 GLU E N 1
ATOM 5737 C CA . GLU E 1 63 ? -18.914 45.368 39.737 1.00 13.40 63 GLU E CA 1
ATOM 5738 C C . GLU E 1 63 ? -19.540 46.581 40.422 1.00 16.70 63 GLU E C 1
ATOM 5739 O O . GLU E 1 63 ? -18.834 47.399 41.016 1.00 18.13 63 GLU E O 1
ATOM 5745 N N . ILE E 1 64 ? -20.865 46.688 40.359 1.00 14.89 64 ILE E N 1
ATOM 5746 C CA . ILE E 1 64 ? -21.559 47.803 41.002 1.00 15.54 64 ILE E CA 1
ATOM 5747 C C . ILE E 1 64 ? -21.430 47.701 42.525 1.00 19.83 64 ILE E C 1
ATOM 5748 O O . ILE E 1 64 ? -21.248 48.705 43.211 1.00 15.21 64 ILE E O 1
ATOM 5753 N N . LEU E 1 65 ? -21.528 46.487 43.058 1.00 15.99 65 LEU E N 1
ATOM 5754 C CA . LEU E 1 65 ? -21.394 46.298 44.498 1.00 13.91 65 LEU E CA 1
ATOM 5755 C C . LEU E 1 65 ? -19.963 46.672 44.898 1.00 18.53 65 LEU E C 1
ATOM 5756 O O . LEU E 1 65 ? -19.745 47.428 45.847 1.00 15.02 65 LEU E O 1
ATOM 5761 N N . LEU E 1 66 ? -18.992 46.147 44.159 1.00 18.83 66 LEU E N 1
ATOM 5762 C CA . LEU E 1 66 ? -17.588 46.430 44.423 1.00 15.78 66 LEU E CA 1
ATOM 5763 C C . LEU E 1 66 ? -17.313 47.930 44.400 1.00 17.79 66 LEU E C 1
ATOM 5764 O O . LEU E 1 66 ? -16.645 48.470 45.290 1.00 20.16 66 LEU E O 1
ATOM 5769 N N . ALA E 1 67 ? -17.832 48.600 43.377 1.00 16.20 67 ALA E N 1
ATOM 5770 C CA . ALA E 1 67 ? -17.638 50.038 43.212 1.00 22.88 67 ALA E CA 1
ATOM 5771 C C . ALA E 1 67 ? -18.176 50.869 44.374 1.00 22.43 67 ALA E C 1
ATOM 5772 O O . ALA E 1 67 ? -17.627 51.925 44.690 1.00 21.74 67 ALA E O 1
ATOM 5774 N N . SER E 1 68 ? -19.243 50.392 45.008 1.00 19.91 68 SER E N 1
ATOM 5775 C CA . SER E 1 68 ? -19.853 51.102 46.132 1.00 21.05 68 SER E CA 1
ATOM 5776 C C . SER E 1 68 ? -18.986 50.990 47.381 1.00 21.90 68 SER E C 1
ATOM 5777 O O . SER E 1 68 ? -19.300 51.572 48.419 1.00 22.64 68 SER E O 1
ATOM 5780 N N . GLY E 1 69 ? -17.910 50.217 47.286 1.00 24.80 69 GLY E N 1
ATOM 5781 C CA . GLY E 1 69 ? -17.021 50.046 48.422 1.00 27.76 69 GLY E CA 1
ATOM 5782 C C . GLY E 1 69 ? -17.500 48.975 49.384 1.00 24.27 69 GLY E C 1
ATOM 5783 O O . GLY E 1 69 ? -17.204 49.016 50.576 1.00 21.78 69 GLY E O 1
ATOM 5784 N N . LEU E 1 70 ? -18.242 48.009 48.858 1.00 23.00 70 LEU E N 1
ATOM 5785 C CA . LEU E 1 70 ? -18.766 46.919 49.668 1.00 21.00 70 LEU E CA 1
ATOM 5786 C C . LEU E 1 70 ? -17.668 45.888 49.958 1.00 20.61 70 LEU E C 1
ATOM 5787 O O . LEU E 1 70 ? -17.776 45.091 50.893 1.00 20.70 70 LEU E O 1
ATOM 5792 N N . SER E 1 71 ? -16.609 45.921 49.155 1.00 17.36 71 SER E N 1
ATOM 5793 C CA . SER E 1 71 ? -15.482 45.004 49.309 1.00 18.84 71 SER E CA 1
ATOM 5794 C C . SER E 1 71 ? -14.270 45.557 48.569 1.00 19.80 71 SER E C 1
ATOM 5795 O O . SER E 1 71 ? -14.374 46.564 47.870 1.00 14.90 71 SER E O 1
ATOM 5798 N N . CYS E 1 72 ? -13.130 44.887 48.724 1.00 14.21 72 CYS E N 1
ATOM 5799 C CA . CYS E 1 72 ? -11.894 45.295 48.069 1.00 22.64 72 CYS E CA 1
ATOM 5800 C C . CYS E 1 72 ? -11.464 44.292 47.002 1.00 22.28 72 CYS E C 1
ATOM 5801 O O . CYS E 1 72 ? -10.532 44.556 46.242 1.00 17.12 72 CYS E O 1
ATOM 5804 N N . GLN E 1 73 ? -12.140 43.147 46.945 1.00 19.24 73 GLN E N 1
ATOM 5805 C CA . GLN E 1 73 ? -11.804 42.115 45.967 1.00 17.44 73 GLN E CA 1
ATOM 5806 C C . GLN E 1 73 ? -13.012 41.510 45.268 1.00 16.79 73 GLN E C 1
ATOM 5807 O O . GLN E 1 73 ? -14.039 41.245 45.891 1.00 17.75 73 GLN E O 1
ATOM 5813 N N . LEU E 1 74 ? -12.872 41.281 43.966 1.00 14.97 74 LEU E N 1
ATOM 5814 C CA . LEU E 1 74 ? -13.932 40.683 43.166 1.00 11.62 74 LEU E CA 1
ATOM 5815 C C . LEU E 1 74 ? -13.319 39.529 42.392 1.00 15.40 74 LEU E C 1
ATOM 5816 O O . LEU E 1 74 ? -12.266 39.675 41.778 1.00 18.32 74 LEU E O 1
ATOM 5821 N N . GLU E 1 75 ? -13.969 38.376 42.435 1.00 15.02 75 GLU E N 1
ATOM 5822 C CA . GLU E 1 75 ? -13.468 37.207 41.730 1.00 16.22 75 GLU E CA 1
ATOM 5823 C C . GLU E 1 75 ? -14.606 36.541 40.955 1.00 16.97 75 GLU E C 1
ATOM 5824 O O . GLU E 1 75 ? -15.741 36.475 41.434 1.00 15.24 75 GLU E O 1
ATOM 5830 N N . GLU E 1 76 ? -14.309 36.069 39.750 1.00 12.61 76 GLU E N 1
ATOM 5831 C CA . GLU E 1 76 ? -15.313 35.383 38.951 1.00 15.51 76 GLU E CA 1
ATOM 5832 C C . GLU E 1 76 ? -15.087 33.891 39.115 1.00 18.13 76 GLU E C 1
ATOM 5833 O O . GLU E 1 76 ? -13.951 33.448 39.294 1.00 18.08 76 GLU E O 1
ATOM 5839 N N . SER E 1 77 ? -16.169 33.121 39.049 1.00 15.02 77 SER E N 1
ATOM 5840 C CA . SER E 1 77 ? -16.085 31.675 39.192 1.00 17.24 77 SER E CA 1
ATOM 5841 C C . SER E 1 77 ? -17.18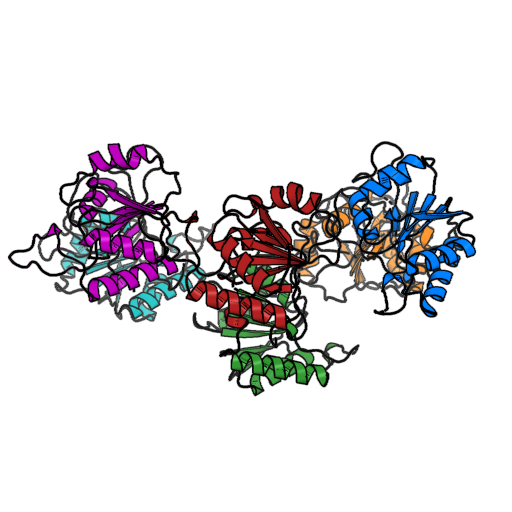5 30.981 38.402 1.00 17.63 77 SER E C 1
ATOM 5842 O O . SER E 1 77 ? -18.364 31.315 38.538 1.00 12.05 77 SER E O 1
ATOM 5845 N N . ASN E 1 78 ? -16.797 30.020 37.569 1.00 14.10 78 ASN E N 1
ATOM 5846 C CA . ASN E 1 78 ? -17.768 29.278 36.769 1.00 16.13 78 ASN E CA 1
ATOM 5847 C C . ASN E 1 78 ? -18.689 28.439 37.658 1.00 13.26 78 ASN E C 1
ATOM 5848 O O . ASN E 1 78 ? -19.673 27.885 37.179 1.00 14.88 78 ASN E O 1
ATOM 5853 N N . HIS E 1 79 ? -18.367 28.343 38.948 1.00 11.97 79 HIS E N 1
ATOM 5854 C CA . HIS E 1 79 ? -19.211 27.589 39.877 1.00 17.24 79 HIS E CA 1
ATOM 5855 C C . HIS E 1 79 ? -20.566 28.273 40.041 1.00 15.99 79 HIS E C 1
ATOM 5856 O O . HIS E 1 79 ? -21.581 27.619 40.316 1.00 13.01 79 HIS E O 1
ATOM 5863 N N . LEU E 1 80 ? -20.566 29.594 39.872 1.00 12.80 80 LEU E N 1
ATOM 5864 C CA . LEU E 1 80 ? -21.765 30.425 40.009 1.00 9.58 80 LEU E CA 1
ATOM 5865 C C . LEU E 1 80 ? -22.573 30.572 38.720 1.00 14.82 80 LEU E C 1
ATOM 5866 O O . LEU E 1 80 ? -23.621 31.225 38.710 1.00 13.04 80 LEU E O 1
ATOM 5871 N N . ALA E 1 81 ? -22.087 29.972 37.636 1.00 15.38 81 ALA E N 1
ATOM 5872 C CA . ALA E 1 81 ? -22.798 30.028 36.367 1.00 13.55 81 ALA E CA 1
ATOM 5873 C C . ALA E 1 81 ? -24.037 29.151 36.536 1.00 16.70 81 ALA E C 1
ATOM 5874 O O . ALA E 1 81 ? -24.079 28.304 37.425 1.00 14.22 81 ALA E O 1
ATOM 5876 N N . PRO E 1 82 ? -25.059 29.341 35.685 1.00 12.68 82 PRO E N 1
ATOM 5877 C CA . PRO E 1 82 ? -26.296 28.555 35.763 1.00 19.03 82 PRO E CA 1
ATOM 5878 C C . PRO E 1 82 ? -26.060 27.043 35.782 1.00 19.38 82 PRO E C 1
ATOM 5879 O O . PRO E 1 82 ? -26.800 26.300 36.424 1.00 17.64 82 PRO E O 1
ATOM 5883 N N . ASN E 1 83 ? -25.016 26.598 35.088 1.00 21.32 83 ASN E N 1
ATOM 5884 C CA . ASN E 1 83 ? -24.684 25.179 35.024 1.00 25.23 83 ASN E CA 1
ATOM 5885 C C . ASN E 1 83 ? -23.679 24.748 36.099 1.00 25.00 83 ASN E C 1
ATOM 5886 O O . ASN E 1 83 ? -22.945 23.776 35.913 1.00 32.78 83 ASN E O 1
ATOM 5891 N N . GLY E 1 84 ? -23.651 25.468 37.217 1.00 21.12 84 GLY E N 1
ATOM 5892 C CA . GLY E 1 84 ? -22.735 25.144 38.297 1.00 18.91 84 GLY E CA 1
ATOM 5893 C C . GLY E 1 84 ? -23.259 24.067 39.228 1.00 18.79 84 GLY E C 1
ATOM 5894 O O . GLY E 1 84 ? -24.381 23.593 39.064 1.00 22.80 84 GLY E O 1
ATOM 5895 N N . ASN E 1 85 ? -22.455 23.689 40.218 1.00 18.68 85 ASN E N 1
ATOM 5896 C CA . ASN E 1 85 ? -22.840 22.640 41.164 1.00 12.75 85 ASN E CA 1
ATOM 5897 C C . ASN E 1 85 ? -22.353 23.024 42.557 1.00 10.99 85 ASN E C 1
ATOM 5898 O O . ASN E 1 85 ? -21.161 23.191 42.773 1.00 15.53 85 ASN E O 1
ATOM 5903 N N . ILE E 1 86 ? -23.272 23.150 43.505 1.00 11.99 86 ILE E N 1
ATOM 5904 C CA . ILE E 1 86 ? -22.903 23.550 44.858 1.00 16.72 86 ILE E CA 1
ATOM 5905 C C . ILE E 1 86 ? -21.838 22.679 45.539 1.00 17.86 86 ILE E C 1
ATOM 5906 O O . ILE E 1 86 ? -20.997 23.187 46.285 1.00 16.63 86 ILE E O 1
ATOM 5911 N N . PHE E 1 87 ? -21.862 21.377 45.280 1.00 16.03 87 PHE E N 1
ATOM 5912 C CA . PHE E 1 87 ? -20.905 20.464 45.904 1.00 16.86 87 PHE E CA 1
ATOM 5913 C C . PHE E 1 87 ? -19.477 20.680 45.425 1.00 15.43 87 PHE E C 1
ATOM 5914 O O . PHE E 1 87 ? -18.526 20.597 46.211 1.00 17.27 87 PHE E O 1
ATOM 5922 N N . ASN E 1 88 ? -19.324 20.962 44.138 1.00 17.01 88 ASN E N 1
ATOM 5923 C CA . ASN E 1 88 ? -18.007 21.232 43.590 1.00 16.39 88 ASN E CA 1
ATOM 5924 C C . ASN E 1 88 ? -17.517 22.556 44.166 1.00 12.70 88 ASN E C 1
ATOM 5925 O O . ASN E 1 88 ? -16.347 22.690 44.521 1.00 9.21 88 ASN E O 1
ATOM 5930 N N . TRP E 1 89 ? -18.424 23.529 44.268 1.00 10.77 89 TRP E N 1
ATOM 5931 C CA . TRP E 1 89 ? -18.087 24.846 44.812 1.00 10.65 89 TRP E CA 1
ATOM 5932 C C . TRP E 1 89 ? -17.602 24.744 46.255 1.00 10.61 89 TRP E C 1
ATOM 5933 O O . TRP E 1 89 ? -16.590 25.338 46.630 1.00 15.98 89 TRP E O 1
ATOM 5944 N N . LEU E 1 90 ? -18.339 23.999 47.069 1.00 10.04 90 LEU E N 1
ATOM 5945 C CA . LEU E 1 90 ? -17.969 23.828 48.467 1.00 15.55 90 LEU E CA 1
ATOM 5946 C C . LEU E 1 90 ? -16.618 23.123 48.606 1.00 14.73 90 LEU E C 1
ATOM 5947 O O . LEU E 1 90 ? -15.738 23.578 49.335 1.00 14.38 90 LEU E O 1
ATOM 5952 N N . ASP E 1 91 ? -16.450 22.019 47.890 1.00 19.16 91 ASP E N 1
ATOM 5953 C CA . ASP E 1 91 ? -15.213 21.252 47.990 1.00 24.14 91 ASP E CA 1
ATOM 5954 C C . ASP E 1 91 ? -13.998 21.811 47.263 1.00 24.47 91 ASP E C 1
ATOM 5955 O O . ASP E 1 91 ? -12.867 21.603 47.706 1.00 23.52 91 ASP E O 1
ATOM 5960 N N . TYR E 1 92 ? -14.220 22.525 46.164 1.00 18.76 92 TYR E N 1
ATOM 5961 C CA . TYR E 1 92 ? -13.110 23.054 45.389 1.00 15.32 92 TYR E CA 1
ATOM 5962 C C . TYR E 1 92 ? -12.949 24.561 45.379 1.00 20.96 92 TYR E C 1
ATOM 5963 O O . TYR E 1 92 ? -11.984 25.075 44.816 1.00 18.08 92 TYR E O 1
ATOM 5972 N N . TRP E 1 93 ? -13.886 25.279 45.990 1.00 16.73 93 TRP E N 1
ATOM 5973 C CA . TRP E 1 93 ? -13.764 26.732 46.043 1.00 18.31 93 TRP E CA 1
ATOM 5974 C C . TRP E 1 93 ? -13.764 27.271 47.473 1.00 20.47 93 TRP E C 1
ATOM 5975 O O . TRP E 1 93 ? -12.836 27.974 47.873 1.00 21.84 93 TRP E O 1
ATOM 5986 N N . LEU E 1 94 ? -14.803 26.946 48.239 1.00 16.64 94 LEU E N 1
ATOM 5987 C CA . LEU E 1 94 ? -14.917 27.434 49.616 1.00 17.57 94 LEU E CA 1
ATOM 5988 C C . LEU E 1 94 ? -13.866 26.839 50.548 1.00 14.15 94 LEU E C 1
ATOM 5989 O O . LEU E 1 94 ? -13.114 27.570 51.194 1.00 13.53 94 LEU E O 1
ATOM 5994 N N . LYS E 1 95 ? -13.816 25.513 50.614 1.00 22.34 95 LYS E N 1
ATOM 5995 C CA . LYS E 1 95 ? -12.849 24.831 51.472 1.00 28.72 95 LYS E CA 1
ATOM 5996 C C . LYS E 1 95 ? -11.427 25.348 51.251 1.00 26.91 95 LYS E C 1
ATOM 5997 O O . LYS E 1 95 ? -10.740 25.714 52.207 1.00 29.30 95 LYS E O 1
ATOM 6003 N N . PRO E 1 96 ? -10.963 25.381 49.988 1.00 26.94 96 PRO E N 1
ATOM 6004 C CA . PRO E 1 96 ? -9.608 25.871 49.701 1.00 30.28 96 PRO E CA 1
ATOM 6005 C C . PRO E 1 96 ? -9.363 27.290 50.219 1.00 29.27 96 PRO E C 1
ATOM 6006 O O . PRO E 1 96 ? -8.276 27.603 50.695 1.00 25.57 96 PRO E O 1
ATOM 6010 N N . LYS E 1 97 ? -10.373 28.148 50.111 1.00 21.65 97 LYS E N 1
ATOM 6011 C CA . LYS E 1 97 ? -10.249 29.528 50.572 1.00 24.53 97 LYS E CA 1
ATOM 6012 C C . LYS E 1 97 ? -9.873 29.596 52.047 1.00 25.92 97 LYS E C 1
ATOM 6013 O O . LYS E 1 97 ? -9.181 30.519 52.479 1.00 21.02 97 LYS E O 1
ATOM 6019 N N . ASN E 1 98 ? -10.338 28.616 52.813 1.00 30.53 98 ASN E N 1
ATOM 6020 C CA . ASN E 1 98 ? -10.073 28.557 54.248 1.00 32.18 98 ASN E CA 1
ATOM 6021 C C . ASN E 1 98 ? -10.285 29.924 54.907 1.00 34.43 98 ASN E C 1
ATOM 6022 O O . ASN E 1 98 ? -9.372 30.479 55.527 1.00 26.72 98 ASN E O 1
ATOM 6027 N N . PHE E 1 99 ? -11.493 30.466 54.757 1.00 28.12 99 PHE E N 1
ATOM 6028 C CA . PHE E 1 99 ? -11.836 31.770 55.333 1.00 31.00 99 PHE E CA 1
ATOM 6029 C C . PHE E 1 99 ? -11.942 31.707 56.861 1.00 23.22 99 PHE E C 1
ATOM 6030 O O . PHE E 1 99 ? -12.280 30.664 57.427 1.00 25.51 99 PHE E O 1
ATOM 6038 N N . PRO E 1 100 ? -11.636 32.820 57.548 1.00 23.76 100 PRO E N 1
ATOM 6039 C CA . PRO E 1 100 ? -11.726 32.839 59.011 1.00 22.35 100 PRO E CA 1
ATOM 6040 C C . PRO E 1 100 ? -13.199 32.740 59.404 1.00 30.61 100 PRO E C 1
ATOM 6041 O O . PRO E 1 100 ? -14.082 33.058 58.602 1.00 29.39 100 PRO E O 1
ATOM 6045 N N . GLU E 1 101 ? -13.463 32.310 60.633 1.00 25.10 101 GLU E N 1
ATOM 6046 C CA . GLU E 1 101 ? -14.834 32.148 61.111 1.00 26.40 101 GLU E CA 1
ATOM 6047 C C . GLU E 1 101 ? -15.702 33.409 61.039 1.00 20.49 101 GLU E C 1
ATOM 6048 O O . GLU E 1 101 ? -16.925 33.320 60.937 1.00 19.15 101 GLU E O 1
ATOM 6054 N N . ASN E 1 102 ? -15.079 34.578 61.086 1.00 16.19 102 ASN E N 1
ATOM 6055 C CA . ASN E 1 102 ? -15.834 35.824 61.046 1.00 20.40 102 ASN E CA 1
ATOM 6056 C C . ASN E 1 102 ? -15.897 36.408 59.637 1.00 22.09 102 ASN E C 1
ATOM 6057 O O . ASN E 1 102 ? -16.224 37.582 59.452 1.00 17.92 102 ASN E O 1
ATOM 6062 N N . ALA E 1 103 ? -15.580 35.582 58.648 1.00 16.66 103 ALA E N 1
ATOM 6063 C CA . ALA E 1 103 ? -15.603 36.011 57.256 1.00 24.03 103 ALA E CA 1
ATOM 6064 C C . ALA E 1 103 ? -17.026 36.283 56.769 1.00 22.81 103 ALA E C 1
ATOM 6065 O O . ALA E 1 103 ? -17.981 35.646 57.213 1.00 24.83 103 ALA E O 1
ATOM 6067 N N . GLN E 1 104 ? -17.140 37.247 55.862 1.00 20.08 104 GLN E N 1
ATOM 6068 C CA . GLN E 1 104 ? -18.399 37.634 55.241 1.00 13.78 104 GLN E CA 1
ATOM 6069 C C . GLN E 1 104 ? -18.146 37.646 53.737 1.00 16.09 104 GLN E C 1
ATOM 6070 O O . GLN E 1 104 ? -17.400 38.486 53.221 1.00 9.75 104 GLN E O 1
ATOM 6076 N N . ILE E 1 105 ? -18.758 36.690 53.045 1.00 14.00 105 ILE E N 1
ATOM 6077 C CA . ILE E 1 105 ? -18.591 36.531 51.602 1.00 19.24 105 ILE E CA 1
ATOM 6078 C C . ILE E 1 105 ? -19.885 36.861 50.856 1.00 11.30 105 ILE E C 1
ATOM 6079 O O . ILE E 1 105 ? -20.978 36.603 51.353 1.00 18.66 105 ILE E O 1
ATOM 6084 N N . ALA E 1 106 ? -19.764 37.458 49.677 1.00 10.81 106 ALA E N 1
ATOM 6085 C CA . ALA E 1 106 ? -20.936 37.756 48.864 1.00 8.41 106 ALA E CA 1
ATOM 6086 C C . ALA E 1 106 ? -20.806 36.973 47.558 1.00 13.37 106 ALA E C 1
ATOM 6087 O O . ALA E 1 106 ? -19.737 36.940 46.947 1.00 13.40 106 ALA E O 1
ATOM 6089 N N . ILE E 1 107 ? -21.889 36.324 47.149 1.00 12.71 107 ILE E N 1
ATOM 6090 C CA . ILE E 1 107 ? -21.914 35.555 45.906 1.00 9.40 107 ILE E CA 1
ATOM 6091 C C . ILE E 1 107 ? -23.012 36.139 45.016 1.00 11.85 107 ILE E C 1
ATOM 6092 O O . ILE E 1 107 ? -24.177 36.210 45.419 1.00 11.39 107 ILE E O 1
ATOM 6097 N N . VAL E 1 108 ? -22.641 36.572 43.813 1.00 7.96 108 VAL E N 1
ATOM 6098 C CA . VAL E 1 108 ? -23.609 37.147 42.888 1.00 6.57 108 VAL E CA 1
ATOM 6099 C C . VAL E 1 108 ? -23.914 36.113 41.822 1.00 9.34 108 VAL E C 1
ATOM 6100 O O . VAL E 1 108 ? -23.016 35.659 41.110 1.00 12.35 108 VAL E O 1
ATOM 6104 N N . GLY E 1 109 ? -25.181 35.731 41.709 1.00 13.07 109 GLY E N 1
ATOM 6105 C CA . GLY E 1 109 ? -25.519 34.714 40.736 1.00 10.69 109 GLY E CA 1
ATOM 6106 C C . GLY E 1 109 ? -26.897 34.724 40.112 1.00 7.77 109 GLY E C 1
ATOM 6107 O O . GLY E 1 109 ? -27.488 35.775 39.874 1.00 9.62 109 GLY E O 1
ATOM 6108 N N . HIS E 1 110 ? -27.408 33.518 39.887 1.00 4.60 110 HIS E N 1
ATOM 6109 C CA . HIS E 1 110 ? -28.673 33.305 39.211 1.00 3.58 110 HIS E CA 1
ATOM 6110 C C . HIS E 1 110 ? -29.649 32.393 39.926 1.00 7.88 110 HIS E C 1
ATOM 6111 O O . HIS E 1 110 ? -29.274 31.621 40.808 1.00 5.48 110 HIS E O 1
ATOM 6118 N N . GLU E 1 111 ? -30.909 32.476 39.512 1.00 10.70 111 GLU E N 1
ATOM 6119 C CA . GLU E 1 111 ? -31.936 31.591 40.041 1.00 9.61 111 GLU E CA 1
ATOM 6120 C C . GLU E 1 111 ? -32.073 30.493 38.991 1.00 12.18 111 GLU E C 1
ATOM 6121 O O . GLU E 1 111 ? -31.739 30.701 37.828 1.00 12.19 111 GLU E O 1
ATOM 6127 N N . PRO E 1 112 ? -32.515 29.301 39.392 1.00 17.49 112 PRO E N 1
ATOM 6128 C CA . PRO E 1 112 ? -32.874 28.949 40.761 1.00 14.28 112 PRO E CA 1
ATOM 6129 C C . PRO E 1 112 ? -31.652 28.447 41.529 1.00 17.87 112 PRO E C 1
ATOM 6130 O O . PRO E 1 112 ? -31.794 27.828 42.581 1.00 16.31 112 PRO E O 1
ATOM 6134 N N . CYS E 1 113 ? -30.456 28.715 41.002 1.00 10.13 113 CYS E N 1
ATOM 6135 C CA . CYS E 1 113 ? -29.223 28.266 41.651 1.00 13.95 113 CYS E CA 1
ATOM 6136 C C . CYS E 1 113 ? -29.063 28.751 43.086 1.00 11.93 113 CYS E C 1
ATOM 6137 O O . CYS E 1 113 ? -28.902 27.949 44.001 1.00 14.39 113 CYS E O 1
ATOM 6140 N N . LEU E 1 114 ? -29.101 30.064 43.285 1.00 9.84 114 LEU E N 1
ATOM 6141 C CA . LEU E 1 114 ? -28.922 30.614 44.624 1.00 9.08 114 LEU E CA 1
ATOM 6142 C C . LEU E 1 114 ? -29.963 30.139 45.641 1.00 9.30 114 LEU E C 1
ATOM 6143 O O . LEU E 1 114 ? -29.601 29.802 46.767 1.00 9.39 114 LEU E O 1
ATOM 6148 N N . SER E 1 115 ? -31.242 30.102 45.266 1.00 7.27 115 SER E N 1
ATOM 6149 C CA . SER E 1 115 ? -32.252 29.662 46.224 1.00 13.15 115 SER E CA 1
ATOM 6150 C C . SER E 1 115 ? -32.122 28.159 46.483 1.00 6.95 115 SER E C 1
ATOM 6151 O O . SER E 1 115 ? -32.275 27.710 47.616 1.00 7.06 115 SER E O 1
ATOM 6154 N N . ASN E 1 116 ? -31.817 27.387 45.443 1.00 11.47 116 ASN E N 1
ATOM 6155 C CA . ASN E 1 116 ? -31.647 25.950 45.619 1.00 11.10 116 ASN E CA 1
ATOM 6156 C C . ASN E 1 116 ? -30.410 25.660 46.473 1.00 9.63 116 ASN E C 1
ATOM 6157 O O . ASN E 1 116 ? -30.426 24.758 47.311 1.00 17.66 116 ASN E O 1
ATOM 6162 N N . TRP E 1 117 ? -29.345 26.430 46.275 1.00 11.63 117 TRP E N 1
ATOM 6163 C CA . TRP E 1 117 ? -28.128 26.263 47.066 1.00 13.28 117 TRP E CA 1
ATOM 6164 C C . TRP E 1 117 ? -28.442 26.530 48.533 1.00 14.17 117 TRP E C 1
ATOM 6165 O O . TRP E 1 117 ? -28.005 25.801 49.426 1.00 9.59 117 TRP E O 1
ATOM 6176 N N . THR E 1 118 ? -29.198 27.595 48.768 1.00 13.27 118 THR E N 1
ATOM 6177 C CA . THR E 1 118 ? -29.603 27.988 50.112 1.00 12.14 118 THR E CA 1
ATOM 6178 C C . THR E 1 118 ? -30.353 26.851 50.785 1.00 8.84 118 THR E C 1
ATOM 6179 O O . THR E 1 118 ? -30.051 26.476 51.913 1.00 11.23 118 THR E O 1
ATOM 6183 N N . GLU E 1 119 ? -31.339 26.305 50.081 1.00 10.40 119 GLU E N 1
ATOM 6184 C CA . GLU E 1 119 ? -32.139 25.222 50.630 1.00 11.30 119 GLU E CA 1
ATOM 6185 C C . GLU E 1 119 ? -31.286 23.992 50.914 1.00 13.08 119 GLU E C 1
ATOM 6186 O O . GLU E 1 119 ? -31.535 23.268 51.880 1.00 13.12 119 GLU E O 1
ATOM 6192 N N . ILE E 1 120 ? -30.279 23.752 50.080 1.00 10.75 120 ILE E N 1
ATOM 6193 C CA . ILE E 1 120 ? -29.402 22.609 50.295 1.00 14.68 120 ILE E CA 1
ATOM 6194 C C . ILE E 1 120 ? -28.592 22.864 51.561 1.00 14.78 120 ILE E C 1
ATOM 6195 O O . ILE E 1 120 ? -28.375 21.959 52.358 1.00 14.65 120 ILE E O 1
ATOM 6200 N N . LEU E 1 121 ? -28.157 24.104 51.755 1.00 14.03 121 LEU E N 1
ATOM 6201 C CA . LEU E 1 121 ? -27.382 24.434 52.946 1.00 8.98 121 LEU E CA 1
ATOM 6202 C C . LEU E 1 121 ? -28.229 24.371 54.220 1.00 10.37 121 LEU E C 1
ATOM 6203 O O . LEU E 1 121 ? -27.736 23.996 55.279 1.00 13.65 121 LEU E O 1
ATOM 6208 N N . LEU E 1 122 ? -29.506 24.731 54.110 1.00 13.82 122 LEU E N 1
ATOM 6209 C CA . LEU E 1 122 ? -30.410 24.727 55.259 1.00 19.09 122 LEU E CA 1
ATOM 6210 C C . LEU E 1 122 ? -31.022 23.367 55.597 1.00 19.85 122 LEU E C 1
ATOM 6211 O O . LEU E 1 122 ? -30.974 22.929 56.747 1.00 22.43 122 LEU E O 1
ATOM 6216 N N . TRP E 1 123 ? -31.594 22.712 54.592 1.00 20.38 123 TRP E N 1
ATOM 6217 C CA . TRP E 1 123 ? -32.262 21.427 54.782 1.00 29.20 123 TRP E CA 1
ATOM 6218 C C . TRP E 1 123 ? -31.585 20.233 54.119 1.00 30.89 123 TRP E C 1
ATOM 6219 O O . TRP E 1 123 ? -31.922 19.087 54.416 1.00 24.47 123 TRP E O 1
ATOM 6230 N N . GLY E 1 124 ? -30.648 20.501 53.213 1.00 21.22 124 GLY E N 1
ATOM 6231 C CA . GLY E 1 124 ? -29.935 19.427 52.543 1.00 21.70 124 GLY E CA 1
ATOM 6232 C C . GLY E 1 124 ? -30.463 19.046 51.173 1.00 21.99 124 GLY E C 1
ATOM 6233 O O . GLY E 1 124 ? -29.935 18.140 50.529 1.00 22.22 124 GLY E O 1
ATOM 6234 N N . GLU E 1 125 ? -31.491 19.741 50.705 1.00 23.03 125 GLU E N 1
ATOM 6235 C CA . GLU E 1 125 ? -32.067 19.419 49.408 1.00 25.46 125 GLU E CA 1
ATOM 6236 C C . GLU E 1 125 ? -32.875 20.584 48.857 1.00 18.21 125 GLU E C 1
ATOM 6237 O O . GLU E 1 125 ? -33.508 21.318 49.611 1.00 28.91 125 GLU E O 1
ATOM 6243 N N . ALA E 1 126 ? -32.851 20.754 47.540 1.00 22.10 126 ALA E N 1
ATOM 6244 C CA . ALA E 1 126 ? -33.600 21.832 46.907 1.00 25.21 126 ALA E CA 1
ATOM 6245 C C . ALA E 1 126 ? -35.093 21.575 47.083 1.00 27.59 126 ALA E C 1
ATOM 6246 O O . ALA E 1 126 ? -35.532 20.425 47.127 1.00 24.89 126 ALA E O 1
ATOM 6248 N N . LYS E 1 127 ? -35.871 22.649 47.182 1.00 23.86 127 LYS E N 1
ATOM 6249 C CA . LYS E 1 127 ? -37.317 22.538 47.368 1.00 26.58 127 LYS E CA 1
ATOM 6250 C C . LYS E 1 127 ? -38.078 23.608 46.582 1.00 19.89 127 LYS E C 1
ATOM 6251 O O . LYS E 1 127 ? -39.299 23.529 46.450 1.00 20.93 127 LYS E O 1
ATOM 6257 N N . ASP E 1 128 ? -37.358 24.602 46.063 1.00 13.91 128 ASP E N 1
ATOM 6258 C CA . ASP E 1 128 ? -37.985 25.695 45.314 1.00 21.35 128 ASP E CA 1
ATOM 6259 C C . ASP E 1 128 ? -39.050 26.359 46.191 1.00 21.25 128 ASP E C 1
ATOM 6260 O O . ASP E 1 128 ? -40.169 26.613 45.745 1.00 26.32 128 ASP E O 1
ATOM 6265 N N . SER E 1 129 ? -38.699 26.637 47.439 1.00 11.46 129 SER E N 1
ATOM 6266 C CA . SER E 1 129 ? -39.642 27.247 48.371 1.00 14.66 129 SER E CA 1
ATOM 6267 C C . SER E 1 129 ? -39.311 28.700 48.686 1.00 11.94 129 SER E C 1
ATOM 6268 O O . SER E 1 129 ? -40.024 29.349 49.453 1.00 11.65 129 SER E O 1
ATOM 6271 N N . LEU E 1 130 ? -38.237 29.209 48.089 1.00 13.46 130 LEU E N 1
ATOM 6272 C CA . LEU E 1 130 ? -37.819 30.586 48.333 1.00 13.10 130 LEU E CA 1
ATOM 6273 C C . LEU E 1 130 ? -37.991 31.476 47.109 1.00 15.69 130 LEU E C 1
ATOM 6274 O O . LEU E 1 130 ? -37.765 31.058 45.978 1.00 18.09 130 LEU E O 1
ATOM 6279 N N . VAL E 1 131 ? -38.416 32.708 47.345 1.00 12.92 131 VAL E N 1
ATOM 6280 C CA . VAL E 1 131 ? -38.603 33.656 46.264 1.00 13.00 131 VAL E CA 1
ATOM 6281 C C . VAL E 1 131 ? -37.470 34.677 46.342 1.00 15.41 131 VAL E C 1
ATOM 6282 O O . VAL E 1 131 ? -37.415 35.499 47.263 1.00 11.95 131 VAL E O 1
ATOM 6286 N N . LEU E 1 132 ? -36.556 34.598 45.380 1.00 15.69 132 LEU E N 1
ATOM 6287 C CA . LEU E 1 132 ? -35.413 35.502 45.317 1.00 12.65 132 LEU E CA 1
ATOM 6288 C C . LEU E 1 132 ? -35.514 36.376 44.069 1.00 10.40 132 LEU E C 1
ATOM 6289 O O . LEU E 1 132 ? -35.327 35.894 42.958 1.00 13.10 132 LEU E O 1
ATOM 6294 N N . LYS E 1 133 ? -35.810 37.658 44.265 1.00 13.23 133 LYS E N 1
ATOM 6295 C CA . LYS E 1 133 ? -35.944 38.614 43.167 1.00 12.71 133 LYS E CA 1
ATOM 6296 C C . LYS E 1 133 ? -34.585 39.115 42.680 1.00 9.83 133 LYS E C 1
ATOM 6297 O O . LYS E 1 133 ? -33.576 38.955 43.364 1.00 9.08 133 LYS E O 1
ATOM 6303 N N . LYS E 1 134 ? -34.562 39.718 41.494 1.00 11.16 134 LYS E N 1
ATOM 6304 C CA . LYS E 1 134 ? -33.320 40.258 40.948 1.00 9.64 134 LYS E CA 1
ATOM 6305 C C . LYS E 1 134 ? -32.852 41.385 41.877 1.00 11.12 134 LYS E C 1
ATOM 6306 O O . LYS E 1 134 ? -33.653 42.218 42.319 1.00 9.84 134 LYS E O 1
ATOM 6312 N N . ALA E 1 135 ? -31.557 41.387 42.179 1.00 6.13 135 ALA E N 1
ATOM 6313 C CA . ALA E 1 135 ? -30.964 42.354 43.096 1.00 13.55 135 ALA E CA 1
ATOM 6314 C C . ALA E 1 135 ? -31.469 42.016 44.509 1.00 12.47 135 ALA E C 1
ATOM 6315 O O . ALA E 1 135 ? -31.326 42.806 45.441 1.00 11.00 135 ALA E O 1
ATOM 6317 N N . GLY E 1 136 ? -32.076 40.836 44.644 1.00 10.88 136 GLY E N 1
ATOM 6318 C CA . GLY E 1 136 ? -32.577 40.373 45.933 1.00 6.64 136 GLY E CA 1
ATOM 6319 C C . GLY E 1 136 ? -31.440 39.689 46.677 1.00 10.84 136 GLY E C 1
ATOM 6320 O O . GLY E 1 136 ? -30.477 39.248 46.049 1.00 10.52 136 GLY E O 1
ATOM 6329 N N . ILE E 1 138 ? -30.002 37.078 50.175 1.00 13.96 138 ILE E N 1
ATOM 6330 C CA . ILE E 1 138 ? -30.176 36.076 51.211 1.00 9.43 138 ILE E CA 1
ATOM 6331 C C . ILE E 1 138 ? -28.921 36.068 52.080 1.00 12.35 138 ILE E C 1
ATOM 6332 O O . ILE E 1 138 ? -27.801 36.099 51.563 1.00 9.13 138 ILE E O 1
ATOM 6337 N N . GLY E 1 139 ? -29.127 36.046 53.393 1.00 8.40 139 GLY E N 1
ATOM 6338 C CA . GLY E 1 139 ? -28.025 36.020 54.333 1.00 12.38 139 GLY E CA 1
ATOM 6339 C C . GLY E 1 139 ? -28.032 34.707 55.092 1.00 9.78 139 GLY E C 1
ATOM 6340 O O . GLY E 1 139 ? -29.056 34.325 55.667 1.00 10.67 139 GLY E O 1
ATOM 6341 N N . LEU E 1 140 ? -26.896 34.012 55.085 1.00 6.92 140 LEU E N 1
ATOM 6342 C CA . LEU E 1 140 ? -26.772 32.721 55.754 1.00 12.76 140 LEU E CA 1
ATOM 6343 C C . LEU E 1 140 ? -25.559 32.667 56.666 1.00 11.72 140 LEU E C 1
ATOM 6344 O O . LEU E 1 140 ? -24.559 33.346 56.431 1.00 10.76 140 LEU E O 1
ATOM 6349 N N . LYS E 1 141 ? -25.663 31.842 57.703 1.00 13.54 141 LYS E N 1
ATOM 6350 C CA . LYS E 1 141 ? -24.581 31.637 58.653 1.00 14.32 141 LYS E CA 1
ATOM 6351 C C . LYS E 1 141 ? -24.175 30.178 58.513 1.00 11.63 141 LYS E C 1
ATOM 6352 O O . LYS E 1 141 ? -25.011 29.280 58.637 1.00 15.74 141 LYS E O 1
ATOM 6358 N N . LEU E 1 142 ? -22.895 29.953 58.245 1.00 10.72 142 LEU E N 1
ATOM 6359 C CA . LEU E 1 142 ? -22.356 28.611 58.070 1.00 16.45 142 LEU E CA 1
ATOM 6360 C C . LEU E 1 142 ? -21.725 28.076 59.350 1.00 16.94 142 LEU E C 1
ATOM 6361 O O . LEU E 1 142 ? -21.134 28.827 60.118 1.00 14.55 142 LEU E O 1
ATOM 6366 N N . PRO E 1 143 ? -21.845 26.761 59.591 1.00 19.41 143 PRO E N 1
ATOM 6367 C CA . PRO E 1 143 ? -21.281 26.112 60.781 1.00 23.28 143 PRO E CA 1
ATOM 6368 C C . PRO E 1 143 ? -19.767 26.323 60.820 1.00 19.51 143 PRO E C 1
ATOM 6369 O O . PRO E 1 143 ? -19.113 26.279 59.783 1.00 17.92 143 PRO E O 1
ATOM 6373 N N . GLU E 1 144 ? -19.209 26.543 62.004 1.00 22.57 144 GLU E N 1
ATOM 6374 C CA . GLU E 1 144 ? -17.769 26.743 62.112 1.00 26.06 144 GLU E CA 1
ATOM 6375 C C . GLU E 1 144 ? -17.005 25.452 61.850 1.00 21.05 144 GLU E C 1
ATOM 6376 O O . GLU E 1 144 ? -15.874 25.478 61.368 1.00 29.19 144 GLU E O 1
ATOM 6382 N N . ILE E 1 145 ? -17.623 24.321 62.162 1.00 18.68 145 ILE E N 1
ATOM 6383 C CA . ILE E 1 145 ? -16.972 23.042 61.945 1.00 25.09 145 ILE E CA 1
ATOM 6384 C C . ILE E 1 145 ? -17.841 22.118 61.101 1.00 23.84 145 ILE E C 1
ATOM 6385 O O . ILE E 1 145 ? -19.070 22.145 61.193 1.00 23.56 145 ILE E O 1
ATOM 6390 N N . GLY E 1 146 ? -17.191 21.318 60.263 1.00 18.96 146 GLY E N 1
ATOM 6391 C CA . GLY E 1 146 ? -17.911 20.385 59.415 1.00 26.31 146 GLY E CA 1
ATOM 6392 C C . GLY E 1 146 ? -18.482 20.996 58.152 1.00 22.16 146 GLY E C 1
ATOM 6393 O O . GLY E 1 146 ? -18.206 22.148 57.814 1.00 19.55 146 GLY E O 1
ATOM 6394 N N . SER E 1 147 ? -19.283 20.203 57.452 1.00 20.99 147 SER E N 1
ATOM 6395 C CA . SER E 1 147 ? -19.913 20.631 56.213 1.00 21.57 147 SER E CA 1
ATOM 6396 C C . SER E 1 147 ? -21.131 21.493 56.515 1.00 16.96 147 SER E C 1
ATOM 6397 O O . SER E 1 147 ? -21.840 21.256 57.491 1.00 22.00 147 SER E O 1
ATOM 6400 N N . PRO E 1 148 ? -21.375 22.517 55.685 1.00 19.21 148 PRO E N 1
ATOM 6401 C CA . PRO E 1 148 ? -22.520 23.414 55.867 1.00 12.21 148 PRO E CA 1
ATOM 6402 C C . PRO E 1 148 ? -23.813 22.835 55.289 1.00 13.84 148 PRO E C 1
ATOM 6403 O O . PRO E 1 148 ? -24.887 23.393 55.491 1.00 13.64 148 PRO E O 1
ATOM 6407 N N . VAL E 1 149 ? -23.702 21.715 54.576 1.00 11.45 149 VAL E N 1
ATOM 6408 C CA . VAL E 1 149 ? -24.869 21.084 53.968 1.00 8.38 149 VAL E CA 1
ATOM 6409 C C . VAL E 1 149 ? -25.867 20.612 55.022 1.00 16.54 149 VAL E C 1
ATOM 6410 O O . VAL E 1 149 ? -25.532 19.852 55.939 1.00 10.76 149 VAL E O 1
ATOM 6414 N N . GLY E 1 150 ? -27.103 21.086 54.876 1.00 18.99 150 GLY E N 1
ATOM 6415 C CA . GLY E 1 150 ? -28.174 20.735 55.796 1.00 17.22 150 GLY E CA 1
ATOM 6416 C C . GLY E 1 150 ? -27.894 21.125 57.233 1.00 15.63 150 GLY E C 1
ATOM 6417 O O . GLY E 1 150 ? -28.519 20.599 58.148 1.00 15.74 150 GLY E O 1
ATOM 6418 N N . ARG E 1 151 ? -26.968 22.056 57.438 1.00 10.84 151 ARG E N 1
ATOM 6419 C CA . ARG E 1 151 ? -26.616 22.481 58.791 1.00 17.09 151 ARG E CA 1
ATOM 6420 C C . ARG E 1 151 ? -26.427 23.985 58.952 1.00 12.83 151 ARG E C 1
ATOM 6421 O O . ARG E 1 151 ? -25.988 24.451 60.004 1.00 14.26 151 ARG E O 1
ATOM 6429 N N . SER E 1 152 ? -26.759 24.742 57.912 1.00 15.20 152 SER E N 1
ATOM 6430 C CA . SER E 1 152 ? -26.611 26.194 57.956 1.00 10.44 152 SER E CA 1
ATOM 6431 C C . SER E 1 152 ? -27.907 26.857 58.428 1.00 14.41 152 SER E C 1
ATOM 6432 O O . SER E 1 152 ? -28.940 26.201 58.544 1.00 10.97 152 SER E O 1
ATOM 6435 N N . GLN E 1 153 ? -27.841 28.156 58.707 1.00 13.35 153 GLN E N 1
ATOM 6436 C CA . GLN E 1 153 ? -29.010 28.912 59.144 1.00 17.63 153 GLN E CA 1
ATOM 6437 C C . GLN E 1 153 ? -29.203 30.185 58.327 1.00 13.25 153 GLN E C 1
ATOM 6438 O O . GLN E 1 153 ? -28.234 30.844 57.963 1.00 15.68 153 GLN E O 1
ATOM 6452 N N . PHE E 1 155 ? -30.723 33.988 58.148 1.00 10.76 155 PHE E N 1
ATOM 6453 C CA . PHE E 1 155 ? -31.141 35.089 59.000 1.00 11.02 155 PHE E CA 1
ATOM 6454 C C . PHE E 1 155 ? -31.677 36.266 58.194 1.00 9.43 155 PHE E C 1
ATOM 6455 O O . PHE E 1 155 ? -32.134 37.251 58.764 1.00 13.81 155 PHE E O 1
ATOM 6463 N N . TRP E 1 156 ? -31.640 36.170 56.872 1.00 7.84 156 TRP E N 1
ATOM 6464 C CA . TRP E 1 156 ? -32.122 37.288 56.068 1.00 12.43 156 TRP E CA 1
ATOM 6465 C C . TRP E 1 156 ? -32.471 36.898 54.644 1.00 11.04 156 TRP E C 1
ATOM 6466 O O . TRP E 1 156 ? -31.754 36.139 53.998 1.00 11.47 156 TRP E O 1
ATOM 6477 N N . LEU E 1 157 ? -33.590 37.427 54.165 1.00 12.35 157 LEU E N 1
ATOM 6478 C CA . LEU E 1 157 ? -34.049 37.171 52.808 1.00 10.44 157 LEU E CA 1
ATOM 6479 C C . LEU E 1 157 ? -34.926 38.359 52.448 1.00 12.51 157 LEU E C 1
ATOM 6480 O O . LEU E 1 157 ? -35.944 38.604 53.095 1.00 11.67 157 LEU E O 1
ATOM 6485 N N . THR E 1 158 ? -34.536 39.109 51.426 1.00 10.36 158 THR E N 1
ATOM 6486 C CA . THR E 1 158 ? -35.332 40.269 51.069 1.00 14.75 158 THR E CA 1
ATOM 6487 C C . THR E 1 158 ? -35.251 40.700 49.609 1.00 12.60 158 THR E C 1
ATOM 6488 O O . THR E 1 158 ? -34.248 40.478 48.935 1.00 8.69 158 THR E O 1
ATOM 6492 N N . PRO E 1 159 ? -36.349 41.261 49.083 1.00 10.49 159 PRO E N 1
ATOM 6493 C CA . PRO E 1 159 ? -36.331 41.723 47.699 1.00 12.26 159 PRO E CA 1
ATOM 6494 C C . PRO E 1 159 ? -35.839 43.166 47.793 1.00 10.46 159 PRO E C 1
ATOM 6495 O O . PRO E 1 159 ? -35.814 43.739 48.877 1.00 11.10 159 PRO E O 1
ATOM 6499 N N . PRO E 1 160 ? -35.443 43.768 46.667 1.00 14.67 160 PRO E N 1
ATOM 6500 C CA . PRO E 1 160 ? -34.956 45.152 46.676 1.00 18.33 160 PRO E CA 1
ATOM 6501 C C . PRO E 1 160 ? -35.945 46.178 47.237 1.00 19.05 160 PRO E C 1
ATOM 6502 O O . PRO E 1 160 ? -35.548 47.119 47.923 1.00 18.45 160 PRO E O 1
ATOM 6506 N N . ARG E 1 161 ? -37.227 46.000 46.936 1.00 16.79 161 ARG E N 1
ATOM 6507 C CA . ARG E 1 161 ? -38.238 46.951 47.383 1.00 27.43 161 ARG E CA 1
ATOM 6508 C C . ARG E 1 161 ? -38.328 47.116 48.896 1.00 25.63 161 ARG E C 1
ATOM 6509 O O . ARG E 1 161 ? -38.669 48.193 49.373 1.00 28.82 161 ARG E O 1
ATOM 6517 N N . TYR E 1 162 ? -38.017 46.067 49.652 1.00 20.66 162 TYR E N 1
ATOM 6518 C CA . TYR E 1 162 ? -38.095 46.165 51.103 1.00 19.46 162 TYR E CA 1
ATOM 6519 C C . TYR E 1 162 ? -36.757 46.573 51.715 1.00 23.15 162 TYR E C 1
ATOM 6520 O O . TYR E 1 162 ? -36.624 46.671 52.934 1.00 22.65 162 TYR E O 1
ATOM 6529 N N . LEU E 1 163 ? -35.772 46.825 50.860 1.00 23.26 163 LEU E N 1
ATOM 6530 C CA . LEU E 1 163 ? -34.450 47.232 51.314 1.00 35.48 163 LEU E CA 1
ATOM 6531 C C . LEU E 1 163 ? -34.305 48.729 51.086 1.00 36.32 163 LEU E C 1
ATOM 6532 O O . LEU E 1 163 ? -33.520 49.404 51.752 1.00 38.60 163 LEU E O 1
ATOM 6537 N N . LEU E 1 164 ? -35.091 49.236 50.145 1.00 36.49 164 LEU E N 1
ATOM 6538 C CA . LEU E 1 164 ? -35.068 50.643 49.780 1.00 40.65 164 LEU E CA 1
ATOM 6539 C C . LEU E 1 164 ? -36.274 51.384 50.359 1.00 39.39 164 LEU E C 1
ATOM 6540 O O . LEU E 1 164 ? -36.146 52.143 51.325 1.00 42.67 164 LEU E O 1
ATOM 6553 N N . GLU F 1 2 ? -51.254 35.777 51.968 1.00 10.72 2 GLU F N 1
ATOM 6554 C CA . GLU F 1 2 ? -49.939 35.981 52.571 1.00 7.64 2 GLU F CA 1
ATOM 6555 C C . GLU F 1 2 ? -50.027 35.865 54.086 1.00 17.30 2 GLU F C 1
ATOM 6556 O O . GLU F 1 2 ? -50.982 36.341 54.709 1.00 13.24 2 GLU F O 1
ATOM 6562 N N . LEU F 1 3 ? -49.023 35.225 54.674 1.00 12.59 3 LEU F N 1
ATOM 6563 C CA . LEU F 1 3 ? -48.972 35.049 56.111 1.00 12.32 3 LEU F CA 1
ATOM 6564 C C . LEU F 1 3 ? -47.686 35.665 56.628 1.00 8.61 3 LEU F C 1
ATOM 6565 O O . LEU F 1 3 ? -46.592 35.327 56.174 1.00 7.99 3 LEU F O 1
ATOM 6570 N N . TYR F 1 4 ? -47.823 36.584 57.572 1.00 7.74 4 TYR F N 1
ATOM 6571 C CA . TYR F 1 4 ? -46.666 37.236 58.161 1.00 7.86 4 TYR F CA 1
ATOM 6572 C C . TYR F 1 4 ? -46.523 36.754 59.604 1.00 5.90 4 TYR F C 1
ATOM 6573 O O . TYR F 1 4 ? -47.483 36.792 60.368 1.00 9.53 4 TYR F O 1
ATOM 6582 N N . LEU F 1 5 ? -45.332 36.274 59.955 1.00 5.97 5 LEU F N 1
ATOM 6583 C CA . LEU F 1 5 ? -45.063 35.788 61.307 1.00 8.37 5 LEU F CA 1
ATOM 6584 C C . LEU F 1 5 ? -44.116 36.761 61.984 1.00 11.41 5 LEU F C 1
ATOM 6585 O O . LEU F 1 5 ? -42.981 36.952 61.542 1.00 9.79 5 LEU F O 1
ATOM 6590 N N . ILE F 1 6 ? -44.598 37.382 63.055 1.00 8.77 6 ILE F N 1
ATOM 6591 C CA . ILE F 1 6 ? -43.834 38.380 63.795 1.00 9.85 6 ILE F CA 1
ATOM 6592 C C . ILE F 1 6 ? -43.543 37.943 65.224 1.00 12.85 6 ILE F C 1
ATOM 6593 O O . ILE F 1 6 ? -44.466 37.665 65.996 1.00 9.23 6 ILE F O 1
ATOM 6598 N N . ARG F 1 7 ? -42.270 37.896 65.592 1.00 6.91 7 ARG F N 1
ATOM 6599 C CA . ARG F 1 7 ? -41.924 37.514 66.959 1.00 10.25 7 ARG F CA 1
ATOM 6600 C C . ARG F 1 7 ? -42.088 38.754 67.837 1.00 6.88 7 ARG F C 1
ATOM 6601 O O . ARG F 1 7 ? -41.762 39.858 67.418 1.00 8.54 7 ARG F O 1
ATOM 6609 N N . HIS F 1 8 ? -42.587 38.566 69.053 1.00 11.47 8 HIS F N 1
ATOM 6610 C CA . HIS F 1 8 ? -42.809 39.675 69.978 1.00 9.19 8 HIS F CA 1
ATOM 6611 C C . HIS F 1 8 ? -41.518 40.441 70.273 1.00 11.48 8 HIS F C 1
ATOM 6612 O O . HIS F 1 8 ? -40.420 39.890 70.172 1.00 9.31 8 HIS F O 1
ATOM 6619 N N . GLY F 1 9 ? -41.660 41.716 70.631 1.00 7.55 9 GLY F N 1
ATOM 6620 C CA . GLY F 1 9 ? -40.503 42.538 70.950 1.00 7.50 9 GLY F CA 1
ATOM 6621 C C . GLY F 1 9 ? -39.831 42.121 72.251 1.00 10.82 9 GLY F C 1
ATOM 6622 O O . GLY F 1 9 ? -40.336 41.260 72.976 1.00 9.10 9 GLY F O 1
ATOM 6623 N N . ILE F 1 10 ? -38.692 42.744 72.548 1.00 10.90 10 ILE F N 1
ATOM 6624 C CA . ILE F 1 10 ? -37.906 42.459 73.747 1.00 11.66 10 ILE F CA 1
ATOM 6625 C C . ILE F 1 10 ? -38.713 42.644 75.028 1.00 8.16 10 ILE F C 1
ATOM 6626 O O . ILE F 1 10 ? -39.227 43.729 75.288 1.00 13.64 10 ILE F O 1
ATOM 6631 N N . ALA F 1 11 ? -38.821 41.588 75.829 1.00 10.77 11 ALA F N 1
ATOM 6632 C CA . ALA F 1 11 ? -39.568 41.667 77.081 1.00 9.99 11 ALA F CA 1
ATOM 6633 C C . ALA F 1 11 ? -38.642 41.606 78.294 1.00 14.48 11 ALA F C 1
ATOM 6634 O O . ALA F 1 11 ? -37.471 41.238 78.183 1.00 15.59 11 ALA F O 1
ATOM 6636 N N . GLU F 1 12 ? -39.185 41.973 79.450 1.00 13.61 12 GLU F N 1
ATOM 6637 C CA . GLU F 1 12 ? -38.442 41.966 80.702 1.00 22.18 12 GLU F CA 1
ATOM 6638 C C . GLU F 1 12 ? -37.752 40.628 80.932 1.00 18.86 12 GLU F C 1
ATOM 6639 O O . GLU F 1 12 ? -38.288 39.577 80.586 1.00 17.42 12 GLU F O 1
ATOM 6645 N N . ALA F 1 13 ? -36.561 40.670 81.519 1.00 20.45 13 ALA F N 1
ATOM 6646 C CA . ALA F 1 13 ? -35.819 39.448 81.797 1.00 20.54 13 ALA F CA 1
ATOM 6647 C C . ALA F 1 13 ? -36.563 38.621 82.844 1.00 22.25 13 ALA F C 1
ATOM 6648 O O . ALA F 1 13 ? -37.281 39.165 83.686 1.00 22.13 13 ALA F O 1
ATOM 6650 N N . GLN F 1 14 ? -36.398 37.303 82.772 1.00 26.56 14 GLN F N 1
ATOM 6651 C CA . GLN F 1 14 ? -37.034 36.384 83.710 1.00 31.57 14 GLN F CA 1
ATOM 6652 C C . GLN F 1 14 ? -36.643 36.774 85.127 1.00 31.41 14 GLN F C 1
ATOM 6653 O O . GLN F 1 14 ? -35.472 36.701 85.494 1.00 32.66 14 GLN F O 1
ATOM 6659 N N . LYS F 1 15 ? -37.624 37.191 85.918 1.00 31.78 15 LYS F N 1
ATOM 6660 C CA . LYS F 1 15 ? -37.366 37.606 87.288 1.00 39.52 15 LYS F CA 1
ATOM 6661 C C . LYS F 1 15 ? -38.168 36.747 88.257 1.00 38.69 15 LYS F C 1
ATOM 6662 O O . LYS F 1 15 ? -39.309 36.376 87.981 1.00 36.16 15 LYS F O 1
ATOM 6668 N N . THR F 1 16 ? -37.562 36.421 89.393 1.00 40.33 16 THR F N 1
ATOM 6669 C CA . THR F 1 16 ? -38.228 35.591 90.387 1.00 37.39 16 THR F CA 1
ATOM 6670 C C . THR F 1 16 ? -39.499 36.272 90.907 1.00 36.87 16 THR F C 1
ATOM 6671 O O . THR F 1 16 ? -39.491 37.455 91.255 1.00 26.80 16 THR F O 1
ATOM 6675 N N . GLY F 1 17 ? -40.595 35.520 90.941 1.00 29.27 17 GLY F N 1
ATOM 6676 C CA . GLY F 1 17 ? -41.850 36.074 91.418 1.00 40.70 17 GLY F CA 1
ATOM 6677 C C . GLY F 1 17 ? -42.849 36.352 90.308 1.00 43.31 17 GLY F C 1
ATOM 6678 O O . GLY F 1 17 ? -44.045 36.096 90.464 1.00 45.75 17 GLY F O 1
ATOM 6679 N N . ILE F 1 18 ? -42.367 36.879 89.186 1.00 39.91 18 ILE F N 1
ATOM 6680 C CA . ILE F 1 18 ? -43.239 37.184 88.058 1.00 35.97 18 ILE F CA 1
ATOM 6681 C C . ILE F 1 18 ? -43.334 36.001 87.105 1.00 30.53 18 ILE F C 1
ATOM 6682 O O . ILE F 1 18 ? -42.321 35.408 86.730 1.00 35.87 18 ILE F O 1
ATOM 6687 N N . LYS F 1 19 ? -44.557 35.657 86.720 1.00 29.39 19 LYS F N 1
ATOM 6688 C CA . LYS F 1 19 ? -44.781 34.546 85.809 1.00 35.19 19 LYS F CA 1
ATOM 6689 C C . LYS F 1 19 ? -44.353 34.905 84.393 1.00 35.90 19 LYS F C 1
ATOM 6690 O O . LYS F 1 19 ? -44.503 36.045 83.956 1.00 30.04 19 LYS F O 1
ATOM 6696 N N . ASP F 1 20 ? -43.825 33.919 83.677 1.00 33.44 20 ASP F N 1
ATOM 6697 C CA . ASP F 1 20 ? -43.356 34.139 82.322 1.00 24.18 20 ASP F CA 1
ATOM 6698 C C . ASP F 1 20 ? -44.368 34.812 81.419 1.00 26.64 20 ASP F C 1
ATOM 6699 O O . ASP F 1 20 ? -44.041 35.764 80.710 1.00 32.09 20 ASP F O 1
ATOM 6704 N N . GLU F 1 21 ? -45.597 34.313 81.439 1.00 21.11 21 GLU F N 1
ATOM 6705 C CA . GLU F 1 21 ? -46.658 34.856 80.602 1.00 28.26 21 GLU F CA 1
ATOM 6706 C C . GLU F 1 21 ? -47.016 36.295 80.958 1.00 26.08 21 GLU F C 1
ATOM 6707 O O . GLU F 1 21 ? -47.708 36.971 80.198 1.00 28.59 21 GLU F O 1
ATOM 6713 N N . GLU F 1 22 ? -46.532 36.758 82.109 1.00 23.71 22 GLU F N 1
ATOM 6714 C CA . GLU F 1 22 ? -46.805 38.113 82.581 1.00 21.20 22 GLU F CA 1
ATOM 6715 C C . GLU F 1 22 ? -45.742 39.126 82.156 1.00 19.53 22 GLU F C 1
ATOM 6716 O O . GLU F 1 22 ? -45.989 40.334 82.176 1.00 19.57 22 GLU F O 1
ATOM 6722 N N . ARG F 1 23 ? -44.567 38.637 81.766 1.00 17.00 23 ARG F N 1
ATOM 6723 C CA . ARG F 1 23 ? -43.466 39.511 81.357 1.00 12.75 23 ARG F CA 1
ATOM 6724 C C . ARG F 1 23 ? -43.901 40.532 80.302 1.00 13.08 23 ARG F C 1
ATOM 6725 O O . ARG F 1 23 ? -44.486 40.179 79.276 1.00 11.57 23 ARG F O 1
ATOM 6733 N N . GLU F 1 24 ? -43.611 41.801 80.562 1.00 10.01 24 GLU F N 1
ATOM 6734 C CA . GLU F 1 24 ? -43.995 42.869 79.647 1.00 13.60 24 GLU F CA 1
ATOM 6735 C C . GLU F 1 24 ? -42.834 43.388 78.810 1.00 11.66 24 GLU F C 1
ATOM 6736 O O . GLU F 1 24 ? -41.669 43.158 79.132 1.00 14.83 24 GLU F O 1
ATOM 6742 N N . LEU F 1 25 ? -43.157 44.075 77.722 1.00 8.12 25 LEU F N 1
ATOM 6743 C CA . LEU F 1 25 ? -42.124 44.626 76.862 1.00 12.89 25 LEU F CA 1
ATOM 6744 C C . LEU F 1 25 ? -41.313 45.643 77.660 1.00 15.68 25 LEU F C 1
ATOM 6745 O O . LEU F 1 25 ? -41.866 46.376 78.480 1.00 14.34 25 LEU F O 1
ATOM 6750 N N . THR F 1 26 ? -40.001 45.664 77.444 1.00 16.62 26 THR F N 1
ATOM 6751 C CA . THR F 1 26 ? -39.134 46.621 78.131 1.00 19.82 26 THR F CA 1
ATOM 6752 C C . THR F 1 26 ? -39.230 47.899 77.317 1.00 26.74 26 THR F C 1
ATOM 6753 O O . THR F 1 26 ? -39.837 47.910 76.243 1.00 19.00 26 THR F O 1
ATOM 6757 N N . GLN F 1 27 ? -38.622 48.973 77.804 1.00 24.41 27 GLN F N 1
ATOM 6758 C CA . GLN F 1 27 ? -38.681 50.224 77.068 1.00 27.45 27 GLN F CA 1
ATOM 6759 C C . GLN F 1 27 ? -38.031 50.130 75.698 1.00 21.98 27 GLN F C 1
ATOM 6760 O O . GLN F 1 27 ? -38.571 50.646 74.716 1.00 18.26 27 GLN F O 1
ATOM 6766 N N . GLU F 1 28 ? -36.882 49.468 75.607 1.00 23.85 28 GLU F N 1
ATOM 6767 C CA . GLU F 1 28 ? -36.236 49.359 74.301 1.00 26.14 28 GLU F CA 1
ATOM 6768 C C . GLU F 1 28 ? -37.015 48.391 73.411 1.00 21.03 28 GLU F C 1
ATOM 6769 O O . GLU F 1 28 ? -37.017 48.526 72.190 1.00 21.00 28 GLU F O 1
ATOM 6775 N N . GLY F 1 29 ? -37.678 47.419 74.030 1.00 15.54 29 GLY F N 1
ATOM 6776 C CA . GLY F 1 29 ? -38.468 46.467 73.265 1.00 17.07 29 GLY F CA 1
ATOM 6777 C C . GLY F 1 29 ? -39.636 47.170 72.590 1.00 9.43 29 GLY F C 1
ATOM 6778 O O . GLY F 1 29 ? -40.006 46.840 71.465 1.00 14.00 29 GLY F O 1
ATOM 6779 N N . LYS F 1 30 ? -40.225 48.139 73.285 1.00 11.47 30 LYS F N 1
ATOM 6780 C CA . LYS F 1 30 ? -41.334 48.896 72.739 1.00 10.48 30 LYS F CA 1
ATOM 6781 C C . LYS F 1 30 ? -40.810 49.822 71.640 1.00 20.25 30 LYS F C 1
ATOM 6782 O O . LYS F 1 30 ? -41.394 49.910 70.556 1.00 13.00 30 LYS F O 1
ATOM 6788 N N . GLN F 1 31 ? -39.710 50.515 71.925 1.00 18.98 31 GLN F N 1
ATOM 6789 C CA . GLN F 1 31 ? -39.108 51.436 70.960 1.00 20.08 31 GLN F CA 1
ATOM 6790 C C . GLN F 1 31 ? -38.752 50.702 69.676 1.00 16.86 31 GLN F C 1
ATOM 6791 O O . GLN F 1 31 ? -39.120 51.124 68.583 1.00 16.38 31 GLN F O 1
ATOM 6797 N N . LYS F 1 32 ? -38.036 49.594 69.821 1.00 16.95 32 LYS F N 1
ATOM 6798 C CA . LYS F 1 32 ? -37.623 48.798 68.677 1.00 18.44 32 LYS F CA 1
ATOM 6799 C C . LYS F 1 32 ? -38.825 48.316 67.868 1.00 17.93 32 LYS F C 1
ATOM 6800 O O . LYS F 1 32 ? -38.786 48.301 66.638 1.00 21.12 32 LYS F O 1
ATOM 6806 N N . THR F 1 33 ? -39.897 47.928 68.557 1.00 18.95 33 THR F N 1
ATOM 6807 C CA . THR F 1 33 ? -41.093 47.453 67.872 1.00 11.77 33 THR F CA 1
ATOM 6808 C C . THR F 1 33 ? -41.772 48.617 67.158 1.00 11.62 33 THR F C 1
ATOM 6809 O O . THR F 1 33 ? -42.286 48.461 66.058 1.00 12.71 33 THR F O 1
ATOM 6813 N N . GLU F 1 34 ? -41.766 49.788 67.783 1.00 18.72 34 GLU F N 1
ATOM 6814 C CA . GLU F 1 34 ? -42.375 50.959 67.171 1.00 21.97 34 GLU F CA 1
ATOM 6815 C C . GLU F 1 34 ? -41.623 51.339 65.897 1.00 17.70 34 GLU F C 1
ATOM 6816 O O . GLU F 1 34 ? -42.234 51.733 64.904 1.00 17.79 34 GLU F O 1
ATOM 6822 N N . LYS F 1 35 ? -40.299 51.207 65.928 1.00 20.32 35 LYS F N 1
ATOM 6823 C CA . LYS F 1 35 ? -39.460 51.527 64.774 1.00 21.49 35 LYS F CA 1
ATOM 6824 C C . LYS F 1 35 ? -39.742 50.571 63.622 1.00 15.88 35 LYS F C 1
ATOM 6825 O O . LYS F 1 35 ? -39.750 50.976 62.457 1.00 14.23 35 LYS F O 1
ATOM 6831 N N . VAL F 1 36 ? -39.970 49.302 63.951 1.00 15.96 36 VAL F N 1
ATOM 6832 C CA . VAL F 1 36 ? -40.276 48.299 62.938 1.00 12.78 36 VAL F CA 1
ATOM 6833 C C . VAL F 1 36 ? -41.655 48.600 62.327 1.00 8.11 36 VAL F C 1
ATOM 6834 O O . VAL F 1 36 ? -41.815 48.591 61.106 1.00 15.02 36 VAL F O 1
ATOM 6838 N N . ALA F 1 37 ? -42.643 48.887 63.172 1.00 9.29 37 ALA F N 1
ATOM 6839 C CA . ALA F 1 37 ? -43.991 49.187 62.679 1.00 9.99 37 ALA F CA 1
ATOM 6840 C C . ALA F 1 37 ? -43.996 50.410 61.772 1.00 15.88 37 ALA F C 1
ATOM 6841 O O . ALA F 1 37 ? -44.674 50.434 60.738 1.00 13.94 37 ALA F O 1
ATOM 6843 N N . TYR F 1 38 ? -43.244 51.429 62.169 1.00 18.74 38 TYR F N 1
ATOM 6844 C CA . TYR F 1 38 ? -43.164 52.650 61.390 1.00 15.96 38 TYR F CA 1
ATOM 6845 C C . TYR F 1 38 ? -42.578 52.368 60.013 1.00 18.47 38 TYR F C 1
ATOM 6846 O O . TYR F 1 38 ? -43.069 52.879 59.005 1.00 22.27 38 TYR F O 1
ATOM 6855 N N . ARG F 1 39 ? -41.528 51.556 59.966 1.00 14.62 39 ARG F N 1
ATOM 6856 C CA . ARG F 1 39 ? -40.907 51.226 58.688 1.00 17.86 39 ARG F CA 1
ATOM 6857 C C . ARG F 1 39 ? -41.861 50.429 57.799 1.00 15.57 39 ARG F C 1
ATOM 6858 O O . ARG F 1 39 ? -41.966 50.696 56.602 1.00 15.68 39 ARG F O 1
ATOM 6866 N N . LEU F 1 40 ? -42.563 49.457 58.377 1.00 15.31 40 LEU F N 1
ATOM 6867 C CA . LEU F 1 40 ? -43.498 48.653 57.588 1.00 15.41 40 LEU F CA 1
ATOM 6868 C C . LEU F 1 40 ? -44.582 49.538 56.985 1.00 16.65 40 LEU F C 1
ATOM 6869 O O . LEU F 1 40 ? -44.993 49.337 55.847 1.00 16.06 40 LEU F O 1
ATOM 6874 N N . VAL F 1 41 ? -45.051 50.512 57.758 1.00 13.04 41 VAL F N 1
ATOM 6875 C CA . VAL F 1 41 ? -46.068 51.421 57.266 1.00 16.50 41 VAL F CA 1
ATOM 6876 C C . VAL F 1 41 ? -45.467 52.203 56.099 1.00 20.89 41 VAL F C 1
ATOM 6877 O O . VAL F 1 41 ? -46.087 52.336 55.044 1.00 20.18 41 VAL F O 1
ATOM 6881 N N . LYS F 1 42 ? -44.246 52.695 56.288 1.00 18.99 42 LYS F N 1
ATOM 6882 C CA . LYS F 1 42 ? -43.554 53.456 55.254 1.00 24.18 42 LYS F CA 1
ATOM 6883 C C . LYS F 1 42 ? -43.458 52.625 53.976 1.00 21.68 42 LYS F C 1
ATOM 6884 O O . LYS F 1 42 ? -43.431 53.168 52.874 1.00 21.72 42 LYS F O 1
ATOM 6890 N N . LEU F 1 43 ? -43.400 51.307 54.138 1.00 20.30 43 LEU F N 1
ATOM 6891 C CA . LEU F 1 43 ? -43.309 50.385 53.014 1.00 21.79 43 LEU F CA 1
ATOM 6892 C C . LEU F 1 43 ? -44.685 50.061 52.439 1.00 26.90 43 LEU F C 1
ATOM 6893 O O . LEU F 1 43 ? -44.812 49.203 51.568 1.00 29.98 43 LEU F O 1
ATOM 6898 N N . GLY F 1 44 ? -45.713 50.740 52.940 1.00 24.71 44 GLY F N 1
ATOM 6899 C CA . GLY F 1 44 ? -47.060 50.511 52.452 1.00 22.75 44 GLY F CA 1
ATOM 6900 C C . GLY F 1 44 ? -47.631 49.150 52.805 1.00 25.69 44 GLY F C 1
ATOM 6901 O O . GLY F 1 44 ? -48.536 48.660 52.129 1.00 21.52 44 GLY F O 1
ATOM 6902 N N . ARG F 1 45 ? -47.103 48.528 53.853 1.00 20.50 45 ARG F N 1
ATOM 6903 C CA . ARG F 1 45 ? -47.593 47.221 54.275 1.00 20.69 45 ARG F CA 1
ATOM 6904 C C . ARG F 1 45 ? -48.833 47.407 55.144 1.00 15.21 45 ARG F C 1
ATOM 6905 O O . ARG F 1 45 ? -48.982 48.425 55.815 1.00 12.58 45 ARG F O 1
ATOM 6913 N N . GLN F 1 46 ? -49.720 46.420 55.124 1.00 15.71 46 GLN F N 1
ATOM 6914 C CA . GLN F 1 46 ? -50.928 46.454 55.939 1.00 17.82 46 GLN F CA 1
ATOM 6915 C C . GLN F 1 46 ? -51.417 45.017 56.077 1.00 15.68 46 GLN F C 1
ATOM 6916 O O . GLN F 1 46 ? -51.071 44.166 55.259 1.00 13.99 46 GLN F O 1
ATOM 6922 N N . PHE F 1 47 ? -52.192 44.744 57.124 1.00 12.34 47 PHE F N 1
ATOM 6923 C CA . PHE F 1 47 ? -52.726 43.405 57.352 1.00 11.40 47 PHE F CA 1
ATOM 6924 C C . PHE F 1 47 ? -54.225 43.527 57.548 1.00 12.40 47 PHE F C 1
ATOM 6925 O O . PHE F 1 47 ? -54.702 44.470 58.187 1.00 8.07 47 PHE F O 1
ATOM 6933 N N . ASP F 1 48 ? -54.974 42.579 57.002 1.00 9.60 48 ASP F N 1
ATOM 6934 C CA . ASP F 1 48 ? -56.420 42.616 57.164 1.00 14.77 48 ASP F CA 1
ATOM 6935 C C . ASP F 1 48 ? -56.741 42.330 58.632 1.00 15.53 48 ASP F C 1
ATOM 6936 O O . ASP F 1 48 ? -57.697 42.871 59.191 1.00 12.48 48 ASP F O 1
ATOM 6941 N N . LEU F 1 49 ? -55.917 41.492 59.255 1.00 10.74 49 LEU F N 1
ATOM 6942 C CA . LEU F 1 49 ? -56.106 41.119 60.650 1.00 9.88 49 LEU F CA 1
ATOM 6943 C C . LEU F 1 49 ? -54.794 40.712 61.296 1.00 13.13 49 LEU F C 1
ATOM 6944 O O . LEU F 1 49 ? -53.929 40.115 60.653 1.00 10.51 49 LEU F O 1
ATOM 6949 N N . ILE F 1 50 ? -54.655 41.042 62.571 1.00 9.06 50 ILE F N 1
ATOM 6950 C CA . ILE F 1 50 ? -53.476 40.661 63.323 1.00 8.49 50 ILE F CA 1
ATOM 6951 C C . ILE F 1 50 ? -53.988 39.703 64.398 1.00 12.76 50 ILE F C 1
ATOM 6952 O O . ILE F 1 50 ? -54.945 40.008 65.116 1.00 11.63 50 ILE F O 1
ATOM 6957 N N . VAL F 1 51 ? -53.378 38.525 64.470 1.00 6.42 51 VAL F N 1
ATOM 6958 C CA . VAL F 1 51 ? -53.764 37.525 65.454 1.00 7.40 51 VAL F CA 1
ATOM 6959 C C . VAL F 1 51 ? -52.560 37.433 66.394 1.00 11.43 51 VAL F C 1
ATOM 6960 O O . VAL F 1 51 ? -51.417 37.393 65.937 1.00 10.41 51 VAL F O 1
ATOM 6964 N N . THR F 1 52 ? -52.797 37.438 67.703 1.00 10.43 52 THR F N 1
ATOM 6965 C CA . THR F 1 52 ? -51.676 37.366 68.637 1.00 7.61 52 THR F CA 1
ATOM 6966 C C . THR F 1 52 ? -51.804 36.324 69.730 1.00 10.68 52 THR F C 1
ATOM 6967 O O . THR F 1 52 ? -52.907 35.916 70.107 1.00 8.68 52 THR F O 1
ATOM 6971 N N . SER F 1 53 ? -50.647 35.906 70.232 1.00 8.69 53 SER F N 1
ATOM 6972 C CA . SER F 1 53 ? -50.574 34.966 71.331 1.00 9.54 53 SER F CA 1
ATOM 6973 C C . SER F 1 53 ? -51.148 35.749 72.506 1.00 15.75 53 SER F C 1
ATOM 6974 O O . SER F 1 53 ? -51.031 36.978 72.557 1.00 13.44 53 SER F O 1
ATOM 6977 N N . PRO F 1 54 ? -51.787 35.054 73.454 1.00 13.78 54 PRO F N 1
ATOM 6978 C CA . PRO F 1 54 ? -52.373 35.699 74.627 1.00 11.22 54 PRO F CA 1
ATOM 6979 C C . PRO F 1 54 ? -51.329 36.224 75.621 1.00 14.92 54 PRO F C 1
ATOM 6980 O O . PRO F 1 54 ? -51.658 37.027 76.486 1.00 13.09 54 PRO F O 1
ATOM 6984 N N . LEU F 1 55 ? -50.080 35.772 75.511 1.00 9.92 55 LEU F N 1
ATOM 6985 C CA . LEU F 1 55 ? -49.053 36.246 76.435 1.00 12.41 55 LEU F CA 1
ATOM 6986 C C . LEU F 1 55 ? -48.885 37.754 76.291 1.00 14.74 55 LEU F C 1
ATOM 6987 O O . LEU F 1 55 ? -48.891 38.285 75.181 1.00 11.70 55 LEU F O 1
ATOM 6992 N N . ILE F 1 56 ? -48.751 38.441 77.421 1.00 11.31 56 ILE F N 1
ATOM 6993 C CA . ILE F 1 56 ? -48.640 39.893 77.427 1.00 12.49 56 ILE F CA 1
ATOM 6994 C C . ILE F 1 56 ? -47.624 40.492 76.469 1.00 8.84 56 ILE F C 1
ATOM 6995 O O . ILE F 1 56 ? -47.937 41.433 75.745 1.00 9.63 56 ILE F O 1
ATOM 7000 N N . ARG F 1 57 ? -46.406 39.966 76.467 1.00 12.35 57 ARG F N 1
ATOM 7001 C CA . ARG F 1 57 ? -45.386 40.509 75.586 1.00 5.13 57 ARG F CA 1
ATOM 7002 C C . ARG F 1 57 ? -45.782 40.447 74.108 1.00 7.55 57 ARG F C 1
ATOM 7003 O O . ARG F 1 57 ? -45.383 41.303 73.322 1.00 8.14 57 ARG F O 1
ATOM 7011 N N . ALA F 1 58 ? -46.563 39.443 73.723 1.00 6.77 58 ALA F N 1
ATOM 7012 C CA . ALA F 1 58 ? -47.003 39.345 72.332 1.00 9.50 58 ALA F CA 1
ATOM 7013 C C . ALA F 1 58 ? -48.128 40.343 72.076 1.00 12.27 58 ALA F C 1
ATOM 7014 O O . ALA F 1 58 ? -48.124 41.076 71.078 1.00 6.29 58 ALA F O 1
ATOM 7016 N N . ARG F 1 59 ? -49.100 40.357 72.984 1.00 9.94 59 ARG F N 1
ATOM 7017 C CA . ARG F 1 59 ? -50.240 41.249 72.860 1.00 11.42 59 ARG F CA 1
ATOM 7018 C C . ARG F 1 59 ? -49.769 42.697 72.780 1.00 10.97 59 ARG F C 1
ATOM 7019 O O . ARG F 1 59 ? -50.284 43.478 71.985 1.00 9.45 59 ARG F O 1
ATOM 7027 N N . GLN F 1 60 ? -48.789 43.060 73.600 1.00 10.48 60 GLN F N 1
ATOM 7028 C CA . GLN F 1 60 ? -48.277 44.427 73.560 1.00 10.46 60 GLN F CA 1
ATOM 7029 C C . GLN F 1 60 ? -47.583 44.695 72.232 1.00 8.34 60 GLN F C 1
ATOM 7030 O O . GLN F 1 60 ? -47.548 45.833 71.755 1.00 6.43 60 GLN F O 1
ATOM 7036 N N . THR F 1 61 ? -47.013 43.655 71.632 1.00 8.24 61 THR F N 1
ATOM 7037 C CA . THR F 1 61 ? -46.351 43.846 70.349 1.00 8.66 61 THR F CA 1
ATOM 7038 C C . THR F 1 61 ? -47.450 44.107 69.323 1.00 7.96 61 THR F C 1
ATOM 7039 O O . THR F 1 61 ? -47.342 45.017 68.515 1.00 12.22 61 THR F O 1
ATOM 7043 N N . ALA F 1 62 ? -48.518 43.318 69.376 1.00 9.49 62 ALA F N 1
ATOM 7044 C CA . ALA F 1 62 ? -49.626 43.500 68.450 1.00 11.03 62 ALA F CA 1
ATOM 7045 C C . ALA F 1 62 ? -50.212 44.914 68.580 1.00 7.37 62 ALA F C 1
ATOM 7046 O O . ALA F 1 62 ? -50.517 45.555 67.579 1.00 8.70 62 ALA F O 1
ATOM 7048 N N . GLU F 1 63 ? -50.366 45.399 69.809 1.00 9.22 63 GLU F N 1
ATOM 7049 C CA . GLU F 1 63 ? -50.925 46.732 70.029 1.00 15.55 63 GLU F CA 1
ATOM 7050 C C . GLU F 1 63 ? -50.105 47.827 69.338 1.00 16.98 63 GLU F C 1
ATOM 7051 O O . GLU F 1 63 ? -50.666 48.762 68.758 1.00 14.21 63 GLU F O 1
ATOM 7057 N N . ILE F 1 64 ? -48.781 47.707 69.390 1.00 13.78 64 ILE F N 1
ATOM 7058 C CA . ILE F 1 64 ? -47.897 48.684 68.752 1.00 11.41 64 ILE F CA 1
ATOM 7059 C C . ILE F 1 64 ? -48.093 48.653 67.232 1.00 14.62 64 ILE F C 1
ATOM 7060 O O . ILE F 1 64 ? -48.130 49.698 66.577 1.00 14.32 64 ILE F O 1
ATOM 7065 N N . LEU F 1 65 ? -48.231 47.454 66.676 1.00 5.69 65 LEU F N 1
ATOM 7066 C CA . LEU F 1 65 ? -48.454 47.305 65.240 1.00 13.87 65 LEU F CA 1
ATOM 7067 C C . LEU F 1 65 ? -49.757 47.999 64.846 1.00 6.88 65 LEU F C 1
ATOM 7068 O O . LEU F 1 65 ? -49.823 48.691 63.827 1.00 9.92 65 LEU F O 1
ATOM 7073 N N . LEU F 1 66 ? -50.791 47.802 65.659 1.00 10.40 66 LEU F N 1
ATOM 7074 C CA . LEU F 1 66 ? -52.103 48.417 65.425 1.00 10.00 66 LEU F CA 1
ATOM 7075 C C . LEU F 1 66 ? -51.988 49.945 65.513 1.00 13.41 66 LEU F C 1
ATOM 7076 O O . LEU F 1 66 ? -52.440 50.669 64.615 1.00 13.49 66 LEU F O 1
ATOM 7081 N N . ALA F 1 67 ? -51.376 50.428 66.589 1.00 10.58 67 ALA F N 1
ATOM 7082 C CA . ALA F 1 67 ? -51.195 51.863 66.787 1.00 9.25 67 ALA F CA 1
ATOM 7083 C C . ALA F 1 67 ? -50.479 52.523 65.610 1.00 12.60 67 ALA F C 1
ATOM 7084 O O . ALA F 1 67 ? -50.711 53.693 65.330 1.00 11.92 67 ALA F O 1
ATOM 7086 N N . SER F 1 68 ? -49.620 51.778 64.915 1.00 10.95 68 SER F N 1
ATOM 7087 C CA . SER F 1 68 ? -48.893 52.331 63.774 1.00 15.32 68 SER F CA 1
ATOM 7088 C C . SER F 1 68 ? -49.786 52.394 62.540 1.00 10.94 68 SER F C 1
ATOM 7089 O O . SER F 1 68 ? -49.414 52.990 61.530 1.00 10.64 68 SER F O 1
ATOM 7092 N N . GLY F 1 69 ? -50.955 51.765 62.628 1.00 11.53 69 GLY F N 1
ATOM 7093 C CA . GLY F 1 69 ? -51.888 51.752 61.518 1.00 8.49 69 GLY F CA 1
ATOM 7094 C C . GLY F 1 69 ? -51.755 50.574 60.560 1.00 18.52 69 GLY F C 1
ATOM 7095 O O . GLY F 1 69 ? -52.389 50.562 59.498 1.00 12.66 69 GLY F O 1
ATOM 7096 N N . LEU F 1 70 ? -50.952 49.575 60.921 1.00 14.53 70 LEU F N 1
ATOM 7097 C CA . LEU F 1 70 ? -50.751 48.409 60.053 1.00 13.51 70 LEU F CA 1
ATOM 7098 C C . LEU F 1 70 ? -52.022 47.591 59.843 1.00 13.51 70 LEU F C 1
ATOM 7099 O O . LEU F 1 70 ? -52.180 46.933 58.817 1.00 12.55 70 LEU F O 1
ATOM 7104 N N . SER F 1 71 ? -52.917 47.632 60.824 1.00 9.37 71 SER F N 1
ATOM 7105 C CA . SER F 1 71 ? -54.174 46.907 60.752 1.00 12.11 71 SER F CA 1
ATOM 7106 C C . SER F 1 71 ? -55.177 47.620 61.646 1.00 11.31 71 SER F C 1
ATOM 7107 O O . SER F 1 71 ? -54.801 48.497 62.426 1.00 13.18 71 SER F O 1
ATOM 7110 N N . CYS F 1 72 ? -56.445 47.237 61.531 1.00 13.90 72 CYS F N 1
ATOM 7111 C CA . CYS F 1 72 ? -57.516 47.828 62.331 1.00 15.05 72 CYS F CA 1
ATOM 7112 C C . CYS F 1 72 ? -58.321 46.736 63.018 1.00 17.63 72 CYS F C 1
ATOM 7113 O O . CYS F 1 72 ? -59.332 47.015 63.661 1.00 15.47 72 CYS F O 1
ATOM 7116 N N . GLN F 1 73 ? -57.873 45.490 62.874 1.00 15.36 73 GLN F N 1
ATOM 7117 C CA . GLN F 1 73 ? -58.557 44.355 63.495 1.00 10.28 73 GLN F CA 1
ATOM 7118 C C . GLN F 1 73 ? -57.557 43.471 64.246 1.00 13.75 73 GLN F C 1
ATOM 7119 O O . GLN F 1 73 ? -56.458 43.206 63.757 1.00 15.15 73 GLN F O 1
ATOM 7125 N N . LEU F 1 74 ? -57.950 43.018 65.433 1.00 8.81 74 LEU F N 1
ATOM 7126 C CA . LEU F 1 74 ? -57.099 42.182 66.263 1.00 10.72 74 LEU F CA 1
ATOM 7127 C C . LEU F 1 74 ? -57.865 40.998 66.835 1.00 15.78 74 LEU F C 1
ATOM 7128 O O . LEU F 1 74 ? -59.060 41.085 67.126 1.00 15.98 74 LEU F O 1
ATOM 7133 N N . GLU F 1 75 ? -57.160 39.892 67.007 1.00 10.85 75 GLU F N 1
ATOM 7134 C CA . GLU F 1 75 ? -57.757 38.698 67.565 1.00 15.10 75 GLU F CA 1
ATOM 7135 C C . GLU F 1 75 ? -56.678 37.922 68.312 1.00 11.94 75 GLU F C 1
ATOM 7136 O O . GLU F 1 75 ? -55.527 37.909 67.895 1.00 18.09 75 GLU F O 1
ATOM 7142 N N . GLU F 1 76 ? -57.029 37.307 69.435 1.00 8.23 76 GLU F N 1
ATOM 7143 C CA . GLU F 1 76 ? -56.045 36.512 70.149 1.00 17.93 76 GLU F CA 1
ATOM 7144 C C . GLU F 1 76 ? -56.396 35.042 69.948 1.00 12.96 76 GLU F C 1
ATOM 7145 O O . GLU F 1 76 ? -57.553 34.706 69.705 1.00 11.33 76 GLU F O 1
ATOM 7151 N N . SER F 1 77 ? -55.390 34.179 70.018 1.00 7.83 77 SER F N 1
ATOM 7152 C CA . SER F 1 77 ? -55.606 32.757 69.841 1.00 11.63 77 SER F CA 1
ATOM 7153 C C . SER F 1 77 ? -54.571 31.941 70.599 1.00 16.92 77 SER F C 1
ATOM 7154 O O . SER F 1 77 ? -53.368 32.214 70.520 1.00 12.02 77 SER F O 1
ATOM 7157 N N . ASN F 1 78 ? -55.039 30.930 71.326 1.00 11.13 78 ASN F N 1
ATOM 7158 C CA . ASN F 1 78 ? -54.140 30.083 72.097 1.00 16.78 78 ASN F CA 1
ATOM 7159 C C . ASN F 1 78 ? -53.270 29.215 71.186 1.00 9.18 78 ASN F C 1
ATOM 7160 O O . ASN F 1 78 ? -52.304 28.614 71.640 1.00 8.65 78 ASN F O 1
ATOM 7165 N N . HIS F 1 79 ? -53.613 29.162 69.901 1.00 9.25 79 HIS F N 1
ATOM 7166 C CA . HIS F 1 79 ? -52.818 28.399 68.939 1.00 8.75 79 HIS F CA 1
ATOM 7167 C C . HIS F 1 79 ? -51.424 29.016 68.841 1.00 11.00 79 HIS F C 1
ATOM 7168 O O . HIS F 1 79 ? -50.463 28.340 68.479 1.00 9.77 79 HIS F O 1
ATOM 7175 N N . LEU F 1 80 ? -51.329 30.310 69.148 1.00 15.74 80 LEU F N 1
ATOM 7176 C CA . LEU F 1 80 ? -50.065 31.055 69.068 1.00 9.98 80 LEU F CA 1
ATOM 7177 C C . LEU F 1 80 ? -49.272 31.063 70.369 1.00 13.91 80 LEU F C 1
ATOM 7178 O O . LEU F 1 80 ? -48.170 31.626 70.434 1.00 13.62 80 LEU F O 1
ATOM 7183 N N . ALA F 1 81 ? -49.831 30.454 71.411 1.00 8.87 81 ALA F N 1
ATOM 7184 C CA . ALA F 1 81 ? -49.129 30.385 72.681 1.00 13.46 81 ALA F CA 1
ATOM 7185 C C . ALA F 1 81 ? -47.928 29.482 72.438 1.00 7.64 81 ALA F C 1
ATOM 7186 O O . ALA F 1 81 ? -47.880 28.763 71.446 1.00 12.61 81 ALA F O 1
ATOM 7188 N N . PRO F 1 82 ? -46.940 29.512 73.336 1.00 12.82 82 PRO F N 1
ATOM 7189 C CA . PRO F 1 82 ? -45.746 28.674 73.184 1.00 19.39 82 PRO F CA 1
ATOM 7190 C C . PRO F 1 82 ? -46.041 27.180 72.995 1.00 16.72 82 PRO F C 1
ATOM 7191 O O . PRO F 1 82 ? -45.295 26.488 72.307 1.00 15.80 82 PRO F O 1
ATOM 7195 N N . ASN F 1 83 ? -47.129 26.689 73.589 1.00 15.64 83 ASN F N 1
ATOM 7196 C CA . ASN F 1 83 ? -47.481 25.268 73.470 1.00 20.89 83 ASN F CA 1
ATOM 7197 C C . ASN F 1 83 ? -48.451 24.932 72.336 1.00 21.14 83 ASN F C 1
ATOM 7198 O O . ASN F 1 83 ? -49.029 23.847 72.319 1.00 18.42 83 ASN F O 1
ATOM 7203 N N . GLY F 1 84 ? -48.640 25.849 71.395 1.00 19.71 84 GLY F N 1
ATOM 7204 C CA . GLY F 1 84 ? -49.557 25.572 70.307 1.00 20.82 84 GLY F CA 1
ATOM 7205 C C . GLY F 1 84 ? -48.907 24.783 69.186 1.00 27.70 84 GLY F C 1
ATOM 7206 O O . GLY F 1 84 ? -47.681 24.716 69.106 1.00 27.59 84 GLY F O 1
ATOM 7207 N N . ASN F 1 85 ? -49.712 24.163 68.327 1.00 19.92 85 ASN F N 1
ATOM 7208 C CA . ASN F 1 85 ? -49.141 23.422 67.212 1.00 23.56 85 ASN F CA 1
ATOM 7209 C C . ASN F 1 85 ? -49.813 23.838 65.918 1.00 15.86 85 ASN F C 1
ATOM 7210 O O . ASN F 1 85 ? -51.036 24.001 65.839 1.00 14.50 85 ASN F O 1
ATOM 7215 N N . ILE F 1 86 ? -48.984 24.031 64.904 1.00 13.97 86 ILE F N 1
ATOM 7216 C CA . ILE F 1 86 ? -49.451 24.484 63.605 1.00 16.55 86 ILE F CA 1
ATOM 7217 C C . ILE F 1 86 ? -50.563 23.637 62.983 1.00 16.43 86 ILE F C 1
ATOM 7218 O O . ILE F 1 86 ? -51.453 24.169 62.315 1.00 15.23 86 ILE F O 1
ATOM 7223 N N . PHE F 1 87 ? -50.538 22.328 63.214 1.00 15.03 87 PHE F N 1
ATOM 7224 C CA . PHE F 1 87 ? -51.560 21.469 62.627 1.00 18.26 87 PHE F CA 1
ATOM 7225 C C . PHE F 1 87 ? -52.966 21.811 63.122 1.00 15.91 87 PHE F C 1
ATOM 7226 O O . PHE F 1 87 ? -53.893 21.916 62.319 1.00 13.88 87 PHE F O 1
ATOM 7234 N N . ASN F 1 88 ? -53.124 22.011 64.427 1.00 14.59 88 ASN F N 1
ATOM 7235 C CA . ASN F 1 88 ? -54.429 22.383 64.964 1.00 12.87 88 ASN F CA 1
ATOM 7236 C C . ASN F 1 88 ? -54.816 23.777 64.460 1.00 12.43 88 ASN F C 1
ATOM 7237 O O . ASN F 1 88 ? -55.987 24.047 64.175 1.00 11.87 88 ASN F O 1
ATOM 7242 N N . TRP F 1 89 ? -53.832 24.668 64.364 1.00 12.71 89 TRP F N 1
ATOM 7243 C CA . TRP F 1 89 ? -54.084 26.033 63.892 1.00 7.52 89 TRP F CA 1
ATOM 7244 C C . TRP F 1 89 ? -54.555 26.017 62.447 1.00 7.56 89 TRP F C 1
ATOM 7245 O O . TRP F 1 89 ? -55.488 26.734 62.061 1.00 11.69 89 TRP F O 1
ATOM 7256 N N . LEU F 1 90 ? -53.886 25.204 61.641 1.00 15.09 90 LEU F N 1
ATOM 7257 C CA . LEU F 1 90 ? -54.235 25.082 60.237 1.00 13.65 90 LEU F CA 1
ATOM 7258 C C . LEU F 1 90 ? -55.618 24.484 60.062 1.00 14.43 90 LEU F C 1
ATOM 7259 O O . LEU F 1 90 ? -56.440 25.005 59.311 1.00 13.86 90 LEU F O 1
ATOM 7264 N N . ASP F 1 91 ? -55.891 23.394 60.767 1.00 15.44 91 ASP F N 1
ATOM 7265 C CA . ASP F 1 91 ? -57.190 22.749 60.609 1.00 17.78 91 ASP F CA 1
ATOM 7266 C C . ASP F 1 91 ? -58.366 23.349 61.363 1.00 14.71 91 ASP F C 1
ATOM 7267 O O . ASP F 1 91 ? -59.493 23.278 60.883 1.00 10.11 91 ASP F O 1
ATOM 7272 N N . TYR F 1 92 ? -58.119 23.954 62.520 1.00 13.72 92 TYR F N 1
ATOM 7273 C CA . TYR F 1 92 ? -59.222 24.480 63.312 1.00 12.15 92 TYR F CA 1
ATOM 7274 C C . TYR F 1 92 ? -59.334 25.991 63.412 1.00 17.08 92 TYR F C 1
ATOM 7275 O O . TYR F 1 92 ? -60.279 26.506 64.014 1.00 17.59 92 TYR F O 1
ATOM 7284 N N . TRP F 1 93 ? -58.381 26.703 62.819 1.00 10.57 93 TRP F N 1
ATOM 7285 C CA . TRP F 1 93 ? -58.427 28.154 62.844 1.00 15.32 93 TRP F CA 1
ATOM 7286 C C . TRP F 1 93 ? -58.363 28.738 61.432 1.00 12.82 93 TRP F C 1
ATOM 7287 O O . TRP F 1 93 ? -59.280 29.441 61.001 1.00 16.62 93 TRP F O 1
ATOM 7298 N N . LEU F 1 94 ? -57.298 28.432 60.700 1.00 12.55 94 LEU F N 1
ATOM 7299 C CA . LEU F 1 94 ? -57.146 28.960 59.343 1.00 13.47 94 LEU F CA 1
ATOM 7300 C C . LEU F 1 94 ? -58.231 28.468 58.384 1.00 16.77 94 LEU F C 1
ATOM 7301 O O . LEU F 1 94 ? -58.884 29.271 57.718 1.00 19.10 94 LEU F O 1
ATOM 7306 N N . LYS F 1 95 ? -58.426 27.154 58.317 1.00 17.03 95 LYS F N 1
ATOM 7307 C CA . LYS F 1 95 ? -59.438 26.574 57.431 1.00 19.42 95 LYS F CA 1
ATOM 7308 C C . LYS F 1 95 ? -60.824 27.173 57.695 1.00 15.55 95 LYS F C 1
ATOM 7309 O O . LYS F 1 95 ? -61.502 27.609 56.771 1.00 16.85 95 LYS F O 1
ATOM 7315 N N . PRO F 1 96 ? -61.268 27.195 58.963 1.00 18.58 96 PRO F N 1
ATOM 7316 C CA . PRO F 1 96 ? -62.588 27.771 59.250 1.00 18.78 96 PRO F CA 1
ATOM 7317 C C . PRO F 1 96 ? -62.714 29.237 58.812 1.00 20.48 96 PRO F C 1
ATOM 7318 O O . PRO F 1 96 ? -63.738 29.639 58.266 1.00 20.54 96 PRO F O 1
ATOM 7322 N N . LYS F 1 97 ? -61.677 30.035 59.056 1.00 20.48 97 LYS F N 1
ATOM 7323 C CA . LYS F 1 97 ? -61.700 31.443 58.658 1.00 22.45 97 LYS F CA 1
ATOM 7324 C C . LYS F 1 97 ? -62.079 31.600 57.189 1.00 21.28 97 LYS F C 1
ATOM 7325 O O . LYS F 1 97 ? -62.782 32.542 56.815 1.00 18.73 97 LYS F O 1
ATOM 7331 N N . ASN F 1 98 ? -61.598 30.676 56.362 1.00 15.30 98 ASN F N 1
ATOM 7332 C CA . ASN F 1 98 ? -61.871 30.694 54.930 1.00 22.01 98 ASN F CA 1
ATOM 7333 C C . ASN F 1 98 ? -61.582 32.069 54.321 1.00 21.77 98 ASN F C 1
ATOM 7334 O O . ASN F 1 98 ? -62.452 32.689 53.707 1.00 17.94 98 ASN F O 1
ATOM 7339 N N . PHE F 1 99 ? -60.347 32.533 54.503 1.00 24.31 99 PHE F N 1
ATOM 7340 C CA . PHE F 1 99 ? -59.906 33.831 53.996 1.00 23.97 99 PHE F CA 1
ATOM 7341 C C . PHE F 1 99 ? -59.852 33.893 52.469 1.00 24.21 99 PHE F C 1
ATOM 7342 O O . PHE F 1 99 ? -59.632 32.882 51.800 1.00 15.44 99 PHE F O 1
ATOM 7350 N N . PRO F 1 100 ? -60.061 35.089 51.898 1.00 21.92 100 PRO F N 1
ATOM 7351 C CA . PRO F 1 100 ? -60.006 35.217 50.440 1.00 22.30 100 PRO F CA 1
ATOM 7352 C C . PRO F 1 100 ? -58.559 35.013 49.989 1.00 20.65 100 PRO F C 1
ATOM 7353 O O . PRO F 1 100 ? -57.636 35.150 50.787 1.00 18.52 100 PRO F O 1
ATOM 7357 N N . GLU F 1 101 ? -58.377 34.687 48.713 1.00 21.02 101 GLU F N 1
ATOM 7358 C CA . GLU F 1 101 ? -57.058 34.443 48.140 1.00 20.37 101 GLU F CA 1
ATOM 7359 C C . GLU F 1 101 ? -56.077 35.601 48.269 1.00 18.89 101 GLU F C 1
ATOM 7360 O O . GLU F 1 101 ? -54.863 35.391 48.310 1.00 14.68 101 GLU F O 1
ATOM 7366 N N . ASN F 1 102 ? -56.595 36.823 48.324 1.00 17.38 102 ASN F N 1
ATOM 7367 C CA . ASN F 1 102 ? -55.729 37.990 48.429 1.00 16.09 102 ASN F CA 1
ATOM 7368 C C . ASN F 1 102 ? -55.553 38.489 49.861 1.00 12.85 102 ASN F C 1
ATOM 7369 O O . ASN F 1 102 ? -55.054 39.584 50.082 1.00 16.21 102 ASN F O 1
ATOM 7374 N N . ALA F 1 103 ? -55.933 37.681 50.840 1.00 12.37 103 ALA F N 1
ATOM 7375 C CA . ALA F 1 103 ? -55.815 38.115 52.228 1.00 15.12 103 ALA F CA 1
ATOM 7376 C C . ALA F 1 103 ? -54.374 38.245 52.710 1.00 11.30 103 ALA F C 1
ATOM 7377 O O . ALA F 1 103 ? -53.480 37.536 52.256 1.00 7.98 103 ALA F O 1
ATOM 7379 N N . GLN F 1 104 ? -54.163 39.168 53.637 1.00 7.95 104 GLN F N 1
ATOM 7380 C CA . GLN F 1 104 ? -52.853 39.378 54.225 1.00 9.99 104 GLN F CA 1
ATOM 7381 C C . GLN F 1 104 ? -53.092 39.301 55.721 1.00 9.96 104 GLN F C 1
ATOM 7382 O O . GLN F 1 104 ? -53.735 40.172 56.305 1.00 10.13 104 GLN F O 1
ATOM 7388 N N . ILE F 1 105 ? -52.581 38.236 56.327 1.00 8.67 105 ILE F N 1
ATOM 7389 C CA . ILE F 1 105 ? -52.767 37.983 57.754 1.00 13.38 105 ILE F CA 1
ATOM 7390 C C . ILE F 1 105 ? -51.429 37.972 58.493 1.00 12.05 105 ILE F C 1
ATOM 7391 O O . ILE F 1 105 ? -50.437 37.450 57.983 1.00 11.89 105 ILE F O 1
ATOM 7396 N N . ALA F 1 106 ? -51.403 38.554 59.687 1.00 7.62 106 ALA F N 1
ATOM 7397 C CA . ALA F 1 106 ? -50.193 38.561 60.500 1.00 11.56 106 ALA F CA 1
ATOM 7398 C C . ALA F 1 106 ? -50.472 37.852 61.819 1.00 16.28 106 ALA F C 1
ATOM 7399 O O . ALA F 1 106 ? -51.566 37.964 62.376 1.00 11.16 106 ALA F O 1
ATOM 7401 N N . ILE F 1 107 ? -49.485 37.109 62.304 1.00 7.41 107 ILE F N 1
ATOM 7402 C CA . ILE F 1 107 ? -49.602 36.427 63.581 1.00 8.99 107 ILE F CA 1
ATOM 7403 C C . ILE F 1 107 ? -48.394 36.803 64.421 1.00 4.60 107 ILE F C 1
ATOM 7404 O O . ILE F 1 107 ? -47.252 36.773 63.958 1.00 8.12 107 ILE F O 1
ATOM 7409 N N . VAL F 1 108 ? -48.662 37.190 65.660 1.00 7.42 108 VAL F N 1
ATOM 7410 C CA . VAL F 1 108 ? -47.615 37.606 66.579 1.00 5.11 108 VAL F CA 1
ATOM 7411 C C . VAL F 1 108 ? -47.398 36.502 67.597 1.00 10.26 108 VAL F C 1
ATOM 7412 O O . VAL F 1 108 ? -48.321 36.155 68.340 1.00 4.79 108 VAL F O 1
ATOM 7416 N N . GLY F 1 109 ? -46.182 35.966 67.650 1.00 11.15 109 GLY F N 1
ATOM 7417 C CA . GLY F 1 109 ? -45.927 34.883 68.578 1.00 8.93 109 GLY F CA 1
ATOM 7418 C C . GLY F 1 109 ? -44.555 34.710 69.194 1.00 11.24 109 GLY F C 1
ATOM 7419 O O . GLY F 1 109 ? -43.846 35.677 69.486 1.00 9.96 109 GLY F O 1
ATOM 7420 N N . HIS F 1 110 ? -44.188 33.444 69.375 1.00 9.31 110 HIS F N 1
ATOM 7421 C CA . HIS F 1 110 ? -42.941 33.075 70.023 1.00 13.59 110 HIS F CA 1
ATOM 7422 C C . HIS F 1 110 ? -42.052 32.092 69.268 1.00 11.94 110 HIS F C 1
ATOM 7423 O O . HIS F 1 110 ? -42.492 31.397 68.351 1.00 8.10 110 HIS F O 1
ATOM 7430 N N . GLU F 1 111 ? -40.796 32.037 69.701 1.00 10.85 111 GLU F N 1
ATOM 7431 C CA . GLU F 1 111 ? -39.815 31.120 69.150 1.00 12.11 111 GLU F CA 1
ATOM 7432 C C . GLU F 1 111 ? -39.748 29.957 70.124 1.00 15.93 111 GLU F C 1
ATOM 7433 O O . GLU F 1 111 ? -39.974 30.131 71.321 1.00 14.88 111 GLU F O 1
ATOM 7439 N N . PRO F 1 112 ? -39.422 28.756 69.630 1.00 17.84 112 PRO F N 1
ATOM 7440 C CA . PRO F 1 112 ? -39.125 28.451 68.227 1.00 11.20 112 PRO F CA 1
ATOM 7441 C C . PRO F 1 112 ? -40.379 28.183 67.403 1.00 11.46 112 PRO F C 1
ATOM 7442 O O . PRO F 1 112 ? -40.285 27.776 66.249 1.00 13.77 112 PRO F O 1
ATOM 7446 N N . CYS F 1 113 ? -41.549 28.410 67.997 1.00 9.65 113 CYS F N 1
ATOM 7447 C CA . CYS F 1 113 ? -42.816 28.161 67.310 1.00 12.02 113 CYS F CA 1
ATOM 7448 C C . CYS F 1 113 ? -42.909 28.767 65.911 1.00 15.32 113 CYS F C 1
ATOM 7449 O O . CYS F 1 113 ? -43.118 28.051 64.932 1.00 12.87 113 CYS F O 1
ATOM 7452 N N . LEU F 1 114 ? -42.753 30.085 65.820 1.00 11.08 114 LEU F N 1
ATOM 7453 C CA . LEU F 1 114 ? -42.863 30.766 64.541 1.00 7.53 114 LEU F CA 1
ATOM 7454 C C . LEU F 1 114 ? -41.911 30.258 63.463 1.00 8.44 114 LEU F C 1
ATOM 7455 O O . LEU F 1 114 ? -42.343 29.984 62.341 1.00 8.93 114 LEU F O 1
ATOM 7460 N N . SER F 1 115 ? -40.629 30.114 63.787 1.00 7.61 115 SER F N 1
ATOM 7461 C CA . SER F 1 115 ? -39.672 29.650 62.782 1.00 12.51 115 SER F CA 1
ATOM 7462 C C . SER F 1 115 ? -39.901 28.185 62.430 1.00 13.15 115 SER F C 1
ATOM 7463 O O . SER F 1 115 ? -39.727 27.783 61.272 1.00 11.14 115 SER F O 1
ATOM 7466 N N . ASN F 1 116 ? -40.295 27.382 63.417 1.00 12.46 116 ASN F N 1
ATOM 7467 C CA . ASN F 1 116 ? -40.559 25.973 63.144 1.00 15.29 116 ASN F CA 1
ATOM 7468 C C . ASN F 1 116 ? -41.817 25.851 62.293 1.00 10.97 116 ASN F C 1
ATOM 7469 O O . ASN F 1 116 ? -41.877 25.024 61.382 1.00 14.02 116 ASN F O 1
ATOM 7474 N N . TRP F 1 117 ? -42.819 26.678 62.583 1.00 6.89 117 TRP F N 1
ATOM 7475 C CA . TRP F 1 117 ? -44.044 26.666 61.795 1.00 9.05 117 TRP F CA 1
ATOM 7476 C C . TRP F 1 117 ? -43.667 26.970 60.351 1.00 7.86 117 TRP F C 1
ATOM 7477 O O . TRP F 1 117 ? -44.125 26.294 59.428 1.00 7.97 117 TRP F O 1
ATOM 7488 N N . THR F 1 118 ? -42.825 27.988 60.165 1.00 5.15 118 THR F N 1
ATOM 7489 C CA . THR F 1 118 ? -42.381 28.382 58.830 1.00 5.56 118 THR F CA 1
ATOM 7490 C C . THR F 1 118 ? -41.665 27.221 58.143 1.00 9.54 118 THR F C 1
ATOM 7491 O O . THR F 1 118 ? -41.909 26.947 56.975 1.00 9.16 118 THR F O 1
ATOM 7495 N N . GLU F 1 119 ? -40.779 26.541 58.867 1.00 9.16 119 GLU F N 1
ATOM 7496 C CA . GLU F 1 119 ? -40.052 25.421 58.274 1.00 11.63 119 GLU F CA 1
ATOM 7497 C C . GLU F 1 119 ? -41.012 24.323 57.823 1.00 10.73 119 GLU F C 1
ATOM 7498 O O . GLU F 1 119 ? -40.825 23.714 56.767 1.00 11.48 119 GLU F O 1
ATOM 7504 N N . ILE F 1 120 ? -42.048 24.077 58.616 1.00 10.86 120 ILE F N 1
ATOM 7505 C CA . ILE F 1 120 ? -43.025 23.058 58.266 1.00 13.18 120 ILE F CA 1
ATOM 7506 C C . ILE F 1 120 ? -43.790 23.475 57.012 1.00 13.92 120 ILE F C 1
ATOM 7507 O O . ILE F 1 120 ? -44.027 22.658 56.125 1.00 10.62 120 ILE F O 1
ATOM 7512 N N . LEU F 1 121 ? -44.153 24.753 56.930 1.00 11.67 121 LEU F N 1
ATOM 7513 C CA . LEU F 1 121 ? -44.874 25.259 55.770 1.00 6.08 121 LEU F CA 1
ATOM 7514 C C . LEU F 1 121 ? -44.022 25.249 54.513 1.00 10.70 121 LEU F C 1
ATOM 7515 O O . LEU F 1 121 ? -44.537 25.058 53.412 1.00 11.92 121 LEU F O 1
ATOM 7520 N N . LEU F 1 122 ? -42.718 25.450 54.667 1.00 8.90 122 LEU F N 1
ATOM 7521 C CA . LEU F 1 122 ? -41.824 25.459 53.509 1.00 13.12 122 LEU F CA 1
ATOM 7522 C C . LEU F 1 122 ? -41.229 24.097 53.149 1.00 14.57 122 LEU F C 1
ATOM 7523 O O . LEU F 1 122 ? -41.289 23.677 51.999 1.00 15.49 122 LEU F O 1
ATOM 7528 N N . TRP F 1 123 ? -40.652 23.429 54.144 1.00 18.74 123 TRP F N 1
ATOM 7529 C CA . TRP F 1 123 ? -39.980 22.143 53.962 1.00 20.35 123 TRP F CA 1
ATOM 7530 C C . TRP F 1 123 ? -40.836 20.941 54.361 1.00 24.12 123 TRP F C 1
ATOM 7531 O O . TRP F 1 123 ? -40.685 19.848 53.810 1.00 22.31 123 TRP F O 1
ATOM 7542 N N . GLY F 1 124 ? -41.735 21.151 55.317 1.00 24.12 124 GLY F N 1
ATOM 7543 C CA . GLY F 1 124 ? -42.606 20.084 55.776 1.00 17.76 124 GLY F CA 1
ATOM 7544 C C . GLY F 1 124 ? -42.152 19.499 57.102 1.00 18.01 124 GLY F C 1
ATOM 7545 O O . GLY F 1 124 ? -42.761 18.567 57.618 1.00 19.74 124 GLY F O 1
ATOM 7546 N N . GLU F 1 125 ? -41.084 20.050 57.661 1.00 17.79 125 GLU F N 1
ATOM 7547 C CA . GLU F 1 125 ? -40.554 19.555 58.922 1.00 23.62 125 GLU F CA 1
ATOM 7548 C C . GLU F 1 125 ? -39.689 20.623 59.578 1.00 22.99 125 GLU F C 1
ATOM 7549 O O . GLU F 1 125 ? -39.054 21.416 58.890 1.00 29.24 125 GLU F O 1
ATOM 7555 N N . ALA F 1 126 ? -39.658 20.650 60.905 1.00 26.17 126 ALA F N 1
ATOM 7556 C CA . ALA F 1 126 ? -38.849 21.643 61.604 1.00 25.96 126 ALA F CA 1
ATOM 7557 C C . ALA F 1 126 ? -37.390 21.198 61.651 1.00 30.99 126 ALA F C 1
ATOM 7558 O O . ALA F 1 126 ? -37.101 20.002 61.699 1.00 33.56 126 ALA F O 1
ATOM 7560 N N . LYS F 1 127 ? -36.477 22.166 61.645 1.00 33.26 127 LYS F N 1
ATOM 7561 C CA . LYS F 1 127 ? -35.045 21.881 61.685 1.00 33.07 127 LYS F CA 1
ATOM 7562 C C . LYS F 1 127 ? -34.230 22.996 62.339 1.00 32.53 127 LYS F C 1
ATOM 7563 O O . LYS F 1 127 ? -33.005 22.899 62.433 1.00 32.65 127 LYS F O 1
ATOM 7569 N N . ASP F 1 128 ? -34.914 24.041 62.797 1.00 25.11 128 ASP F N 1
ATOM 7570 C CA . ASP F 1 128 ? -34.266 25.192 63.417 1.00 25.10 128 ASP F CA 1
ATOM 7571 C C . ASP F 1 128 ? -33.147 25.749 62.537 1.00 19.94 128 ASP F C 1
ATOM 7572 O O . ASP F 1 128 ? -32.024 25.974 62.986 1.00 19.18 128 ASP F O 1
ATOM 7577 N N . SER F 1 129 ? -33.478 25.981 61.273 1.00 16.89 129 SER F N 1
ATOM 7578 C CA . SER F 1 129 ? -32.525 26.517 60.307 1.00 18.86 129 SER F CA 1
ATOM 7579 C C . SER F 1 129 ? -32.746 28.004 60.051 1.00 20.25 129 SER F C 1
ATOM 7580 O O . SER F 1 129 ? -32.020 28.622 59.269 1.00 19.89 129 SER F O 1
ATOM 7583 N N . LEU F 1 130 ? -33.754 28.574 60.701 1.00 12.59 130 LEU F N 1
ATOM 7584 C CA . LEU F 1 130 ? -34.063 29.985 60.515 1.00 16.20 130 LEU F CA 1
ATOM 7585 C C . LEU F 1 130 ? -33.860 30.793 61.791 1.00 17.77 130 LEU F C 1
ATOM 7586 O O . LEU F 1 130 ? -34.244 30.359 62.878 1.00 20.61 130 LEU F O 1
ATOM 7591 N N . VAL F 1 131 ? -33.256 31.968 61.649 1.00 11.14 131 VAL F N 1
ATOM 7592 C CA . VAL F 1 131 ? -33.025 32.851 62.782 1.00 12.97 131 VAL F CA 1
ATOM 7593 C C . VAL F 1 131 ? -34.061 33.977 62.759 1.00 9.92 131 VAL F C 1
ATOM 7594 O O . VAL F 1 131 ? -34.042 34.830 61.869 1.00 12.34 131 VAL F O 1
ATOM 7598 N N . LEU F 1 132 ? -34.969 33.967 63.731 1.00 8.54 132 LEU F N 1
ATOM 7599 C CA . LEU F 1 132 ? -36.008 34.998 63.833 1.00 12.18 132 LEU F CA 1
ATOM 7600 C C . LEU F 1 132 ? -35.791 35.787 65.117 1.00 9.57 132 LEU F C 1
ATOM 7601 O O . LEU F 1 132 ? -35.952 35.254 66.214 1.00 5.52 132 LEU F O 1
ATOM 7606 N N . LYS F 1 133 ? -35.435 37.058 64.974 1.00 7.77 133 LYS F N 1
ATOM 7607 C CA . LYS F 1 133 ? -35.178 37.908 66.129 1.00 14.43 133 LYS F CA 1
ATOM 7608 C C . LYS F 1 133 ? -36.472 38.520 66.652 1.00 13.59 133 LYS F C 1
ATOM 7609 O O . LYS F 1 133 ? -37.488 38.521 65.967 1.00 8.04 133 LYS F O 1
ATOM 7615 N N . LYS F 1 134 ? -36.422 39.017 67.882 1.00 10.29 134 LYS F N 1
ATOM 7616 C CA . LYS F 1 134 ? -37.566 39.655 68.501 1.00 12.54 134 LYS F CA 1
ATOM 7617 C C . LYS F 1 134 ? -37.890 40.914 67.690 1.00 12.28 134 LYS F C 1
ATOM 7618 O O . LYS F 1 134 ? -37.001 41.710 67.382 1.00 14.51 134 LYS F O 1
ATOM 7624 N N . ALA F 1 135 ? -39.165 41.052 67.328 1.00 10.51 135 ALA F N 1
ATOM 7625 C CA . ALA F 1 135 ? -39.687 42.147 66.511 1.00 13.55 135 ALA F CA 1
ATOM 7626 C C . ALA F 1 135 ? -39.301 41.882 65.058 1.00 13.02 135 ALA F C 1
ATOM 7627 O O . ALA F 1 135 ? -39.476 42.736 64.183 1.00 14.48 135 ALA F O 1
ATOM 7629 N N . GLY F 1 136 ? -38.768 40.685 64.819 1.00 13.50 136 GLY F N 1
ATOM 7630 C CA . GLY F 1 136 ? -38.375 40.275 63.477 1.00 7.91 136 GLY F CA 1
ATOM 7631 C C . GLY F 1 136 ? -39.600 39.728 62.762 1.00 8.42 136 GLY F C 1
ATOM 7632 O O . GLY F 1 136 ? -40.607 39.432 63.404 1.00 8.23 136 GLY F O 1
ATOM 7641 N N . ILE F 1 138 ? -41.324 37.346 59.210 1.00 10.64 138 ILE F N 1
ATOM 7642 C CA . ILE F 1 138 ? -41.223 36.452 58.076 1.00 11.16 138 ILE F CA 1
ATOM 7643 C C . ILE F 1 138 ? -42.469 36.633 57.220 1.00 8.07 138 ILE F C 1
ATOM 7644 O O . ILE F 1 138 ? -43.574 36.758 57.741 1.00 7.58 138 ILE F O 1
ATOM 7649 N N . GLY F 1 139 ? -42.275 36.645 55.908 1.00 6.55 139 GLY F N 1
ATOM 7650 C CA . GLY F 1 139 ? -43.385 36.792 54.989 1.00 9.81 139 GLY F CA 1
ATOM 7651 C C . GLY F 1 139 ? -43.525 35.566 54.112 1.00 6.90 139 GLY F C 1
ATOM 7652 O O . GLY F 1 139 ? -42.597 35.220 53.373 1.00 8.73 139 GLY F O 1
ATOM 7653 N N . LEU F 1 140 ? -44.681 34.910 54.193 1.00 4.52 140 LEU F N 1
ATOM 7654 C CA . LEU F 1 140 ? -44.951 33.699 53.408 1.00 8.94 140 LEU F CA 1
ATOM 7655 C C . LEU F 1 140 ? -46.141 33.809 52.470 1.00 7.93 140 LEU F C 1
ATOM 7656 O O . LEU F 1 140 ? -47.077 34.564 52.709 1.00 8.51 140 LEU F O 1
ATOM 7661 N N . LYS F 1 141 ? -46.097 33.024 51.405 1.00 9.82 141 LYS F N 1
ATOM 7662 C CA . LYS F 1 141 ? -47.182 32.981 50.449 1.00 9.98 141 LYS F CA 1
ATOM 7663 C C . LYS F 1 141 ? -47.715 31.549 50.531 1.00 13.99 141 LYS F C 1
ATOM 7664 O O . LYS F 1 141 ? -46.970 30.583 50.337 1.00 11.73 141 LYS F O 1
ATOM 7670 N N . LEU F 1 142 ? -48.998 31.416 50.853 1.00 14.19 142 LEU F N 1
ATOM 7671 C CA . LEU F 1 142 ? -49.632 30.103 50.980 1.00 15.00 142 LEU F CA 1
ATOM 7672 C C . LEU F 1 142 ? -50.373 29.701 49.705 1.00 14.70 142 LEU F C 1
ATOM 7673 O O . LEU F 1 142 ? -51.045 30.523 49.090 1.00 17.32 142 LEU F O 1
ATOM 7678 N N . PRO F 1 143 ? -50.266 28.422 49.304 1.00 18.01 143 PRO F N 1
ATOM 7679 C CA . PRO F 1 143 ? -50.920 27.885 48.100 1.00 18.23 143 PRO F CA 1
ATOM 7680 C C . PRO F 1 143 ? -52.422 28.126 48.143 1.00 14.52 143 PRO F C 1
ATOM 7681 O O . PRO F 1 143 ? -53.036 28.001 49.200 1.00 12.46 143 PRO F O 1
ATOM 7685 N N . GLU F 1 144 ? -53.011 28.457 46.998 1.00 18.40 144 GLU F N 1
ATOM 7686 C CA . GLU F 1 144 ? -54.449 28.699 46.928 1.00 25.90 144 GLU F CA 1
ATOM 7687 C C . GLU F 1 144 ? -55.237 27.434 47.260 1.00 19.54 144 GLU F C 1
ATOM 7688 O O . GLU F 1 144 ? -56.241 27.490 47.965 1.00 28.29 144 GLU F O 1
ATOM 7694 N N . ILE F 1 145 ? -54.776 26.291 46.761 1.00 27.29 145 ILE F N 1
ATOM 7695 C CA . ILE F 1 145 ? -55.455 25.022 47.024 1.00 26.36 145 ILE F CA 1
ATOM 7696 C C . ILE F 1 145 ? -54.545 24.016 47.727 1.00 21.20 145 ILE F C 1
ATOM 7697 O O . ILE F 1 145 ? -53.324 24.041 47.558 1.00 18.69 145 ILE F O 1
ATOM 7702 N N . GLY F 1 146 ? -55.155 23.135 48.513 1.00 19.41 146 GLY F N 1
ATOM 7703 C CA . GLY F 1 146 ? -54.405 22.119 49.225 1.00 16.37 146 GLY F CA 1
ATOM 7704 C C . GLY F 1 146 ? -53.796 22.584 50.538 1.00 24.11 146 GLY F C 1
ATOM 7705 O O . GLY F 1 146 ? -53.969 23.729 50.960 1.00 19.35 146 GLY F O 1
ATOM 7706 N N . SER F 1 147 ? -53.077 21.679 51.189 1.00 19.71 147 SER F N 1
ATOM 7707 C CA . SER F 1 147 ? -52.430 21.986 52.450 1.00 22.31 147 SER F CA 1
ATOM 7708 C C . SER F 1 147 ? -51.192 22.834 52.210 1.00 13.08 147 SER F C 1
ATOM 7709 O O . SER F 1 147 ? -50.428 22.584 51.283 1.00 17.21 147 SER F O 1
ATOM 7712 N N . PRO F 1 148 ? -50.986 23.865 53.038 1.00 13.02 148 PRO F N 1
ATOM 7713 C CA . PRO F 1 148 ? -49.802 24.711 52.855 1.00 11.20 148 PRO F CA 1
ATOM 7714 C C . PRO F 1 148 ? -48.542 24.013 53.389 1.00 10.99 148 PRO F C 1
ATOM 7715 O O . PRO F 1 148 ? -47.430 24.493 53.197 1.00 16.97 148 PRO F O 1
ATOM 7719 N N . VAL F 1 149 ? -48.731 22.870 54.046 1.00 11.64 149 VAL F N 1
ATOM 7720 C CA . VAL F 1 149 ? -47.623 22.095 54.610 1.00 16.14 149 VAL F CA 1
ATOM 7721 C C . VAL F 1 149 ? -46.638 21.643 53.533 1.00 16.47 149 VAL F C 1
ATOM 7722 O O . VAL F 1 149 ? -47.014 20.952 52.583 1.00 13.18 149 VAL F O 1
ATOM 7726 N N . GLY F 1 150 ? -45.378 22.038 53.694 1.00 16.19 150 GLY F N 1
ATOM 7727 C CA . GLY F 1 150 ? -44.344 21.668 52.742 1.00 17.78 150 GLY F CA 1
ATOM 7728 C C . GLY F 1 150 ? -44.610 22.163 51.338 1.00 15.82 150 GLY F C 1
ATOM 7729 O O . GLY F 1 150 ? -43.992 21.707 50.375 1.00 15.86 150 GLY F O 1
ATOM 7730 N N . ARG F 1 151 ? -45.524 23.116 51.215 1.00 10.15 151 ARG F N 1
ATOM 7731 C CA . ARG F 1 151 ? -45.881 23.644 49.902 1.00 16.15 151 ARG F CA 1
ATOM 7732 C C . ARG F 1 151 ? -45.976 25.162 49.833 1.00 13.53 151 ARG F C 1
ATOM 7733 O O . ARG F 1 151 ? -46.451 25.704 48.843 1.00 15.88 151 ARG F O 1
ATOM 7741 N N . SER F 1 152 ? -45.518 25.849 50.874 1.00 12.41 152 SER F N 1
ATOM 7742 C CA . SER F 1 152 ? -45.587 27.303 50.885 1.00 13.56 152 SER F CA 1
ATOM 7743 C C . SER F 1 152 ? -44.300 27.925 50.368 1.00 16.69 152 SER F C 1
ATOM 7744 O O . SER F 1 152 ? -43.309 27.227 50.126 1.00 11.96 152 SER F O 1
ATOM 7747 N N . GLN F 1 153 ? -44.324 29.243 50.190 1.00 8.74 153 GLN F N 1
ATOM 7748 C CA . GLN F 1 153 ? -43.152 29.966 49.714 1.00 12.10 153 GLN F CA 1
ATOM 7749 C C . GLN F 1 153 ? -42.811 31.143 50.613 1.00 10.44 153 GLN F C 1
ATOM 7750 O O . GLN F 1 153 ? -43.702 31.830 51.098 1.00 14.69 153 GLN F O 1
ATOM 7764 N N . PHE F 1 155 ? -40.933 34.824 50.928 1.00 13.36 155 PHE F N 1
ATOM 7765 C CA . PHE F 1 155 ? -40.417 35.928 50.128 1.00 7.49 155 PHE F CA 1
ATOM 7766 C C . PHE F 1 155 ? -39.765 37.011 50.978 1.00 9.17 155 PHE F C 1
ATOM 7767 O O . PHE F 1 155 ? -39.199 37.962 50.443 1.00 8.74 155 PHE F O 1
ATOM 7775 N N . TRP F 1 156 ? -39.813 36.861 52.301 1.00 11.56 156 TRP F N 1
ATOM 7776 C CA . TRP F 1 156 ? -39.219 37.868 53.181 1.00 7.52 156 TRP F CA 1
ATOM 7777 C C . TRP F 1 156 ? -38.810 37.306 54.540 1.00 10.50 156 TRP F C 1
ATOM 7778 O O . TRP F 1 156 ? -39.566 36.556 55.159 1.00 7.24 156 TRP F O 1
ATOM 7789 N N . LEU F 1 157 ? -37.610 37.655 54.999 1.00 8.45 157 LEU F N 1
ATOM 7790 C CA . LEU F 1 157 ? -37.126 37.211 56.314 1.00 10.69 157 LEU F CA 1
ATOM 7791 C C . LEU F 1 157 ? -36.189 38.304 56.788 1.00 9.30 157 LEU F C 1
ATOM 7792 O O . LEU F 1 157 ? -35.141 38.529 56.185 1.00 13.51 157 LEU F O 1
ATOM 7797 N N . THR F 1 158 ? -36.545 38.985 57.866 1.00 6.09 158 THR F N 1
ATOM 7798 C CA . THR F 1 158 ? -35.683 40.058 58.319 1.00 11.26 158 THR F CA 1
ATOM 7799 C C . THR F 1 158 ? -35.660 40.361 59.802 1.00 6.25 158 THR F C 1
ATOM 7800 O O . THR F 1 158 ? -36.664 40.206 60.496 1.00 8.50 158 THR F O 1
ATOM 7804 N N . PRO F 1 159 ? -34.483 40.771 60.313 1.00 10.55 159 PRO F N 1
ATOM 7805 C CA . PRO F 1 159 ? -34.322 41.122 61.725 1.00 14.64 159 PRO F CA 1
ATOM 7806 C C . PRO F 1 159 ? -34.613 42.624 61.756 1.00 9.63 159 PRO F C 1
ATOM 7807 O O . PRO F 1 159 ? -34.575 43.281 60.724 1.00 9.91 159 PRO F O 1
ATOM 7811 N N . PRO F 1 160 ? -34.923 43.177 62.930 1.00 10.58 160 PRO F N 1
ATOM 7812 C CA . PRO F 1 160 ? -35.220 44.606 63.042 1.00 12.08 160 PRO F CA 1
ATOM 7813 C C . PRO F 1 160 ? -34.096 45.519 62.550 1.00 15.94 160 PRO F C 1
ATOM 7814 O O . PRO F 1 160 ? -34.345 46.511 61.859 1.00 12.06 160 PRO F O 1
ATOM 7818 N N . ARG F 1 161 ? -32.858 45.185 62.898 1.00 17.48 161 ARG F N 1
ATOM 7819 C CA . ARG F 1 161 ? -31.732 46.025 62.502 1.00 20.80 161 ARG F CA 1
ATOM 7820 C C . ARG F 1 161 ? -31.664 46.306 61.001 1.00 24.31 161 ARG F C 1
ATOM 7821 O O . ARG F 1 161 ? -31.166 47.357 60.599 1.00 18.59 161 ARG F O 1
ATOM 7829 N N . TYR F 1 162 ? -32.167 45.400 60.164 1.00 21.21 162 TYR F N 1
ATOM 7830 C CA . TYR F 1 162 ? -32.113 45.662 58.728 1.00 25.02 162 TYR F CA 1
ATOM 7831 C C . TYR F 1 162 ? -33.305 46.440 58.181 1.00 25.60 162 TYR F C 1
ATOM 7832 O O . TYR F 1 162 ? -33.481 46.538 56.968 1.00 24.45 162 TYR F O 1
ATOM 7841 N N . LEU F 1 163 ? -34.116 46.997 59.077 1.00 22.42 163 LEU F N 1
ATOM 7842 C CA . LEU F 1 163 ? -35.258 47.809 58.674 1.00 20.48 163 LEU F CA 1
ATOM 7843 C C . LEU F 1 163 ? -35.005 49.258 59.074 1.00 22.54 163 LEU F C 1
ATOM 7844 O O . LEU F 1 163 ? -35.830 50.133 58.815 1.00 33.37 163 LEU F O 1
ATOM 7849 N N . LEU F 1 164 ? -33.863 49.499 59.713 1.00 24.39 164 LEU F N 1
ATOM 7850 C CA . LEU F 1 164 ? -33.470 50.841 60.159 1.00 31.88 164 LEU F CA 1
ATOM 7851 C C . LEU F 1 164 ? -32.768 51.571 59.020 1.00 32.06 164 LEU F C 1
ATOM 7852 O O . LEU F 1 164 ? -32.314 50.945 58.063 1.00 25.20 164 LEU F O 1
ATOM 7857 N N . LEU F 1 165 ? -32.663 52.892 59.117 1.00 39.13 165 LEU F N 1
ATOM 7858 C CA . LEU F 1 165 ? -32.001 53.641 58.057 1.00 44.58 165 LEU F CA 1
ATOM 7859 C C . LEU F 1 165 ? -30.482 53.523 58.166 1.00 45.89 165 LEU F C 1
ATOM 7860 O O . LEU F 1 165 ? -29.761 53.799 57.207 1.00 42.12 165 LEU F O 1
ATOM 7865 N N . GLU F 1 166 ? -30.003 53.105 59.335 1.00 42.82 166 GLU F N 1
ATOM 7866 C CA . GLU F 1 166 ? -28.572 52.938 59.563 1.00 50.06 166 GLU F CA 1
ATOM 7867 C C . GLU F 1 166 ? -28.278 51.830 60.561 1.00 50.60 166 GLU F C 1
ATOM 7868 O O . GLU F 1 166 ? -29.035 51.615 61.508 1.00 50.69 166 GLU F O 1
ATOM 7874 N N . HIS F 1 167 ? -27.166 51.134 60.344 1.00 50.21 167 HIS F N 1
ATOM 7875 C CA . HIS F 1 167 ? -26.754 50.044 61.216 1.00 52.13 167 HIS F CA 1
ATOM 7876 C C . HIS F 1 167 ? -25.236 49.934 61.264 1.00 52.31 167 HIS F C 1
ATOM 7877 O O . HIS F 1 167 ? -24.670 49.499 62.268 1.00 58.07 167 HIS F O 1
#

Nearest PDB structures (foldseek):
  3f2i-assembly2_C  TM=1.006E+00  e=3.894E-33  Nostoc sp. PCC 7120 = FACHB-418
  3f2i-assembly3_E  TM=1.005E+00  e=6.817E-32  Nostoc sp. PCC 7120 = FACHB-418
  3f2i-assembly1_A  TM=1.002E+00  e=6.003E-32  Nostoc sp. PCC 7120 = FACHB-418
  1ujc-assembly1_A  TM=8.279E-01  e=1.325E-08  Escherichia coli
  3mxo-assembly2_B  TM=7.484E-01  e=5.583E-06  Homo sapiens

InterPro domains:
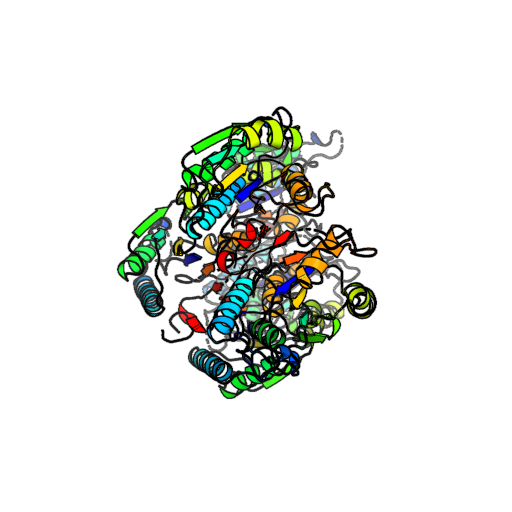  IPR004449 Phosphohistidine phosphatase SixA [TIGR00249] (1-160)
  IPR013078 Histidine phosphatase superfamily, clade-1 [PF00300] (3-76)
  IPR013078 Histidine phosphatase superfamily, clade-1 [SM00855] (2-117)
  IPR013078 Histidine phosphatase superfamily, clade-1 [cd07067] (2-149)
  IPR029033 Histidine phosphatase superfamily [G3DSA:3.40.50.1240] (1-164)
  IPR029033 Histidine phosphatase superfamily [SSF53254] (1-158)
  IPR051021 Mitochondrial serine/threonine phosphatase [PTHR20935] (2-68)

B-factor: mean 22.42, std 11.84, range [1.0, 69.18]

Solvent-accessible surface area: 41740 Å² total

Secondary structure (DSSP, 8-state):
-EEEEE---B-----GGG--B-HHHHHHHHHHHHHHHHTT---SEEEE-SSHHHHHHHHHHHHTTS-S-EEE-GGGSTT--HHHHIIIIIHHH---TT--EEEEE-TTHHHHHHHHHHHSS--------TT--EE---SSS--TTT---BB--GGGG--/-EEEEEPPPB----GGGPPB-HHHHHHHHHHHHHHHHHT---SEEEE-SSHHHHHHHHHHHHTTS-S-EEE-GGGSTT--HHHHIIIIIHHH---TT--EEEEE-TTHHHHHHHHHHTSS--------TT--EE---SSS--TTT---BB--GGGGSS--/-EEEEE---B----GGG--B-HHHHHHHHHHHHHHHHTT--BSEEEE-SSHHHHHHHHHHHHTTSBS-EEE-GGGSTT--HHHHIIIIIHHH---TT--EEEEE-TTHHHHHHHHHHHSS--------TT--EE---SSS--TTT---BB--HHHHT-/-EEEEE---BPPP-SSS-GGG--B-HHHHHHHHHHHHHHHHTT---SEEEE-SSHHHHHHHHHHHHTTS-S-EEE-GGGSTT--HHHHIIIIIHHH---TT--EEEEE-TTHHHHHHHHHHTSS--------TT--EE---SSS--TTT---BB--GGGGS--/-EEEEE---BPPPBTTB-GGG--B-HHHHHHHHHHHHHHHHTT---SEEEE-SSHHHHHHHHHHHHTTS-S-EEE-GGGSTT--HHHHIIIIIHHH---TT--EEEEE-TTHHHHHHHHHHHSS--------TT--EE---SSS--TTT---BB--GGGT-/-EEEEEPPPB----TTS-GGGPPB-HHHHHHHHHHHHHHHHTT---SEEEE-SSHHHHHHHHHHHHTTS-S-EEE-GGGSTT--HHHHIIIIIHHH---TT--EEEEE-TTHHHHHHHHHHTSS--------TT--EE---SSS--TTT---BB--GGGGSS--

Organism: Nostoc sp. (strain PCC 7120 / SAG 25.82 / UTEX 2576) (NCBI:txid103690)

Sequence (965 aa):
ELYLIRHGIAEAQIKDEERELTQEGKQKTEKVAYRLVKLGRQFDLIVTSPLIRARQTAEILLASGLSCQLEESNHLAPNGNIFNWLDYWLKPKNFPENAQIAIVGHEPCLSNWTEILLWGEAKDSLVLKKAGIGLKLPEIGSPVGRSQFWLTPPRYLLLELYLIRHGIAEAQKDEERELTQEGKQKTEKVAYRLVKLGRQFDLIVTSPLIRARQTAEILLASGLSCQLEESNHLAPNGNIFNWLDYWLKPKNFPENAQIAIVGHEPCLSNWTEILLWGEAKDSLVLKKAGIGLKLPEIGSPVGRSQFWLTPPRYLLLEHELYLIRHGIAEAQKDEERELTQEGKQKTEKVAYRLVKLGRQFDLIVTSPLIRARQTAEILLASGLSCQLEESNHLAPNGNIFNWLDYWLKPKNFPENAQIAIVGHEPCLSNWTEILLWGEAKDSLVLKKAGIGLKLPEIGSPVGRSQFWLTPPRYLLLELYLIRHGIAEAQKTGIKDEERELTQEGKQKTEKVAYRLVKLGRQFDLIVTSPLIRARQTAEILLASGLSCQLEESNHLAPNGNIFNWLDYWLKPKNFPENAQIAIVGHEPCLSNWTEILLWGEAKDSLVLKKAGIGLKLPEIGSPVGRSQFWLTPPRYLLLEELYLIRHGIAEAQKTGIKDEERELTQEGKQKTEKVAYRLVKLGRQFDLIVTSPLIRARQTAEILLASGLSCQLEESNHLAPNGNIFNWLDYWLKPKNFPENAQIAIVGHEPCLSNWTEILLWGEAKDSLVLKKAGIGLKLPEIGSPVGRSQFWLTPPRYLLELYLIRHGIAEAQKTGIKDEERELTQEGKQKTEKVAYRLVKLGRQFDLIVTSPLIRARQTAEILLASGLSCQLEESNHLAPNGNIFNWLDYWLKPKNFPENAQIAIVGHEPCLSNWTEILLWGEAKDSLVLKKAGIGLKLPEIGSPVGRSQFWLTPPRYLLLEH

CATH classification: 3.40.50.1240

Foldseek 3Di:
DEAEAEFFAWDDDVVPLATAHDPVRLVLLLLLLLLCVVVVAAAQEEEEAPRRRQVSSSVSNCVSVSYVYYHYDNLQAPPHDLVCCVVVPVVVVLDDLPHYHYYYHHPPRRVQSVCQLQQVGGDPPDDADHRWDDKHADNDDDSGNPIGDDTTYSVVSHD/DEAEAEFFDFDDDVPLATAHDPVRLVLLLLLLLLCVVVVAAAAEEEEESRRRQVSSVVSNVVSVRYPYYHYDNLQEPPHDLVCCVVVPVVVVLDDQPHGYYYYHHPPRRVQSVCQLAQNGGDPPDDADHSWADKRADNDDDSGNPIDDDGTYSQVSDPHD/DEAEAEFFDWDDDVPLATAHDPVRLVLLLLLLLLCVVVVAAAQEEEEAPRRSQVSSSVSNVVSVNYVYYYYDPLQAPPHDLVCCVVPPVVVVVDDQPHYYYYYHHPPRRVQSVCQLQQNGGDPPDDAEHRWDDKHADPDDDSGNPIGDDTTYSVVSSD/DEAEAEFFAWDDDDPPDDPLATARDPVRLVLLLLLLLLCVVVVAAAQEEEEEPRRRQVSSVVSNVVSVRYVYYYYDPCQAPPHDLVCCVVPPVVVVLDDQPHYYYYYHHPPVRVQSVCQLQQNGGDPPDDAEHSWDDKHADSDDDSGNPIGDDTTYSVVSDDD/DEAEAEFFAWDDDDPPDDPLATAHDPVRLVLLLVLLLLCVVVVAAAQEEEEEPRRSQVSSSVSNVVSVNYPYYYYDNLQAPPHDLVCCVVPPVVVVVDDQPGYYYYYHHPPVRVQSVCQLQQNGGDPPDDADHRWDDKHADPDDDSGNPIGDDTGYSVVSD/DEAEAEFFAWDDDDPPDDPLATAHDPVRLVLLLLLLLLCVVVVAAAAEEEEESRHRQVSSVVSNVVSVRYVYYHYDNCQEPPHDVVCCVPPPVVVVVDDQPHYYYYYHHPPRRVQSVCQLQQNGGDPPADAEHSWDDKHADPDDDSGNPIGDDGTYSQVSDPHD